Protein AF-0000000072477275 (afdb_homodimer)

Secondary structure (DSSP, 8-state):
-----THHHHHHHHHHHHHHHHHHHHHHHHHHHHHHS-HHHHHHHHHHHHHHH---SSTT-TTSHHHHHHHHHHHHHTT-S-TTS-EEEEEEETTTTEEEEEPP-PEEEEEEEE-GGGS-GGGHHHHHHHHHHHHHTTEEEEEEEP-TTS--TT-HHHHHHHHHHHHHHHHHHHHHTT--EEEEEPP-STTTHHHHHHHHTT-EEEEESEEEETTTTEEEEPPHHHHHHHHHHHHGGGTTTEEEEEEEEE-TT-SPB-TTTTT-B-SEEEHHHHHHHHHHHHTSSSS-HHHHHHHHHHHHHHHHHHHHH-SS-EEEEE-HHHHT--SSS--HHHHHHHHSS-SS-TTS-TTSTTS-----EEEE----EEEEEHHHH-TT--HHHHHHTTSS-HHHHHHHHHHHHTS-B-HHHHHHHHTTTEEEEEEETTTTEEEEEEEE--TT--S-EEEEEEEEE-GGGTT-TTHHHHHHHHHHHHS-S-EEEEEETT-TTHHHHHTT-SEEE-SSSSEEEEEE-TTSSS---SSTTS---HHHHHHHHHHHHHHPPP-B--/-----HHHHHHHHHHHHHHHHHHHHHHHHHHHHHHHS-HHHHHHHHHHHHHHH---SSTT-TTSHHHHHHHHHHHHHTT-S-TTS-EEEEEE-TTSS-EEEEPP-PEEEEEEEE-GGGS-GGGHHHHHHHHHHHHHTTEEEEEEEP-TTS--TT-HHHHHHHHHHHHHHHHHHHHHTT--EEEEEPP-STTTHHHHHHHHTT-EEEEESEEEETTTTEEEEPPHHHHHHHHHHHHGGGTTTEEEEEEEEE-TT-SPB-TTTTT-B-SEEEHHHHHHHHHHHHTSSSS-HHHHHHHHHHHHHHHHHHHHH-SS-EEEEE-HHHHT--SSS--HHHHHHHHSS-SS-TTS-TTSTTS-----EEEE----EEEEEHHHH-TT--HHHHHHTTSS-HHHHHHHHHHHHTS-B-HHHHHHHHTTTEEEEEEETTTTEEEEEEEE--TT--S-EEEEEEEEE-GGGTT-TTHHHHHHHHHHHHS-S-EEEEEETT-TTHHHHHTT-SEEE-SSSSEEEEEE-TTSSS---SSTTS---HHHHHHHHHHHHHHPPP-B--

Organism: Diutina rugosa (NCBI:txid5481)

Radius of gyration: 33.04 Å; Cα contacts (8 Å, |Δi|>4): 1960; chains: 2; bounding box: 70×97×100 Å

Foldseek 3Di:
DCPVPDVVVVLLVQLVVVQCVLVVVLVVQLVVCVVVDPNLLSVVLCVLCVQVSRPHSDVCWCSHLLNVLVQLLVCVVVPHPCSNDWDFTPDDDPPPPGGDTHQADAQEEEEEEDALVQFDPVLLLLLLVLQVLCVSSRYAYEYEYFDVVDDFPPPPPVVVVVQVVSLVVSCVSSVVSVAAEDEDELDDLVRVCVVSSCVSVSHYYYYYQWDQDPVVRDIGGDGSLVSLLRVLLNCLVVVSHYAYAEYEYADQQFAQFDVQQVRFHQQEDQCQPCVVVSLVVLVPPPDDPVSSVVNNVVSVSVLVNLVSNPDNHKYKTGHSNLSSDDPPDDRQVSVCSSRVHGPDFNLFRNPDPPDDRGRMYMYHPFWDKDKDFCVVVHDQDFVVVCCVVPVDPLVLLQVQQCQFVVFHFPRVVQRVVQGRFWGMWMAIHSNQWIWTWGFFAFPVGDGTAIEGPDTTGHPVCPSPPDPSSVVSNVVCVVVAAKYKYKDFPPDPCVVVLVSRFPDWDDPDNTMIIGMHHPLPPPPPPPPPPSNDDVVVVVVRRVRRVVPDDDGGDD/DCPVPPVVVVLLVVLVVVQCVLVVVLVVQLVVCVVVAPNLLSVVLCVLCVQVSRSDSDVCWCSHLLNVLVQLLVCVVVPHPCSNDWDFTPDDDPPPPGGDTHQADAQEEEEEEDALVQFDPVLLLLLLVLQVLCVSSRYAYEYEYFDVVDDFPPPPPPVVVVQVVSLVVSQVSSVVSVAAEDEDELDDLVRVCVVSSCVSVRHYYYYYQWDQDPVVRDIGGDGSLVSLLRVLLNCLVVVSHYAHAEYEYADQQFAQFDVQQVRFHQAEDQCQECVVVSLVVLVPPPDDPVSSVVNNVVSVSVLVNLVSNPDNHKYKTGHSNLSSDDPPDDRQVSVCSSRVHGPDFNLFRNPDPPDDGGRMYMYHPFWDKDKDFCVPPHDQQFVVVCCVVPVDPLVLLQVQQCQFVVFHFPRVVQSVVQGRFWGMWMAIHSNQWIWTWGFFAFPVGDGTAIEGPDTTGHPVCPSPPDPSSVHSNVVCVVVAAKYKYKDFPPDPCVVVLVSRFPDWDDPDNTMIIGMHHPLPPPPPPPPPPSNDDVVVVVVRNVRRVVPDDDGGDD

Sequence (1108 aa):
MNHIRPLTSQFVSNLKTHRLETDAKRNLILSILRSTTTKREARNYLNKYRYALEDTSDPHSLRNRDSQSQLFVNRFLEGAAKPFGTIRSGEYIDDTDQPIVVEKIPLRIALFRINYSQVPESCWKGIGETFRRLQQFGVSPVVVLDFDHLVREKLFKYNEQYILSQATKLVNRMAELNVNCRWIQCPDDESMSSLLVPLYQNAIPIVSPIFYNKSTSQMQIESCVDVLQSMISLLKPMNDLLSIEKLVFLDPQGGIPSIERNQTSHVFINLTQELTEIQSELYIGHLSPKVRDIHLRNLEAMNKLLKAANGDTTGIITTPEVMAVHDDTMNPIVYNVLTDRAVISSSLPPNSLRTPEISTSILKRGVSVEIWDASVLGREFTLNELFSKGLVDKQKLVDLLQDSFGKPLDIDNYFNRIDSSVATLVIVGDYDGLAIITWETPAQGGKKVAYLDKFAIAKRNQGLPGLADIIFKIIVQAHPEELLWRSRQNNPVNKWYFERCCGSVCPDDHWRLFFTGAIFGKKLRKNAADSIDIGEKVRQYSGICSAIKPSFLSMNHIRPLTSQFVSNLKTHRLETDAKRNLILSILRSTTTKREARNYLNKYRYALEDTSDPHSLRNRDSQSQLFVNRFLEGAAKPFGTIRSGEYIDDTDQPIVVEKIPLRIALFRINYSQVPESCWKGIGETFRRLQQFGVSPVVVLDFDHLVREKLFKYNEQYILSQATKLVNRMAELNVNCRWIQCPDDESMSSLLVPLYQNAIPIVSPIFYNKSTSQMQIESCVDVLQSMISLLKPMNDLLSIEKLVFLDPQGGIPSIERNQTSHVFINLTQELTEIQSELYIGHLSPKVRDIHLRNLEAMNKLLKAANGDTTGIITTPEVMAVHDDTMNPIVYNVLTDRAVISSSLPPNSLRTPEISTSILKRGVSVEIWDASVLGREFTLNELFSKGLVDKQKLVDLLQDSFGKPLDIDNYFNRIDSSVATLVIVGDYDGLAIITWETPAQGGKKVAYLDKFAIAKRNQGLPGLADIIFKIIVQAHPEELLWRSRQNNPVNKWYFERCCGSVCPDDHWRLFFTGAIFGKKLRKNAADSIDIGEKVRQYSGICSAIKPSFLS

Solvent-accessible surface area (backbone atoms only — not comparable to full-atom values): 58824 Å² total; per-residue (Å²): 138,87,80,78,60,68,67,58,60,56,53,52,56,57,20,55,55,48,25,52,44,21,49,29,45,38,45,40,32,40,50,24,14,41,60,19,32,56,59,50,41,28,48,52,36,44,65,71,44,36,65,76,38,48,46,51,48,44,74,73,29,61,78,17,59,66,31,39,27,50,49,31,48,48,30,44,75,70,61,44,93,58,35,81,54,88,46,62,38,91,52,59,46,69,98,49,96,47,56,30,69,42,72,69,74,53,45,33,30,27,42,32,40,38,36,73,90,72,46,59,78,84,29,50,65,24,38,46,49,44,51,53,47,37,44,48,72,53,32,42,55,33,38,35,43,43,61,71,84,57,74,70,80,92,34,60,69,60,48,51,51,50,51,50,51,50,51,49,50,49,40,51,52,33,45,75,65,74,36,57,52,42,81,38,66,50,64,48,92,88,39,44,59,70,56,50,48,41,48,53,66,72,27,29,42,35,30,41,42,45,38,76,37,77,91,74,71,40,78,42,78,52,49,41,67,56,45,51,45,50,48,40,64,65,46,57,82,39,59,67,54,28,44,68,46,37,39,36,40,48,33,83,81,28,17,48,65,22,75,77,44,77,58,23,25,37,42,59,41,41,42,68,66,41,45,67,60,51,56,53,58,54,65,73,60,91,51,55,68,70,59,35,50,52,48,49,50,52,51,50,50,49,53,53,44,43,60,67,56,60,68,87,36,35,35,35,29,23,24,48,66,54,52,18,44,75,58,97,57,83,30,55,66,63,45,21,71,58,63,66,38,59,89,56,70,64,43,44,55,52,87,32,82,59,42,81,85,44,52,40,17,35,34,31,53,64,55,52,69,45,77,46,35,43,86,75,75,35,94,76,46,30,53,64,55,36,41,72,72,60,76,39,59,60,66,60,50,52,49,31,50,24,55,42,72,70,40,54,62,40,59,68,66,42,50,63,65,41,24,79,28,46,48,37,40,38,37,29,54,90,59,46,27,38,37,37,25,26,52,41,59,29,82,89,56,74,74,67,38,43,28,52,74,44,78,36,43,25,61,91,49,53,56,50,67,57,59,67,36,53,51,51,40,49,52,43,66,75,35,47,54,45,37,34,36,71,42,54,59,55,42,83,60,51,65,65,50,55,65,54,35,48,27,33,37,31,75,31,78,52,42,28,38,39,32,34,37,60,70,51,30,56,64,65,55,85,64,79,84,79,56,71,55,63,19,58,49,48,44,39,50,52,45,39,61,69,66,57,72,85,51,56,54,133,136,86,80,77,61,67,65,59,57,57,54,52,55,56,23,53,56,48,24,51,44,24,48,29,44,37,46,41,32,42,50,23,15,40,60,17,32,56,59,50,41,30,47,52,36,45,65,72,43,38,64,76,38,49,47,50,52,44,75,74,28,60,77,16,58,67,30,39,29,51,49,32,49,48,30,45,75,70,62,43,93,57,36,82,54,87,45,63,38,92,51,60,46,70,99,49,97,46,55,32,70,42,73,70,72,54,44,34,30,29,43,32,39,38,35,71,89,70,46,60,78,84,28,50,66,25,38,45,49,43,51,52,45,37,44,53,72,53,33,43,54,34,38,35,44,42,61,70,84,58,77,68,90,84,35,59,69,62,48,50,52,49,51,51,51,52,50,50,51,50,39,51,52,33,44,75,65,74,36,58,53,42,80,38,67,50,66,49,92,87,39,45,60,72,57,49,48,41,46,54,67,72,26,30,43,36,30,40,40,44,36,75,37,77,92,73,71,39,79,42,77,53,48,43,66,55,46,50,45,51,48,40,64,66,47,56,82,38,58,67,54,28,44,69,47,35,39,37,41,48,34,83,80,29,17,48,66,21,76,78,42,77,57,24,25,38,42,58,42,42,40,68,65,41,46,67,60,51,56,53,58,55,64,74,62,90,52,56,67,70,59,34,48,52,48,48,49,51,53,52,49,48,53,52,43,42,58,66,57,55,72,87,38,35,34,35,28,23,23,49,65,52,51,19,46,75,59,98,55,83,30,54,68,61,47,22,72,59,64,67,38,60,89,56,71,65,44,44,56,50,88,33,84,59,44,79,87,43,53,40,16,35,33,31,53,62,56,52,69,47,78,46,35,45,86,75,74,35,93,75,44,31,52,63,54,35,40,73,71,62,77,39,60,61,65,57,50,51,49,30,50,25,54,41,72,70,40,55,63,39,59,68,66,42,50,62,66,42,22,78,30,48,48,38,39,38,39,28,54,92,60,45,27,39,38,37,27,26,51,43,61,29,82,89,55,74,75,66,38,43,28,51,74,44,79,35,44,24,60,91,50,53,58,50,67,56,60,67,36,54,52,52,40,49,53,43,66,76,35,46,54,45,37,33,37,68,43,54,59,55,42,84,58,51,65,63,50,54,65,55,36,46,28,34,38,31,75,31,78,54,42,29,37,38,31,34,37,60,70,50,31,56,64,65,54,86,62,82,82,77,53,71,56,62,19,60,49,48,44,40,50,51,45,39,61,69,66,58,74,85,51,58,53,133

Nearest PDB structures (foldseek):
  3s6g-assembly1_A  TM=7.429E-01  e=1.065E-26  Maricaulis maris MCS10
  3s6h-assembly2_Y  TM=7.217E-01  e=8.544E-23  Maricaulis maris MCS10
  3s6h-assembly2_B  TM=6.615E-01  e=6.006E-23  Maricaulis maris MCS10
  4nf1-assembly3_F  TM=9.047E-01  e=2.183E-11  Xylella fastidiosa Temecula1
  2azx-assembly2_B  TM=3.983E-01  e=3.962E-01  Homo sapiens

InterPro domains:
  IPR006855 Vertebrate-like NAGS Gcn5-related N-acetyltransferase (GNAT) domain [PF04768] (390-519)
  IPR006855 Vertebrate-like NAGS Gcn5-related N-acetyltransferase (GNAT) domain [PS51731] (381-539)
  IPR011190 N-acetylglutamate synthase, fungal [PIRSF007892] (10-553)

Structure (mmCIF, N/CA/C/O backbone):
data_AF-0000000072477275-model_v1
#
loop_
_entity.id
_entity.type
_entity.pdbx_description
1 polymer 'Amino-acid acetyltransferase, mitochondrial'
#
loop_
_atom_site.group_PDB
_atom_site.id
_atom_site.type_symbol
_atom_site.label_atom_id
_atom_site.label_alt_id
_atom_site.label_comp_id
_atom_site.label_asym_id
_atom_site.label_entity_id
_atom_site.label_seq_id
_atom_site.pdbx_PDB_ins_code
_atom_site.Cartn_x
_atom_site.Cartn_y
_atom_site.Cartn_z
_atom_site.occupancy
_atom_site.B_iso_or_equiv
_atom_site.auth_seq_id
_atom_site.auth_comp_id
_atom_site.auth_asym_id
_atom_site.auth_atom_id
_atom_site.pdbx_PDB_model_num
ATOM 1 N N . MET A 1 1 ? 24.453 30.281 -48.281 1 24.09 1 MET A N 1
ATOM 2 C CA . MET A 1 1 ? 24.75 30.031 -46.875 1 24.09 1 MET A CA 1
ATOM 3 C C . MET A 1 1 ? 23.531 29.453 -46.156 1 24.09 1 MET A C 1
ATOM 5 O O . MET A 1 1 ? 22.391 29.781 -46.5 1 24.09 1 MET A O 1
ATOM 9 N N . ASN A 1 2 ? 23.781 28.312 -45.219 1 22.31 2 ASN A N 1
ATOM 10 C CA . ASN A 1 2 ? 23.188 27.062 -44.75 1 22.31 2 ASN A CA 1
ATOM 11 C C . ASN A 1 2 ? 22.109 27.328 -43.688 1 22.31 2 ASN A C 1
ATOM 13 O O . ASN A 1 2 ? 22.406 27.828 -42.594 1 22.31 2 ASN A O 1
ATOM 17 N N . HIS A 1 3 ? 20.906 27.812 -44.031 1 23.72 3 HIS A N 1
ATOM 18 C CA . HIS A 1 3 ? 19.688 28.203 -43.344 1 23.72 3 HIS A CA 1
ATOM 19 C C . HIS A 1 3 ? 19.125 27.062 -42.5 1 23.72 3 HIS A C 1
ATOM 21 O O . HIS A 1 3 ? 17.969 27.078 -42.094 1 23.72 3 HIS A O 1
ATOM 27 N N . ILE A 1 4 ? 19.906 25.875 -42.531 1 27.61 4 ILE A N 1
ATOM 28 C CA . ILE A 1 4 ? 19.438 24.625 -41.938 1 27.61 4 ILE A CA 1
ATOM 29 C C . ILE A 1 4 ? 19.422 24.734 -40.406 1 27.61 4 ILE A C 1
ATOM 31 O O . ILE A 1 4 ? 19.547 23.734 -39.719 1 27.61 4 ILE A O 1
ATOM 35 N N . ARG A 1 5 ? 19.703 25.984 -39.906 1 25.66 5 ARG A N 1
ATOM 36 C CA . ARG A 1 5 ? 20.125 26.078 -38.5 1 25.66 5 ARG A CA 1
ATOM 37 C C . ARG A 1 5 ? 19.016 25.641 -37.562 1 25.66 5 ARG A C 1
ATOM 39 O O . ARG A 1 5 ? 19.266 25.047 -36.5 1 25.66 5 ARG A O 1
ATOM 46 N N . PRO A 1 6 ? 17.859 26.328 -37.688 1 28.52 6 PRO A N 1
ATOM 47 C CA . PRO A 1 6 ? 17.047 26.625 -36.5 1 28.52 6 PRO A CA 1
ATOM 48 C C . PRO A 1 6 ? 16.234 25.422 -36 1 28.52 6 PRO A C 1
ATOM 50 O O . PRO A 1 6 ? 15.539 25.516 -35 1 28.52 6 PRO A O 1
ATOM 53 N N . LEU A 1 7 ? 16.031 24.484 -36.938 1 27.67 7 LEU A N 1
ATOM 54 C CA . LEU A 1 7 ? 15.094 23.406 -36.656 1 27.67 7 LEU A CA 1
ATOM 55 C C . LEU A 1 7 ? 15.633 22.516 -35.531 1 27.67 7 LEU A C 1
ATOM 57 O O . LEU A 1 7 ? 14.867 21.828 -34.844 1 27.67 7 LEU A O 1
ATOM 61 N N . THR A 1 8 ? 17 22.516 -35.375 1 29.03 8 THR A N 1
ATOM 62 C CA . THR A 1 8 ? 17.656 21.641 -34.438 1 29.03 8 THR A CA 1
ATOM 63 C C . THR A 1 8 ? 17.312 22.047 -33 1 29.03 8 THR A C 1
ATOM 65 O O . THR A 1 8 ? 17.188 21.188 -32.125 1 29.03 8 THR A O 1
ATOM 68 N N . SER A 1 9 ? 17.219 23.406 -32.812 1 32.31 9 SER A N 1
ATOM 69 C CA . SER A 1 9 ? 17.062 23.906 -31.469 1 32.31 9 SER A CA 1
ATOM 70 C C . SER A 1 9 ? 15.695 23.547 -30.891 1 32.31 9 SER A C 1
ATOM 72 O O . SER A 1 9 ? 15.57 23.25 -29.703 1 32.31 9 SER A O 1
ATOM 74 N N . GLN A 1 10 ? 14.656 23.609 -31.766 1 29.17 10 GLN A N 1
ATOM 75 C CA . GLN A 1 10 ? 13.305 23.328 -31.312 1 29.17 10 GLN A CA 1
ATOM 76 C C . GLN A 1 10 ? 13.148 21.859 -30.938 1 29.17 10 GLN A C 1
ATOM 78 O O . GLN A 1 10 ? 12.391 21.516 -30.031 1 29.17 10 GLN A O 1
ATOM 83 N N . PHE A 1 11 ? 13.844 20.984 -31.656 1 27.78 11 PHE A N 1
ATOM 84 C CA . PHE A 1 11 ? 13.781 19.547 -31.438 1 27.78 11 PHE A CA 1
ATOM 85 C C . PHE A 1 11 ? 14.406 19.172 -30.094 1 27.78 11 PHE A C 1
ATOM 87 O O . PHE A 1 11 ? 13.914 18.281 -29.406 1 27.78 11 PHE A O 1
ATOM 94 N N . VAL A 1 12 ? 15.453 19.953 -29.734 1 31.47 12 VAL A N 1
ATOM 95 C CA . VAL A 1 12 ? 16.125 19.719 -28.453 1 31.47 12 VAL A CA 1
ATOM 96 C C . VAL A 1 12 ? 15.18 20.078 -27.297 1 31.47 12 VAL A C 1
ATOM 98 O O . VAL A 1 12 ? 15.117 19.375 -26.297 1 31.47 12 VAL A O 1
ATOM 101 N N . SER A 1 13 ? 14.438 21.203 -27.484 1 31.75 13 SER A N 1
ATOM 102 C CA . SER A 1 13 ? 13.562 21.703 -26.422 1 31.75 13 SER A CA 1
ATOM 103 C C . SER A 1 13 ? 12.414 20.734 -26.172 1 31.75 13 SER A C 1
ATOM 105 O O . SER A 1 13 ? 12.055 20.484 -25.016 1 31.75 13 SER A O 1
ATOM 107 N N . ASN A 1 14 ? 11.812 20.203 -27.203 1 30.38 14 ASN A N 1
ATOM 108 C CA . ASN A 1 14 ? 10.688 19.281 -27.109 1 30.38 14 ASN A CA 1
ATOM 109 C C . ASN A 1 14 ? 11.117 17.938 -26.547 1 30.38 14 ASN A C 1
ATOM 111 O O . ASN A 1 14 ? 10.328 17.234 -25.906 1 30.38 14 ASN A O 1
ATOM 115 N N . LEU A 1 15 ? 12.336 17.531 -26.797 1 30.28 15 LEU A N 1
ATOM 116 C CA . LEU A 1 15 ? 12.906 16.266 -26.328 1 30.28 15 LEU A CA 1
ATOM 117 C C . LEU A 1 15 ? 13.125 16.297 -24.828 1 30.28 15 LEU A C 1
ATOM 119 O O . LEU A 1 15 ? 12.859 15.312 -24.125 1 30.28 15 LEU A O 1
ATOM 123 N N . LYS A 1 16 ? 13.641 17.438 -24.281 1 35.31 16 LYS A N 1
ATOM 124 C CA . LYS A 1 16 ? 13.867 17.609 -22.844 1 35.31 16 LYS A CA 1
ATOM 125 C C . LYS A 1 16 ? 12.547 17.609 -22.078 1 35.31 16 LYS A C 1
ATOM 127 O O . LYS A 1 16 ? 12.461 17.031 -20.984 1 35.31 16 LYS A O 1
ATOM 132 N N . THR A 1 17 ? 11.531 18.203 -22.703 1 35.78 17 THR A N 1
ATOM 133 C CA . THR A 1 17 ? 10.219 18.234 -22.062 1 35.78 17 THR A CA 1
ATOM 134 C C . THR A 1 17 ? 9.609 16.828 -22.031 1 35.78 17 THR A C 1
ATOM 136 O O . THR A 1 17 ? 8.992 16.453 -21.031 1 35.78 17 THR A O 1
ATOM 139 N N . HIS A 1 18 ? 9.859 16.062 -23.016 1 34.16 18 HIS A N 1
ATOM 140 C CA . HIS A 1 18 ? 9.289 14.727 -23.062 1 34.16 18 HIS A CA 1
ATOM 141 C C . HIS A 1 18 ? 10 13.789 -22.094 1 34.16 18 HIS A C 1
ATOM 143 O O . HIS A 1 18 ? 9.359 12.961 -21.453 1 34.16 18 HIS A O 1
ATOM 149 N N . ARG A 1 19 ? 11.375 13.961 -21.938 1 38.38 19 ARG A N 1
ATOM 150 C CA . ARG A 1 19 ? 12.148 13.188 -20.969 1 38.38 19 ARG A CA 1
ATOM 151 C C . ARG A 1 19 ? 11.609 13.391 -19.547 1 38.38 19 ARG A C 1
ATOM 153 O O . ARG A 1 19 ? 11.477 12.422 -18.797 1 38.38 19 ARG A O 1
ATOM 160 N N . LEU A 1 20 ? 11.516 14.547 -19.297 1 36.94 20 LEU A N 1
ATOM 161 C CA . LEU A 1 20 ? 11.031 14.938 -17.984 1 36.94 20 LEU A CA 1
ATOM 162 C C . LEU A 1 20 ? 9.625 14.383 -17.734 1 36.94 20 LEU A C 1
ATOM 164 O O . LEU A 1 20 ? 9.305 13.977 -16.625 1 36.94 20 LEU A O 1
ATOM 168 N N . GLU A 1 21 ? 8.961 14.188 -18.859 1 40.31 21 GLU A N 1
ATOM 169 C CA . GLU A 1 21 ? 7.605 13.68 -18.688 1 40.31 21 GLU A CA 1
ATOM 170 C C . GLU A 1 21 ? 7.605 12.18 -18.406 1 40.31 21 GLU A C 1
ATOM 172 O O . GLU A 1 21 ? 6.836 11.695 -17.578 1 40.31 21 GLU A O 1
ATOM 177 N N . THR A 1 22 ? 8.422 11.438 -19.125 1 41.22 22 THR A N 1
ATOM 178 C CA . THR A 1 22 ? 8.461 9.992 -18.953 1 41.22 22 THR A CA 1
ATOM 179 C C . THR A 1 22 ? 9.062 9.633 -17.594 1 41.22 22 THR A C 1
ATOM 181 O O . THR A 1 22 ? 8.555 8.75 -16.891 1 41.22 22 THR A O 1
ATOM 184 N N . ASP A 1 23 ? 10.203 10.188 -17.312 1 41.59 23 ASP A N 1
ATOM 185 C CA . ASP A 1 23 ? 10.766 10.008 -15.977 1 41.59 23 ASP A CA 1
ATOM 186 C C . ASP A 1 23 ? 9.758 10.383 -14.898 1 41.59 23 ASP A C 1
ATOM 188 O O . ASP A 1 23 ? 9.641 9.688 -13.883 1 41.59 23 ASP A O 1
ATOM 192 N N . ALA A 1 24 ? 9.156 11.367 -15.289 1 39.91 24 ALA A N 1
ATOM 193 C CA . ALA A 1 24 ? 8.141 11.828 -14.344 1 39.91 24 ALA A CA 1
ATOM 194 C C . ALA A 1 24 ? 7.023 10.797 -14.203 1 39.91 24 ALA A C 1
ATOM 196 O O . ALA A 1 24 ? 6.543 10.547 -13.094 1 39.91 24 ALA A O 1
ATOM 197 N N . LYS A 1 25 ? 6.723 10.172 -15.391 1 45.56 25 LYS A N 1
ATOM 198 C CA . LYS A 1 25 ? 5.73 9.102 -15.359 1 45.56 25 LYS A CA 1
ATOM 199 C C . LYS A 1 25 ? 6.234 7.906 -14.555 1 45.56 25 LYS A C 1
ATOM 201 O O . LYS A 1 25 ? 5.504 7.359 -13.727 1 45.56 25 LYS A O 1
ATOM 206 N N . ARG A 1 26 ? 7.359 7.512 -14.93 1 45.44 26 ARG A N 1
ATOM 207 C CA . ARG A 1 26 ? 7.996 6.43 -14.188 1 45.44 26 ARG A CA 1
ATOM 208 C C . ARG A 1 26 ? 8.062 6.75 -12.703 1 45.44 26 ARG A C 1
ATOM 210 O O . ARG A 1 26 ? 7.719 5.914 -11.867 1 45.44 26 ARG A O 1
ATOM 217 N N . ASN A 1 27 ? 8.539 7.875 -12.602 1 43.47 27 ASN A N 1
ATOM 218 C CA . ASN A 1 27 ? 8.68 8.266 -11.203 1 43.47 27 ASN A CA 1
ATOM 219 C C . ASN A 1 27 ? 7.324 8.328 -10.5 1 43.47 27 ASN A C 1
ATOM 221 O O . ASN A 1 27 ? 7.211 7.977 -9.328 1 43.47 27 ASN A O 1
ATOM 225 N N . LEU A 1 28 ? 6.41 8.695 -11.383 1 44.25 28 LEU A N 1
ATOM 226 C CA . LEU A 1 28 ? 5.07 8.695 -10.805 1 44.25 28 LEU A CA 1
ATOM 227 C C . LEU A 1 28 ? 4.617 7.273 -10.484 1 44.25 28 LEU A C 1
ATOM 229 O O . LEU A 1 28 ? 4.094 7.012 -9.398 1 44.25 28 LEU A O 1
ATOM 233 N N . ILE A 1 29 ? 4.805 6.48 -11.508 1 51 29 ILE A N 1
ATOM 234 C CA . ILE A 1 29 ? 4.43 5.086 -11.305 1 51 29 ILE A CA 1
ATOM 235 C C . ILE A 1 29 ? 5.184 4.516 -10.102 1 51 29 ILE A C 1
ATOM 237 O O . ILE A 1 29 ? 4.594 3.852 -9.25 1 51 29 ILE A O 1
ATOM 241 N N . LEU A 1 30 ? 6.344 4.879 -10.133 1 47.72 30 LEU A N 1
ATOM 242 C CA . LEU A 1 30 ? 7.168 4.406 -9.023 1 47.72 30 LEU A CA 1
ATOM 243 C C . LEU A 1 30 ? 6.691 4.992 -7.703 1 47.72 30 LEU A C 1
ATOM 245 O O . LEU A 1 30 ? 6.641 4.289 -6.688 1 47.72 30 LEU A O 1
ATOM 249 N N . SER A 1 31 ? 6.605 6.25 -7.852 1 45.16 31 SER A N 1
ATOM 250 C CA . SER A 1 31 ? 6.168 6.902 -6.621 1 45.16 31 SER A CA 1
ATOM 251 C C . SER A 1 31 ? 4.859 6.305 -6.113 1 45.16 31 SER A C 1
ATOM 253 O O . SER A 1 31 ? 4.684 6.105 -4.91 1 45.16 31 SER A O 1
ATOM 255 N N . ILE A 1 32 ? 4.105 5.996 -7.129 1 48.62 32 ILE A N 1
ATOM 256 C CA . ILE A 1 32 ? 2.82 5.414 -6.758 1 48.62 32 ILE A CA 1
ATOM 257 C C . ILE A 1 32 ? 3.029 4.004 -6.219 1 48.62 32 ILE A C 1
ATOM 259 O O . ILE A 1 32 ? 2.438 3.629 -5.203 1 48.62 32 ILE A O 1
ATOM 263 N N . LEU A 1 33 ? 3.861 3.34 -6.988 1 49.25 33 LEU A N 1
ATOM 264 C CA . LEU A 1 33 ? 4.16 1.979 -6.551 1 49.25 33 LEU A CA 1
ATOM 265 C C . LEU A 1 33 ? 4.77 1.979 -5.152 1 49.25 33 LEU A C 1
ATOM 267 O O . LEU A 1 33 ? 4.43 1.132 -4.324 1 49.25 33 LEU A O 1
ATOM 271 N N . ARG A 1 34 ? 5.699 2.822 -4.984 1 45.09 34 ARG A N 1
ATOM 272 C CA . ARG A 1 34 ? 6.355 2.928 -3.686 1 45.09 34 ARG A CA 1
ATOM 273 C C . ARG A 1 34 ? 5.352 3.266 -2.59 1 45.09 34 ARG A C 1
ATOM 275 O O . ARG A 1 34 ? 5.52 2.859 -1.438 1 45.09 34 ARG A O 1
ATOM 282 N N . SER A 1 35 ? 4.441 4.117 -3.023 1 42.94 35 SER A N 1
ATOM 283 C CA . SER A 1 35 ? 3.463 4.492 -2.01 1 42.94 35 SER A CA 1
ATOM 284 C C . SER A 1 35 ? 2.549 3.324 -1.661 1 42.94 35 SER A C 1
ATOM 286 O O . SER A 1 35 ? 1.937 3.307 -0.591 1 42.94 35 SER A O 1
ATOM 288 N N . THR A 1 36 ? 2.25 2.379 -2.672 1 44.75 36 THR A N 1
ATOM 289 C CA . THR A 1 36 ? 1.211 1.364 -2.533 1 44.75 36 THR A CA 1
ATOM 290 C C . THR A 1 36 ? 1.815 0.022 -2.133 1 44.75 36 THR A C 1
ATOM 292 O O . THR A 1 36 ? 1.174 -0.773 -1.442 1 44.75 36 THR A O 1
ATOM 295 N N . THR A 1 37 ? 2.945 -0.324 -2.826 1 46.56 37 THR A N 1
ATOM 296 C CA . THR A 1 37 ? 3.629 -1.591 -2.59 1 46.56 37 THR A CA 1
ATOM 297 C C . THR A 1 37 ? 4.828 -1.395 -1.665 1 46.56 37 THR A C 1
ATOM 299 O O . THR A 1 37 ? 5.109 -0.274 -1.234 1 46.56 37 THR A O 1
ATOM 302 N N . THR A 1 38 ? 5.145 -2.574 -1.196 1 49.59 38 THR A N 1
ATOM 303 C CA . THR A 1 38 ? 6.414 -2.447 -0.487 1 49.59 38 THR A CA 1
ATOM 304 C C . THR A 1 38 ? 7.484 -1.854 -1.397 1 49.59 38 THR A C 1
ATOM 306 O O . THR A 1 38 ? 7.383 -1.94 -2.623 1 49.59 38 THR A O 1
ATOM 309 N N . LYS A 1 39 ? 8.039 -0.975 -0.921 1 47.22 39 LYS A N 1
ATOM 310 C CA . LYS A 1 39 ? 9.188 -0.407 -1.62 1 47.22 39 LYS A CA 1
ATOM 311 C C . LYS A 1 39 ? 9.898 -1.465 -2.463 1 47.22 39 LYS A C 1
ATOM 313 O O . LYS A 1 39 ? 10.32 -1.19 -3.588 1 47.22 39 LYS A O 1
ATOM 318 N N . ARG A 1 40 ? 9.859 -2.582 -1.933 1 48.09 40 ARG A N 1
ATOM 319 C CA . ARG A 1 40 ? 10.594 -3.66 -2.586 1 48.09 40 ARG A CA 1
ATOM 320 C C . ARG A 1 40 ? 9.883 -4.121 -3.852 1 48.09 40 ARG A C 1
ATOM 322 O O . ARG A 1 40 ? 10.516 -4.348 -4.883 1 48.09 40 ARG A O 1
ATOM 329 N N . GLU A 1 41 ? 8.656 -4.25 -3.855 1 52.16 41 GLU A N 1
ATOM 330 C CA . GLU A 1 41 ? 7.863 -4.684 -5 1 52.16 41 GLU A CA 1
ATOM 331 C C . GLU A 1 41 ? 7.902 -3.652 -6.125 1 52.16 41 GLU A C 1
ATOM 333 O O . GLU A 1 41 ? 8.031 -4.008 -7.297 1 52.16 41 GLU A O 1
ATOM 338 N N . ALA A 1 42 ? 7.707 -2.512 -5.699 1 53.19 42 ALA A N 1
ATOM 339 C CA . ALA A 1 42 ? 7.77 -1.424 -6.672 1 53.19 42 ALA A CA 1
ATOM 340 C C . ALA A 1 42 ? 9.102 -1.436 -7.422 1 53.19 42 ALA A C 1
ATOM 342 O O . ALA A 1 42 ? 9.133 -1.239 -8.641 1 53.19 42 ALA A O 1
ATOM 343 N N . ARG A 1 43 ? 10.07 -1.741 -6.707 1 51.19 43 ARG A N 1
ATOM 344 C CA . ARG A 1 43 ? 11.398 -1.792 -7.305 1 51.19 43 ARG A CA 1
ATOM 345 C C . ARG A 1 43 ? 11.492 -2.908 -8.344 1 51.19 43 ARG A C 1
ATOM 347 O O . ARG A 1 43 ? 12.086 -2.725 -9.406 1 51.19 43 ARG A O 1
ATOM 354 N N . ASN A 1 44 ? 10.961 -4 -8 1 52.62 44 ASN A N 1
ATOM 355 C CA . ASN A 1 44 ? 11.023 -5.141 -8.906 1 52.62 44 ASN A CA 1
ATOM 356 C C . ASN A 1 44 ? 10.297 -4.852 -10.219 1 52.62 44 ASN A C 1
ATOM 358 O O . ASN A 1 44 ? 10.789 -5.195 -11.297 1 52.62 44 ASN A O 1
ATOM 362 N N . TYR A 1 45 ? 9.156 -4.297 -10.117 1 52.25 45 TYR A N 1
ATOM 363 C CA . TYR A 1 45 ? 8.406 -3.932 -11.312 1 52.25 45 TYR A CA 1
ATOM 364 C C . TYR A 1 45 ? 9.18 -2.939 -12.164 1 52.25 45 TYR A C 1
ATOM 366 O O . TYR A 1 45 ? 9.258 -3.086 -13.391 1 52.25 45 TYR A O 1
ATOM 374 N N . LEU A 1 46 ? 9.703 -2.023 -11.477 1 55.16 46 LEU A N 1
ATOM 375 C CA . LEU A 1 46 ? 10.438 -0.99 -12.203 1 55.16 46 LEU A CA 1
ATOM 376 C C . LEU A 1 46 ? 11.648 -1.581 -12.914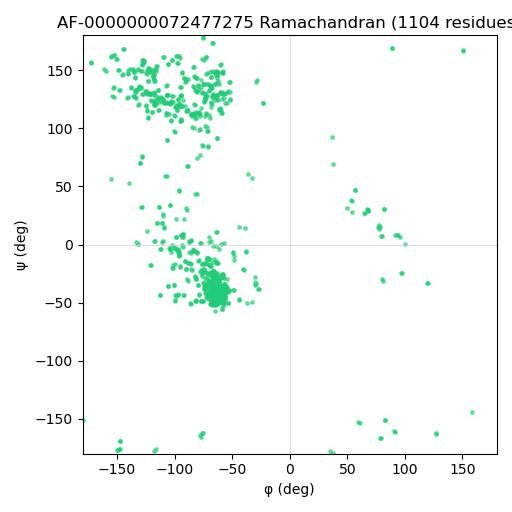 1 55.16 46 LEU A C 1
ATOM 378 O O . LEU A 1 46 ? 11.961 -1.188 -14.039 1 55.16 46 LEU A O 1
ATOM 382 N N . ASN A 1 47 ? 12.125 -2.438 -12.25 1 49.72 47 ASN A N 1
ATOM 383 C CA . ASN A 1 47 ? 13.281 -3.082 -12.867 1 49.72 47 ASN A CA 1
ATOM 384 C C . ASN A 1 47 ? 12.883 -3.91 -14.086 1 49.72 47 ASN A C 1
ATOM 386 O O . ASN A 1 47 ? 13.586 -3.922 -15.094 1 49.72 47 ASN A O 1
ATOM 390 N N . LYS A 1 48 ? 11.844 -4.512 -13.914 1 50.34 48 LYS A N 1
ATOM 391 C CA . LYS A 1 48 ? 11.391 -5.398 -14.984 1 50.34 48 LYS A CA 1
ATOM 392 C C . LYS A 1 48 ? 10.844 -4.605 -16.172 1 50.34 48 LYS A C 1
ATOM 394 O O . LYS A 1 48 ? 11.031 -4.992 -17.312 1 50.34 48 LYS A O 1
ATOM 399 N N . TYR A 1 49 ? 10.172 -3.531 -15.898 1 47.03 49 TYR A N 1
ATOM 400 C CA . TYR A 1 49 ? 9.469 -2.854 -16.984 1 47.03 49 TYR A CA 1
ATOM 401 C C . TYR A 1 49 ? 10.055 -1.468 -17.219 1 47.03 49 TYR A C 1
ATOM 403 O O . TYR A 1 49 ? 9.383 -0.591 -17.766 1 47.03 49 TYR A O 1
ATOM 411 N N . ARG A 1 50 ? 11.211 -1.317 -16.734 1 45.59 50 ARG A N 1
ATOM 412 C CA . ARG A 1 50 ? 11.938 -0.059 -16.844 1 45.59 50 ARG A CA 1
ATOM 413 C C . ARG A 1 50 ? 11.828 0.523 -18.25 1 45.59 50 ARG A C 1
ATOM 415 O O . ARG A 1 50 ? 11.633 1.729 -18.406 1 45.59 50 ARG A O 1
ATOM 422 N N . TYR A 1 51 ? 12.055 -0.374 -19.156 1 40.66 51 TYR A N 1
ATOM 423 C CA . TYR A 1 51 ? 12.172 0.082 -20.547 1 40.66 51 TYR A CA 1
ATOM 424 C C . TYR A 1 51 ? 10.836 0.596 -21.062 1 40.66 51 TYR A C 1
ATOM 426 O O . TYR A 1 51 ? 10.797 1.474 -21.922 1 40.66 51 TYR A O 1
ATOM 434 N N . ALA A 1 52 ? 9.875 -0.083 -20.531 1 41.94 52 ALA A N 1
ATOM 435 C CA . ALA A 1 52 ? 8.555 0.353 -20.969 1 41.94 52 ALA A CA 1
ATOM 436 C C . ALA A 1 52 ? 8.234 1.756 -20.469 1 41.94 52 ALA A C 1
ATOM 438 O O . ALA A 1 52 ? 7.43 2.473 -21.062 1 41.94 52 ALA A O 1
ATOM 439 N N . LEU A 1 53 ? 8.938 1.99 -19.469 1 42.84 53 LEU A N 1
ATOM 440 C CA . LEU A 1 53 ? 8.625 3.242 -18.781 1 42.84 53 LEU A CA 1
ATOM 441 C C . LEU A 1 53 ? 9.633 4.324 -19.141 1 42.84 53 LEU A C 1
ATOM 443 O O . LEU A 1 53 ? 9.398 5.508 -18.891 1 42.84 53 LEU A O 1
ATOM 447 N N . GLU A 1 54 ? 10.875 3.871 -19.656 1 40.88 54 GLU A N 1
ATOM 448 C CA . GLU A 1 54 ? 11.938 4.812 -20.016 1 40.88 54 GLU A CA 1
ATOM 449 C C . GLU A 1 54 ? 11.578 5.59 -21.281 1 40.88 54 GLU A C 1
ATOM 451 O O . GLU A 1 54 ? 11.242 4.996 -22.297 1 40.88 54 GLU A O 1
ATOM 456 N N . ASP A 1 55 ? 10.922 6.559 -21.328 1 38.81 55 ASP A N 1
ATOM 457 C CA . ASP A 1 55 ? 10.789 7.402 -22.516 1 38.81 55 ASP A CA 1
ATOM 458 C C . ASP A 1 55 ? 12.133 8.016 -22.891 1 38.81 55 ASP A C 1
ATOM 460 O O . ASP A 1 55 ? 12.734 8.758 -22.109 1 38.81 55 ASP A O 1
ATOM 464 N N . THR A 1 56 ? 12.93 7.398 -23.734 1 39.75 56 THR A N 1
ATOM 465 C CA . THR A 1 56 ? 14.125 8.031 -24.281 1 39.75 56 THR A CA 1
ATOM 466 C C . THR A 1 56 ? 13.789 9.391 -24.875 1 39.75 56 THR A C 1
ATOM 468 O O . THR A 1 56 ? 12.664 9.617 -25.328 1 39.75 56 THR A O 1
ATOM 471 N N . SER A 1 57 ? 14.43 10.492 -24.469 1 39.47 57 SER A N 1
ATOM 472 C CA . SER A 1 57 ? 14.453 11.859 -24.984 1 39.47 57 SER A CA 1
ATOM 473 C C . SER A 1 57 ? 14.156 11.906 -26.469 1 39.47 57 SER A C 1
ATOM 475 O O . SER A 1 57 ? 13.531 12.852 -26.953 1 39.47 57 SER A O 1
ATOM 477 N N . ASP A 1 58 ? 14.625 10.961 -27.281 1 43.41 58 ASP A N 1
ATOM 478 C CA . ASP A 1 58 ? 14.492 10.852 -28.719 1 43.41 58 ASP A CA 1
ATOM 479 C C . ASP A 1 58 ? 13.5 9.758 -29.109 1 43.41 58 ASP A C 1
ATOM 481 O O . ASP A 1 58 ? 13.766 8.57 -28.906 1 43.41 58 ASP A O 1
ATOM 485 N N . PRO A 1 59 ? 12.211 10.242 -29.219 1 46.09 59 PRO A N 1
ATOM 486 C CA . PRO A 1 59 ? 11.227 9.242 -29.625 1 46.09 59 PRO A CA 1
ATOM 487 C C . PRO A 1 59 ? 11.75 8.305 -30.719 1 46.09 59 PRO A C 1
ATOM 489 O O . PRO A 1 59 ? 11.219 7.203 -30.906 1 46.09 59 PRO A O 1
ATOM 492 N N . HIS A 1 60 ? 12.789 8.758 -31.438 1 51.47 60 HIS A N 1
ATOM 493 C CA . HIS A 1 60 ? 13.32 7.938 -32.531 1 51.47 60 HIS A CA 1
ATOM 494 C C . HIS A 1 60 ? 14.57 7.18 -32.062 1 51.47 60 HIS A C 1
ATOM 496 O O . HIS A 1 60 ? 15.172 6.453 -32.875 1 51.47 60 HIS A O 1
ATOM 502 N N . SER A 1 61 ? 14.75 7.348 -30.844 1 58.69 61 SER A N 1
ATOM 503 C CA . SER A 1 61 ? 15.922 6.621 -30.375 1 58.69 61 SER A CA 1
ATOM 504 C C . SER A 1 61 ? 15.664 5.117 -30.344 1 58.69 61 SER A C 1
ATOM 506 O O . SER A 1 61 ? 14.594 4.668 -29.953 1 58.69 61 SER A O 1
ATOM 508 N N . LEU A 1 62 ? 16.625 4.492 -31 1 62.22 62 LEU A N 1
ATOM 509 C CA . LEU A 1 62 ? 16.516 3.037 -31.062 1 62.22 62 LEU A CA 1
ATOM 510 C C . LEU A 1 62 ? 16.625 2.434 -29.656 1 62.22 62 LEU A C 1
ATOM 512 O O . LEU A 1 62 ? 16.625 1.21 -29.5 1 62.22 62 LEU A O 1
ATOM 516 N N . ARG A 1 63 ? 16.562 3.367 -28.797 1 62.22 63 ARG A N 1
ATOM 517 C CA . ARG A 1 63 ? 16.562 2.889 -27.406 1 62.22 63 ARG A CA 1
ATOM 518 C C . ARG A 1 63 ? 15.141 2.809 -26.875 1 62.22 63 ARG A C 1
ATOM 520 O O . ARG A 1 63 ? 14.906 2.232 -25.797 1 62.22 63 ARG A O 1
ATOM 527 N N . ASN A 1 64 ? 14.336 3.303 -27.719 1 63.56 64 ASN A N 1
ATOM 528 C CA . ASN A 1 64 ? 12.922 3.223 -27.391 1 63.56 64 ASN A CA 1
ATOM 529 C C . ASN A 1 64 ? 12.281 1.962 -27.969 1 63.56 64 ASN A C 1
ATOM 531 O O . ASN A 1 64 ? 12.594 1.555 -29.078 1 63.56 64 ASN A O 1
ATOM 535 N N . ARG A 1 65 ? 11.391 1.432 -27.219 1 68.5 65 ARG A N 1
ATOM 536 C CA . ARG A 1 65 ? 10.719 0.203 -27.641 1 68.5 65 ARG A CA 1
ATOM 537 C C . ARG A 1 65 ? 9.969 0.408 -28.953 1 68.5 65 ARG A C 1
ATOM 539 O O . ARG A 1 65 ? 10.055 -0.426 -29.859 1 68.5 65 ARG A O 1
ATOM 546 N N . ASP A 1 66 ? 9.312 1.49 -28.984 1 66.75 66 ASP A N 1
ATOM 547 C CA . ASP A 1 66 ? 8.5 1.737 -30.172 1 66.75 66 ASP A CA 1
ATOM 548 C C . ASP A 1 66 ? 9.375 1.916 -31.406 1 66.75 66 ASP A C 1
ATOM 550 O O . ASP A 1 66 ? 9.039 1.434 -32.5 1 66.75 66 ASP A O 1
ATOM 554 N N . SER A 1 67 ? 10.422 2.576 -31.203 1 69.56 67 SER A N 1
ATOM 555 C CA . SER A 1 67 ? 11.344 2.764 -32.312 1 69.56 67 SER A CA 1
ATOM 556 C C . SER A 1 67 ? 11.961 1.438 -32.75 1 69.56 67 SER A C 1
ATOM 558 O O . SER A 1 67 ? 12.125 1.188 -33.938 1 69.56 67 SER A O 1
ATOM 560 N N . GLN A 1 68 ? 12.25 0.692 -31.844 1 75.06 68 GLN A N 1
ATOM 561 C CA . GLN A 1 68 ? 12.797 -0.617 -32.188 1 75.06 68 GLN A CA 1
ATOM 562 C C . GLN A 1 68 ? 11.766 -1.478 -32.906 1 75.06 68 GLN A C 1
ATOM 564 O O . GLN A 1 68 ? 12.094 -2.174 -33.844 1 75.06 68 GLN A O 1
ATOM 569 N N . SER A 1 69 ? 10.609 -1.362 -32.406 1 75.19 69 SER A N 1
ATOM 570 C CA . SER A 1 69 ? 9.539 -2.131 -33.031 1 75.19 69 SER A CA 1
ATOM 571 C C . SER A 1 69 ? 9.359 -1.727 -34.5 1 75.19 69 SER A C 1
ATOM 573 O O . SER A 1 69 ? 9.219 -2.584 -35.375 1 75.19 69 SER A O 1
ATOM 575 N N . GLN A 1 70 ? 9.391 -0.5 -34.75 1 72.75 70 GLN A N 1
ATOM 576 C CA . GLN A 1 70 ? 9.242 -0.003 -36.094 1 72.75 70 GLN A CA 1
ATOM 577 C C . GLN A 1 70 ? 10.406 -0.452 -36.969 1 72.75 70 GLN A C 1
ATOM 579 O O . GLN A 1 70 ? 10.219 -0.8 -38.156 1 72.75 70 GLN A O 1
ATOM 584 N N . LEU A 1 71 ? 11.523 -0.446 -36.438 1 74.19 71 LEU A N 1
ATOM 585 C CA . LEU A 1 71 ? 12.703 -0.896 -37.156 1 74.19 71 LEU A CA 1
ATOM 586 C C . LEU A 1 71 ? 12.555 -2.352 -37.594 1 74.19 71 LEU A C 1
ATOM 588 O O . LEU A 1 71 ? 12.805 -2.689 -38.75 1 74.19 71 LEU A O 1
ATOM 592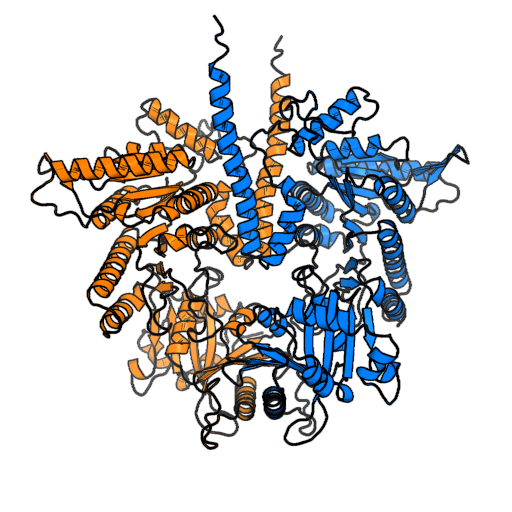 N N . PHE A 1 72 ? 12.172 -3.133 -36.719 1 73.5 72 PHE A N 1
ATOM 593 C CA . PHE A 1 72 ? 12.031 -4.555 -37 1 73.5 72 PHE A CA 1
ATOM 594 C C . PHE A 1 72 ? 10.977 -4.781 -38.094 1 73.5 72 PHE A C 1
ATOM 596 O O . PHE A 1 72 ? 11.188 -5.574 -39 1 73.5 72 PHE A O 1
ATOM 603 N N . VAL A 1 73 ? 9.945 -4.094 -37.938 1 74.44 73 VAL A N 1
ATOM 604 C CA . VAL A 1 73 ? 8.859 -4.227 -38.906 1 74.44 73 VAL A CA 1
ATOM 605 C C . VAL A 1 73 ? 9.328 -3.775 -40.281 1 74.44 73 VAL A C 1
ATOM 607 O O . VAL A 1 73 ? 9.078 -4.445 -41.281 1 74.44 73 VAL A O 1
ATOM 610 N N . ASN A 1 74 ? 10.008 -2.756 -40.312 1 73.25 74 ASN A N 1
ATOM 611 C CA . ASN A 1 74 ? 10.523 -2.246 -41.562 1 73.25 74 ASN A CA 1
ATOM 612 C C . ASN A 1 74 ? 11.516 -3.219 -42.188 1 73.25 74 ASN A C 1
ATOM 614 O O . ASN A 1 74 ? 11.453 -3.488 -43.406 1 73.25 74 ASN A O 1
ATOM 618 N N . ARG A 1 75 ? 12.367 -3.705 -41.438 1 73 75 ARG A N 1
ATOM 619 C CA . ARG A 1 75 ? 13.344 -4.672 -41.906 1 73 75 ARG A CA 1
ATOM 620 C C . ARG A 1 75 ? 12.648 -5.887 -42.531 1 73 75 ARG A C 1
ATOM 622 O O . ARG A 1 75 ? 13.062 -6.395 -43.562 1 73 75 ARG A O 1
ATOM 629 N N . PHE A 1 76 ? 11.672 -6.277 -41.875 1 73.5 76 PHE A N 1
ATOM 630 C CA . PHE A 1 76 ? 10.906 -7.422 -42.375 1 73.5 76 PHE A CA 1
ATOM 631 C C . PHE A 1 76 ? 10.234 -7.113 -43.688 1 73.5 76 PHE A C 1
ATOM 633 O O . PHE A 1 76 ? 10.305 -7.91 -44.625 1 73.5 76 PHE A O 1
ATOM 640 N N . LEU A 1 77 ? 9.625 -5.969 -43.688 1 71.06 77 LEU A N 1
ATOM 641 C CA . LEU A 1 77 ? 8.906 -5.578 -44.906 1 71.06 77 LEU A CA 1
ATOM 642 C C . LEU A 1 77 ? 9.859 -5.422 -46.062 1 71.06 77 LEU A C 1
ATOM 644 O O . LEU A 1 77 ? 9.484 -5.668 -47.219 1 71.06 77 LEU A O 1
ATOM 648 N N . GLU A 1 78 ? 11.086 -5.125 -45.75 1 70.31 78 GLU A N 1
ATOM 649 C CA . GLU A 1 78 ? 12.102 -4.938 -46.781 1 70.31 78 GLU A CA 1
ATOM 650 C C . GLU A 1 78 ? 12.734 -6.266 -47.188 1 70.31 78 GLU A C 1
ATOM 652 O O . GLU A 1 78 ? 13.523 -6.328 -48.125 1 70.31 78 GLU A O 1
ATOM 657 N N . GLY A 1 79 ? 12.352 -7.254 -46.438 1 69.19 79 GLY A N 1
ATOM 658 C CA . GLY A 1 79 ? 12.859 -8.578 -46.781 1 69.19 79 GLY A CA 1
ATOM 659 C C . GLY A 1 79 ? 14.25 -8.836 -46.25 1 69.19 79 GLY A C 1
ATOM 660 O O . GLY A 1 79 ? 15.023 -9.578 -46.844 1 69.19 79 GLY A O 1
ATOM 661 N N . ALA A 1 80 ? 14.523 -8.234 -45.156 1 73.12 80 ALA A N 1
ATOM 662 C CA . ALA A 1 80 ? 15.844 -8.43 -44.562 1 73.12 80 ALA A CA 1
ATOM 663 C C . ALA A 1 80 ? 16.047 -9.883 -44.156 1 73.12 80 ALA A C 1
ATOM 665 O O . ALA A 1 80 ? 15.094 -10.555 -43.75 1 73.12 80 ALA A O 1
ATOM 666 N N . ALA A 1 81 ? 17.25 -10.32 -44.25 1 71.69 81 ALA A N 1
ATOM 667 C CA . ALA A 1 81 ? 17.578 -11.703 -43.906 1 71.69 81 ALA A CA 1
ATOM 668 C C . ALA A 1 81 ? 17.391 -11.945 -42.406 1 71.69 81 ALA A C 1
ATOM 670 O O . ALA A 1 81 ? 16.891 -13 -42 1 71.69 81 ALA A O 1
ATOM 671 N N . LYS A 1 82 ? 17.797 -10.906 -41.625 1 80.12 82 LYS A N 1
ATOM 672 C CA . LYS A 1 82 ? 17.625 -10.992 -40.188 1 80.12 82 LYS A CA 1
ATOM 673 C C . LYS A 1 82 ? 16.906 -9.758 -39.656 1 80.12 82 LYS A C 1
ATOM 675 O O . LYS A 1 82 ? 17.516 -8.898 -39.031 1 80.12 82 LYS A O 1
ATOM 680 N N . PRO A 1 83 ? 15.641 -9.766 -39.906 1 75.69 83 PRO A N 1
ATOM 681 C CA . PRO A 1 83 ? 14.891 -8.57 -39.531 1 75.69 83 PRO A CA 1
ATOM 682 C C . PRO A 1 83 ? 15 -8.25 -38.031 1 75.69 83 PRO A C 1
ATOM 684 O O . PRO A 1 83 ? 14.875 -7.086 -37.625 1 75.69 83 PRO A O 1
ATOM 687 N N . PHE A 1 84 ? 15.258 -9.281 -37.281 1 76.25 84 PHE A N 1
ATOM 688 C CA . PHE A 1 84 ? 15.273 -9.062 -35.844 1 76.25 84 PHE A CA 1
ATOM 689 C C . PHE A 1 84 ? 16.688 -9.172 -35.281 1 76.25 84 PHE A C 1
ATOM 691 O O . PHE A 1 84 ? 16.875 -9.484 -34.094 1 76.25 84 PHE A O 1
ATOM 698 N N . GLY A 1 85 ? 17.609 -8.906 -36.094 1 75.19 85 GLY A N 1
ATOM 699 C CA . GLY A 1 85 ? 19.016 -8.977 -35.719 1 75.19 85 GLY A CA 1
ATOM 700 C C . GLY A 1 85 ? 19.469 -7.789 -34.875 1 75.19 85 GLY A C 1
ATOM 701 O O . GLY A 1 85 ? 18.656 -7.129 -34.25 1 75.19 85 GLY A O 1
ATOM 702 N N . THR A 1 86 ? 20.672 -7.559 -34.781 1 76.81 86 THR A N 1
ATOM 703 C CA . THR A 1 86 ? 21.344 -6.547 -33.938 1 76.81 86 THR A CA 1
ATOM 704 C C . THR A 1 86 ? 20.906 -5.145 -34.375 1 76.81 86 THR A C 1
ATOM 706 O O . THR A 1 86 ? 20.656 -4.891 -35.562 1 76.81 86 THR A O 1
ATOM 709 N N . ILE A 1 87 ? 20.672 -4.301 -33.344 1 77.12 87 ILE A N 1
ATOM 710 C CA . ILE A 1 87 ? 20.297 -2.912 -33.594 1 77.12 87 ILE A CA 1
ATOM 711 C C . ILE A 1 87 ? 21.531 -2.018 -33.469 1 77.12 87 ILE A C 1
ATOM 713 O O . ILE A 1 87 ? 22.172 -1.972 -32.406 1 77.12 87 ILE A O 1
ATOM 717 N N . ARG A 1 88 ? 22 -1.362 -34.469 1 67 88 ARG A N 1
ATOM 718 C CA . ARG A 1 88 ? 23.141 -0.445 -34.469 1 67 88 ARG A CA 1
ATOM 719 C C . ARG A 1 88 ? 22.672 1.006 -34.5 1 67 88 ARG A C 1
ATOM 721 O O . ARG A 1 88 ? 21.797 1.374 -35.281 1 67 88 ARG A O 1
ATOM 728 N N . SER A 1 89 ? 22.859 1.653 -33.219 1 61.22 89 SER A N 1
ATOM 729 C CA . SER A 1 89 ? 22.516 3.07 -33.188 1 61.22 89 SER A CA 1
ATOM 730 C C . SER A 1 89 ? 23.344 3.873 -34.188 1 61.22 89 SER A C 1
ATOM 732 O O . SER A 1 89 ? 24.438 3.465 -34.562 1 61.22 89 SER A O 1
ATOM 734 N N . GLY A 1 90 ? 22.734 4.695 -34.969 1 54.47 90 GLY A N 1
ATOM 735 C CA . GLY A 1 90 ? 23.5 5.582 -35.812 1 54.47 90 GLY A CA 1
ATOM 736 C C . GLY A 1 90 ? 24.594 6.324 -35.062 1 54.47 90 GLY A C 1
ATOM 737 O O . GLY A 1 90 ? 25.359 7.078 -35.688 1 54.47 90 GLY A O 1
ATOM 738 N N . GLU A 1 91 ? 24.516 6.109 -33.781 1 53.53 91 GLU A N 1
ATOM 739 C CA . GLU A 1 91 ? 25.531 6.809 -33 1 53.53 91 GLU A CA 1
ATOM 740 C C . GLU A 1 91 ? 26.812 5.973 -32.875 1 53.53 91 GLU A C 1
ATOM 742 O O . GLU A 1 91 ? 26.75 4.742 -32.875 1 53.53 91 GLU A O 1
ATOM 747 N N . TYR A 1 92 ? 27.922 6.449 -33.438 1 46.69 92 TYR A N 1
ATOM 748 C CA . TYR A 1 92 ? 29.219 5.793 -33.406 1 46.69 92 TYR A CA 1
ATOM 749 C C . TYR A 1 92 ? 29.922 6.016 -32.094 1 46.69 92 TYR A C 1
ATOM 751 O O . TYR A 1 92 ? 29.797 7.082 -31.484 1 46.69 92 TYR A O 1
ATOM 759 N N . ILE A 1 93 ? 30 4.816 -31.438 1 42.91 93 ILE A N 1
ATOM 760 C CA . ILE A 1 93 ? 30.859 4.844 -30.266 1 42.91 93 ILE A CA 1
ATOM 761 C C . ILE A 1 93 ? 32.25 5.281 -30.656 1 42.91 93 ILE A C 1
ATOM 763 O O . ILE A 1 93 ? 32.906 4.621 -31.469 1 42.91 93 ILE A O 1
ATOM 767 N N . ASP A 1 94 ? 32.75 6.367 -29.938 1 49.47 94 ASP A N 1
ATOM 768 C CA . ASP A 1 94 ? 34.094 6.902 -30.078 1 49.47 94 ASP A CA 1
ATOM 769 C C . ASP A 1 94 ? 34.594 6.82 -31.516 1 49.47 94 ASP A C 1
ATOM 771 O O . ASP A 1 94 ? 33.875 6.285 -32.375 1 49.47 94 ASP A O 1
ATOM 775 N N . ASP A 1 95 ? 35.906 7.242 -31.828 1 46.94 95 ASP A N 1
ATOM 776 C CA . ASP A 1 95 ? 36.688 7.223 -33.062 1 46.94 95 ASP A CA 1
ATOM 777 C C . ASP A 1 95 ? 36.625 5.852 -33.75 1 46.94 95 ASP A C 1
ATOM 779 O O . ASP A 1 95 ? 37.281 5.605 -34.75 1 46.94 95 ASP A O 1
ATOM 783 N N . THR A 1 96 ? 36.156 4.852 -33.094 1 50.94 96 THR A N 1
ATOM 784 C CA . THR A 1 96 ? 36.188 3.584 -33.812 1 50.94 96 THR A CA 1
ATOM 785 C C . THR A 1 96 ? 34.906 3.338 -34.594 1 50.94 96 THR A C 1
ATOM 787 O O . THR A 1 96 ? 33.844 3.883 -34.219 1 50.94 96 THR A O 1
ATOM 790 N N . ASP A 1 97 ? 34.844 3.188 -35.938 1 55.84 97 ASP A N 1
ATOM 791 C CA . ASP A 1 97 ? 33.844 2.885 -36.969 1 55.84 97 ASP A CA 1
ATOM 792 C C . ASP A 1 97 ? 32.844 1.83 -36.5 1 55.84 97 ASP A C 1
ATOM 794 O O . ASP A 1 97 ? 32.219 1.136 -37.281 1 55.84 97 ASP A O 1
ATOM 798 N N . GLN A 1 98 ? 32.844 1.584 -35.156 1 57.28 98 GLN A N 1
ATOM 799 C CA . GLN A 1 98 ? 31.906 0.521 -34.781 1 57.28 98 GLN A CA 1
ATOM 800 C C . GLN A 1 98 ? 30.594 1.095 -34.25 1 57.28 98 GLN A C 1
ATOM 802 O O . GLN A 1 98 ? 30.594 1.936 -33.375 1 57.28 98 GLN A O 1
ATOM 807 N N . PRO A 1 99 ? 29.547 0.852 -34.844 1 60.41 99 PRO A N 1
ATOM 808 C CA . PRO A 1 99 ? 28.234 1.354 -34.438 1 60.41 99 PRO A CA 1
ATOM 809 C C . PRO A 1 99 ? 27.844 0.873 -33.031 1 60.41 99 PRO A C 1
ATOM 811 O O . PRO A 1 99 ? 28.219 -0.231 -32.625 1 60.41 99 PRO A O 1
ATOM 814 N N . ILE A 1 100 ? 27.438 1.714 -32.25 1 66.25 100 ILE A N 1
ATOM 815 C CA . ILE A 1 100 ? 26.969 1.381 -30.922 1 66.25 100 ILE A CA 1
ATOM 816 C C . ILE A 1 100 ? 25.781 0.423 -31.031 1 66.25 100 ILE A C 1
ATOM 818 O O . ILE A 1 100 ? 24.812 0.694 -31.75 1 66.25 100 ILE A O 1
ATOM 822 N N . VAL A 1 101 ? 26.016 -0.79 -30.578 1 73.44 101 VAL A N 1
ATOM 823 C CA . VAL A 1 101 ? 24.953 -1.791 -30.5 1 73.44 101 VAL A CA 1
ATOM 824 C C . VAL A 1 101 ? 24 -1.451 -29.359 1 73.44 101 VAL A C 1
ATOM 826 O O . VAL A 1 101 ? 24.438 -1.221 -28.234 1 73.44 101 VAL A O 1
ATOM 829 N N . VAL A 1 102 ? 22.812 -1.126 -29.844 1 73.12 102 VAL A N 1
ATOM 830 C CA . VAL A 1 102 ? 21.781 -0.82 -28.859 1 73.12 102 VAL A CA 1
ATOM 831 C C . VAL A 1 102 ? 21.172 -2.117 -28.328 1 73.12 102 VAL A C 1
ATOM 833 O O . VAL A 1 102 ? 20.984 -3.076 -29.078 1 73.12 102 VAL A O 1
ATOM 836 N N . GLU A 1 103 ? 21.047 -2.262 -27.047 1 74.69 103 GLU A N 1
ATOM 837 C CA . GLU A 1 103 ? 20.422 -3.426 -26.422 1 74.69 103 GLU A CA 1
ATOM 838 C C . GLU A 1 103 ? 18.938 -3.537 -26.812 1 74.69 103 GLU A C 1
ATOM 840 O O . GLU A 1 103 ? 18.219 -2.535 -26.844 1 74.69 103 GLU A O 1
ATOM 845 N N . LYS A 1 104 ? 18.625 -4.719 -27.266 1 77.06 104 LYS A N 1
ATOM 846 C CA . LYS A 1 104 ? 17.234 -4.977 -27.641 1 77.06 104 LYS A CA 1
ATOM 847 C C . LYS A 1 104 ? 16.328 -4.977 -26.422 1 77.06 104 LYS A C 1
ATOM 849 O O . LYS A 1 104 ? 16.703 -5.484 -25.359 1 77.06 104 LYS A O 1
ATOM 854 N N . ILE A 1 105 ? 15.242 -4.336 -26.531 1 74.38 105 ILE A N 1
ATOM 855 C CA . ILE A 1 105 ? 14.211 -4.391 -25.5 1 74.38 105 ILE A CA 1
ATOM 856 C C . ILE A 1 105 ? 13.312 -5.602 -25.734 1 74.38 105 ILE A C 1
ATOM 858 O O . ILE A 1 105 ? 12.586 -5.668 -26.719 1 74.38 105 ILE A O 1
ATOM 862 N N . PRO A 1 106 ? 13.406 -6.555 -24.859 1 79 106 PRO A N 1
ATOM 863 C CA . PRO A 1 106 ? 12.641 -7.781 -25.062 1 79 106 PRO A CA 1
ATOM 864 C C . PRO A 1 106 ? 11.133 -7.551 -25 1 79 106 PRO A C 1
ATOM 866 O O . PRO A 1 106 ? 10.664 -6.746 -24.188 1 79 106 PRO A O 1
ATOM 869 N N . LEU A 1 107 ? 10.469 -8.211 -25.938 1 84 107 LEU A N 1
ATOM 870 C CA . LEU A 1 107 ? 9.016 -8.266 -25.875 1 84 107 LEU A CA 1
ATOM 871 C C . LEU A 1 107 ? 8.539 -9.195 -24.766 1 84 107 LEU A C 1
ATOM 873 O O . LEU A 1 107 ? 9.031 -10.312 -24.641 1 84 107 LEU A O 1
ATOM 877 N N . ARG A 1 108 ? 7.672 -8.727 -23.969 1 87.62 108 ARG A N 1
ATOM 878 C CA . ARG A 1 108 ? 7.082 -9.57 -22.922 1 87.62 108 ARG A CA 1
ATOM 879 C C . ARG A 1 108 ? 5.738 -10.133 -23.375 1 87.62 108 ARG A C 1
ATOM 881 O O . ARG A 1 108 ? 4.82 -9.375 -23.703 1 87.62 108 ARG A O 1
ATOM 888 N N . ILE A 1 109 ? 5.672 -11.391 -23.312 1 93.25 109 ILE A N 1
ATOM 889 C CA . ILE A 1 109 ? 4.496 -12.016 -23.906 1 93.25 109 ILE A CA 1
ATOM 890 C C . ILE A 1 109 ? 3.713 -12.766 -22.828 1 93.25 109 ILE A C 1
ATOM 892 O O . ILE A 1 109 ? 4.297 -13.258 -21.859 1 93.25 109 ILE A O 1
ATOM 896 N N . ALA A 1 110 ? 2.426 -12.758 -22.969 1 95.88 110 ALA A N 1
ATOM 897 C CA . ALA A 1 110 ? 1.509 -13.594 -22.188 1 95.88 110 ALA A CA 1
ATOM 898 C C . ALA A 1 110 ? 0.691 -14.5 -23.109 1 95.88 110 ALA A C 1
ATOM 900 O O . ALA A 1 110 ? 0.042 -14.023 -24.047 1 95.88 110 ALA A O 1
ATOM 901 N N . LEU A 1 111 ? 0.763 -15.758 -22.859 1 97.44 111 LEU A N 1
ATOM 902 C CA . LEU A 1 111 ? 0.024 -16.734 -23.672 1 97.44 111 LEU A CA 1
ATOM 903 C C . LEU A 1 111 ? -1.311 -17.078 -23.016 1 97.44 111 LEU A C 1
ATOM 905 O O . LEU A 1 111 ? -1.354 -17.438 -21.828 1 97.44 111 LEU A O 1
ATOM 909 N N . PHE A 1 112 ? -2.371 -16.953 -23.781 1 97.75 112 PHE A N 1
ATOM 910 C CA . PHE A 1 112 ? -3.715 -17.188 -23.281 1 97.75 112 PHE A CA 1
ATOM 911 C C . PHE A 1 112 ? -4.34 -18.406 -23.953 1 97.75 112 PHE A C 1
ATOM 913 O O . PHE A 1 112 ? -4.328 -18.5 -25.188 1 97.75 112 PHE A O 1
ATOM 920 N N . ARG A 1 113 ? -4.797 -19.312 -23.203 1 97.62 113 ARG A N 1
ATOM 921 C CA . ARG A 1 113 ? -5.68 -20.359 -23.688 1 97.62 113 ARG A CA 1
ATOM 922 C C . ARG A 1 113 ? -7.145 -19.984 -23.5 1 97.62 113 ARG A C 1
ATOM 924 O O . ARG A 1 113 ? -7.609 -19.828 -22.375 1 97.62 113 ARG A O 1
ATOM 931 N N . ILE A 1 114 ? -7.879 -19.906 -24.578 1 95.38 114 ILE A N 1
ATOM 932 C CA . ILE A 1 114 ? -9.273 -19.484 -24.484 1 95.38 114 ILE A CA 1
ATOM 933 C C . ILE A 1 114 ? -10.141 -20.391 -25.359 1 95.38 114 ILE A C 1
ATOM 935 O O . ILE A 1 114 ? -9.805 -20.656 -26.516 1 95.38 114 ILE A O 1
ATOM 939 N N . ASN A 1 115 ? -11.109 -20.891 -24.797 1 90.69 115 ASN A N 1
ATOM 940 C CA . ASN A 1 115 ? -12.172 -21.531 -25.547 1 90.69 115 ASN A CA 1
ATOM 941 C C . ASN A 1 115 ? -13.328 -20.578 -25.828 1 90.69 115 ASN A C 1
ATOM 943 O O . ASN A 1 115 ? -14.117 -20.281 -24.938 1 90.69 115 ASN A O 1
ATOM 947 N N . TYR A 1 116 ? -13.414 -20.203 -27.062 1 86.38 116 TYR A N 1
ATOM 948 C CA . TYR A 1 116 ? -14.375 -19.172 -27.438 1 86.38 116 TYR A CA 1
ATOM 949 C C . TYR A 1 116 ? -15.789 -19.578 -27.062 1 86.38 116 TYR A C 1
ATOM 951 O O . TYR A 1 116 ? -16.562 -18.75 -26.578 1 86.38 116 TYR A O 1
ATOM 959 N N . SER A 1 117 ? -16.094 -20.844 -27.203 1 85.94 117 SER A N 1
ATOM 960 C CA . SER A 1 117 ? -17.469 -21.297 -27 1 85.94 117 SER A CA 1
ATOM 961 C C . SER A 1 117 ? -17.828 -21.328 -25.516 1 85.94 117 SER A C 1
ATOM 963 O O . SER A 1 117 ? -19 -21.344 -25.156 1 85.94 117 SER A O 1
ATOM 965 N N . GLN A 1 118 ? -16.875 -21.281 -24.766 1 90.06 118 GLN A N 1
ATOM 966 C CA . GLN A 1 118 ? -17.125 -21.406 -23.328 1 90.06 118 GLN A CA 1
ATOM 967 C C . GLN A 1 118 ? -17.125 -20.031 -22.656 1 90.06 118 GLN A C 1
ATOM 969 O O . GLN A 1 118 ? -17.359 -19.938 -21.453 1 90.06 118 GLN A O 1
ATOM 974 N N . VAL A 1 119 ? -16.875 -19.016 -23.328 1 93.62 119 VAL A N 1
ATOM 975 C CA . VAL A 1 119 ? -16.859 -17.672 -22.766 1 93.62 119 VAL A CA 1
ATOM 976 C C . VAL A 1 119 ? -18.203 -17 -22.984 1 93.62 119 VAL A C 1
ATOM 978 O O . VAL A 1 119 ? -18.656 -16.859 -24.125 1 93.62 119 VAL A O 1
ATOM 981 N N . PRO A 1 120 ? -18.812 -16.672 -21.938 1 93.75 120 PRO A N 1
ATOM 982 C CA . PRO A 1 120 ? -20.094 -15.961 -22.094 1 93.75 120 PRO A CA 1
ATOM 983 C C . PRO A 1 120 ? -19.953 -14.656 -22.875 1 93.75 120 PRO A C 1
ATOM 985 O O . PRO A 1 120 ? -18.938 -13.961 -22.75 1 93.75 120 PRO A O 1
ATOM 988 N N . GLU A 1 121 ? -20.984 -14.336 -23.562 1 91.5 121 GLU A N 1
ATOM 989 C CA . GLU A 1 121 ? -20.984 -13.148 -24.422 1 91.5 121 GLU A CA 1
ATOM 990 C C . GLU A 1 121 ? -20.766 -11.875 -23.609 1 91.5 121 GLU A C 1
ATOM 992 O O . GLU A 1 121 ? -20.109 -10.945 -24.062 1 91.5 121 GLU A O 1
ATOM 997 N N . SER A 1 122 ? -21.234 -11.883 -22.453 1 92.75 122 SER A N 1
ATOM 998 C CA . SER A 1 122 ? -21.188 -10.695 -21.609 1 92.75 122 SER A CA 1
ATOM 999 C C . SER A 1 122 ? -19.766 -10.414 -21.125 1 92.75 122 SER A C 1
ATOM 1001 O O . SER A 1 122 ? -19.469 -9.305 -20.672 1 92.75 122 SER A O 1
ATOM 1003 N N . CYS A 1 123 ? -18.891 -11.383 -21.328 1 94.5 123 CYS A N 1
ATOM 1004 C CA . CYS A 1 123 ? -17.547 -11.25 -20.766 1 94.5 123 CYS A CA 1
ATOM 1005 C C . CYS A 1 123 ? -16.594 -10.578 -21.75 1 94.5 123 CYS A C 1
ATOM 1007 O O . CYS A 1 123 ? -15.547 -10.062 -21.359 1 94.5 123 CYS A O 1
ATOM 1009 N N . TRP A 1 124 ? -16.938 -10.469 -22.984 1 93.62 124 TRP A N 1
ATOM 1010 C CA . TRP A 1 124 ? -15.969 -10.102 -24.016 1 93.62 124 TRP A CA 1
ATOM 1011 C C . TRP A 1 124 ? -15.594 -8.633 -23.906 1 93.62 124 TRP A C 1
ATOM 1013 O O . TRP A 1 124 ? -14.445 -8.258 -24.188 1 93.62 124 TRP A O 1
ATOM 1023 N N . LYS A 1 125 ? -16.516 -7.867 -23.547 1 91.31 125 LYS A N 1
ATOM 1024 C CA . LYS A 1 125 ? -16.188 -6.457 -23.359 1 91.31 125 LYS A CA 1
ATOM 1025 C C . LYS A 1 125 ? -15.094 -6.285 -22.312 1 91.31 125 LYS A C 1
ATOM 1027 O O . LYS A 1 125 ? -14.117 -5.566 -22.531 1 91.31 125 LYS A O 1
ATOM 1032 N N . GLY A 1 126 ? -15.266 -6.953 -21.219 1 90.56 126 GLY A N 1
ATOM 1033 C CA . GLY A 1 126 ? -14.273 -6.898 -20.172 1 90.56 126 GLY A CA 1
ATOM 1034 C C . GLY A 1 126 ? -12.945 -7.52 -20.562 1 90.56 126 GLY A C 1
ATOM 1035 O O . GLY A 1 126 ? -11.883 -6.988 -20.234 1 90.56 126 GLY A O 1
ATOM 1036 N N . ILE A 1 127 ? -13.008 -8.562 -21.25 1 94.06 127 ILE A N 1
ATOM 1037 C CA . ILE A 1 127 ? -11.805 -9.25 -21.703 1 94.06 127 ILE A CA 1
ATOM 1038 C C . ILE A 1 127 ? -11.016 -8.336 -22.641 1 94.06 127 ILE A C 1
ATOM 1040 O O . ILE A 1 127 ? -9.789 -8.242 -22.547 1 94.06 127 ILE A O 1
ATOM 1044 N N . GLY A 1 128 ? -11.703 -7.695 -23.5 1 91.62 128 GLY A N 1
ATOM 1045 C CA . GLY A 1 128 ? -11.055 -6.73 -24.375 1 91.62 128 GLY A CA 1
ATOM 1046 C C . GLY A 1 128 ? -10.336 -5.625 -23.625 1 91.62 128 GLY A C 1
ATOM 1047 O O . GLY A 1 128 ? -9.211 -5.258 -23.969 1 91.62 128 GLY A O 1
ATOM 1048 N N . GLU A 1 129 ? -11.008 -5.195 -22.656 1 83.62 129 GLU A N 1
ATOM 1049 C CA . GLU A 1 129 ? -10.406 -4.16 -21.828 1 83.62 129 GLU A CA 1
ATOM 1050 C C . GLU A 1 129 ? -9.148 -4.676 -21.125 1 83.62 129 GLU A C 1
ATOM 1052 O O . GLU A 1 129 ? -8.148 -3.963 -21.031 1 83.62 129 GLU A O 1
ATOM 1057 N N . THR A 1 130 ? -9.203 -5.805 -20.578 1 88 130 THR A N 1
ATOM 1058 C CA . THR A 1 130 ? -8.047 -6.406 -19.938 1 88 130 THR A CA 1
ATOM 1059 C C . THR A 1 130 ? -6.875 -6.523 -20.906 1 88 130 THR A C 1
ATOM 1061 O O . THR A 1 130 ? -5.734 -6.211 -20.562 1 88 130 THR A O 1
ATOM 1064 N N . PHE A 1 131 ? -7.145 -6.871 -22.109 1 90.81 131 PHE A N 1
ATOM 1065 C CA . PHE A 1 131 ? -6.098 -6.98 -23.125 1 90.81 131 PHE A CA 1
ATOM 1066 C C . PHE A 1 131 ? -5.469 -5.621 -23.406 1 90.81 131 PHE A C 1
ATOM 1068 O O . PHE A 1 131 ? -4.246 -5.508 -23.516 1 90.81 131 PHE A O 1
ATOM 1075 N N . ARG A 1 132 ? -6.23 -4.703 -23.484 1 81.94 132 ARG A N 1
ATOM 1076 C CA . ARG A 1 132 ? -5.715 -3.357 -23.703 1 81.94 132 ARG A CA 1
ATOM 1077 C C . ARG A 1 132 ? -4.812 -2.918 -22.547 1 81.94 132 ARG A C 1
ATOM 1079 O O . ARG A 1 132 ? -3.748 -2.34 -22.781 1 81.94 132 ARG A O 1
ATOM 1086 N N . ARG A 1 133 ? -5.277 -3.238 -21.422 1 76.38 133 ARG A N 1
ATOM 1087 C CA . ARG A 1 133 ? -4.492 -2.879 -20.234 1 76.38 133 ARG A CA 1
ATOM 1088 C C . ARG A 1 133 ? -3.152 -3.605 -20.234 1 76.38 133 ARG A C 1
ATOM 1090 O O . ARG A 1 133 ? -2.125 -3.018 -19.891 1 76.38 133 ARG A O 1
ATOM 1097 N N . LEU A 1 134 ? -3.176 -4.836 -20.531 1 84.12 134 LEU A N 1
ATOM 1098 C CA . LEU A 1 134 ? -1.933 -5.598 -20.578 1 84.12 134 LEU A CA 1
ATOM 1099 C C . LEU A 1 134 ? -0.954 -4.969 -21.562 1 84.12 134 LEU A C 1
ATOM 1101 O O . LEU A 1 134 ? 0.228 -4.805 -21.25 1 84.12 134 LEU A O 1
ATOM 1105 N N . GLN A 1 135 ? -1.402 -4.605 -22.672 1 80.25 135 GLN A N 1
ATOM 1106 C CA . GLN A 1 135 ? -0.556 -3.971 -23.688 1 80.25 135 GLN A CA 1
ATOM 1107 C C . GLN A 1 135 ? -0.019 -2.631 -23.188 1 80.25 135 GLN A C 1
ATOM 1109 O O . GLN A 1 135 ? 1.145 -2.297 -23.422 1 80.25 135 GLN A O 1
ATOM 1114 N N . GLN A 1 136 ? -0.831 -2.08 -22.531 1 69.06 136 GLN A N 1
ATOM 1115 C CA . GLN A 1 136 ? -0.413 -0.804 -21.969 1 69.06 136 GLN A CA 1
ATOM 1116 C C . GLN A 1 136 ? 0.69 -1.002 -20.922 1 69.06 136 GLN A C 1
ATOM 1118 O O . GLN A 1 136 ? 1.574 -0.154 -20.781 1 69.06 136 GLN A O 1
ATOM 1123 N N . PHE A 1 137 ? 0.547 -2.094 -20.297 1 70 137 PHE A N 1
ATOM 1124 C CA . PHE A 1 137 ? 1.526 -2.377 -19.25 1 70 137 PHE A CA 1
ATOM 1125 C C . PHE A 1 137 ? 2.764 -3.047 -19.844 1 70 137 PHE A C 1
ATOM 1127 O O . PHE A 1 137 ? 3.684 -3.412 -19.109 1 70 137 PHE A O 1
ATOM 1134 N N . GLY A 1 138 ? 2.766 -3.172 -21.125 1 73.31 138 GLY A N 1
ATOM 1135 C CA . GLY A 1 138 ? 3.961 -3.645 -21.797 1 73.31 138 GLY A CA 1
ATOM 1136 C C . GLY A 1 138 ? 3.969 -5.145 -22.016 1 73.31 138 GLY A C 1
ATOM 1137 O O . GLY A 1 138 ? 5 -5.723 -22.359 1 73.31 138 GLY A O 1
ATOM 1138 N N . VAL A 1 139 ? 2.871 -5.727 -21.734 1 85.06 139 VAL A N 1
ATOM 1139 C CA . VAL A 1 139 ? 2.771 -7.16 -21.969 1 85.06 139 VAL A CA 1
ATOM 1140 C C . VAL A 1 139 ? 1.898 -7.422 -23.188 1 85.06 139 VAL A C 1
ATOM 1142 O O . VAL A 1 139 ? 0.8 -6.871 -23.312 1 85.06 139 VAL A O 1
ATOM 1145 N N . SER A 1 140 ? 2.416 -8.188 -24.062 1 90.56 140 SER A N 1
ATOM 1146 C CA . SER A 1 140 ? 1.699 -8.492 -25.297 1 90.56 140 SER A CA 1
ATOM 1147 C C . SER A 1 140 ? 0.999 -9.844 -25.203 1 90.56 140 SER A C 1
ATOM 1149 O O . SER A 1 140 ? 1.654 -10.883 -25.094 1 90.56 140 SER A O 1
ATOM 1151 N N . PRO A 1 141 ? -0.268 -9.82 -25.328 1 96.19 141 PRO A N 1
ATOM 1152 C CA . PRO A 1 141 ? -1 -11.086 -25.25 1 96.19 141 PRO A CA 1
ATOM 1153 C C . PRO A 1 141 ? -0.98 -11.852 -26.578 1 96.19 141 PRO A C 1
ATOM 1155 O O . PRO A 1 141 ? -0.962 -11.25 -27.656 1 96.19 141 PRO A O 1
ATOM 1158 N N . VAL A 1 142 ? -0.893 -13.125 -26.5 1 96.94 142 VAL A N 1
ATOM 1159 C CA . VAL A 1 142 ? -1.116 -14.07 -27.594 1 96.94 142 VAL A CA 1
ATOM 1160 C C . VAL A 1 142 ? -2.211 -15.062 -27.188 1 96.94 142 VAL A C 1
ATOM 1162 O O . VAL A 1 142 ? -2.139 -15.68 -26.125 1 96.94 142 VAL A O 1
ATOM 1165 N N . VAL A 1 143 ? -3.17 -15.227 -28.078 1 97.19 143 VAL A N 1
ATOM 1166 C CA . VAL A 1 143 ? -4.309 -16.078 -27.734 1 97.19 143 VAL A CA 1
ATOM 1167 C C . VAL A 1 143 ? -4.266 -17.359 -28.547 1 97.19 143 VAL A C 1
ATOM 1169 O O . VAL A 1 143 ? -4.195 -17.328 -29.781 1 97.19 143 VAL A O 1
ATOM 1172 N N . VAL A 1 144 ? -4.25 -18.438 -27.875 1 96.25 144 VAL A N 1
ATOM 1173 C CA . VAL A 1 144 ? -4.398 -19.75 -28.516 1 96.25 144 VAL A CA 1
ATOM 1174 C C . VAL A 1 144 ? -5.809 -20.281 -28.281 1 96.25 144 VAL A C 1
ATOM 1176 O O . VAL A 1 144 ? -6.219 -20.469 -27.125 1 96.25 144 VAL A O 1
ATOM 1179 N N . LEU A 1 145 ? -6.488 -20.531 -29.328 1 94.44 145 LEU A N 1
ATOM 1180 C CA . LEU A 1 145 ? -7.867 -21 -29.219 1 94.44 145 LEU A CA 1
ATOM 1181 C C . LEU A 1 145 ? -7.91 -22.5 -28.922 1 94.44 145 LEU A C 1
ATOM 1183 O O . LEU A 1 145 ? -7.227 -23.297 -29.578 1 94.44 145 LEU A O 1
ATOM 1187 N N . ASP A 1 146 ? -8.703 -22.797 -27.953 1 93.56 146 ASP A N 1
ATOM 1188 C CA . ASP A 1 146 ? -8.844 -24.172 -27.484 1 93.56 146 ASP A CA 1
ATOM 1189 C C . ASP A 1 146 ? -10.07 -24.844 -28.109 1 93.56 146 ASP A C 1
ATOM 1191 O O . ASP A 1 146 ? -11.195 -24.375 -27.922 1 93.56 146 ASP A O 1
ATOM 1195 N N . PHE A 1 147 ? -9.844 -25.953 -28.844 1 90 147 PHE A N 1
ATOM 1196 C CA . PHE A 1 147 ? -10.914 -26.719 -29.469 1 90 147 PHE A CA 1
ATOM 1197 C C . PHE A 1 147 ? -10.812 -28.203 -29.109 1 90 147 PHE A C 1
ATOM 1199 O O . PHE A 1 147 ? -11.102 -29.062 -29.938 1 90 147 PHE A O 1
ATOM 1206 N N . ASP A 1 148 ? -10.336 -28.438 -27.953 1 86.62 148 ASP A N 1
ATOM 1207 C CA . ASP A 1 148 ? -10.086 -29.812 -27.531 1 86.62 148 ASP A CA 1
ATOM 1208 C C . ASP A 1 148 ? -11.383 -30.609 -27.406 1 86.62 148 ASP A C 1
ATOM 1210 O O . ASP A 1 148 ? -11.375 -31.844 -27.391 1 86.62 148 ASP A O 1
ATOM 1214 N N . HIS A 1 149 ? -12.461 -29.938 -27.438 1 83.06 149 HIS A N 1
ATOM 1215 C CA . HIS A 1 149 ? -13.75 -30.625 -27.328 1 83.06 149 HIS A CA 1
ATOM 1216 C C . HIS A 1 149 ? -14.164 -31.234 -28.656 1 83.06 149 HIS A C 1
ATOM 1218 O O . HIS A 1 149 ? -15.07 -32.062 -28.719 1 83.06 149 HIS A O 1
ATOM 1224 N N . LEU A 1 150 ? -13.523 -30.844 -29.719 1 84 150 LEU A N 1
ATOM 1225 C CA . LEU A 1 150 ? -13.875 -31.344 -31.047 1 84 150 LEU A CA 1
ATOM 1226 C C . LEU A 1 150 ? -13.359 -32.781 -31.234 1 84 150 LEU A C 1
ATOM 1228 O O . LEU A 1 150 ? -12.266 -33.094 -30.781 1 84 150 LEU A O 1
ATOM 1232 N N . VAL A 1 151 ? -14.203 -33.594 -31.844 1 75.38 151 VAL A N 1
ATOM 1233 C CA . VAL A 1 151 ? -13.812 -34.938 -32.219 1 75.38 151 VAL A CA 1
ATOM 1234 C C . VAL A 1 151 ? -12.875 -34.906 -33.406 1 75.38 151 VAL A C 1
ATOM 1236 O O . VAL A 1 151 ? -13.234 -34.406 -34.469 1 75.38 151 VAL A O 1
ATOM 1239 N N . ARG A 1 152 ? -11.68 -35.219 -33.281 1 69.06 152 ARG A N 1
ATOM 1240 C CA . ARG A 1 152 ? -10.625 -35.031 -34.25 1 69.06 152 ARG A CA 1
ATOM 1241 C C . ARG A 1 152 ? -10.727 -36.094 -35.375 1 69.06 152 ARG A C 1
ATOM 1243 O O . ARG A 1 152 ? -10.445 -35.781 -36.531 1 69.06 152 ARG A O 1
ATOM 1250 N N . GLU A 1 153 ? -11.328 -37.25 -34.938 1 63.31 153 GLU A N 1
ATOM 1251 C CA . GLU A 1 153 ? -11.367 -38.344 -35.938 1 63.31 153 GLU A CA 1
ATOM 1252 C C . GLU A 1 153 ? -12.469 -38.094 -36.969 1 63.31 153 GLU A C 1
ATOM 1254 O O . GLU A 1 153 ? -13.547 -37.594 -36.625 1 63.31 153 GLU A O 1
ATOM 1259 N N . LYS A 1 154 ? -12.133 -37.906 -38.344 1 64.5 154 LYS A N 1
ATOM 1260 C CA . LYS A 1 154 ? -12.938 -38.125 -39.531 1 64.5 154 LYS A CA 1
ATOM 1261 C C . LYS A 1 154 ? -13.516 -36.844 -40.062 1 64.5 154 LYS A C 1
ATOM 1263 O O . LYS A 1 154 ? -14.133 -36.812 -41.156 1 64.5 154 LYS A O 1
ATOM 1268 N N . LEU A 1 155 ? -13.18 -35.75 -39.344 1 75.62 155 LEU A N 1
ATOM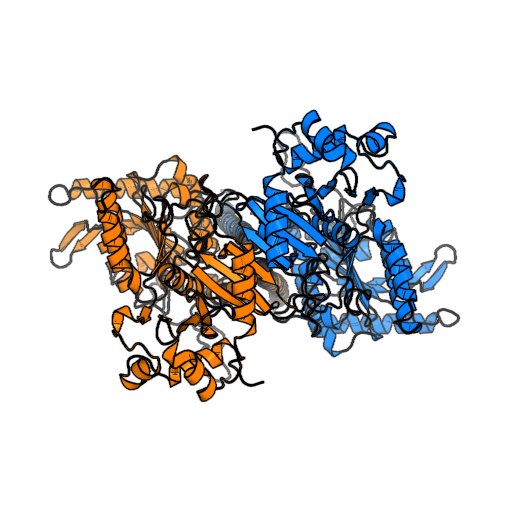 1269 C CA . LEU A 1 155 ? -13.906 -34.594 -39.844 1 75.62 155 LEU A CA 1
ATOM 1270 C C . LEU A 1 155 ? -13.008 -33.344 -39.875 1 75.62 155 LEU A C 1
ATOM 1272 O O . LEU A 1 155 ? -13.398 -32.281 -39.406 1 75.62 155 LEU A O 1
ATOM 1276 N N . PHE A 1 156 ? -11.867 -33.562 -40.531 1 82.25 156 PHE A N 1
ATOM 1277 C CA . PHE A 1 156 ? -10.883 -32.469 -40.5 1 82.25 156 PHE A CA 1
ATOM 1278 C C . PHE A 1 156 ? -11.445 -31.219 -41.188 1 82.25 156 PHE A C 1
ATOM 1280 O O . PHE A 1 156 ? -11.359 -30.125 -40.625 1 82.25 156 PHE A O 1
ATOM 1287 N N . LYS A 1 157 ? -12.055 -31.406 -42.344 1 83 157 LYS A N 1
ATOM 1288 C CA . LYS A 1 157 ? -12.523 -30.266 -43.094 1 83 157 LYS A CA 1
ATOM 1289 C C . LYS A 1 157 ? -13.594 -29.484 -42.344 1 83 157 LYS A C 1
ATOM 1291 O O . LYS A 1 157 ? -13.586 -28.266 -42.312 1 83 157 LYS A O 1
ATOM 1296 N N . TYR A 1 158 ? -14.422 -30.266 -41.781 1 85.81 158 TYR A N 1
ATOM 1297 C CA . TYR A 1 158 ? -15.477 -29.625 -41 1 85.81 158 TYR A CA 1
ATOM 1298 C C . TYR A 1 158 ? -14.906 -28.891 -39.781 1 85.81 158 TYR A C 1
ATOM 1300 O O . TYR A 1 158 ? -15.297 -27.766 -39.5 1 85.81 158 TYR A O 1
ATOM 1308 N N . ASN A 1 159 ? -14.039 -29.547 -39.188 1 88.62 159 ASN A N 1
ATOM 1309 C CA . ASN A 1 159 ? -13.422 -28.938 -38 1 88.62 159 ASN A CA 1
ATOM 1310 C C . ASN A 1 159 ? -12.602 -27.703 -38.375 1 88.62 159 ASN A C 1
ATOM 1312 O O . ASN A 1 159 ? -12.625 -26.703 -37.656 1 88.62 159 ASN A O 1
ATOM 1316 N N . GLU A 1 160 ? -11.914 -27.781 -39.438 1 86.31 160 GLU A N 1
ATOM 1317 C CA . GLU A 1 160 ? -11.125 -26.641 -39.875 1 86.31 160 GLU A CA 1
ATOM 1318 C C . GLU A 1 160 ? -12.008 -25.422 -40.156 1 86.31 160 GLU A C 1
ATOM 1320 O O . GLU A 1 160 ? -11.664 -24.312 -39.781 1 86.31 160 GLU A O 1
ATOM 1325 N N . GLN A 1 161 ? -13.094 -25.688 -40.812 1 87.62 161 GLN A N 1
ATOM 1326 C CA . GLN A 1 161 ? -14.023 -24.594 -41.125 1 87.62 161 GLN A CA 1
ATOM 1327 C C . GLN A 1 161 ? -14.609 -24.016 -39.844 1 87.62 161 GLN A C 1
ATOM 1329 O O . GLN A 1 161 ? -14.773 -22.797 -39.719 1 87.62 161 GLN A O 1
ATOM 1334 N N . TYR A 1 162 ? -14.906 -24.906 -39 1 90.12 162 TYR A N 1
ATOM 1335 C CA . TYR A 1 162 ? -15.445 -24.453 -37.719 1 90.12 162 TYR A CA 1
ATOM 1336 C C . TYR A 1 162 ? -14.438 -23.594 -36.969 1 90.12 162 TYR A C 1
ATOM 1338 O O . TYR A 1 162 ? -14.781 -22.531 -36.469 1 90.12 162 TYR A O 1
ATOM 1346 N N . ILE A 1 163 ? -13.258 -24.031 -36.938 1 90.75 163 ILE A N 1
ATOM 1347 C CA . ILE A 1 163 ? -12.18 -23.328 -36.25 1 90.75 163 ILE A CA 1
ATOM 1348 C C . ILE A 1 163 ? -11.984 -21.953 -36.875 1 90.75 163 ILE A C 1
ATOM 1350 O O . ILE A 1 163 ? -11.891 -20.938 -36.156 1 90.75 163 ILE A O 1
ATOM 1354 N N . LEU A 1 164 ? -11.953 -21.875 -38.125 1 88.25 164 LEU A N 1
ATOM 1355 C CA . LEU A 1 164 ? -11.773 -20.625 -38.844 1 88.25 164 LEU A CA 1
ATOM 1356 C C . LEU A 1 164 ? -12.938 -19.672 -38.562 1 88.25 164 LEU A C 1
ATOM 1358 O O . LEU A 1 164 ? -12.734 -18.469 -38.406 1 88.25 164 LEU A O 1
ATOM 1362 N N . SER A 1 165 ? -14.07 -20.25 -38.562 1 90.5 165 SER A N 1
ATOM 1363 C CA . SER A 1 165 ? -15.258 -19.438 -38.281 1 90.5 165 SER A CA 1
ATOM 1364 C C . SER A 1 165 ? -15.195 -18.812 -36.906 1 90.5 165 SER A C 1
ATOM 1366 O O . SER A 1 165 ? -15.469 -17.609 -36.75 1 90.5 165 SER A O 1
ATOM 1368 N N . GLN A 1 166 ? -14.844 -19.625 -36 1 90.12 166 GLN A N 1
ATOM 1369 C CA . GLN A 1 166 ? -14.758 -19.125 -34.625 1 90.12 166 GLN A CA 1
ATOM 1370 C C . GLN A 1 166 ? -13.656 -18.078 -34.469 1 90.12 166 GLN A C 1
ATOM 1372 O O . GLN A 1 166 ? -13.828 -17.078 -33.781 1 90.12 166 GLN A O 1
ATOM 1377 N N . ALA A 1 167 ? -12.547 -18.297 -35.031 1 92 167 ALA A N 1
ATOM 1378 C CA . ALA A 1 167 ? -11.438 -17.344 -35 1 92 167 ALA A CA 1
ATOM 1379 C C . ALA A 1 167 ? -11.844 -16 -35.594 1 92 167 ALA A C 1
ATOM 1381 O O . ALA A 1 167 ? -11.523 -14.945 -35.031 1 92 167 ALA A O 1
ATOM 1382 N N . THR A 1 168 ? -12.5 -16.078 -36.688 1 90.5 168 THR A N 1
ATOM 1383 C CA . THR A 1 168 ? -12.945 -14.867 -37.344 1 90.5 168 THR A CA 1
ATOM 1384 C C . THR A 1 168 ? -13.938 -14.102 -36.469 1 90.5 168 THR A C 1
ATOM 1386 O O . THR A 1 168 ? -13.898 -12.867 -36.406 1 90.5 168 THR A O 1
ATOM 1389 N N . LYS A 1 169 ? -14.766 -14.805 -35.875 1 90.81 169 LYS A N 1
ATOM 1390 C CA . LYS A 1 169 ? -15.719 -14.172 -34.969 1 90.81 169 LYS A CA 1
ATOM 1391 C C . LYS A 1 169 ? -15.008 -13.445 -33.844 1 90.81 169 LYS A C 1
ATOM 1393 O O . LYS A 1 169 ? -15.383 -12.328 -33.469 1 90.81 169 LYS A O 1
ATOM 1398 N N . LEU A 1 170 ? -14.039 -14.094 -33.344 1 92.56 170 LEU A N 1
ATOM 1399 C CA . LEU A 1 170 ? -13.289 -13.484 -32.25 1 92.56 170 LEU A CA 1
ATOM 1400 C C . LEU A 1 170 ? -12.57 -12.227 -32.719 1 92.56 170 LEU A C 1
ATOM 1402 O O . LEU A 1 170 ? -12.617 -11.188 -32.062 1 92.56 170 LEU A O 1
ATOM 1406 N N . VAL A 1 171 ? -11.922 -12.281 -33.844 1 92.25 171 VAL A N 1
ATOM 1407 C CA . VAL A 1 171 ? -11.195 -11.141 -34.375 1 92.25 171 VAL A CA 1
ATOM 1408 C C . VAL A 1 171 ? -12.156 -9.969 -34.594 1 92.25 171 VAL A C 1
ATOM 1410 O O . VAL A 1 171 ? -11.844 -8.828 -34.219 1 92.25 171 VAL A O 1
ATOM 1413 N N . ASN A 1 172 ? -13.297 -10.273 -35.094 1 90.44 172 ASN A N 1
ATOM 1414 C CA . ASN A 1 172 ? -14.289 -9.234 -35.375 1 90.44 172 ASN A CA 1
ATOM 1415 C C . ASN A 1 172 ? -14.797 -8.625 -34.062 1 90.44 172 ASN A C 1
ATOM 1417 O O . ASN A 1 172 ? -14.961 -7.402 -33.969 1 90.44 172 ASN A O 1
ATOM 1421 N N . ARG A 1 173 ? -15.031 -9.43 -33.25 1 90.94 173 ARG A N 1
ATOM 1422 C CA . ARG A 1 173 ? -15.508 -8.961 -31.938 1 90.94 173 ARG A CA 1
ATOM 1423 C C . ARG A 1 173 ? -14.484 -8.047 -31.281 1 90.94 173 ARG A C 1
ATOM 1425 O O . ARG A 1 173 ? -14.836 -6.988 -30.75 1 90.94 173 ARG A O 1
ATOM 1432 N N . MET A 1 174 ? -13.297 -8.422 -31.266 1 92.69 174 MET A N 1
ATOM 1433 C CA . MET A 1 174 ? -12.227 -7.629 -30.672 1 92.69 174 MET A CA 1
ATOM 1434 C C . MET A 1 174 ? -12.055 -6.305 -31.406 1 92.69 174 MET A C 1
ATOM 1436 O O . MET A 1 174 ? -11.781 -5.277 -30.781 1 92.69 174 MET A O 1
ATOM 1440 N N . ALA A 1 175 ? -12.203 -6.379 -32.656 1 86.88 175 ALA A N 1
ATOM 1441 C CA . ALA A 1 175 ? -12.117 -5.16 -33.438 1 86.88 175 ALA A CA 1
ATOM 1442 C C . ALA A 1 175 ? -13.172 -4.148 -33.031 1 86.88 175 ALA A C 1
ATOM 1444 O O . ALA A 1 175 ? -12.906 -2.943 -33 1 86.88 175 ALA A O 1
ATOM 1445 N N . GLU A 1 176 ? -14.297 -4.676 -32.781 1 85.62 176 GLU A N 1
ATOM 1446 C CA . GLU A 1 176 ? -15.383 -3.814 -32.312 1 85.62 176 GLU A CA 1
ATOM 1447 C C . GLU A 1 176 ? -15.016 -3.139 -31 1 85.62 176 GLU A C 1
ATOM 1449 O O . GLU A 1 176 ? -15.516 -2.055 -30.688 1 85.62 176 GLU A O 1
ATOM 1454 N N . LEU A 1 177 ? -14.219 -3.832 -30.328 1 81.5 177 LEU A N 1
ATOM 1455 C CA . LEU A 1 177 ? -13.812 -3.322 -29.031 1 81.5 177 LEU A CA 1
ATOM 1456 C C . LEU A 1 177 ? -12.508 -2.547 -29.125 1 81.5 177 LEU A C 1
ATOM 1458 O O . LEU A 1 177 ? -11.867 -2.254 -28.109 1 81.5 177 LEU A O 1
ATOM 1462 N N . ASN A 1 178 ? -12.031 -2.295 -30.281 1 80.38 178 ASN A N 1
ATOM 1463 C CA . ASN A 1 178 ? -10.82 -1.536 -30.594 1 80.38 178 ASN A CA 1
ATOM 1464 C C . ASN A 1 178 ? -9.57 -2.273 -30.125 1 80.38 178 ASN A C 1
ATOM 1466 O O . ASN A 1 178 ? -8.625 -1.655 -29.625 1 80.38 178 ASN A O 1
ATOM 1470 N N . VAL A 1 179 ? -9.688 -3.529 -30.141 1 88.38 179 VAL A N 1
ATOM 1471 C CA . VAL A 1 179 ? -8.531 -4.379 -29.906 1 88.38 179 VAL A CA 1
ATOM 1472 C C . VAL A 1 179 ? -8.047 -4.98 -31.219 1 88.38 179 VAL A C 1
ATOM 1474 O O . VAL A 1 179 ? -8.812 -5.648 -31.922 1 88.38 179 VAL A O 1
ATOM 1477 N N . ASN A 1 180 ? -6.832 -4.707 -31.562 1 89.94 180 ASN A N 1
ATOM 1478 C CA . ASN A 1 180 ? -6.273 -5.176 -32.844 1 89.94 180 ASN A CA 1
ATOM 1479 C C . ASN A 1 180 ? -5.805 -6.625 -32.75 1 89.94 180 ASN A C 1
ATOM 1481 O O . ASN A 1 180 ? -4.797 -6.914 -32.094 1 89.94 180 ASN A O 1
ATOM 1485 N N . CYS A 1 181 ? -6.527 -7.441 -33.375 1 93.69 181 CYS A N 1
ATOM 1486 C CA . CYS A 1 181 ? -6.176 -8.859 -33.375 1 93.69 181 CYS A CA 1
ATOM 1487 C C . CYS A 1 181 ? -5.898 -9.336 -34.812 1 93.69 181 CYS A C 1
ATOM 1489 O O . CYS A 1 181 ? -6.418 -8.766 -35.75 1 93.69 181 CYS A O 1
ATOM 1491 N N . ARG A 1 182 ? -5.023 -10.336 -34.906 1 91.69 182 ARG A N 1
ATOM 1492 C CA . ARG A 1 182 ? -4.699 -10.953 -36.188 1 91.69 182 ARG A CA 1
ATOM 1493 C C . ARG A 1 182 ? -4.711 -12.477 -36.062 1 91.69 182 ARG A C 1
ATOM 1495 O O . ARG A 1 182 ? -4.055 -13.047 -35.188 1 91.69 182 ARG A O 1
ATOM 1502 N N . TRP A 1 183 ? -5.457 -13.055 -36.938 1 92.62 183 TRP A N 1
ATOM 1503 C CA . TRP A 1 183 ? -5.496 -14.516 -36.938 1 92.62 183 TRP A CA 1
ATOM 1504 C C . TRP A 1 183 ? -4.258 -15.086 -37.625 1 92.62 183 TRP A C 1
ATOM 1506 O O . TRP A 1 183 ? -3.844 -14.609 -38.688 1 92.62 183 TRP A O 1
ATOM 1516 N N . ILE A 1 184 ? -3.686 -16.078 -36.969 1 90.5 184 ILE A N 1
ATOM 1517 C CA . ILE A 1 184 ? -2.535 -16.75 -37.562 1 90.5 184 ILE A CA 1
ATOM 1518 C C . ILE A 1 184 ? -2.643 -18.266 -37.344 1 90.5 184 ILE A C 1
ATOM 1520 O O . ILE A 1 184 ? -3.299 -18.703 -36.375 1 90.5 184 ILE A O 1
ATOM 1524 N N . GLN A 1 185 ? -2.072 -19 -38.25 1 85.81 185 GLN A N 1
ATOM 1525 C CA . GLN A 1 185 ? -1.892 -20.438 -38 1 85.81 185 GLN A CA 1
ATOM 1526 C C . GLN A 1 185 ? -0.743 -20.703 -37.031 1 85.81 185 GLN A C 1
ATOM 1528 O O . GLN A 1 185 ? 0.091 -19.812 -36.812 1 85.81 185 GLN A O 1
ATOM 1533 N N . CYS A 1 186 ? -0.784 -21.844 -36.469 1 87.38 186 CYS A N 1
ATOM 1534 C CA . CYS A 1 186 ? 0.294 -22.188 -35.531 1 87.38 186 CYS A CA 1
ATOM 1535 C C . CYS A 1 186 ? 1.654 -22.016 -36.219 1 87.38 186 CYS A C 1
ATOM 1537 O O . CYS A 1 186 ? 1.907 -22.609 -37.281 1 87.38 186 CYS A O 1
ATOM 1539 N N . PRO A 1 187 ? 2.436 -21.188 -35.625 1 85.19 187 PRO A N 1
ATOM 1540 C CA . PRO A 1 187 ? 3.729 -20.906 -36.25 1 85.19 187 PRO A CA 1
ATOM 1541 C C . PRO A 1 187 ? 4.707 -22.078 -36.125 1 85.19 187 PRO A C 1
ATOM 1543 O O . PRO A 1 187 ? 4.609 -22.859 -35.156 1 85.19 187 PRO A O 1
ATOM 1546 N N . ASP A 1 188 ? 5.508 -22.234 -37.094 1 81.94 188 ASP A N 1
ATOM 1547 C CA . ASP A 1 188 ? 6.652 -23.141 -37.031 1 81.94 188 ASP A CA 1
ATOM 1548 C C . ASP A 1 188 ? 7.965 -22.375 -37.156 1 81.94 188 ASP A C 1
ATOM 1550 O O . ASP A 1 188 ? 7.98 -21.141 -37.125 1 81.94 188 ASP A O 1
ATOM 1554 N N . ASP A 1 189 ? 9.055 -23.078 -37.188 1 80.88 189 ASP A N 1
ATOM 1555 C CA . ASP A 1 189 ? 10.383 -22.469 -37.219 1 80.88 189 ASP A CA 1
ATOM 1556 C C . ASP A 1 189 ? 10.523 -21.531 -38.406 1 80.88 189 ASP A C 1
ATOM 1558 O O . ASP A 1 189 ? 11.172 -20.484 -38.312 1 80.88 189 ASP A O 1
ATOM 1562 N N . GLU A 1 190 ? 9.781 -21.812 -39.5 1 77.62 190 GLU A N 1
ATOM 1563 C CA . GLU A 1 190 ? 9.922 -21.031 -40.75 1 77.62 190 GLU A CA 1
ATOM 1564 C C . GLU A 1 190 ? 8.961 -19.859 -40.75 1 77.62 190 GLU A C 1
ATOM 1566 O O . GLU A 1 190 ? 9.195 -18.875 -41.469 1 77.62 190 GLU A O 1
ATOM 1571 N N . SER A 1 191 ? 7.949 -19.938 -39.969 1 80.75 191 SER A N 1
ATOM 1572 C CA . SER A 1 191 ? 6.906 -18.938 -40.062 1 80.75 191 SER A CA 1
ATOM 1573 C C . SER A 1 191 ? 6.836 -18.078 -38.781 1 80.75 191 SER A C 1
ATOM 1575 O O . SER A 1 191 ? 5.762 -17.625 -38.406 1 80.75 191 SER A O 1
ATOM 1577 N N . MET A 1 192 ? 7.945 -17.891 -38.188 1 84.38 192 MET A N 1
ATOM 1578 C CA . MET A 1 192 ? 7.98 -17.141 -36.938 1 84.38 192 MET A CA 1
ATOM 1579 C C . MET A 1 192 ? 7.609 -15.68 -37.156 1 84.38 192 MET A C 1
ATOM 1581 O O . MET A 1 192 ? 7.062 -15.031 -36.25 1 84.38 192 MET A O 1
ATOM 1585 N N . SER A 1 193 ? 7.863 -15.273 -38.281 1 83.06 193 SER A N 1
ATOM 1586 C CA . SER A 1 193 ? 7.559 -13.883 -38.625 1 83.06 193 SER A CA 1
ATOM 1587 C C . SER A 1 193 ? 6.059 -13.617 -38.531 1 83.06 193 SER A C 1
ATOM 1589 O O . SER A 1 193 ? 5.641 -12.5 -38.219 1 83.06 193 SER A O 1
ATOM 1591 N N . SER A 1 194 ? 5.297 -14.648 -38.781 1 85.81 194 SER A N 1
ATOM 1592 C CA . SER A 1 194 ? 3.848 -14.492 -38.719 1 85.81 194 SER A CA 1
ATOM 1593 C C . SER A 1 194 ? 3.387 -14.172 -37.312 1 85.81 194 SER A C 1
ATOM 1595 O O . SER A 1 194 ? 2.336 -13.555 -37.125 1 85.81 194 SER A O 1
ATOM 1597 N N . LEU A 1 195 ? 4.164 -14.57 -36.406 1 90.19 195 LEU A N 1
ATOM 1598 C CA . LEU A 1 195 ? 3.854 -14.297 -35 1 90.19 195 LEU A CA 1
ATOM 1599 C C . LEU A 1 195 ? 4.504 -12.992 -34.531 1 90.19 195 LEU A C 1
ATOM 1601 O O . LEU A 1 195 ? 3.844 -12.148 -33.938 1 90.19 195 LEU A O 1
ATOM 1605 N N . LEU A 1 196 ? 5.762 -12.773 -34.906 1 88.5 196 LEU A N 1
ATOM 1606 C CA . LEU A 1 196 ? 6.574 -11.68 -34.375 1 88.5 196 LEU A CA 1
ATOM 1607 C C . LEU A 1 196 ? 6.137 -10.344 -34.969 1 88.5 196 LEU A C 1
ATOM 1609 O O . LEU A 1 196 ? 6.082 -9.336 -34.25 1 88.5 196 LEU A O 1
ATOM 1613 N N . VAL A 1 197 ? 5.805 -10.328 -36.188 1 84.88 197 VAL A N 1
ATOM 1614 C CA . VAL A 1 197 ? 5.473 -9.07 -36.844 1 84.88 197 VAL A CA 1
ATOM 1615 C C . VAL A 1 197 ? 4.223 -8.461 -36.188 1 84.88 197 VAL A C 1
ATOM 1617 O O . VAL A 1 197 ? 4.234 -7.305 -35.781 1 84.88 197 VAL A O 1
ATOM 1620 N N . PRO A 1 198 ? 3.189 -9.219 -36.062 1 87.31 198 PRO A N 1
ATOM 1621 C CA . PRO A 1 198 ? 2.02 -8.656 -35.375 1 87.31 198 PRO A CA 1
ATOM 1622 C C . PRO A 1 198 ? 2.336 -8.18 -33.969 1 87.31 198 PRO A C 1
ATOM 1624 O O . PRO A 1 198 ? 1.826 -7.148 -33.531 1 87.31 198 PRO A O 1
ATOM 1627 N N . LEU A 1 199 ? 3.107 -8.891 -33.281 1 88.75 199 LEU A N 1
ATOM 1628 C CA . LEU A 1 199 ? 3.457 -8.531 -31.922 1 88.75 199 LEU A CA 1
ATOM 1629 C C . LEU A 1 199 ? 4.168 -7.184 -31.891 1 88.75 199 LEU A C 1
ATOM 1631 O O . LEU A 1 199 ? 3.844 -6.332 -31.047 1 88.75 199 LEU A O 1
ATOM 1635 N N . TYR A 1 200 ? 5.098 -7.02 -32.781 1 82.62 200 TYR A N 1
ATOM 1636 C CA . TYR A 1 200 ? 5.844 -5.766 -32.844 1 82.62 200 TYR A CA 1
ATOM 1637 C C . TYR A 1 200 ? 4.965 -4.629 -33.344 1 82.62 200 TYR A C 1
ATOM 1639 O O . TYR A 1 200 ? 5.301 -3.455 -33.156 1 82.62 200 TYR A O 1
ATOM 1647 N N . GLN A 1 201 ? 3.889 -4.992 -33.938 1 78.38 201 GLN A N 1
ATOM 1648 C CA . GLN A 1 201 ? 2.922 -3.988 -34.344 1 78.38 201 GLN A CA 1
ATOM 1649 C C . GLN A 1 201 ? 1.854 -3.758 -33.281 1 78.38 201 GLN A C 1
ATOM 1651 O O . GLN A 1 201 ? 0.825 -3.135 -33.562 1 78.38 201 GLN A O 1
ATOM 1656 N N . ASN A 1 202 ? 1.951 -4.312 -32.188 1 82 202 ASN A N 1
ATOM 1657 C CA . ASN A 1 202 ? 1.058 -4.18 -31.047 1 82 202 ASN A CA 1
ATOM 1658 C C . ASN A 1 202 ? -0.308 -4.801 -31.328 1 82 202 ASN A C 1
ATOM 1660 O O . ASN A 1 202 ? -1.329 -4.305 -30.859 1 82 202 ASN A O 1
ATOM 1664 N N . ALA A 1 203 ? -0.278 -5.793 -32.188 1 89.75 203 ALA A N 1
ATOM 1665 C CA . ALA A 1 203 ? -1.479 -6.586 -32.438 1 89.75 203 ALA A CA 1
ATOM 1666 C C . ALA A 1 203 ? -1.473 -7.863 -31.609 1 89.75 203 ALA A C 1
ATOM 1668 O O . ALA A 1 203 ? -0.414 -8.328 -31.172 1 89.75 203 ALA A O 1
ATOM 1669 N N . ILE A 1 204 ? -2.643 -8.375 -31.391 1 96.12 204 ILE A N 1
ATOM 1670 C CA . ILE A 1 204 ? -2.77 -9.609 -30.625 1 96.12 204 ILE A CA 1
ATOM 1671 C C . ILE A 1 204 ? -2.963 -10.789 -31.594 1 96.12 204 ILE A C 1
ATOM 1673 O O . ILE A 1 204 ? -4.008 -10.906 -32.219 1 96.12 204 ILE A O 1
ATOM 1677 N N . PRO A 1 205 ? -1.98 -11.625 -31.672 1 95.94 205 PRO A N 1
ATOM 1678 C CA . PRO A 1 205 ? -2.154 -12.805 -32.531 1 95.94 205 PRO A CA 1
ATOM 1679 C C . PRO A 1 205 ? -3.15 -13.805 -31.953 1 95.94 205 PRO A C 1
ATOM 1681 O O . PRO A 1 205 ? -3.098 -14.125 -30.766 1 95.94 205 PRO A O 1
ATOM 1684 N N . ILE A 1 206 ? -4.027 -14.25 -32.781 1 96.06 206 ILE A N 1
ATOM 1685 C CA . ILE A 1 206 ? -4.953 -15.336 -32.469 1 96.06 206 ILE A CA 1
ATOM 1686 C C . ILE A 1 206 ? -4.527 -16.609 -33.219 1 96.06 206 ILE A C 1
ATOM 1688 O O . ILE A 1 206 ? -4.652 -16.688 -34.438 1 96.06 206 ILE A O 1
ATOM 1692 N N . VAL A 1 207 ? -4.113 -17.578 -32.406 1 95.06 207 VAL A N 1
ATOM 1693 C CA . VAL A 1 207 ? -3.518 -18.781 -33 1 95.06 207 VAL A CA 1
ATOM 1694 C C . VAL A 1 207 ? -4.535 -19.922 -33 1 95.06 207 VAL A C 1
ATOM 1696 O O . VAL A 1 207 ? -5.125 -20.234 -31.953 1 95.06 207 VAL A O 1
ATOM 1699 N N . SER A 1 208 ? -4.723 -20.5 -34.125 1 91.5 208 SER A N 1
ATOM 1700 C CA . SER A 1 208 ? -5.551 -21.703 -34.219 1 91.5 208 SER A CA 1
ATOM 1701 C C . SER A 1 208 ? -4.703 -22.953 -34.125 1 91.5 208 SER A C 1
ATOM 1703 O O . SER A 1 208 ? -3.553 -22.984 -34.562 1 91.5 208 SER A O 1
ATOM 1705 N N . PRO A 1 209 ? -5.258 -23.984 -33.562 1 90.31 209 PRO A N 1
ATOM 1706 C CA . PRO A 1 209 ? -4.48 -25.219 -33.375 1 90.31 209 PRO A CA 1
ATOM 1707 C C . PRO A 1 209 ? -4.395 -26.078 -34.625 1 90.31 209 PRO A C 1
ATOM 1709 O O . PRO A 1 209 ? -4.566 -27.297 -34.562 1 90.31 209 PRO A O 1
ATOM 1712 N N . ILE A 1 210 ? -4.18 -25.531 -35.719 1 85 210 ILE A N 1
ATOM 1713 C CA . ILE A 1 210 ? -4.004 -26.234 -37 1 85 210 ILE A CA 1
ATOM 1714 C C . ILE A 1 210 ? -2.537 -26.188 -37.406 1 85 210 ILE A C 1
ATOM 1716 O O . ILE A 1 210 ? -1.922 -25.109 -37.438 1 85 210 ILE A O 1
ATOM 1720 N N . PHE A 1 211 ? -2.012 -27.328 -37.562 1 81.12 211 PHE A N 1
ATOM 1721 C CA . PHE A 1 211 ? -0.6 -27.391 -37.938 1 81.12 211 PHE A CA 1
ATOM 1722 C C . PHE A 1 211 ? -0.389 -28.266 -39.156 1 81.12 211 PHE A C 1
ATOM 1724 O O . PHE A 1 211 ? -1.191 -29.156 -39.438 1 81.12 211 PHE A O 1
ATOM 1731 N N . TYR A 1 212 ? 0.594 -27.875 -39.844 1 75.75 212 TYR A N 1
ATOM 1732 C CA . TYR A 1 212 ? 1.009 -28.688 -40.969 1 75.75 212 TYR A CA 1
ATOM 1733 C C . TYR A 1 212 ? 2.045 -29.734 -40.531 1 75.75 212 TYR A C 1
ATOM 1735 O O . TYR A 1 212 ? 3.119 -29.375 -40.031 1 75.75 212 TYR A O 1
ATOM 1743 N N . ASN A 1 213 ? 1.678 -30.922 -40.625 1 75.94 213 ASN A N 1
ATOM 1744 C CA . ASN A 1 213 ? 2.625 -32 -40.375 1 75.94 213 ASN A CA 1
ATOM 1745 C C . ASN A 1 213 ? 3.498 -32.281 -41.594 1 75.94 213 ASN A C 1
ATOM 1747 O O . ASN A 1 213 ? 3.016 -32.844 -42.594 1 75.94 213 ASN A O 1
ATOM 1751 N N . LYS A 1 214 ? 4.75 -32.031 -41.469 1 76 214 LYS A N 1
ATOM 1752 C CA . LYS A 1 214 ? 5.672 -32.188 -42.594 1 76 214 LYS A CA 1
ATOM 1753 C C . LYS A 1 214 ? 5.855 -33.656 -42.969 1 76 214 LYS A C 1
ATOM 1755 O O . LYS A 1 214 ? 6.035 -34 -44.125 1 76 214 LYS A O 1
ATOM 1760 N N . SER A 1 215 ? 5.816 -34.531 -41.938 1 77.12 215 SER A N 1
ATOM 1761 C CA . SER A 1 215 ? 6.027 -35.969 -42.188 1 77.12 215 SER A CA 1
ATOM 1762 C C . SER A 1 215 ? 4.875 -36.562 -43 1 77.12 215 SER A C 1
ATOM 1764 O O . SER A 1 215 ? 5.09 -37.375 -43.875 1 77.12 215 SER A O 1
ATOM 1766 N N . THR A 1 216 ? 3.672 -36.062 -42.688 1 77.62 216 THR A N 1
ATOM 1767 C CA . THR A 1 216 ? 2.504 -36.625 -43.344 1 77.62 216 THR A CA 1
ATOM 1768 C C . THR A 1 216 ? 1.992 -35.719 -44.438 1 77.62 216 THR A C 1
ATOM 1770 O O . THR A 1 216 ? 1.117 -36.094 -45.219 1 77.62 216 THR A O 1
ATOM 1773 N N . SER A 1 217 ? 2.572 -34.562 -44.531 1 76.5 217 SER A N 1
ATOM 1774 C CA . SER A 1 217 ? 2.178 -33.562 -45.5 1 76.5 217 SER A CA 1
ATOM 1775 C C . SER A 1 217 ? 0.685 -33.25 -45.406 1 76.5 217 SER A C 1
ATOM 1777 O O . SER A 1 217 ? 0.009 -33.125 -46.438 1 76.5 217 SER A O 1
ATOM 1779 N N . GLN A 1 218 ? 0.144 -33.438 -44.188 1 79.56 218 GLN A N 1
ATOM 1780 C CA . GLN A 1 218 ? -1.269 -33.125 -43.969 1 79.56 218 GLN A CA 1
ATOM 1781 C C . GLN A 1 218 ? -1.451 -32.125 -42.844 1 79.56 218 GLN A C 1
ATOM 1783 O O . GLN A 1 218 ? -0.602 -32 -41.969 1 79.56 218 GLN A O 1
ATOM 1788 N N . MET A 1 219 ? -2.529 -31.391 -43.031 1 79.81 219 MET A N 1
ATOM 1789 C CA . MET A 1 219 ? -2.951 -30.5 -41.938 1 79.81 219 MET A CA 1
ATOM 1790 C C . MET A 1 219 ? -3.625 -31.281 -40.812 1 79.81 219 MET A C 1
ATOM 1792 O O . MET A 1 219 ? -4.387 -32.219 -41.094 1 79.81 219 MET A O 1
ATOM 1796 N N . GLN A 1 220 ? -3.215 -31.031 -39.656 1 84.06 220 GLN A N 1
ATOM 1797 C CA . GLN A 1 220 ? -3.783 -31.719 -38.469 1 84.06 220 GLN A CA 1
ATOM 1798 C C . GLN A 1 220 ? -4.133 -30.719 -37.375 1 84.06 220 GLN A C 1
ATOM 1800 O O . GLN A 1 220 ? -3.58 -29.625 -37.312 1 84.06 220 GLN A O 1
ATOM 1805 N N . ILE A 1 221 ? -5.145 -31.141 -36.656 1 86.5 221 ILE A N 1
ATOM 1806 C CA . ILE A 1 221 ? -5.543 -30.359 -35.469 1 86.5 221 ILE A CA 1
ATOM 1807 C C . ILE A 1 221 ? -4.898 -30.938 -34.219 1 86.5 221 ILE A C 1
ATOM 1809 O O . ILE A 1 221 ? -4.988 -32.125 -33.969 1 86.5 221 ILE A O 1
ATOM 1813 N N . GLU A 1 222 ? -4.137 -30.172 -33.531 1 86.94 222 GLU A N 1
ATOM 1814 C CA . GLU A 1 222 ? -3.451 -30.578 -32.312 1 86.94 222 GLU A CA 1
ATOM 1815 C C . GLU A 1 222 ? -4.164 -30.047 -31.078 1 86.94 222 GLU A C 1
ATOM 1817 O O . GLU A 1 222 ? -5.008 -29.156 -31.172 1 86.94 222 GLU A O 1
ATOM 1822 N N . SER A 1 223 ? -3.883 -30.719 -30 1 89.94 223 SER A N 1
ATOM 1823 C CA . SER A 1 223 ? -4.43 -30.219 -28.734 1 89.94 223 SER A CA 1
ATOM 1824 C C . SER A 1 223 ? -3.877 -28.828 -28.406 1 89.94 223 SER A C 1
ATOM 1826 O O . SER A 1 223 ? -2.773 -28.484 -28.828 1 89.94 223 SER A O 1
ATOM 1828 N N . CYS A 1 224 ? -4.676 -28.062 -27.75 1 92.25 224 CYS A N 1
ATOM 1829 C CA . CYS A 1 224 ? -4.266 -26.719 -27.391 1 92.25 224 CYS A CA 1
ATOM 1830 C C . CYS A 1 224 ? -2.979 -26.734 -26.578 1 92.25 224 CYS A C 1
ATOM 1832 O O . CYS A 1 224 ? -2.104 -25.891 -26.766 1 92.25 224 CYS A O 1
ATOM 1834 N N . VAL A 1 225 ? -2.785 -27.672 -25.656 1 94.25 225 VAL A N 1
ATOM 1835 C CA . VAL A 1 225 ? -1.608 -27.781 -24.797 1 94.25 225 VAL A CA 1
ATOM 1836 C C . VAL A 1 225 ? -0.378 -28.094 -25.641 1 94.25 225 VAL A C 1
ATOM 1838 O O . VAL A 1 225 ? 0.702 -27.547 -25.406 1 94.25 225 VAL A O 1
ATOM 1841 N N . ASP A 1 226 ? -0.596 -28.906 -26.625 1 92.25 226 ASP A N 1
ATOM 1842 C CA . ASP A 1 226 ? 0.512 -29.234 -27.516 1 92.25 226 ASP A CA 1
ATOM 1843 C C . ASP A 1 226 ? 0.928 -28.031 -28.344 1 92.25 226 ASP A C 1
ATOM 1845 O O . ASP A 1 226 ? 2.115 -27.828 -28.609 1 92.25 226 ASP A O 1
ATOM 1849 N N . VAL A 1 227 ? -0.062 -27.328 -28.766 1 93 227 VAL A N 1
ATOM 1850 C CA . VAL A 1 227 ? 0.228 -26.109 -29.516 1 93 227 VAL A CA 1
ATOM 1851 C C . VAL A 1 227 ? 1.021 -25.141 -28.625 1 93 227 VAL A C 1
ATOM 1853 O O . VAL A 1 227 ? 2.037 -24.594 -29.047 1 93 227 VAL A O 1
ATOM 1856 N N . LEU A 1 228 ? 0.57 -24.969 -27.438 1 96.06 228 LEU A N 1
ATOM 1857 C CA . LEU A 1 228 ? 1.254 -24.094 -26.5 1 96.06 228 LEU A CA 1
ATOM 1858 C C . LEU A 1 228 ? 2.678 -24.578 -26.234 1 96.06 228 LEU A C 1
ATOM 1860 O O . LEU A 1 228 ? 3.611 -23.781 -26.188 1 96.06 228 LEU A O 1
ATOM 1864 N N . GLN A 1 229 ? 2.828 -25.859 -26.062 1 94.75 229 GLN A N 1
ATOM 1865 C CA . GLN A 1 229 ? 4.156 -26.422 -25.844 1 94.75 229 GLN A CA 1
ATOM 1866 C C . GLN A 1 229 ? 5.07 -26.141 -27.047 1 94.75 229 GLN A C 1
ATOM 1868 O O . GLN A 1 229 ? 6.238 -25.781 -26.859 1 94.75 229 GLN A O 1
ATOM 1873 N N . SER A 1 230 ? 4.488 -26.344 -28.203 1 91.75 230 SER A N 1
ATOM 1874 C CA . SER A 1 230 ? 5.254 -26.078 -29.422 1 91.75 230 SER A CA 1
ATOM 1875 C C . SER A 1 230 ? 5.652 -24.609 -29.5 1 91.75 230 SER A C 1
ATOM 1877 O O . SER A 1 230 ? 6.785 -24.297 -29.859 1 91.75 230 SER A O 1
ATOM 1879 N N . MET A 1 231 ? 4.766 -23.781 -29.219 1 93.12 231 MET A N 1
ATOM 1880 C CA . MET A 1 231 ? 5.039 -22.344 -29.25 1 93.12 231 MET A CA 1
ATOM 1881 C C . MET A 1 231 ? 6.125 -21.969 -28.234 1 93.12 231 MET A C 1
ATOM 1883 O O . MET A 1 231 ? 7.035 -21.203 -28.562 1 93.12 231 MET A O 1
ATOM 1887 N N . ILE A 1 232 ? 6.051 -22.516 -27.047 1 94.88 232 ILE A N 1
ATOM 1888 C CA . ILE A 1 232 ? 7.043 -22.25 -26.016 1 94.88 232 ILE A CA 1
ATOM 1889 C C . ILE A 1 232 ? 8.422 -22.719 -26.484 1 94.88 232 ILE A C 1
ATOM 1891 O O . ILE A 1 232 ? 9.414 -22 -26.312 1 94.88 232 ILE A O 1
ATOM 1895 N N . SER A 1 233 ? 8.43 -23.859 -27.078 1 92.12 233 SER A N 1
ATOM 1896 C CA . SER A 1 233 ? 9.688 -24.406 -27.578 1 92.12 233 SER A CA 1
ATOM 1897 C C . SER A 1 233 ? 10.273 -23.531 -28.672 1 92.12 233 SER A C 1
ATOM 1899 O O . SER A 1 233 ? 11.5 -23.406 -28.797 1 92.12 233 SER A O 1
ATOM 1901 N N . LEU A 1 234 ? 9.414 -22.969 -29.438 1 89.69 234 LEU A N 1
ATOM 1902 C CA . LEU A 1 234 ? 9.844 -22.094 -30.531 1 89.69 234 LEU A CA 1
ATOM 1903 C C . LEU A 1 234 ? 10.344 -20.766 -30 1 89.69 234 LEU A C 1
ATOM 1905 O O . LEU A 1 234 ? 11.297 -20.188 -30.531 1 89.69 234 LEU A O 1
ATOM 1909 N N . LEU A 1 235 ? 9.75 -20.266 -28.984 1 90.88 235 LEU A N 1
ATOM 1910 C CA . LEU A 1 235 ? 10.008 -18.906 -28.5 1 90.88 235 LEU A CA 1
ATOM 1911 C C . LEU A 1 235 ? 11.148 -18.906 -27.5 1 90.88 235 LEU A C 1
ATOM 1913 O O . LEU A 1 235 ? 11.867 -17.906 -27.375 1 90.88 235 LEU A O 1
ATOM 1917 N N . LYS A 1 236 ? 11.328 -19.953 -26.797 1 88.25 236 LYS A N 1
ATOM 1918 C CA . LYS A 1 236 ? 12.273 -20.031 -25.688 1 88.25 236 LYS A CA 1
ATOM 1919 C C . LYS A 1 236 ? 13.688 -19.688 -26.141 1 88.25 236 LYS A C 1
ATOM 1921 O O . LYS A 1 236 ? 14.391 -18.922 -25.469 1 88.25 236 LYS A O 1
ATOM 1926 N N . PRO A 1 237 ? 14.094 -20.109 -27.312 1 86.69 237 PRO A N 1
ATOM 1927 C CA . PRO A 1 237 ? 15.453 -19.797 -27.75 1 86.69 237 PRO A CA 1
ATOM 1928 C C . PRO A 1 237 ? 15.633 -18.328 -28.109 1 86.69 237 PRO A C 1
ATOM 1930 O O . PRO A 1 237 ? 16.766 -17.859 -28.234 1 86.69 237 PRO A O 1
ATOM 1933 N N . MET A 1 238 ? 14.578 -17.609 -28.219 1 86.5 238 MET A N 1
ATOM 1934 C CA . MET A 1 238 ? 14.641 -16.188 -28.578 1 86.5 238 MET A CA 1
ATOM 1935 C C . MET A 1 238 ? 14.602 -15.305 -27.344 1 86.5 238 MET A C 1
ATOM 1937 O O . MET A 1 238 ? 13.906 -14.289 -27.312 1 86.5 238 MET A O 1
ATOM 1941 N N . ASN A 1 239 ? 15.367 -15.633 -26.375 1 81.81 239 ASN A N 1
ATOM 1942 C CA . ASN A 1 239 ? 15.305 -14.969 -25.078 1 81.81 239 ASN A CA 1
ATOM 1943 C C . ASN A 1 239 ? 15.875 -13.547 -25.141 1 81.81 239 ASN A C 1
ATOM 1945 O O . ASN A 1 239 ? 15.625 -12.734 -24.25 1 81.81 239 ASN A O 1
ATOM 1949 N N . ASP A 1 240 ? 16.531 -13.25 -26.188 1 80.62 240 ASP A N 1
ATOM 1950 C CA . ASP A 1 240 ? 17.047 -11.898 -26.359 1 80.62 240 ASP A CA 1
ATOM 1951 C C . ASP A 1 240 ? 15.977 -10.977 -26.953 1 80.62 240 ASP A C 1
ATOM 1953 O O . ASP A 1 240 ? 16.062 -9.75 -26.797 1 80.62 240 ASP A O 1
ATOM 1957 N N . LEU A 1 241 ? 15.031 -11.617 -27.594 1 82.5 241 LEU A N 1
ATOM 1958 C CA . LEU A 1 241 ? 14.008 -10.836 -28.281 1 82.5 241 LEU A CA 1
ATOM 1959 C C . LEU A 1 241 ? 12.727 -10.773 -27.453 1 82.5 241 LEU A C 1
ATOM 1961 O O . LEU A 1 241 ? 11.984 -9.789 -27.547 1 82.5 241 LEU A O 1
ATOM 1965 N N . LEU A 1 242 ? 12.531 -11.867 -26.812 1 87.62 242 LEU A N 1
ATOM 1966 C CA . LEU A 1 242 ? 11.25 -11.883 -26.094 1 87.62 242 LEU A CA 1
ATOM 1967 C C . LEU A 1 242 ? 11.328 -12.75 -24.844 1 87.62 242 LEU A C 1
ATOM 1969 O O . LEU A 1 242 ? 12.25 -13.562 -24.703 1 87.62 242 LEU A O 1
ATOM 1973 N N . SER A 1 243 ? 10.438 -12.539 -23.938 1 88.31 243 SER A N 1
ATOM 1974 C CA . SER A 1 243 ? 10.273 -13.352 -22.734 1 88.31 243 SER A CA 1
ATOM 1975 C C . SER A 1 243 ? 8.82 -13.766 -22.531 1 88.31 243 SER A C 1
ATOM 1977 O O . SER A 1 243 ? 7.906 -12.984 -22.812 1 88.31 243 SER A O 1
ATOM 1979 N N . ILE A 1 244 ? 8.672 -15.016 -22.203 1 93 244 ILE A N 1
ATOM 1980 C CA . ILE A 1 244 ? 7.336 -15.492 -21.844 1 93 244 ILE A CA 1
ATOM 1981 C C . ILE A 1 244 ? 7.066 -15.242 -20.359 1 93 244 ILE A C 1
ATOM 1983 O O . ILE A 1 244 ? 7.625 -15.93 -19.5 1 93 244 ILE A O 1
ATOM 1987 N N . GLU A 1 245 ? 6.152 -14.359 -20.125 1 90.81 245 GLU A N 1
ATOM 1988 C CA . GLU A 1 245 ? 5.957 -13.914 -18.75 1 90.81 245 GLU A CA 1
ATOM 1989 C C . GLU A 1 245 ? 4.812 -14.664 -18.078 1 90.81 245 GLU A C 1
ATOM 1991 O O . GLU A 1 245 ? 4.902 -15.023 -16.891 1 90.81 245 GLU A O 1
ATOM 1996 N N . LYS A 1 246 ? 3.746 -14.82 -18.812 1 95.06 246 LYS A N 1
ATOM 1997 C CA . LYS A 1 246 ? 2.539 -15.391 -18.219 1 95.06 246 LYS A CA 1
ATOM 1998 C C . LYS A 1 246 ? 1.929 -16.453 -19.125 1 95.06 246 LYS A C 1
ATOM 2000 O O . LYS A 1 246 ? 1.99 -16.344 -20.344 1 95.06 246 LYS A O 1
ATOM 2005 N N . LEU A 1 247 ? 1.423 -17.422 -18.531 1 97.25 247 LEU A N 1
ATOM 2006 C CA . LEU A 1 247 ? 0.557 -18.422 -19.141 1 97.25 247 LEU A CA 1
ATOM 2007 C C . LEU A 1 247 ? -0.816 -18.438 -18.469 1 97.25 247 LEU A C 1
ATOM 2009 O O . LEU A 1 247 ? -0.943 -18.812 -17.297 1 97.25 247 LEU A O 1
ATOM 2013 N N . VAL A 1 248 ? -1.842 -18.062 -19.188 1 98 248 VAL A N 1
ATOM 2014 C CA . VAL A 1 248 ? -3.152 -17.875 -18.578 1 98 248 VAL A CA 1
ATOM 2015 C C . VAL A 1 248 ? -4.152 -18.859 -19.172 1 98 248 VAL A C 1
ATOM 2017 O O . VAL A 1 248 ? -4.328 -18.922 -20.391 1 98 248 VAL A O 1
ATOM 2020 N N . PHE A 1 249 ? -4.766 -19.703 -18.391 1 98 249 PHE A N 1
ATOM 2021 C CA . PHE A 1 249 ? -5.871 -20.562 -18.766 1 98 249 PHE A CA 1
ATOM 2022 C C . PHE A 1 249 ? -7.207 -19.969 -18.359 1 98 249 PHE A C 1
ATOM 2024 O O . PHE A 1 249 ? -7.457 -19.75 -17.172 1 98 249 PHE A O 1
ATOM 2031 N N . LEU A 1 250 ? -7.992 -19.719 -19.297 1 96.94 250 LEU A N 1
ATOM 2032 C CA . LEU A 1 250 ? -9.352 -19.281 -19.016 1 96.94 250 LEU A CA 1
ATOM 2033 C C . LEU A 1 250 ? -10.312 -20.469 -19.031 1 96.94 250 LEU A C 1
ATOM 2035 O O . LEU A 1 250 ? -10.562 -21.062 -20.094 1 96.94 250 LEU A O 1
ATOM 2039 N N . ASP A 1 251 ? -10.727 -20.844 -17.922 1 95.38 251 ASP A N 1
ATOM 2040 C CA . ASP A 1 251 ? -11.648 -21.969 -17.75 1 95.38 251 ASP A CA 1
ATOM 2041 C C . ASP A 1 251 ? -12.836 -21.578 -16.875 1 95.38 251 ASP A C 1
ATOM 2043 O O . ASP A 1 251 ? -12.664 -20.938 -15.836 1 95.38 251 ASP A O 1
ATOM 2047 N N . PRO A 1 252 ? -14.039 -21.938 -17.281 1 94.12 252 PRO A N 1
ATOM 2048 C CA . PRO A 1 252 ? -15.219 -21.609 -16.484 1 94.12 252 PRO A CA 1
ATOM 2049 C C . PRO A 1 252 ? -15.141 -22.172 -15.062 1 94.12 252 PRO A C 1
ATOM 2051 O O . PRO A 1 252 ? -15.75 -21.609 -14.141 1 94.12 252 PRO A O 1
ATOM 2054 N N . GLN A 1 253 ? -14.438 -23.25 -14.852 1 93.62 253 GLN A N 1
ATOM 2055 C CA . GLN A 1 253 ? -14.32 -23.844 -13.516 1 93.62 253 GLN A CA 1
ATOM 2056 C C . GLN A 1 253 ? -13.352 -23.047 -12.648 1 93.62 253 GLN A C 1
ATOM 2058 O O . GLN A 1 253 ? -13.344 -23.188 -11.422 1 93.62 253 GLN A O 1
ATOM 2063 N N . GLY A 1 254 ? -12.461 -22.328 -13.305 1 95.06 254 GLY A N 1
ATOM 2064 C CA . GLY A 1 254 ? -11.578 -21.422 -12.578 1 95.06 254 GLY A CA 1
ATOM 2065 C C . GLY A 1 254 ? -10.367 -22.109 -11.984 1 95.06 254 GLY A C 1
ATOM 2066 O O . GLY A 1 254 ? -9.852 -23.078 -12.555 1 95.06 254 GLY A O 1
ATOM 2067 N N . GLY A 1 255 ? -9.891 -21.562 -10.898 1 95.88 255 GLY A N 1
ATOM 2068 C CA . GLY A 1 255 ? -8.688 -22.062 -10.25 1 95.88 255 GLY A CA 1
ATOM 2069 C C . GLY A 1 255 ? -8.859 -23.438 -9.641 1 95.88 255 GLY A C 1
ATOM 2070 O O . GLY A 1 255 ? -9.969 -23.969 -9.586 1 95.88 255 GLY A O 1
ATOM 2071 N N . ILE A 1 256 ? -7.773 -23.969 -9.172 1 96.31 256 ILE A N 1
ATOM 2072 C CA . ILE A 1 256 ? -7.754 -25.297 -8.578 1 96.31 256 ILE A CA 1
ATOM 2073 C C . ILE A 1 256 ? -8.391 -25.266 -7.191 1 96.31 256 ILE A C 1
ATOM 2075 O O . ILE A 1 256 ? -7.949 -24.516 -6.32 1 96.31 256 ILE A O 1
ATOM 2079 N N . PRO A 1 257 ? -9.359 -26 -6.961 1 93.62 257 PRO A N 1
ATOM 2080 C CA . PRO A 1 257 ? -10.055 -25.953 -5.676 1 93.62 257 PRO A CA 1
ATOM 2081 C C . PRO A 1 257 ? -9.203 -26.453 -4.516 1 93.62 257 PRO A C 1
ATOM 2083 O O . PRO A 1 257 ? -8.391 -27.359 -4.695 1 93.62 257 PRO A O 1
ATOM 2086 N N . SER A 1 258 ? -9.445 -25.891 -3.326 1 89.44 258 SER A N 1
ATOM 2087 C CA . SER A 1 258 ? -8.742 -26.266 -2.102 1 89.44 258 SER A CA 1
ATOM 2088 C C . SER A 1 258 ? -9.719 -26.672 -1.004 1 89.44 258 SER A C 1
ATOM 2090 O O . SER A 1 258 ? -10.672 -25.938 -0.718 1 89.44 258 SER A O 1
ATOM 2092 N N . ILE A 1 259 ? -9.492 -27.719 -0.427 1 83.25 259 ILE A N 1
ATOM 2093 C CA . ILE A 1 259 ? -10.336 -28.172 0.675 1 83.25 259 ILE A CA 1
ATOM 2094 C C . ILE A 1 259 ? -10.156 -27.25 1.877 1 83.25 259 ILE A C 1
ATOM 2096 O O . ILE A 1 259 ? -11.125 -26.906 2.553 1 83.25 259 ILE A O 1
ATOM 2100 N N . GLU A 1 260 ? -8.906 -26.859 2.098 1 76.62 260 GLU A N 1
ATOM 2101 C CA . GLU A 1 260 ? -8.594 -25.984 3.232 1 76.62 260 GLU A CA 1
ATOM 2102 C C . GLU A 1 260 ? -9.32 -24.656 3.129 1 76.62 260 GLU A C 1
ATOM 2104 O O . GLU A 1 260 ? -9.633 -24.031 4.145 1 76.62 260 GLU A O 1
ATOM 2109 N N . ARG A 1 261 ? -9.586 -24.25 1.949 1 78 261 ARG A N 1
ATOM 2110 C CA . ARG A 1 261 ? -10.227 -22.953 1.73 1 78 261 ARG A CA 1
ATOM 2111 C C . ARG A 1 261 ? -11.695 -23.125 1.379 1 78 261 ARG A C 1
ATOM 2113 O O . ARG A 1 261 ? -12.227 -22.406 0.532 1 78 261 ARG A O 1
ATOM 2120 N N . ASN A 1 262 ? -12.32 -24.078 1.904 1 77.38 262 ASN A N 1
ATOM 2121 C CA . ASN A 1 262 ? -13.742 -24.359 1.724 1 77.38 262 ASN A CA 1
ATOM 2122 C C . ASN A 1 262 ? -14.109 -24.438 0.246 1 77.38 262 ASN A C 1
ATOM 2124 O O . ASN A 1 262 ? -15.086 -23.828 -0.192 1 77.38 262 ASN A O 1
ATOM 2128 N N . GLN A 1 263 ? -13.219 -25.016 -0.487 1 69.5 263 GLN A N 1
ATOM 2129 C CA . GLN A 1 263 ? -13.438 -25.375 -1.886 1 69.5 263 GLN A CA 1
ATOM 2130 C C . GLN A 1 263 ? -13.266 -24.156 -2.793 1 69.5 263 GLN A C 1
ATOM 2132 O O . GLN A 1 263 ? -13.625 -24.203 -3.973 1 69.5 263 GLN A O 1
ATOM 2137 N N . THR A 1 264 ? -12.828 -23.125 -2.148 1 82.75 264 THR A N 1
ATOM 2138 C CA . THR A 1 264 ? -12.336 -22.062 -3.029 1 82.75 264 THR A CA 1
ATOM 2139 C C . THR A 1 264 ? -10.977 -22.438 -3.605 1 82.75 264 THR A C 1
ATOM 2141 O O . THR A 1 264 ? -10.461 -23.531 -3.354 1 82.75 264 THR A O 1
ATOM 2144 N N . SER A 1 265 ? -10.438 -21.609 -4.426 1 89.12 265 SER A N 1
ATOM 2145 C CA . SER A 1 265 ? -9.258 -22 -5.188 1 89.12 265 SER A CA 1
ATOM 2146 C C . SER A 1 265 ? -7.984 -21.812 -4.371 1 89.12 265 SER A C 1
ATOM 2148 O O . SER A 1 265 ? -7.926 -20.922 -3.508 1 89.12 265 SER A O 1
ATOM 2150 N N . HIS A 1 266 ? -7.035 -22.719 -4.594 1 89.81 266 HIS A N 1
ATOM 2151 C CA . HIS A 1 266 ? -5.68 -22.438 -4.121 1 89.81 266 HIS A CA 1
ATOM 2152 C C . HIS A 1 266 ? -5.191 -21.094 -4.625 1 89.81 266 HIS A C 1
ATOM 2154 O O . HIS A 1 266 ? -5.297 -20.781 -5.812 1 89.81 266 HIS A O 1
ATOM 2160 N N . VAL A 1 267 ? -4.656 -20.312 -3.719 1 88.5 267 VAL A N 1
ATOM 2161 C CA . VAL A 1 267 ? -4.219 -18.969 -4.098 1 88.5 267 VAL A CA 1
ATOM 2162 C C . VAL A 1 267 ? -2.91 -19.062 -4.879 1 88.5 267 VAL A C 1
ATOM 2164 O O . VAL A 1 267 ? -2.771 -18.438 -5.938 1 88.5 267 VAL A O 1
ATOM 2167 N N . PHE A 1 268 ? -1.984 -19.75 -4.426 1 90.31 268 PHE A N 1
ATOM 2168 C CA . PHE A 1 268 ? -0.672 -19.938 -5.027 1 90.31 268 PHE A CA 1
ATOM 2169 C C . PHE A 1 268 ? -0.238 -21.406 -4.918 1 90.31 268 PHE A C 1
ATOM 2171 O O . PHE A 1 268 ? -0.388 -22.016 -3.861 1 90.31 268 PHE A O 1
ATOM 2178 N N . ILE A 1 269 ? 0.26 -21.875 -5.98 1 91.69 269 ILE A N 1
ATOM 2179 C CA . ILE A 1 269 ? 0.697 -23.266 -6.008 1 91.69 269 ILE A CA 1
ATOM 2180 C C . ILE A 1 269 ? 2.166 -23.344 -6.422 1 91.69 269 ILE A C 1
ATOM 2182 O O . ILE A 1 269 ? 2.525 -22.922 -7.527 1 91.69 269 ILE A O 1
ATOM 2186 N N . ASN A 1 270 ? 2.977 -23.812 -5.531 1 90.19 270 ASN A N 1
ATOM 2187 C CA . ASN A 1 270 ? 4.344 -24.203 -5.859 1 90.19 270 ASN A CA 1
ATOM 2188 C C . ASN A 1 270 ? 4.402 -25.625 -6.398 1 90.19 270 ASN A C 1
ATOM 2190 O O . ASN A 1 270 ? 4.48 -26.594 -5.629 1 90.19 270 ASN A O 1
ATOM 2194 N N . LEU A 1 271 ? 4.5 -25.75 -7.668 1 93.25 271 LEU A N 1
ATOM 2195 C CA . LEU A 1 271 ? 4.277 -27.016 -8.336 1 93.25 271 LEU A CA 1
ATOM 2196 C C . LEU A 1 271 ? 5.332 -28.047 -7.926 1 93.25 271 LEU A C 1
ATOM 2198 O O . LEU A 1 271 ? 5.016 -29.219 -7.695 1 93.25 271 LEU A O 1
ATOM 2202 N N . THR A 1 272 ? 6.516 -27.656 -7.805 1 89.31 272 THR A N 1
ATOM 2203 C CA . THR A 1 272 ? 7.598 -28.562 -7.457 1 89.31 272 THR A CA 1
ATOM 2204 C C . THR A 1 272 ? 7.332 -29.234 -6.109 1 89.31 272 THR A C 1
ATOM 2206 O O . THR A 1 272 ? 7.648 -30.406 -5.918 1 89.31 272 THR A O 1
ATOM 2209 N N . GLN A 1 273 ? 6.625 -28.578 -5.301 1 88.25 273 GLN A N 1
ATOM 2210 C CA . GLN A 1 273 ? 6.426 -29.047 -3.934 1 88.25 273 GLN A CA 1
ATOM 2211 C C . GLN A 1 273 ? 5.02 -29.609 -3.742 1 88.25 273 GLN A C 1
ATOM 2213 O O . GLN A 1 273 ? 4.836 -30.609 -3.041 1 88.25 273 GLN A O 1
ATOM 2218 N N . GLU A 1 274 ? 4.031 -29.031 -4.395 1 92.25 274 GLU A N 1
ATOM 2219 C CA . GLU A 1 274 ? 2.656 -29.266 -3.965 1 92.25 274 GLU A CA 1
ATOM 2220 C C . GLU A 1 274 ? 1.881 -30.078 -5 1 92.25 274 GLU A C 1
ATOM 2222 O O . GLU A 1 274 ? 0.745 -30.484 -4.754 1 92.25 274 GLU A O 1
ATOM 2227 N N . LEU A 1 275 ? 2.453 -30.391 -6.133 1 94.69 275 LEU A N 1
ATOM 2228 C CA . LEU A 1 275 ? 1.715 -30.984 -7.238 1 94.69 275 LEU A CA 1
ATOM 2229 C C . LEU A 1 275 ? 1.034 -32.281 -6.797 1 94.69 275 LEU A C 1
ATOM 2231 O O . LEU A 1 275 ? -0.178 -32.438 -6.961 1 94.69 275 LEU A O 1
ATOM 2235 N N . THR A 1 276 ? 1.774 -33.156 -6.188 1 93.5 276 THR A N 1
ATOM 2236 C CA . THR A 1 276 ? 1.255 -34.469 -5.832 1 93.5 276 THR A CA 1
ATOM 2237 C C . THR A 1 276 ? 0.172 -34.375 -4.762 1 93.5 276 THR A C 1
ATOM 2239 O O . THR A 1 276 ? -0.856 -35.031 -4.836 1 93.5 276 THR A O 1
ATOM 2242 N N . GLU A 1 277 ? 0.407 -33.594 -3.826 1 91.06 277 GLU A N 1
ATOM 2243 C CA . GLU A 1 277 ? -0.562 -33.375 -2.752 1 91.06 277 GLU A CA 1
ATOM 2244 C C . GLU A 1 277 ? -1.869 -32.812 -3.289 1 91.06 277 GLU A C 1
ATOM 2246 O O . GLU A 1 277 ? -2.953 -33.219 -2.869 1 91.06 277 GLU A O 1
ATOM 2251 N N . ILE A 1 278 ? -1.745 -31.875 -4.152 1 94.31 278 ILE A N 1
ATOM 2252 C CA . ILE A 1 278 ? -2.928 -31.234 -4.711 1 94.31 278 ILE A CA 1
ATOM 2253 C C . ILE A 1 278 ? -3.693 -32.219 -5.586 1 94.31 278 ILE A C 1
ATOM 2255 O O . ILE A 1 278 ? -4.926 -32.25 -5.562 1 94.31 278 ILE A O 1
ATOM 2259 N N . GLN A 1 279 ? -2.998 -33.062 -6.344 1 95.12 279 GLN A N 1
ATOM 2260 C CA . GLN A 1 279 ? -3.637 -34.094 -7.141 1 95.12 279 GLN A CA 1
ATOM 2261 C C . GLN A 1 279 ? -4.43 -35.062 -6.262 1 95.12 279 GLN A C 1
ATOM 2263 O O . GLN A 1 279 ? -5.574 -35.375 -6.574 1 95.12 279 GLN A O 1
ATOM 2268 N N . SER A 1 280 ? -3.795 -35.406 -5.156 1 93.38 280 SER A N 1
ATOM 2269 C CA . SER A 1 280 ? -4.465 -36.312 -4.219 1 93.38 280 SER A CA 1
ATOM 2270 C C . SER A 1 280 ? -5.695 -35.656 -3.611 1 93.38 280 SER A C 1
ATOM 2272 O O . SER A 1 280 ? -6.727 -36.312 -3.428 1 93.38 280 SER A O 1
ATOM 2274 N N . GLU A 1 281 ? -5.559 -34.406 -3.324 1 92.5 281 GLU A N 1
ATOM 2275 C CA . GLU A 1 281 ? -6.668 -33.656 -2.748 1 92.5 281 GLU A CA 1
ATOM 2276 C C . GLU A 1 281 ? -7.863 -33.625 -3.691 1 92.5 281 GLU A C 1
ATOM 2278 O O . GLU A 1 281 ? -9.016 -33.688 -3.25 1 92.5 281 GLU A O 1
ATOM 2283 N N . LEU A 1 282 ? -7.605 -33.562 -4.957 1 92.94 282 LEU A N 1
ATOM 2284 C CA . LEU A 1 282 ? -8.672 -33.5 -5.953 1 92.94 282 LEU A CA 1
ATOM 2285 C C . LEU A 1 282 ? -9.438 -34.812 -6.016 1 92.94 282 LEU A C 1
ATOM 2287 O O . LEU A 1 282 ? -10.602 -34.844 -6.43 1 92.94 282 LEU A O 1
ATOM 2291 N N . TYR A 1 283 ? -8.867 -35.875 -5.512 1 92.5 283 TYR A N 1
ATOM 2292 C CA . TYR A 1 283 ? -9.492 -37.188 -5.586 1 92.5 283 TYR A CA 1
ATOM 2293 C C . TYR A 1 283 ? -10.25 -37.5 -4.305 1 92.5 283 TYR A C 1
ATOM 2295 O O . TYR A 1 283 ? -10.883 -38.562 -4.199 1 92.5 283 TYR A O 1
ATOM 2303 N N . ILE A 1 284 ? -10.211 -36.719 -3.225 1 87 284 ILE A N 1
ATOM 2304 C CA . ILE A 1 284 ? -10.812 -37 -1.924 1 87 284 ILE A CA 1
ATOM 2305 C C . ILE A 1 284 ? -12.328 -37 -2.049 1 87 284 ILE A C 1
ATOM 2307 O O . ILE A 1 284 ? -13.023 -37.594 -1.219 1 87 284 ILE A O 1
ATOM 2311 N N . GLY A 1 285 ? -12.953 -36.75 -3.203 1 78 285 GLY A N 1
ATOM 2312 C CA . GLY A 1 285 ? -14.359 -37 -3.449 1 78 285 GLY A CA 1
ATOM 2313 C C . GLY A 1 285 ? -15.234 -35.781 -3.24 1 78 285 GLY A C 1
ATOM 2314 O O . GLY A 1 285 ? -16.453 -35.906 -3.135 1 78 285 GLY A O 1
ATOM 2315 N N . HIS A 1 286 ? -14.789 -34.625 -3.008 1 84.75 286 HIS A N 1
ATOM 2316 C CA . HIS A 1 286 ? -15.602 -33.438 -2.781 1 84.75 286 HIS A CA 1
ATOM 2317 C C . HIS A 1 286 ? -16.016 -32.812 -4.102 1 84.75 286 HIS A C 1
ATOM 2319 O O . HIS A 1 286 ? -16.797 -31.844 -4.113 1 84.75 286 HIS A O 1
ATOM 2325 N N . LEU A 1 287 ? -15.531 -33.312 -5.238 1 90.75 287 LEU A N 1
ATOM 2326 C CA . LEU A 1 287 ? -15.844 -32.812 -6.57 1 90.75 287 LEU A CA 1
ATOM 2327 C C . LEU A 1 287 ? -16.484 -33.906 -7.434 1 90.75 287 LEU A C 1
ATOM 2329 O O . LEU A 1 287 ? -16.203 -35.094 -7.242 1 90.75 287 LEU A O 1
ATOM 2333 N N . SER A 1 288 ? -17.359 -33.5 -8.344 1 93.06 288 SER A N 1
ATOM 2334 C CA . SER A 1 288 ? -17.828 -34.438 -9.352 1 93.06 288 SER A CA 1
ATOM 2335 C C . SER A 1 288 ? -16.688 -34.906 -10.25 1 93.06 288 SER A C 1
ATOM 2337 O O . SER A 1 288 ? -15.742 -34.156 -10.5 1 93.06 288 SER A O 1
ATOM 2339 N N . PRO A 1 289 ? -16.719 -36.094 -10.688 1 93.12 289 PRO A N 1
ATOM 2340 C CA . PRO A 1 289 ? -15.633 -36.625 -11.516 1 93.12 289 PRO A CA 1
ATOM 2341 C C . PRO A 1 289 ? -15.336 -35.75 -12.727 1 93.12 289 PRO A C 1
ATOM 2343 O O . PRO A 1 289 ? -14.172 -35.531 -13.094 1 93.12 289 PRO A O 1
ATOM 2346 N N . LYS A 1 290 ? -16.359 -35.25 -13.359 1 93.31 290 LYS A N 1
ATOM 2347 C CA . LYS A 1 290 ? -16.172 -34.406 -14.531 1 93.31 290 LYS A CA 1
ATOM 2348 C C . LYS A 1 290 ? -15.375 -33.156 -14.172 1 93.31 290 LYS A C 1
ATOM 2350 O O . LYS A 1 290 ? -14.422 -32.812 -14.875 1 93.31 290 LYS A O 1
ATOM 2355 N N . VAL A 1 291 ? -15.766 -32.562 -13.117 1 94 291 VAL A N 1
ATOM 2356 C CA . VAL A 1 291 ? -15.117 -31.328 -12.672 1 94 291 VAL A CA 1
ATOM 2357 C C . VAL A 1 291 ? -13.695 -31.625 -12.211 1 94 291 VAL A C 1
ATOM 2359 O O . VAL A 1 291 ? -12.758 -30.891 -12.523 1 94 291 VAL A O 1
ATOM 2362 N N . ARG A 1 292 ? -13.523 -32.688 -11.516 1 94.69 292 ARG A N 1
ATOM 2363 C CA . ARG A 1 292 ? -12.211 -33.125 -11.07 1 94.69 292 ARG A CA 1
ATOM 2364 C C . ARG A 1 292 ? -11.258 -33.312 -12.242 1 94.69 292 ARG A C 1
ATOM 2366 O O . ARG A 1 292 ? -10.125 -32.812 -12.219 1 94.69 292 ARG A O 1
ATOM 2373 N N . ASP A 1 293 ? -11.766 -33.969 -13.242 1 94.69 293 ASP A N 1
ATOM 2374 C CA . ASP A 1 293 ? -10.93 -34.281 -14.398 1 94.69 293 ASP A CA 1
ATOM 2375 C C . ASP A 1 293 ? -10.484 -32.969 -15.102 1 94.69 293 ASP A C 1
ATOM 2377 O O . ASP A 1 293 ? -9.375 -32.906 -15.617 1 94.69 293 ASP A O 1
ATOM 2381 N N . ILE A 1 294 ? -11.344 -32.062 -15.148 1 94.5 294 ILE A N 1
ATOM 2382 C CA . ILE A 1 294 ? -11.016 -30.781 -15.766 1 94.5 294 ILE A CA 1
ATOM 2383 C C . ILE A 1 294 ? -9.883 -30.125 -14.992 1 94.5 294 ILE A C 1
ATOM 2385 O O . ILE A 1 294 ? -8.891 -29.672 -15.578 1 94.5 294 ILE A O 1
ATOM 2389 N N . HIS A 1 295 ? -10 -30.031 -13.68 1 96.38 295 HIS A N 1
ATOM 2390 C CA . HIS A 1 295 ? -8.977 -29.406 -12.852 1 96.38 295 HIS A CA 1
ATOM 2391 C C . HIS A 1 295 ? -7.656 -30.172 -12.945 1 96.38 295 HIS A C 1
ATOM 2393 O O . HIS A 1 295 ? -6.586 -29.562 -12.984 1 96.38 295 HIS A O 1
ATOM 2399 N N . LEU A 1 296 ? -7.762 -31.453 -12.977 1 96.44 296 LEU A N 1
ATOM 2400 C CA . LEU A 1 296 ? -6.566 -32.281 -13.094 1 96.44 296 LEU A CA 1
ATOM 2401 C C . LEU A 1 296 ? -5.848 -32.031 -14.414 1 96.44 296 LEU A C 1
ATOM 2403 O O . LEU A 1 296 ? -4.625 -31.875 -14.438 1 96.44 296 LEU A O 1
ATOM 2407 N N . ARG A 1 297 ? -6.598 -32 -15.43 1 95.5 297 ARG A N 1
ATOM 2408 C CA . ARG A 1 297 ? -6.027 -31.734 -16.75 1 95.5 297 ARG A CA 1
ATOM 2409 C C . ARG A 1 297 ? -5.359 -30.359 -16.797 1 95.5 297 ARG A C 1
ATOM 2411 O O . ARG A 1 297 ? -4.254 -30.219 -17.312 1 95.5 297 ARG A O 1
ATOM 2418 N N . ASN A 1 298 ? -6.031 -29.391 -16.266 1 96.75 298 ASN A N 1
ATOM 2419 C CA . ASN A 1 298 ? -5.469 -28.047 -16.234 1 96.75 298 ASN A CA 1
ATOM 2420 C C . ASN A 1 298 ? -4.184 -28 -15.414 1 96.75 298 ASN A C 1
ATOM 2422 O O . ASN A 1 298 ? -3.207 -27.359 -15.828 1 96.75 298 ASN A O 1
ATOM 2426 N N . LEU A 1 299 ? -4.211 -28.641 -14.281 1 97.56 299 LEU A N 1
ATOM 2427 C CA . LEU A 1 299 ? -3.053 -28.656 -13.391 1 97.56 299 LEU A CA 1
ATOM 2428 C C . LEU A 1 299 ? -1.868 -29.344 -14.07 1 97.56 299 LEU A C 1
ATOM 2430 O O . LEU A 1 299 ? -0.756 -28.812 -14.07 1 97.56 299 LEU A O 1
ATOM 2434 N N . GLU A 1 300 ? -2.115 -30.422 -14.656 1 96.94 300 GLU A N 1
ATOM 2435 C CA . GLU A 1 300 ? -1.067 -31.172 -15.328 1 96.94 300 GLU A CA 1
ATOM 2436 C C . GLU A 1 300 ? -0.534 -30.438 -16.547 1 96.94 300 GLU A C 1
ATOM 2438 O O . GLU A 1 300 ? 0.674 -30.422 -16.797 1 96.94 300 GLU A O 1
ATOM 2443 N N . ALA A 1 301 ? -1.454 -29.906 -17.297 1 96.94 301 ALA A N 1
ATOM 2444 C CA . ALA A 1 301 ? -1.052 -29.125 -18.453 1 96.94 301 ALA A CA 1
ATOM 2445 C C . ALA A 1 301 ? -0.157 -27.953 -18.047 1 96.94 301 ALA A C 1
ATOM 2447 O O . ALA A 1 301 ? 0.886 -27.719 -18.656 1 96.94 301 ALA A O 1
ATOM 2448 N N . MET A 1 302 ? -0.596 -27.266 -17.047 1 97.25 302 MET A N 1
ATOM 2449 C CA . MET A 1 302 ? 0.181 -26.125 -16.547 1 97.25 302 MET A CA 1
ATOM 2450 C C . MET A 1 302 ? 1.564 -26.578 -16.094 1 97.25 302 MET A C 1
ATOM 2452 O O . MET A 1 302 ? 2.561 -25.906 -16.375 1 97.25 302 MET A O 1
ATOM 2456 N N . ASN A 1 303 ? 1.597 -27.656 -15.352 1 96.25 303 ASN A N 1
ATOM 2457 C CA . ASN A 1 303 ? 2.879 -28.188 -14.906 1 96.25 303 ASN A CA 1
ATOM 2458 C C . ASN A 1 303 ? 3.801 -28.5 -16.078 1 96.25 303 ASN A C 1
ATOM 2460 O O . ASN A 1 303 ? 4.98 -28.141 -16.062 1 96.25 303 ASN A O 1
ATOM 2464 N N . LYS A 1 304 ? 3.256 -29.109 -17.062 1 96 304 LYS A N 1
ATOM 2465 C CA . LYS A 1 304 ? 4.008 -29.469 -18.266 1 96 304 LYS A CA 1
ATOM 2466 C C . LYS A 1 304 ? 4.539 -28.219 -18.969 1 96 304 LYS A C 1
ATOM 2468 O O . LYS A 1 304 ? 5.715 -28.156 -19.328 1 96 304 LYS A O 1
ATOM 2473 N N . LEU A 1 305 ? 3.75 -27.266 -19.141 1 97.31 305 LEU A N 1
ATOM 2474 C CA . LEU A 1 305 ? 4.098 -26.062 -19.891 1 97.31 305 LEU A CA 1
ATOM 2475 C C . LEU A 1 305 ? 5.102 -25.203 -19.125 1 97.31 305 LEU A C 1
ATOM 2477 O O . LEU A 1 305 ? 6.035 -24.656 -19.703 1 97.31 305 LEU A O 1
ATOM 2481 N N . LEU A 1 306 ? 4.871 -25.062 -17.844 1 95.81 306 LEU A N 1
ATOM 2482 C CA . LEU A 1 306 ? 5.789 -24.281 -17.031 1 95.81 306 LEU A CA 1
ATOM 2483 C C . LEU A 1 306 ? 7.16 -24.938 -16.969 1 95.81 306 LEU A C 1
ATOM 2485 O O . LEU A 1 306 ? 8.18 -24.25 -16.891 1 95.81 306 LEU A O 1
ATOM 2489 N N . LYS A 1 307 ? 7.18 -26.234 -16.984 1 93.19 307 LYS A N 1
ATOM 2490 C CA . LYS A 1 307 ? 8.445 -26.9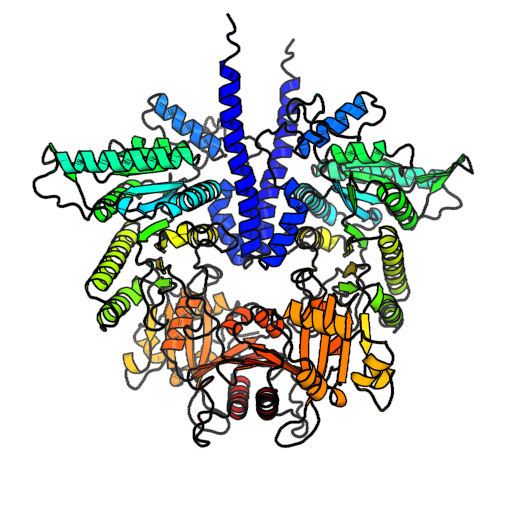53 -17.062 1 93.19 307 LYS A CA 1
ATOM 2491 C C . LYS A 1 307 ? 9.164 -26.672 -18.375 1 93.19 307 LYS A C 1
ATOM 2493 O O . LYS A 1 307 ? 10.391 -26.516 -18.391 1 93.19 307 LYS A O 1
ATOM 2498 N N . ALA A 1 308 ? 8.391 -26.594 -19.391 1 93.31 308 ALA A N 1
ATOM 2499 C CA . ALA A 1 308 ? 8.953 -26.344 -20.703 1 93.31 308 ALA A CA 1
ATOM 2500 C C . ALA A 1 308 ? 9.477 -24.906 -20.812 1 93.31 308 ALA A C 1
ATOM 2502 O O . ALA A 1 308 ? 10.508 -24.656 -21.438 1 93.31 308 ALA A O 1
ATOM 2503 N N . ALA A 1 309 ? 8.82 -24.016 -20.344 1 91 309 ALA A N 1
ATOM 2504 C CA . ALA A 1 309 ? 9.203 -22.609 -20.422 1 91 309 ALA A CA 1
ATOM 2505 C C . ALA A 1 309 ? 10.469 -22.328 -19.609 1 91 309 ALA A C 1
ATOM 2507 O O . ALA A 1 309 ? 11.297 -21.516 -20 1 91 309 ALA A O 1
ATOM 2508 N N . ASN A 1 310 ? 10.875 -23.25 -18.719 1 68.69 310 ASN A N 1
ATOM 2509 C CA . ASN A 1 310 ? 12.078 -23.234 -17.891 1 68.69 310 ASN A CA 1
ATOM 2510 C C . ASN A 1 310 ? 12.383 -21.812 -17.391 1 68.69 310 ASN A C 1
ATOM 2512 O O . ASN A 1 310 ? 12.867 -20.984 -18.156 1 68.69 310 ASN A O 1
ATOM 2516 N N . GLY A 1 311 ? 11.68 -21.156 -16.531 1 73.5 311 GLY A N 1
ATOM 2517 C CA . GLY A 1 311 ? 12.031 -19.812 -16.094 1 73.5 311 GLY A CA 1
ATOM 2518 C C . GLY A 1 311 ? 11.062 -19.25 -15.07 1 73.5 311 GLY A C 1
ATOM 2519 O O . GLY A 1 311 ? 10.539 -19.984 -14.234 1 73.5 311 GLY A O 1
ATOM 2520 N N . ASP A 1 312 ? 10.984 -17.953 -15.125 1 78.31 312 ASP A N 1
ATOM 2521 C CA . ASP A 1 312 ? 10.203 -17.172 -14.18 1 78.31 312 ASP A CA 1
ATOM 2522 C C . ASP A 1 312 ? 8.781 -16.938 -14.695 1 78.31 312 ASP A C 1
ATOM 2524 O O . ASP A 1 312 ? 8.102 -16 -14.258 1 78.31 312 ASP A O 1
ATOM 2528 N N . THR A 1 313 ? 8.383 -17.891 -15.656 1 91.88 313 THR A N 1
ATOM 2529 C CA . THR A 1 313 ? 7.027 -17.766 -16.172 1 91.88 313 THR A CA 1
ATOM 2530 C C . THR A 1 313 ? 6 -18.094 -15.102 1 91.88 313 THR A C 1
ATOM 2532 O O . THR A 1 313 ? 6.172 -19.062 -14.336 1 91.88 313 THR A O 1
ATOM 2535 N N . THR A 1 314 ? 4.953 -17.312 -15 1 93.19 314 THR A N 1
ATOM 2536 C CA . THR A 1 314 ? 3.885 -17.516 -14.031 1 93.19 314 THR A CA 1
ATOM 2537 C C . THR A 1 314 ? 2.627 -18.047 -14.711 1 93.19 314 THR A C 1
ATOM 2539 O O . THR A 1 314 ? 2.225 -17.531 -15.758 1 93.19 314 THR A O 1
ATOM 2542 N N . GLY A 1 315 ? 2.121 -19.125 -14.164 1 96.62 315 GLY A N 1
ATOM 2543 C CA . GLY A 1 315 ? 0.843 -19.625 -14.633 1 96.62 315 GLY A CA 1
ATOM 2544 C C . GLY A 1 315 ? -0.341 -19.047 -13.875 1 96.62 315 GLY A C 1
ATOM 2545 O O . GLY A 1 315 ? -0.274 -18.859 -12.656 1 96.62 315 GLY A O 1
ATOM 2546 N N . ILE A 1 316 ? -1.417 -18.75 -14.57 1 97.44 316 ILE A N 1
ATOM 2547 C CA . ILE A 1 316 ? -2.652 -18.25 -13.977 1 97.44 316 ILE A CA 1
ATOM 2548 C C . ILE A 1 316 ? -3.842 -19.031 -14.516 1 97.44 316 ILE A C 1
ATOM 2550 O O . ILE A 1 316 ? -4.02 -19.156 -15.727 1 97.44 316 ILE A O 1
ATOM 2554 N N . ILE A 1 317 ? -4.555 -19.656 -13.68 1 97.88 317 ILE A N 1
ATOM 2555 C CA . ILE A 1 317 ? -5.82 -20.281 -14.047 1 97.88 317 ILE A CA 1
ATOM 2556 C C . ILE A 1 317 ? -6.984 -19.5 -13.453 1 97.88 317 ILE A C 1
ATOM 2558 O O . ILE A 1 317 ? -7.062 -19.328 -12.234 1 97.88 317 ILE A O 1
ATOM 2562 N N . THR A 1 318 ? -7.852 -19.031 -14.25 1 96.94 318 THR A N 1
ATOM 2563 C CA . THR A 1 318 ? -8.953 -18.188 -13.781 1 96.94 318 THR A CA 1
ATOM 2564 C C . THR A 1 318 ? -10.18 -18.375 -14.672 1 96.94 318 THR A C 1
ATOM 2566 O O . THR A 1 318 ? -10.219 -19.281 -15.508 1 96.94 318 THR A O 1
ATOM 2569 N N . THR A 1 319 ? -11.234 -17.625 -14.414 1 96.19 319 THR A N 1
ATOM 2570 C CA . THR A 1 319 ? -12.477 -17.703 -15.164 1 96.19 319 THR A CA 1
ATOM 2571 C C . THR A 1 319 ? -12.625 -16.5 -16.094 1 96.19 319 THR A C 1
ATOM 2573 O O . THR A 1 319 ? -12 -15.453 -15.867 1 96.19 319 THR A O 1
ATOM 2576 N N . PRO A 1 320 ? -13.398 -16.703 -17.141 1 95.62 320 PRO A N 1
ATOM 2577 C CA . PRO A 1 320 ? -13.688 -15.555 -18 1 95.62 320 PRO A CA 1
ATOM 2578 C C . PRO A 1 320 ? -14.328 -14.398 -17.234 1 95.62 320 PRO A C 1
ATOM 2580 O O . PRO A 1 320 ? -14.039 -13.234 -17.531 1 95.62 320 PRO A O 1
ATOM 2583 N N . GLU A 1 321 ? -15.094 -14.664 -16.281 1 93.5 321 GLU A N 1
ATOM 2584 C CA . GLU A 1 321 ? -15.766 -13.633 -15.5 1 93.5 321 GLU A CA 1
ATOM 2585 C C . GLU A 1 321 ? -14.766 -12.781 -14.727 1 93.5 321 GLU A C 1
ATOM 2587 O O . GLU A 1 321 ? -14.898 -11.562 -14.648 1 93.5 321 GLU A O 1
ATOM 2592 N N . VAL A 1 322 ? -13.836 -13.461 -14.172 1 91.69 322 VAL A N 1
ATOM 2593 C CA . VAL A 1 322 ? -12.828 -12.758 -13.391 1 91.69 322 VAL A CA 1
ATOM 2594 C C . VAL A 1 322 ? -11.961 -11.906 -14.312 1 91.69 322 VAL A C 1
ATOM 2596 O O . VAL A 1 322 ? -11.617 -10.766 -13.977 1 91.69 322 VAL A O 1
ATOM 2599 N N . MET A 1 323 ? -11.594 -12.414 -15.438 1 92.75 323 MET A N 1
ATOM 2600 C CA . MET A 1 323 ? -10.789 -11.656 -16.391 1 92.75 323 MET A CA 1
ATOM 2601 C C . MET A 1 323 ? -11.539 -10.422 -16.875 1 92.75 323 MET A C 1
ATOM 2603 O O . MET A 1 323 ? -10.93 -9.414 -17.234 1 92.75 323 MET A O 1
ATOM 2607 N N . ALA A 1 324 ? -12.828 -10.57 -16.906 1 91.31 324 ALA A N 1
ATOM 2608 C CA . ALA A 1 324 ? -13.656 -9.508 -17.469 1 91.31 324 ALA A CA 1
ATOM 2609 C C . ALA A 1 324 ? -13.875 -8.391 -16.453 1 91.31 324 ALA A C 1
ATOM 2611 O O . ALA A 1 324 ? -14.469 -7.355 -16.766 1 91.31 324 ALA A O 1
ATOM 2612 N N . VAL A 1 325 ? -13.469 -8.586 -15.289 1 80.19 325 VAL A N 1
ATOM 2613 C CA . VAL A 1 325 ? -13.68 -7.602 -14.234 1 80.19 325 VAL A CA 1
ATOM 2614 C C . VAL A 1 325 ? -12.914 -6.324 -14.555 1 80.19 325 VAL A C 1
ATOM 2616 O O . VAL A 1 325 ? -11.727 -6.375 -14.883 1 80.19 325 VAL A O 1
ATOM 2619 N N . HIS A 1 326 ? -13.492 -5.18 -14.617 1 64.25 326 HIS A N 1
ATOM 2620 C CA . HIS A 1 326 ? -12.836 -3.91 -14.906 1 64.25 326 HIS A CA 1
ATOM 2621 C C . HIS A 1 326 ? -13.242 -2.838 -13.898 1 64.25 326 HIS A C 1
ATOM 2623 O O . HIS A 1 326 ? -12.82 -1.685 -14.016 1 64.25 326 HIS A O 1
ATOM 2629 N N . ASP A 1 327 ? -14.047 -3.242 -13 1 53.47 327 ASP A N 1
ATOM 2630 C CA . ASP A 1 327 ? -14.453 -2.271 -11.992 1 53.47 327 ASP A CA 1
ATOM 2631 C C . ASP A 1 327 ? -13.344 -2.051 -10.961 1 53.47 327 ASP A C 1
ATOM 2633 O O . ASP A 1 327 ? -12.18 -2.346 -11.234 1 53.47 327 ASP A O 1
ATOM 2637 N N . ASP A 1 328 ? -13.719 -1.455 -9.93 1 46.44 328 ASP A N 1
ATOM 2638 C CA . ASP A 1 328 ? -12.82 -1.06 -8.844 1 46.44 328 ASP A CA 1
ATOM 2639 C C . ASP A 1 328 ? -12.148 -2.279 -8.211 1 46.44 328 ASP A C 1
ATOM 2641 O O . ASP A 1 328 ? -11.242 -2.139 -7.395 1 46.44 328 ASP A O 1
ATOM 2645 N N . THR A 1 329 ? -12.594 -3.482 -8.75 1 56.25 329 THR A N 1
ATOM 2646 C CA . THR A 1 329 ? -11.977 -4.676 -8.18 1 56.25 329 THR A CA 1
ATOM 2647 C C . THR A 1 329 ? -10.695 -5.035 -8.938 1 56.25 329 THR A C 1
ATOM 2649 O O . THR A 1 329 ? -10.539 -4.68 -10.109 1 56.25 329 THR A O 1
ATOM 2652 N N . MET A 1 330 ? -9.781 -5.473 -8.164 1 63.78 330 MET A N 1
ATOM 2653 C CA . MET A 1 330 ? -8.469 -5.762 -8.727 1 63.78 330 MET A CA 1
ATOM 2654 C C . MET A 1 330 ? -8.531 -6.98 -9.648 1 63.78 330 MET A C 1
ATOM 2656 O O . MET A 1 330 ? -8.914 -8.07 -9.211 1 63.78 330 MET A O 1
ATOM 2660 N N . ASN A 1 331 ? -8.422 -6.832 -10.945 1 80.81 331 ASN A N 1
ATOM 2661 C CA . ASN A 1 331 ? -8.242 -7.91 -11.906 1 80.81 331 ASN A CA 1
ATOM 2662 C C . ASN A 1 331 ? -6.973 -8.711 -11.633 1 80.81 331 ASN A C 1
ATOM 2664 O O . ASN A 1 331 ? -5.871 -8.164 -11.664 1 80.81 331 ASN A O 1
ATOM 2668 N N . PRO A 1 332 ? -7.141 -9.953 -11.305 1 84.69 332 PRO A N 1
ATOM 2669 C CA . PRO A 1 332 ? -5.984 -10.734 -10.844 1 84.69 332 PRO A CA 1
ATOM 2670 C C . PRO A 1 332 ? -4.898 -10.852 -11.914 1 84.69 332 PRO A C 1
ATOM 2672 O O . PRO A 1 332 ? -3.715 -10.945 -11.586 1 84.69 332 PRO A O 1
ATOM 2675 N N . ILE A 1 333 ? -5.25 -10.891 -13.133 1 89.19 333 ILE A N 1
ATOM 2676 C CA . ILE A 1 333 ? -4.273 -11.016 -14.203 1 89.19 333 ILE A CA 1
ATOM 2677 C C . ILE A 1 333 ? -3.445 -9.734 -14.297 1 89.19 333 ILE A C 1
ATOM 2679 O O . ILE A 1 333 ? -2.215 -9.781 -14.312 1 89.19 333 ILE A O 1
ATOM 2683 N N . VAL A 1 334 ? -4.133 -8.68 -14.359 1 80 334 VAL A N 1
ATOM 2684 C CA . VAL A 1 334 ? -3.469 -7.383 -14.438 1 80 334 VAL A CA 1
ATOM 2685 C C . VAL A 1 334 ? -2.605 -7.168 -13.195 1 80 334 VAL A C 1
ATOM 2687 O O . VAL A 1 334 ? -1.457 -6.73 -13.297 1 80 334 VAL A O 1
ATOM 2690 N N . TYR A 1 335 ? -3.189 -7.543 -12.086 1 75.94 335 TYR A N 1
ATOM 2691 C CA . TYR A 1 335 ? -2.457 -7.395 -10.836 1 75.94 335 TYR A CA 1
ATOM 2692 C C . TYR A 1 335 ? -1.177 -8.219 -10.852 1 75.94 335 TYR A C 1
ATOM 2694 O O . TYR A 1 335 ? -0.123 -7.754 -10.414 1 75.94 335 TYR A O 1
ATOM 2702 N N . ASN A 1 336 ? -1.232 -9.375 -11.336 1 83.75 336 ASN A N 1
ATOM 2703 C CA . ASN A 1 336 ? -0.07 -10.258 -11.375 1 83.75 336 ASN A CA 1
ATOM 2704 C C . ASN A 1 336 ? 0.987 -9.75 -12.352 1 83.75 336 ASN A C 1
ATOM 2706 O O . ASN A 1 336 ? 2.186 -9.914 -12.117 1 83.75 336 ASN A O 1
ATOM 2710 N N . VAL A 1 337 ? 0.542 -9.195 -13.359 1 80.31 337 VAL A N 1
ATOM 2711 C CA . VAL A 1 337 ? 1.474 -8.633 -14.328 1 80.31 337 VAL A CA 1
ATOM 2712 C C . VAL A 1 337 ? 2.27 -7.5 -13.68 1 80.31 337 VAL A C 1
ATOM 2714 O O . VAL A 1 337 ? 3.475 -7.371 -13.906 1 80.31 337 VAL A O 1
ATOM 2717 N N . LEU A 1 338 ? 1.621 -6.809 -12.891 1 70.19 338 LEU A N 1
ATOM 2718 C CA . LEU A 1 338 ? 2.232 -5.629 -12.289 1 70.19 338 LEU A CA 1
ATOM 2719 C C . LEU A 1 338 ? 3.133 -6.023 -11.125 1 70.19 338 LEU A C 1
ATOM 2721 O O . LEU A 1 338 ? 4.184 -5.41 -10.914 1 70.19 338 LEU A O 1
ATOM 2725 N N . THR A 1 339 ? 2.67 -7.094 -10.406 1 69.94 339 THR A N 1
ATOM 2726 C CA . THR A 1 339 ? 3.344 -7.336 -9.133 1 69.94 339 THR A CA 1
ATOM 2727 C C . THR A 1 339 ? 3.967 -8.727 -9.102 1 69.94 339 THR A C 1
ATOM 2729 O O . THR A 1 339 ? 4.801 -9.023 -8.242 1 69.94 339 THR A O 1
ATOM 2732 N N . ASP A 1 340 ? 3.52 -9.586 -10 1 76.44 340 ASP A N 1
ATOM 2733 C CA . ASP A 1 340 ? 3.904 -10.992 -10.031 1 76.44 340 ASP A CA 1
ATOM 2734 C C . ASP A 1 340 ? 3.4 -11.734 -8.797 1 76.44 340 ASP A C 1
ATOM 2736 O O . ASP A 1 340 ? 4.004 -12.719 -8.367 1 76.44 340 ASP A O 1
ATOM 2740 N N . ARG A 1 341 ? 2.23 -11.203 -8.188 1 77.62 341 ARG A N 1
ATOM 2741 C CA . ARG A 1 341 ? 1.642 -11.789 -6.992 1 77.62 341 ARG A CA 1
ATOM 2742 C C . ARG A 1 341 ? 0.156 -12.07 -7.195 1 77.62 341 ARG A C 1
ATOM 2744 O O . ARG A 1 341 ? -0.465 -11.523 -8.109 1 77.62 341 ARG A O 1
ATOM 2751 N N . ALA A 1 342 ? -0.266 -12.977 -6.328 1 82.38 342 ALA A N 1
ATOM 2752 C CA . ALA A 1 342 ? -1.715 -13.133 -6.242 1 82.38 342 ALA A CA 1
ATOM 2753 C C . ALA A 1 342 ? -2.355 -11.945 -5.531 1 82.38 342 ALA A C 1
ATOM 2755 O O . ALA A 1 342 ? -1.679 -11.211 -4.809 1 82.38 342 ALA A O 1
ATOM 2756 N N . VAL A 1 343 ? -3.6 -11.773 -5.707 1 74.81 343 VAL A N 1
ATOM 2757 C CA . VAL A 1 343 ? -4.332 -10.648 -5.137 1 74.81 343 VAL A CA 1
ATOM 2758 C C . VAL A 1 343 ? -4.336 -10.75 -3.613 1 74.81 343 VAL A C 1
ATOM 2760 O O . VAL A 1 343 ? -4.348 -9.734 -2.916 1 74.81 343 VAL A O 1
ATOM 2763 N N . ILE A 1 344 ? -4.277 -12 -3.17 1 77.88 344 ILE A N 1
ATOM 2764 C CA . ILE A 1 344 ? -4.191 -12.219 -1.729 1 77.88 344 ILE A CA 1
ATOM 2765 C C . ILE A 1 344 ? -3.01 -13.133 -1.413 1 77.88 344 ILE A C 1
ATOM 2767 O O . ILE A 1 344 ? -2.535 -13.867 -2.283 1 77.88 344 ILE A O 1
ATOM 2771 N N . SER A 1 345 ? -2.562 -13 -0.196 1 76.62 345 SER A N 1
ATOM 2772 C CA . SER A 1 345 ? -1.438 -13.828 0.224 1 76.62 345 SER A CA 1
ATOM 2773 C C . SER A 1 345 ? -1.875 -15.266 0.469 1 76.62 345 SER A C 1
ATOM 2775 O O . SER A 1 345 ? -2.945 -15.508 1.03 1 76.62 345 SER A O 1
ATOM 2777 N N . SER A 1 346 ? -1.081 -16.188 0.045 1 80.81 346 SER A N 1
ATOM 2778 C CA . SER A 1 346 ? -1.41 -17.609 0.166 1 80.81 346 SER A CA 1
ATOM 2779 C C . SER A 1 346 ? -1.207 -18.094 1.594 1 80.81 346 SER A C 1
ATOM 2781 O O . SER A 1 346 ? -1.686 -19.172 1.957 1 80.81 346 SER A O 1
ATOM 2783 N N . SER A 1 347 ? -0.51 -17.406 2.4 1 79.38 347 SER A N 1
ATOM 2784 C CA . SER A 1 347 ? -0.217 -17.844 3.756 1 79.38 347 SER A CA 1
ATOM 2785 C C . SER A 1 347 ? -1.236 -17.312 4.754 1 79.38 347 SER A C 1
ATOM 2787 O O . SER A 1 347 ? -1.146 -17.578 5.953 1 79.38 347 SER A O 1
ATOM 2789 N N . LEU A 1 348 ? -2.168 -16.531 4.258 1 77.81 348 LEU A N 1
ATOM 2790 C CA . LEU A 1 348 ? -3.229 -16.062 5.141 1 77.81 348 LEU A CA 1
ATOM 2791 C C . LEU A 1 348 ? -4.09 -17.219 5.629 1 77.81 348 LEU A C 1
ATOM 2793 O O . LEU A 1 348 ? -4.281 -18.203 4.906 1 77.81 348 LEU A O 1
ATOM 2797 N N . PRO A 1 349 ? -4.57 -17.047 6.816 1 74.88 349 PRO A N 1
ATOM 2798 C CA . PRO A 1 349 ? -5.414 -18.141 7.316 1 74.88 349 PRO A CA 1
ATOM 2799 C C . PRO A 1 349 ? -6.676 -18.344 6.48 1 74.88 349 PRO A C 1
ATOM 2801 O O . PRO A 1 349 ? -7.387 -17.391 6.188 1 74.88 349 PRO A O 1
ATOM 2804 N N . PRO A 1 350 ? -6.914 -19.547 5.973 1 64.75 350 PRO A N 1
ATOM 2805 C CA . PRO A 1 350 ? -8.008 -19.844 5.039 1 64.75 350 PRO A CA 1
ATOM 2806 C C . PRO A 1 350 ? -9.383 -19.562 5.641 1 64.75 350 PRO A C 1
ATOM 2808 O O . PRO A 1 350 ? -10.289 -19.109 4.938 1 64.75 350 PRO A O 1
ATOM 2811 N N . ASN A 1 351 ? -9.719 -20.016 6.785 1 61.22 351 ASN A N 1
ATOM 2812 C CA . ASN A 1 351 ? -11.078 -19.969 7.32 1 61.22 351 ASN A CA 1
ATOM 2813 C C . ASN A 1 351 ? -11.328 -18.688 8.102 1 61.22 351 ASN A C 1
ATOM 2815 O O . ASN A 1 351 ? -12.195 -18.656 8.984 1 61.22 351 ASN A O 1
ATOM 2819 N N . SER A 1 352 ? -10.602 -17.766 7.539 1 61.22 352 SER A N 1
ATOM 2820 C CA . SER A 1 352 ? -10.805 -16.5 8.25 1 61.22 352 SER A CA 1
ATOM 2821 C C . SER A 1 352 ? -11.719 -15.57 7.469 1 61.22 352 SER A C 1
ATOM 2823 O O . SER A 1 352 ? -11.719 -15.578 6.238 1 61.22 352 SER A O 1
ATOM 2825 N N . LEU A 1 353 ? -12.773 -15.18 8.078 1 60.91 353 LEU A N 1
ATOM 2826 C CA . LEU A 1 353 ? -13.633 -14.164 7.484 1 60.91 353 LEU A CA 1
ATOM 2827 C C . LEU A 1 353 ? -12.805 -13.094 6.773 1 60.91 353 LEU A C 1
ATOM 2829 O O . LEU A 1 353 ? -13.32 -12.391 5.898 1 60.91 353 LEU A O 1
ATOM 2833 N N . ARG A 1 354 ? -11.531 -13.359 7.031 1 60.69 354 ARG A N 1
ATOM 2834 C CA . ARG A 1 354 ? -10.609 -12.344 6.543 1 60.69 354 ARG A CA 1
ATOM 2835 C C . ARG A 1 354 ? -10.18 -12.633 5.109 1 60.69 354 ARG A C 1
ATOM 2837 O O . ARG A 1 354 ? -9.688 -11.742 4.41 1 60.69 354 ARG A O 1
ATOM 2844 N N . THR A 1 355 ? -10.414 -13.781 4.73 1 64.25 355 THR A N 1
ATOM 2845 C CA . THR A 1 355 ? -9.836 -14.188 3.453 1 64.25 355 THR A CA 1
ATOM 2846 C C . THR A 1 355 ? -10.914 -14.297 2.381 1 64.25 355 THR A C 1
ATOM 2848 O O . THR A 1 355 ? -11.82 -15.133 2.482 1 64.25 355 THR A O 1
ATOM 2851 N N . PRO A 1 356 ? -10.875 -13.414 1.369 1 66.56 356 PRO A N 1
ATOM 2852 C CA . PRO A 1 356 ? -11.883 -13.461 0.304 1 66.56 356 PRO A CA 1
ATOM 2853 C C . PRO A 1 356 ? -11.828 -14.758 -0.5 1 66.56 356 PRO A C 1
ATOM 2855 O O . PRO A 1 356 ? -10.773 -15.383 -0.598 1 66.56 356 PRO A O 1
ATOM 2858 N N . GLU A 1 357 ? -13 -15.133 -0.958 1 73.56 357 GLU A N 1
ATOM 2859 C CA . GLU A 1 357 ? -13.07 -16.281 -1.861 1 73.56 357 GLU A CA 1
ATOM 2860 C C . GLU A 1 357 ? -12.539 -15.93 -3.246 1 73.56 357 GLU A C 1
ATOM 2862 O O . GLU A 1 357 ? -12.859 -14.867 -3.791 1 73.56 357 GLU A O 1
ATOM 2867 N N . ILE A 1 358 ? -11.547 -16.734 -3.697 1 80.44 358 ILE A N 1
ATOM 2868 C CA . ILE A 1 358 ? -10.93 -16.422 -4.98 1 80.44 358 ILE A CA 1
ATOM 2869 C C . ILE A 1 358 ? -11.164 -17.578 -5.957 1 80.44 358 ILE A C 1
ATOM 2871 O O . ILE A 1 358 ? -11.25 -18.734 -5.551 1 80.44 358 ILE A O 1
ATOM 2875 N N . SER A 1 359 ? -11.312 -17.266 -7.188 1 90.56 359 SER A N 1
ATOM 2876 C CA . SER A 1 359 ? -11.492 -18.234 -8.258 1 90.56 359 SER A CA 1
ATOM 2877 C C . SER A 1 359 ? -10.273 -18.281 -9.172 1 90.56 359 SER A C 1
ATOM 2879 O O . SER A 1 359 ? -10.375 -18.719 -10.328 1 90.56 359 SER A O 1
ATOM 2881 N N . THR A 1 360 ? -9.18 -17.812 -8.734 1 94.25 360 THR A N 1
ATOM 2882 C CA . THR A 1 360 ? -7.941 -17.75 -9.5 1 94.25 360 THR A CA 1
ATOM 2883 C C . THR A 1 360 ? -6.809 -18.453 -8.766 1 94.25 360 THR A C 1
ATOM 2885 O O . THR A 1 360 ? -6.648 -18.281 -7.555 1 94.25 360 THR A O 1
ATOM 2888 N N . SER A 1 361 ? -6.109 -19.297 -9.422 1 96.19 361 SER A N 1
ATOM 2889 C CA . SER A 1 361 ? -4.898 -19.922 -8.891 1 96.19 361 SER A CA 1
ATOM 2890 C C . SER A 1 361 ? -3.658 -19.438 -9.633 1 96.19 361 SER A C 1
ATOM 2892 O O . SER A 1 361 ? -3.627 -19.438 -10.867 1 96.19 361 SER A O 1
ATOM 2894 N N . ILE A 1 362 ? -2.736 -18.969 -8.93 1 94.44 362 ILE A N 1
ATOM 2895 C CA . ILE A 1 362 ? -1.428 -18.625 -9.484 1 94.44 362 ILE A CA 1
ATOM 2896 C C . ILE A 1 362 ? -0.469 -19.797 -9.312 1 94.44 362 ILE A C 1
ATOM 2898 O O . ILE A 1 362 ? -0.377 -20.391 -8.227 1 94.44 362 ILE A O 1
ATOM 2902 N N . LEU A 1 363 ? 0.178 -20.188 -10.383 1 94.88 363 LEU A N 1
ATOM 2903 C CA . LEU A 1 363 ? 1.077 -21.328 -10.352 1 94.88 363 LEU A CA 1
ATOM 2904 C C . LEU A 1 363 ? 2.479 -20.938 -10.812 1 94.88 363 LEU A C 1
ATOM 2906 O O . LEU A 1 363 ? 2.631 -20.172 -11.758 1 94.88 363 LEU A O 1
ATOM 2910 N N . LYS A 1 364 ? 3.434 -21.469 -10.18 1 91.06 364 LYS A N 1
ATOM 2911 C CA . LYS A 1 364 ? 4.828 -21.391 -10.594 1 91.06 364 LYS A CA 1
ATOM 2912 C C . LYS A 1 364 ? 5.523 -22.734 -10.477 1 91.06 364 LYS A C 1
ATOM 2914 O O . LYS A 1 364 ? 5.102 -23.594 -9.703 1 91.06 364 LYS A O 1
ATOM 2919 N N . ARG A 1 365 ? 6.473 -22.906 -11.383 1 90 365 ARG A N 1
ATOM 2920 C CA . ARG A 1 365 ? 7.289 -24.109 -11.18 1 90 365 ARG A CA 1
ATOM 2921 C C . ARG A 1 365 ? 7.77 -24.203 -9.742 1 90 365 ARG A C 1
ATOM 2923 O O . ARG A 1 365 ? 7.703 -25.266 -9.133 1 90 365 ARG A O 1
ATOM 2930 N N . GLY A 1 366 ? 8.125 -22.953 -9.242 1 84.25 366 GLY A N 1
ATOM 2931 C CA . GLY A 1 366 ? 8.398 -22.812 -7.82 1 84.25 366 GLY A CA 1
ATOM 2932 C C . GLY A 1 366 ? 9.781 -23.297 -7.422 1 84.25 366 GLY A C 1
ATOM 2933 O O . GLY A 1 366 ? 10.664 -23.422 -8.266 1 84.25 366 GLY A O 1
ATOM 2934 N N . VAL A 1 367 ? 10 -23.453 -6.145 1 85.69 367 VAL A N 1
ATOM 2935 C CA . VAL A 1 367 ? 11.297 -23.797 -5.566 1 85.69 367 VAL A CA 1
ATOM 2936 C C . VAL A 1 367 ? 11.195 -25.094 -4.785 1 85.69 367 VAL A C 1
ATOM 2938 O O . VAL A 1 367 ? 10.109 -25.469 -4.312 1 85.69 367 VAL A O 1
ATOM 2941 N N . SER A 1 368 ? 12.32 -25.75 -4.793 1 91.19 368 SER A N 1
ATOM 2942 C CA . SER A 1 368 ? 12.367 -26.953 -3.984 1 91.19 368 SER A CA 1
ATOM 2943 C C . SER A 1 368 ? 12.305 -26.625 -2.496 1 91.19 368 SER A C 1
ATOM 2945 O O . SER A 1 368 ? 12.805 -25.594 -2.061 1 91.19 368 SER A O 1
ATOM 2947 N N . VAL A 1 369 ? 11.633 -27.5 -1.757 1 93.25 369 VAL A N 1
ATOM 2948 C CA . VAL A 1 369 ? 11.5 -27.297 -0.317 1 93.25 369 VAL A CA 1
ATOM 2949 C C . VAL A 1 369 ? 11.938 -28.562 0.419 1 93.25 369 VAL A C 1
ATOM 2951 O O . VAL A 1 369 ? 11.539 -29.672 0.06 1 93.25 369 VAL A O 1
ATOM 2954 N N . GLU A 1 370 ? 12.805 -28.406 1.382 1 94.44 370 GLU A N 1
ATOM 2955 C CA . GLU A 1 370 ? 13.211 -29.484 2.281 1 94.44 370 GLU A CA 1
ATOM 2956 C C . GLU A 1 370 ? 12.68 -29.266 3.693 1 94.44 370 GLU A C 1
ATOM 2958 O O . GLU A 1 370 ? 12.875 -28.188 4.27 1 94.44 370 GLU A O 1
ATOM 2963 N N . ILE A 1 371 ? 12 -30.219 4.164 1 94.25 371 ILE A N 1
ATOM 2964 C CA . ILE A 1 371 ? 11.453 -30.156 5.516 1 94.25 371 ILE A CA 1
ATOM 2965 C C . ILE A 1 371 ? 12.047 -31.266 6.371 1 94.25 371 ILE A C 1
ATOM 2967 O O . ILE A 1 371 ? 11.953 -32.438 6.023 1 94.25 371 ILE A O 1
ATOM 2971 N N . TRP A 1 372 ? 12.711 -30.906 7.441 1 94.69 372 TRP A N 1
ATOM 2972 C CA . TRP A 1 372 ? 13.328 -31.875 8.344 1 94.69 372 TRP A CA 1
ATOM 2973 C C . TRP A 1 372 ? 12.703 -31.812 9.727 1 94.69 372 TRP A C 1
ATOM 2975 O O . TRP A 1 372 ? 12.625 -30.734 10.328 1 94.69 372 TRP A O 1
ATOM 2985 N N . ASP A 1 373 ? 12.227 -32.875 10.203 1 93.56 373 ASP A N 1
ATOM 2986 C CA . ASP A 1 373 ? 11.703 -32.969 11.555 1 93.56 373 ASP A CA 1
ATOM 2987 C C . ASP A 1 373 ? 11.938 -34.375 12.117 1 93.56 373 ASP A C 1
ATOM 2989 O O . ASP A 1 373 ? 12.641 -35.188 11.5 1 93.56 373 ASP A O 1
ATOM 2993 N N . ALA A 1 374 ? 11.445 -34.625 13.312 1 88.88 374 ALA A N 1
ATOM 2994 C CA . ALA A 1 374 ? 11.711 -35.875 14 1 88.88 374 ALA A CA 1
ATOM 2995 C C . ALA A 1 374 ? 11.117 -37.062 13.242 1 88.88 374 ALA A C 1
ATOM 2997 O O . ALA A 1 374 ? 11.617 -38.188 13.336 1 88.88 374 ALA A O 1
ATOM 2998 N N . SER A 1 375 ? 10.062 -36.812 12.492 1 85.81 375 SER A N 1
ATOM 2999 C CA . SER A 1 375 ? 9.398 -37.875 11.766 1 85.81 375 SER A CA 1
ATOM 3000 C C . SER A 1 375 ? 10.25 -38.344 10.594 1 85.81 375 SER A C 1
ATOM 3002 O O . SER A 1 375 ? 10.117 -39.5 10.156 1 85.81 375 SER A O 1
ATOM 3004 N N . VAL A 1 376 ? 11.078 -37.562 10.102 1 82.25 376 VAL A N 1
ATOM 3005 C CA . VAL A 1 376 ? 11.883 -37.875 8.922 1 82.25 376 VAL A CA 1
ATOM 3006 C C . VAL A 1 376 ? 13.148 -38.625 9.352 1 82.25 376 VAL A C 1
ATOM 3008 O O . VAL A 1 376 ? 13.516 -39.625 8.766 1 82.25 376 VAL A O 1
ATOM 3011 N N . LEU A 1 377 ? 13.922 -38.156 10.305 1 78 377 LEU A N 1
ATOM 3012 C CA . LEU A 1 377 ? 15.234 -38.656 10.68 1 78 377 LEU A CA 1
ATOM 3013 C C . LEU A 1 377 ? 15.117 -39.625 11.852 1 78 377 LEU A C 1
ATOM 3015 O O . LEU A 1 377 ? 16.031 -40.406 12.117 1 78 377 LEU A O 1
ATOM 3019 N N . GLY A 1 378 ? 13.961 -39.75 12.484 1 76.25 378 GLY A N 1
ATOM 3020 C CA . GLY A 1 378 ? 13.789 -40.656 13.594 1 76.25 378 GLY A CA 1
ATOM 3021 C C . GLY A 1 378 ? 14.07 -40.031 14.945 1 76.25 378 GLY A C 1
ATOM 3022 O O . GLY A 1 378 ? 14.078 -38.812 15.07 1 76.25 378 GLY A O 1
ATOM 3023 N N . ARG A 1 379 ? 14.336 -40.812 16 1 67.75 379 ARG A N 1
ATOM 3024 C CA . ARG A 1 379 ? 14.289 -40.469 17.422 1 67.75 379 ARG A CA 1
ATOM 3025 C C . ARG A 1 379 ? 15.383 -39.469 17.781 1 67.75 379 ARG A C 1
ATOM 3027 O O . ARG A 1 379 ? 15.211 -38.656 18.703 1 67.75 379 ARG A O 1
ATOM 3034 N N . GLU A 1 380 ? 16.391 -39.406 17.172 1 78.69 380 GLU A N 1
ATOM 3035 C CA . GLU A 1 380 ? 17.438 -38.469 17.578 1 78.69 380 GLU A CA 1
ATOM 3036 C C . GLU A 1 380 ? 17.531 -37.281 16.625 1 78.69 380 GLU A C 1
ATOM 3038 O O . GLU A 1 380 ? 18.609 -36.938 16.156 1 78.69 380 GLU A O 1
ATOM 3043 N N . PHE A 1 381 ? 16.547 -36.531 16.438 1 89.12 381 PHE A N 1
ATOM 3044 C CA . PHE A 1 381 ? 16.547 -35.406 15.516 1 89.12 381 PHE A CA 1
ATOM 3045 C C . PHE A 1 381 ? 17.25 -34.219 16.141 1 89.12 381 PHE A C 1
ATOM 3047 O O . PHE A 1 381 ? 16.719 -33.562 17.047 1 89.12 381 PHE A O 1
ATOM 3054 N N . THR A 1 382 ? 18.531 -34 15.797 1 92.94 382 THR A N 1
ATOM 3055 C CA . THR A 1 382 ? 19.328 -32.844 16.203 1 92.94 382 THR A CA 1
ATOM 3056 C C . THR A 1 382 ? 19.938 -32.156 14.984 1 92.94 382 THR A C 1
ATOM 3058 O O . THR A 1 382 ? 20.047 -32.75 13.914 1 92.94 382 THR A O 1
ATOM 3061 N N . LEU A 1 383 ? 20.281 -30.922 15.102 1 93.31 383 LEU A N 1
ATOM 3062 C CA . LEU A 1 383 ? 20.906 -30.188 14.008 1 93.31 383 LEU A CA 1
ATOM 3063 C C . LEU A 1 383 ? 22.266 -30.797 13.656 1 93.31 383 LEU A C 1
ATOM 3065 O O . LEU A 1 383 ? 22.625 -30.875 12.484 1 93.31 383 LEU A O 1
ATOM 3069 N N . ASN A 1 384 ? 22.938 -31.172 14.727 1 92.19 384 ASN A N 1
ATOM 3070 C CA . ASN A 1 384 ? 24.266 -31.75 14.516 1 92.19 384 ASN A CA 1
ATOM 3071 C C . ASN A 1 384 ? 24.172 -33.031 13.664 1 92.19 384 ASN A C 1
ATOM 3073 O O . ASN A 1 384 ? 25.062 -33.281 12.852 1 92.19 384 ASN A O 1
ATOM 3077 N N . GLU A 1 385 ? 23.203 -33.75 13.844 1 92 385 GLU A N 1
ATOM 3078 C CA . GLU A 1 385 ? 23 -34.938 13.016 1 92 385 GLU A CA 1
ATOM 3079 C C . GLU A 1 385 ? 22.75 -34.562 11.555 1 92 385 GLU A C 1
ATOM 3081 O O . GLU A 1 385 ? 23.25 -35.219 10.648 1 92 385 GLU A O 1
ATOM 3086 N N . LEU A 1 386 ? 21.984 -33.531 11.305 1 93.62 386 LEU A N 1
ATOM 3087 C CA . LEU A 1 386 ? 21.703 -33.062 9.945 1 93.62 386 LEU A CA 1
ATOM 3088 C C . LEU A 1 386 ? 22.984 -32.594 9.273 1 93.62 386 LEU A C 1
ATOM 3090 O O . LEU A 1 386 ? 23.203 -32.875 8.086 1 93.62 386 LEU A O 1
ATOM 3094 N N . PHE A 1 387 ? 23.844 -31.969 10.078 1 94.56 387 PHE A N 1
ATOM 3095 C CA . PHE A 1 387 ? 25.109 -31.469 9.555 1 94.56 387 PHE A CA 1
ATOM 3096 C C . PHE A 1 387 ? 26.062 -32.625 9.266 1 94.56 387 PHE A C 1
ATOM 3098 O O . PHE A 1 387 ? 26.672 -32.688 8.195 1 94.56 387 PHE A O 1
ATOM 3105 N N . SER A 1 388 ? 26.141 -33.5 10.156 1 93 388 SER A N 1
ATOM 3106 C CA . SER A 1 388 ? 27.094 -34.594 10.047 1 93 388 SER A CA 1
ATOM 3107 C C . SER A 1 388 ? 26.734 -35.531 8.898 1 93 388 SER A C 1
ATOM 3109 O O . SER A 1 388 ? 27.609 -36.062 8.227 1 93 388 SER A O 1
ATOM 3111 N N . LYS A 1 389 ? 25.484 -35.719 8.656 1 92.19 389 LYS A N 1
ATOM 3112 C CA . LYS A 1 389 ? 25.031 -36.594 7.582 1 92.19 389 LYS A CA 1
ATOM 3113 C C . LYS A 1 389 ? 25.047 -35.875 6.238 1 92.19 389 LYS A C 1
ATOM 3115 O O . LYS A 1 389 ? 24.734 -36.469 5.203 1 92.19 389 LYS A O 1
ATOM 3120 N N . GLY A 1 390 ? 25.328 -34.625 6.266 1 93.12 390 GLY A N 1
ATOM 3121 C CA . GLY A 1 390 ? 25.422 -33.844 5.039 1 93.12 390 GLY A CA 1
ATOM 3122 C C . GLY A 1 390 ? 24.078 -33.469 4.445 1 93.12 390 GLY A C 1
ATOM 3123 O O . GLY A 1 390 ? 23.984 -33.156 3.262 1 93.12 390 GLY A O 1
ATOM 3124 N N . LEU A 1 391 ? 23.094 -33.625 5.18 1 93.38 391 LEU A N 1
ATOM 3125 C CA . LEU A 1 391 ? 21.75 -33.312 4.707 1 93.38 391 LEU A CA 1
ATOM 3126 C C . LEU A 1 391 ? 21.516 -31.812 4.656 1 93.38 391 LEU A C 1
ATOM 3128 O O . LEU A 1 391 ? 20.75 -31.312 3.824 1 93.38 391 LEU A O 1
ATOM 3132 N N . VAL A 1 392 ? 22.141 -31.109 5.574 1 95.81 392 VAL A N 1
ATOM 3133 C CA . VAL A 1 392 ? 22.078 -29.656 5.637 1 95.81 392 VAL A CA 1
ATOM 3134 C C . VAL A 1 392 ? 23.5 -29.078 5.637 1 95.81 392 VAL A C 1
ATOM 3136 O O . VAL A 1 392 ? 24.375 -29.578 6.352 1 95.81 392 VAL A O 1
ATOM 3139 N N . ASP A 1 393 ? 23.734 -28.125 4.84 1 97.06 393 ASP A N 1
ATOM 3140 C CA . ASP A 1 393 ? 25.031 -27.453 4.789 1 97.06 393 ASP A CA 1
ATOM 3141 C C . ASP A 1 393 ? 25.125 -26.359 5.859 1 97.06 393 ASP A C 1
ATOM 3143 O O . ASP A 1 393 ? 24.5 -25.312 5.738 1 97.06 393 ASP A O 1
ATOM 3147 N N . LYS A 1 394 ? 25.984 -26.625 6.82 1 96.44 394 LYS A N 1
ATOM 3148 C CA . LYS A 1 394 ? 26.094 -25.703 7.957 1 96.44 394 LYS A CA 1
ATOM 3149 C C . LYS A 1 394 ? 26.578 -24.328 7.516 1 96.44 394 LYS A C 1
ATOM 3151 O O . LYS A 1 394 ? 26.062 -23.312 7.957 1 96.44 394 LYS A O 1
ATOM 3156 N N . GLN A 1 395 ? 27.531 -24.281 6.656 1 96.75 395 GLN A N 1
ATOM 3157 C CA . GLN A 1 395 ? 28.094 -23 6.219 1 96.75 395 GLN A CA 1
ATOM 3158 C C . GLN A 1 395 ? 27.062 -22.188 5.445 1 96.75 395 GLN A C 1
ATOM 3160 O O . GLN A 1 395 ? 26.938 -20.969 5.664 1 96.75 395 GLN A O 1
ATOM 3165 N N . LYS A 1 396 ? 26.375 -22.844 4.574 1 97.19 396 LYS A N 1
ATOM 3166 C CA . LYS A 1 396 ? 25.344 -22.141 3.814 1 97.19 396 LYS A CA 1
ATOM 3167 C C . LYS A 1 396 ? 24.234 -21.625 4.73 1 97.19 396 LYS A C 1
ATOM 3169 O O . LYS A 1 396 ? 23.703 -20.531 4.508 1 97.19 396 LYS A O 1
ATOM 3174 N N . LEU A 1 397 ? 23.953 -22.438 5.672 1 97.38 397 LEU A N 1
ATOM 3175 C CA . LEU A 1 397 ? 22.938 -22.031 6.641 1 97.38 397 LEU A CA 1
ATOM 3176 C C . LEU A 1 397 ? 23.375 -20.797 7.402 1 97.38 397 LEU A C 1
ATOM 3178 O O . LEU A 1 397 ? 22.609 -19.828 7.531 1 97.38 397 LEU A O 1
ATOM 3182 N N . VAL A 1 398 ? 24.578 -20.781 7.848 1 97.31 398 VAL A N 1
ATOM 3183 C CA . VAL A 1 398 ? 25.141 -19.656 8.594 1 97.31 398 VAL A CA 1
ATOM 3184 C C . VAL A 1 398 ? 25.172 -18.406 7.707 1 97.31 398 VAL A C 1
ATOM 3186 O O . VAL A 1 398 ? 24.797 -17.328 8.141 1 97.31 398 VAL A O 1
ATOM 3189 N N . ASP A 1 399 ? 25.562 -18.609 6.5 1 97.19 399 ASP A N 1
ATOM 3190 C CA . ASP A 1 399 ? 25.656 -17.5 5.559 1 97.19 399 ASP A CA 1
ATOM 3191 C C . ASP A 1 399 ? 24.281 -16.875 5.32 1 97.19 399 ASP A C 1
ATOM 3193 O O . ASP A 1 399 ? 24.156 -15.641 5.258 1 97.19 399 ASP A O 1
ATOM 3197 N N . LEU A 1 400 ? 23.312 -17.688 5.16 1 96.94 400 LEU A N 1
ATOM 3198 C CA . LEU A 1 400 ? 21.953 -17.203 4.934 1 96.94 400 LEU A CA 1
ATOM 3199 C C . LEU A 1 400 ? 21.453 -16.391 6.133 1 96.94 400 LEU A C 1
ATOM 3201 O O . LEU A 1 400 ? 20.891 -15.312 5.969 1 96.94 400 LEU A O 1
ATOM 3205 N N . LEU A 1 401 ? 21.672 -16.906 7.336 1 97.06 401 LEU A N 1
ATOM 3206 C CA . LEU A 1 401 ? 21.234 -16.219 8.539 1 97.06 401 LEU A CA 1
ATOM 3207 C C . LEU A 1 401 ? 21.922 -14.867 8.68 1 97.06 401 LEU A C 1
ATOM 3209 O O . LEU A 1 401 ? 21.266 -13.859 8.938 1 97.06 401 LEU A O 1
ATOM 3213 N N . GLN A 1 402 ? 23.203 -14.859 8.43 1 96.81 402 GLN A N 1
ATOM 3214 C CA . GLN A 1 402 ? 23.953 -13.609 8.531 1 96.81 402 GLN A CA 1
ATOM 3215 C C . GLN A 1 402 ? 23.531 -12.617 7.453 1 96.81 402 GLN A C 1
ATOM 3217 O O . GLN A 1 402 ? 23.406 -11.422 7.719 1 96.81 402 GLN A O 1
ATOM 3222 N N . ASP A 1 403 ? 23.297 -13.125 6.309 1 95.25 403 ASP A N 1
ATOM 3223 C CA . ASP A 1 403 ? 22.844 -12.289 5.195 1 95.25 403 ASP A CA 1
ATOM 3224 C C . ASP A 1 403 ? 21.484 -11.68 5.48 1 95.25 403 ASP A C 1
ATOM 3226 O O . ASP A 1 403 ? 21.281 -10.477 5.316 1 95.25 403 ASP A O 1
ATOM 3230 N N . SER A 1 404 ? 20.562 -12.43 5.891 1 93.56 404 SER A N 1
ATOM 3231 C CA . SER A 1 404 ? 19.188 -12.016 6.109 1 93.56 404 SER A CA 1
ATOM 3232 C C . SER A 1 404 ? 19.078 -11.031 7.266 1 93.56 404 SER A C 1
ATOM 3234 O O . SER A 1 404 ? 18.359 -10.039 7.18 1 93.56 404 SER A O 1
ATOM 3236 N N . PHE A 1 405 ? 19.844 -11.227 8.359 1 93.38 405 PHE A N 1
ATOM 3237 C CA . PHE A 1 405 ? 19.703 -10.414 9.562 1 93.38 405 PHE A CA 1
ATOM 3238 C C . PHE A 1 405 ? 20.703 -9.266 9.555 1 93.38 405 PHE A C 1
ATOM 3240 O O . PHE A 1 405 ? 20.562 -8.312 10.328 1 93.38 405 PHE A O 1
ATOM 3247 N N . GLY A 1 406 ? 21.766 -9.406 8.727 1 91.06 406 GLY A N 1
ATOM 3248 C CA . GLY A 1 406 ? 22.734 -8.336 8.562 1 91.06 406 GLY A CA 1
ATOM 3249 C C . GLY A 1 406 ? 23.719 -8.234 9.719 1 91.06 406 GLY A C 1
ATOM 3250 O O . GLY A 1 406 ? 24.266 -7.168 9.977 1 91.06 406 GLY A O 1
ATOM 3251 N N . LYS A 1 407 ? 23.859 -9.258 10.57 1 93.44 407 LYS A N 1
ATOM 3252 C CA . LYS A 1 407 ? 24.75 -9.328 11.719 1 93.44 407 LYS A CA 1
ATOM 3253 C C . LYS A 1 407 ? 25.453 -10.688 11.797 1 93.44 407 LYS A C 1
ATOM 3255 O O . LYS A 1 407 ? 24.906 -11.695 11.344 1 93.44 407 LYS A O 1
ATOM 3260 N N . PRO A 1 408 ? 26.609 -10.68 12.344 1 95.38 408 PRO A N 1
ATOM 3261 C CA . PRO A 1 408 ? 27.297 -11.961 12.508 1 95.38 408 PRO A CA 1
ATOM 3262 C C . PRO A 1 408 ? 26.625 -12.852 13.555 1 95.38 408 PRO A C 1
ATOM 3264 O O . PRO A 1 408 ? 26.234 -12.367 14.625 1 95.38 408 PRO A O 1
ATOM 3267 N N . LEU A 1 409 ? 26.531 -14.055 13.227 1 96.19 409 LEU A N 1
ATOM 3268 C CA . LEU A 1 409 ? 25.922 -15.039 14.117 1 96.19 409 LEU A CA 1
ATOM 3269 C C . LEU A 1 409 ? 26.938 -15.562 15.125 1 96.19 409 LEU A C 1
ATOM 3271 O O . LEU A 1 409 ? 28.094 -15.812 14.781 1 96.19 409 LEU A O 1
ATOM 3275 N N . ASP A 1 410 ? 26.531 -15.672 16.375 1 96.31 410 ASP A N 1
ATOM 3276 C CA . ASP A 1 410 ? 27.312 -16.438 17.344 1 96.31 410 ASP A CA 1
ATOM 3277 C C . ASP A 1 410 ? 27.125 -17.938 17.125 1 96.31 410 ASP A C 1
ATOM 3279 O O . ASP A 1 410 ? 26.375 -18.594 17.859 1 96.31 410 ASP A O 1
ATOM 3283 N N . ILE A 1 411 ? 27.859 -18.422 16.297 1 96 411 ILE A N 1
ATOM 3284 C CA . ILE A 1 411 ? 27.641 -19.719 15.68 1 96 411 ILE A CA 1
ATOM 3285 C C . ILE A 1 411 ? 27.609 -20.797 16.75 1 96 411 ILE A C 1
ATOM 3287 O O . ILE A 1 411 ? 26.641 -21.547 16.859 1 96 411 ILE A O 1
ATOM 3291 N N . ASP A 1 412 ? 28.578 -20.938 17.547 1 94 412 ASP A N 1
ATOM 3292 C CA . ASP A 1 412 ? 28.688 -22.031 18.516 1 94 412 ASP A CA 1
ATOM 3293 C C . ASP A 1 412 ? 27.609 -21.938 19.578 1 94 412 ASP A C 1
ATOM 3295 O O . ASP A 1 412 ? 26.922 -22.922 19.859 1 94 412 ASP A O 1
ATOM 3299 N N . ASN A 1 413 ? 27.438 -20.781 20.094 1 94.38 413 ASN A N 1
ATOM 3300 C CA . ASN A 1 413 ? 26.453 -20.609 21.156 1 94.38 413 ASN A CA 1
ATOM 3301 C C . ASN A 1 413 ? 25.031 -20.828 20.625 1 94.38 413 ASN A C 1
ATOM 3303 O O . ASN A 1 413 ? 24.203 -21.438 21.297 1 94.38 413 ASN A O 1
ATOM 3307 N N . TYR A 1 414 ? 24.766 -20.344 19.438 1 96.19 414 TYR A N 1
ATOM 3308 C CA . TYR A 1 414 ? 23.438 -20.453 18.859 1 96.19 414 TYR A CA 1
ATOM 3309 C C . TYR A 1 414 ? 23.078 -21.922 18.578 1 96.19 414 TYR A C 1
ATOM 3311 O O . TYR A 1 414 ? 22.031 -22.406 19 1 96.19 414 TYR A O 1
ATOM 3319 N N . PHE A 1 415 ? 24 -22.656 17.922 1 96.06 415 PHE A N 1
ATOM 3320 C CA . PHE A 1 415 ? 23.688 -24.031 17.516 1 96.06 415 PHE A CA 1
ATOM 3321 C C . PHE A 1 415 ? 23.703 -24.953 18.734 1 96.06 415 PHE A C 1
ATOM 3323 O O . PHE A 1 415 ? 22.938 -25.938 18.766 1 96.06 415 PHE A O 1
ATOM 3330 N N . ASN A 1 416 ? 24.484 -24.594 19.688 1 94.62 416 ASN A N 1
ATOM 3331 C CA . ASN A 1 416 ? 24.453 -25.391 20.922 1 94.62 416 ASN A CA 1
ATOM 3332 C C . ASN A 1 416 ? 23.109 -25.234 21.625 1 94.62 416 ASN A C 1
ATOM 3334 O O . ASN A 1 416 ? 22.594 -26.203 22.188 1 94.62 416 ASN A O 1
ATOM 3338 N N . ARG A 1 417 ? 22.594 -24.094 21.562 1 94.44 417 ARG A N 1
ATOM 3339 C CA . ARG A 1 417 ? 21.328 -23.828 22.25 1 94.44 417 ARG A CA 1
ATOM 3340 C C . ARG A 1 417 ? 20.188 -24.609 21.609 1 94.44 417 ARG A C 1
ATOM 3342 O O . ARG A 1 417 ? 19.328 -25.141 22.312 1 94.44 417 ARG A O 1
ATOM 3349 N N . ILE A 1 418 ? 20.188 -24.641 20.266 1 95.62 418 ILE A N 1
ATOM 3350 C CA . ILE A 1 418 ? 18.984 -25.141 19.609 1 95.62 418 ILE A CA 1
ATOM 3351 C C . ILE A 1 418 ? 19.188 -26.578 19.172 1 95.62 418 ILE A C 1
ATOM 3353 O O . ILE A 1 418 ? 18.266 -27.219 18.656 1 95.62 418 ILE A O 1
ATOM 3357 N N . ASP A 1 419 ? 20.312 -27.172 19.359 1 95.31 419 ASP A N 1
ATOM 3358 C CA . ASP A 1 419 ? 20.672 -28.469 18.812 1 95.31 419 ASP A CA 1
ATOM 3359 C C . ASP A 1 419 ? 19.656 -29.531 19.219 1 95.31 419 ASP A C 1
ATOM 3361 O O . ASP A 1 419 ? 19.125 -30.266 18.375 1 95.31 419 ASP A O 1
ATOM 3365 N N . SER A 1 420 ? 19.312 -29.562 20.453 1 91.69 420 SER A N 1
ATOM 3366 C CA . SER A 1 420 ? 18.438 -30.625 20.938 1 91.69 420 SER A CA 1
ATOM 3367 C C . SER A 1 420 ? 16.984 -30.172 20.984 1 91.69 420 SER A C 1
ATOM 3369 O O . SER A 1 420 ? 16.094 -30.953 21.312 1 91.69 420 SER A O 1
ATOM 3371 N N . SER A 1 421 ? 16.719 -28.953 20.688 1 93.88 421 SER A N 1
ATOM 3372 C CA . SER A 1 421 ? 15.359 -28.438 20.812 1 93.88 421 SER A CA 1
ATOM 3373 C C . SER A 1 421 ? 14.758 -28.156 19.438 1 93.88 421 SER A C 1
ATOM 3375 O O . SER A 1 421 ? 13.609 -27.719 19.344 1 93.88 421 SER A O 1
ATOM 3377 N N . VAL A 1 422 ? 15.477 -28.438 18.391 1 95.69 422 VAL A N 1
ATOM 3378 C CA . VAL A 1 422 ? 14.969 -28.172 17.062 1 95.69 422 VAL A CA 1
ATOM 3379 C C . VAL A 1 422 ? 13.742 -29.047 16.797 1 95.69 422 VAL A C 1
ATOM 3381 O O . VAL A 1 422 ? 13.75 -30.25 17.062 1 95.69 422 VAL A O 1
ATOM 3384 N N . ALA A 1 423 ? 12.695 -28.469 16.375 1 95.88 423 ALA A N 1
ATOM 3385 C CA . ALA A 1 423 ? 11.445 -29.156 16.078 1 95.88 423 ALA A CA 1
ATOM 3386 C C . ALA A 1 423 ? 11.281 -29.406 14.586 1 95.88 423 ALA A C 1
ATOM 3388 O O . ALA A 1 423 ? 10.898 -30.5 14.164 1 95.88 423 ALA A O 1
ATOM 3389 N N . THR A 1 424 ? 11.492 -28.391 13.773 1 96.56 424 THR A N 1
ATOM 3390 C CA . THR A 1 424 ? 11.344 -28.438 12.32 1 96.56 424 THR A CA 1
ATOM 3391 C C . THR A 1 424 ? 12.328 -27.5 11.641 1 96.56 424 THR A C 1
ATOM 3393 O O . THR A 1 424 ? 12.539 -26.375 12.102 1 96.56 424 THR A O 1
ATOM 3396 N N . LEU A 1 425 ? 12.977 -27.938 10.672 1 97.19 425 LEU A N 1
ATOM 3397 C CA . LEU A 1 425 ? 13.836 -27.125 9.812 1 97.19 425 LEU A CA 1
ATOM 3398 C C . LEU A 1 425 ? 13.32 -27.125 8.383 1 97.19 425 LEU A C 1
ATOM 3400 O O . LEU A 1 425 ? 13.117 -28.172 7.777 1 97.19 425 LEU A O 1
ATOM 3404 N N . VAL A 1 426 ? 13.023 -25.969 7.863 1 96.69 426 VAL A N 1
ATOM 3405 C CA . VAL A 1 426 ? 12.547 -25.797 6.496 1 96.69 426 VAL A CA 1
ATOM 3406 C C . VAL A 1 426 ? 13.578 -25.047 5.668 1 96.69 426 VAL A C 1
ATOM 3408 O O . VAL A 1 426 ? 14.016 -23.953 6.055 1 96.69 426 VAL A O 1
ATOM 3411 N N . ILE A 1 427 ? 14.016 -25.609 4.617 1 96.5 427 ILE A N 1
ATOM 3412 C CA . ILE A 1 427 ? 14.945 -24.969 3.693 1 96.5 427 ILE A CA 1
ATOM 3413 C C . ILE A 1 427 ? 14.312 -24.875 2.305 1 96.5 427 ILE A C 1
ATOM 3415 O O . ILE A 1 427 ? 13.812 -25.875 1.784 1 96.5 427 ILE A O 1
ATOM 3419 N N . VAL A 1 428 ? 14.359 -23.75 1.773 1 93.25 428 VAL A N 1
ATOM 3420 C CA . VAL A 1 428 ? 13.766 -23.531 0.458 1 93.25 428 VAL A CA 1
ATOM 3421 C C . VAL A 1 428 ? 14.859 -23.203 -0.555 1 93.25 428 VAL A C 1
ATOM 3423 O O . VAL A 1 428 ? 15.727 -22.375 -0.286 1 93.25 428 VAL A O 1
ATOM 3426 N N . GLY A 1 429 ? 14.781 -23.906 -1.749 1 91.75 429 GLY A N 1
ATOM 3427 C CA . GLY A 1 429 ? 15.789 -23.688 -2.775 1 91.75 429 GLY A CA 1
ATOM 3428 C C . GLY A 1 429 ? 17.188 -24 -2.312 1 91.75 429 GLY A C 1
ATOM 3429 O O . GLY A 1 429 ? 17.406 -24.953 -1.543 1 91.75 429 GLY A O 1
ATOM 3430 N N . ASP A 1 430 ? 18.219 -23.344 -2.893 1 92.88 430 ASP A N 1
ATOM 3431 C CA . ASP A 1 430 ? 19.609 -23.438 -2.443 1 92.88 430 ASP A CA 1
ATOM 3432 C C . ASP A 1 430 ? 19.906 -22.375 -1.39 1 92.88 430 ASP A C 1
ATOM 3434 O O . ASP A 1 430 ? 20.703 -21.453 -1.628 1 92.88 430 ASP A O 1
ATOM 3438 N N . TYR A 1 431 ? 19.266 -22.578 -0.246 1 95.56 431 TYR A N 1
ATOM 3439 C CA . TYR A 1 431 ? 19.344 -21.688 0.903 1 95.56 431 TYR A CA 1
ATOM 3440 C C . TYR A 1 431 ? 18.922 -20.281 0.53 1 95.56 431 TYR A C 1
ATOM 3442 O O . TYR A 1 431 ? 19.609 -19.312 0.85 1 95.56 431 TYR A O 1
ATOM 3450 N N . ASP A 1 432 ? 17.766 -20.219 -0.194 1 92.81 432 ASP A N 1
ATOM 3451 C CA . ASP A 1 432 ? 17.109 -18.953 -0.513 1 92.81 432 ASP A CA 1
ATOM 3452 C C . ASP A 1 432 ? 16.25 -18.469 0.647 1 92.81 432 ASP A C 1
ATOM 3454 O O . ASP A 1 432 ? 15.977 -17.281 0.774 1 92.81 432 ASP A O 1
ATOM 3458 N N . GLY A 1 433 ? 15.805 -19.359 1.371 1 94.62 433 GLY A N 1
ATOM 3459 C CA . GLY A 1 433 ? 15.016 -19.094 2.562 1 94.62 433 GLY A CA 1
ATOM 3460 C C . GLY A 1 433 ? 15.078 -20.219 3.578 1 94.62 433 GLY A C 1
ATOM 3461 O O . GLY A 1 433 ? 15.453 -21.344 3.242 1 94.62 433 GLY A O 1
ATOM 3462 N N . LEU A 1 434 ? 14.703 -19.875 4.812 1 96 434 LEU A N 1
ATOM 3463 C CA . LEU A 1 434 ? 14.797 -20.891 5.859 1 96 434 LEU A CA 1
ATOM 3464 C C . LEU A 1 434 ? 13.906 -20.531 7.043 1 96 434 LEU A C 1
ATOM 3466 O O . LEU A 1 434 ? 13.617 -19.359 7.273 1 96 434 LEU A O 1
ATOM 3470 N N . ALA A 1 435 ? 13.406 -21.516 7.707 1 97.69 435 ALA A N 1
ATOM 3471 C CA . ALA A 1 435 ? 12.758 -21.359 9.008 1 97.69 435 ALA A CA 1
ATOM 3472 C C . ALA A 1 435 ? 13.25 -22.422 9.992 1 97.69 435 ALA A C 1
ATOM 3474 O O . ALA A 1 435 ? 13.391 -23.594 9.641 1 97.69 435 ALA A O 1
ATOM 3475 N N . ILE A 1 436 ? 13.594 -22 11.109 1 98.06 436 ILE A N 1
ATOM 3476 C CA . ILE A 1 436 ? 13.992 -22.891 12.195 1 98.06 436 ILE A CA 1
ATOM 3477 C C . ILE A 1 436 ? 12.977 -22.812 13.328 1 98.06 436 ILE A C 1
ATOM 3479 O O . ILE A 1 436 ? 12.812 -21.75 13.953 1 98.06 436 ILE A O 1
ATOM 3483 N N . ILE A 1 437 ? 12.336 -23.859 13.586 1 98.19 437 ILE A N 1
ATOM 3484 C CA . ILE A 1 437 ? 11.383 -23.938 14.688 1 98.19 437 ILE A CA 1
ATOM 3485 C C . ILE A 1 437 ? 11.969 -24.781 15.82 1 98.19 437 ILE A C 1
ATOM 3487 O O . ILE A 1 437 ? 12.57 -25.828 15.578 1 98.19 437 ILE A O 1
ATOM 3491 N N . THR A 1 438 ? 11.844 -24.359 17.062 1 97.5 438 THR A N 1
ATOM 3492 C CA . THR A 1 438 ? 12.344 -25.078 18.234 1 97.5 438 THR A CA 1
ATOM 3493 C C . THR A 1 438 ? 11.203 -25.375 19.203 1 97.5 438 THR A C 1
ATOM 3495 O O . THR A 1 438 ? 10.203 -24.641 19.234 1 97.5 438 THR A O 1
ATOM 3498 N N . TRP A 1 439 ? 11.336 -26.406 19.938 1 96.19 439 TRP A N 1
ATOM 3499 C CA . TRP A 1 439 ? 10.469 -26.672 21.078 1 96.19 439 TRP A CA 1
ATOM 3500 C C . TRP A 1 439 ? 10.938 -25.922 22.312 1 96.19 439 TRP A C 1
ATOM 3502 O O . TRP A 1 439 ? 12.086 -26.078 22.75 1 96.19 439 TRP A O 1
ATOM 3512 N N . GLU A 1 440 ? 10.07 -25.078 22.859 1 96.38 440 GLU A N 1
ATOM 3513 C CA . GLU A 1 440 ? 10.398 -24.297 24.047 1 96.38 440 GLU A CA 1
ATOM 3514 C C . GLU A 1 440 ? 9.453 -24.641 25.203 1 96.38 440 GLU A C 1
ATOM 3516 O O . GLU A 1 440 ? 8.258 -24.844 25 1 96.38 440 GLU A O 1
ATOM 3521 N N . THR A 1 441 ? 9.969 -24.656 26.375 1 93 441 THR A N 1
ATOM 3522 C CA . THR A 1 441 ? 9.188 -24.969 27.578 1 93 441 THR A CA 1
ATOM 3523 C C . THR A 1 441 ? 8.93 -23.719 28.391 1 93 441 THR A C 1
ATOM 3525 O O . THR A 1 441 ? 9.867 -22.969 28.719 1 93 441 THR A O 1
ATOM 3528 N N . PRO A 1 442 ? 7.672 -23.516 28.719 1 90.25 442 PRO A N 1
ATOM 3529 C CA . PRO A 1 442 ? 7.387 -22.375 29.594 1 90.25 442 PRO A CA 1
ATOM 3530 C C . PRO A 1 442 ? 8.086 -22.484 30.953 1 90.25 442 PRO A C 1
ATOM 3532 O O . PRO A 1 442 ? 8.414 -23.594 31.391 1 90.25 442 PRO A O 1
ATOM 3535 N N . ALA A 1 443 ? 8.305 -21.328 31.547 1 82.56 443 ALA A N 1
ATOM 3536 C CA . ALA A 1 443 ? 9.016 -21.281 32.812 1 82.56 443 ALA A CA 1
ATOM 3537 C C . ALA A 1 443 ? 8.273 -22.078 33.906 1 82.56 443 ALA A C 1
ATOM 3539 O O . ALA A 1 443 ? 8.898 -22.703 34.75 1 82.56 443 ALA A O 1
ATOM 3540 N N . GLN A 1 444 ? 6.965 -21.969 33.906 1 81.06 444 GLN A N 1
ATOM 3541 C CA . GLN A 1 444 ? 6.164 -22.641 34.906 1 81.06 444 GLN A CA 1
ATOM 3542 C C . GLN A 1 444 ? 6.004 -24.125 34.625 1 81.06 444 GLN A C 1
ATOM 3544 O O . GLN A 1 444 ? 5.348 -24.844 35.375 1 81.06 444 GLN A O 1
ATOM 3549 N N . GLY A 1 445 ? 6.582 -24.609 33.594 1 77.88 445 GLY A N 1
ATOM 3550 C CA . GLY A 1 445 ? 6.453 -26 33.219 1 77.88 445 GLY A CA 1
ATOM 3551 C C . GLY A 1 445 ? 5.266 -26.266 32.312 1 77.88 445 GLY A C 1
ATOM 3552 O O . GLY A 1 445 ? 4.492 -25.359 32 1 77.88 445 GLY A O 1
ATOM 3553 N N . GLY A 1 446 ? 5.172 -27.484 31.719 1 81.38 446 GLY A N 1
ATOM 3554 C CA . GLY A 1 446 ? 4.043 -27.828 30.875 1 81.38 446 GLY A CA 1
ATOM 3555 C C . GLY A 1 446 ? 4.461 -28.344 29.5 1 81.38 446 GLY A C 1
ATOM 3556 O O . GLY A 1 446 ? 5.594 -28.781 29.312 1 81.38 446 GLY A O 1
ATOM 3557 N N . LYS A 1 447 ? 3.498 -28.312 28.625 1 89.44 447 LYS A N 1
ATOM 3558 C CA . LYS A 1 447 ? 3.705 -28.797 27.266 1 89.44 447 LYS A CA 1
ATOM 3559 C C . LYS A 1 447 ? 4.598 -27.844 26.469 1 89.44 447 LYS A C 1
ATOM 3561 O O . LYS A 1 447 ? 4.473 -26.625 26.578 1 89.44 447 LYS A O 1
ATOM 3566 N N . LYS A 1 448 ? 5.473 -28.484 25.734 1 93.88 448 LYS A N 1
ATOM 3567 C CA . LYS A 1 448 ? 6.363 -27.703 24.891 1 93.88 448 LYS A CA 1
ATOM 3568 C C . LYS A 1 448 ? 5.574 -26.953 23.812 1 93.88 448 LYS A C 1
ATOM 3570 O O . LYS A 1 448 ? 4.566 -27.453 23.312 1 93.88 448 LYS A O 1
ATOM 3575 N N . VAL A 1 449 ? 6.066 -25.812 23.5 1 95.44 449 VAL A N 1
ATOM 3576 C CA . VAL A 1 449 ? 5.43 -24.953 22.516 1 95.44 449 VAL A CA 1
ATOM 3577 C C . VAL A 1 449 ? 6.379 -24.734 21.328 1 95.44 449 VAL A C 1
ATOM 3579 O O . VAL A 1 449 ? 7.574 -24.5 21.531 1 95.44 449 VAL A O 1
ATOM 3582 N N . ALA A 1 450 ? 5.855 -24.938 20.109 1 97.38 450 ALA A N 1
ATOM 3583 C CA . ALA A 1 450 ? 6.652 -24.656 18.922 1 97.38 450 ALA A CA 1
ATOM 3584 C C . ALA A 1 450 ? 6.957 -23.156 18.812 1 97.38 450 ALA A C 1
ATOM 3586 O O . ALA A 1 450 ? 6.047 -22.328 18.875 1 97.38 450 ALA A O 1
ATOM 3587 N N . TYR A 1 451 ? 8.211 -22.828 18.656 1 97.94 451 TYR A N 1
ATOM 3588 C CA . TYR A 1 451 ? 8.68 -21.453 18.578 1 97.94 451 TYR A CA 1
ATOM 3589 C C . TYR A 1 451 ? 9.477 -21.203 17.312 1 97.94 451 TYR A C 1
ATOM 3591 O O . TYR A 1 451 ? 10.484 -21.875 17.062 1 97.94 451 TYR A O 1
ATOM 3599 N N . LEU A 1 452 ? 9.008 -20.281 16.469 1 98.06 452 LEU A N 1
ATOM 3600 C CA . LEU A 1 452 ? 9.766 -19.875 15.297 1 98.06 452 LEU A CA 1
ATOM 3601 C C . LEU A 1 452 ? 10.984 -19.047 15.695 1 98.06 452 LEU A C 1
ATOM 3603 O O . LEU A 1 452 ? 10.883 -17.844 15.906 1 98.06 452 LEU A O 1
ATOM 3607 N N . ASP A 1 453 ? 12.078 -19.672 15.758 1 97.31 453 ASP A N 1
ATOM 3608 C CA . ASP A 1 453 ? 13.305 -19.062 16.25 1 97.31 453 ASP A CA 1
ATOM 3609 C C . ASP A 1 453 ? 13.93 -18.141 15.195 1 97.31 453 ASP A C 1
ATOM 3611 O O . ASP A 1 453 ? 14.32 -17.016 15.5 1 97.31 453 ASP A O 1
ATOM 3615 N N . LYS A 1 454 ? 14.047 -18.672 13.945 1 97.25 454 LYS A N 1
ATOM 3616 C CA . LYS A 1 454 ? 14.594 -17.859 12.859 1 97.25 454 LYS A CA 1
ATOM 3617 C C . LYS A 1 454 ? 13.742 -17.984 11.602 1 97.25 454 LYS A C 1
ATOM 3619 O O . LYS A 1 454 ? 13.305 -19.078 11.242 1 97.25 454 LYS A O 1
ATOM 3624 N N . PHE A 1 455 ? 13.43 -16.969 11.023 1 96.12 455 PHE A N 1
ATOM 3625 C CA . PHE A 1 455 ? 12.789 -16.812 9.719 1 96.12 455 PHE A CA 1
ATOM 3626 C C . PHE A 1 455 ? 13.641 -15.953 8.797 1 96.12 455 PHE A C 1
ATOM 3628 O O . PHE A 1 455 ? 13.766 -14.742 9.016 1 96.12 455 PHE A O 1
ATOM 3635 N N . ALA A 1 456 ? 14.211 -16.562 7.84 1 95.62 456 ALA A N 1
ATOM 3636 C CA . ALA A 1 456 ? 15.203 -15.836 7.059 1 95.62 456 ALA A CA 1
ATOM 3637 C C . ALA A 1 456 ? 14.953 -16 5.562 1 95.62 456 ALA A C 1
ATOM 3639 O O . ALA A 1 456 ? 14.641 -17.094 5.098 1 95.62 456 ALA A O 1
ATOM 3640 N N . ILE A 1 457 ? 15 -15.008 4.855 1 92.06 457 ILE A N 1
ATOM 3641 C CA . ILE A 1 457 ? 14.977 -14.945 3.398 1 92.06 457 ILE A CA 1
ATOM 3642 C C . ILE A 1 457 ? 16.234 -14.242 2.895 1 92.06 457 ILE A C 1
ATOM 3644 O O . ILE A 1 457 ? 16.625 -13.195 3.422 1 92.06 457 ILE A O 1
ATOM 3648 N N . ALA A 1 458 ? 16.875 -14.883 1.978 1 91.31 458 ALA A N 1
ATOM 3649 C CA . ALA A 1 458 ? 18.047 -14.234 1.409 1 91.31 458 ALA A CA 1
ATOM 3650 C C . ALA A 1 458 ? 17.734 -12.828 0.929 1 91.31 458 ALA A C 1
ATOM 3652 O O . ALA A 1 458 ? 16.672 -12.586 0.345 1 91.31 458 ALA A O 1
ATOM 3653 N N . LYS A 1 459 ? 18.594 -11.867 1.126 1 84.69 459 LYS A N 1
ATOM 3654 C CA . LYS A 1 459 ? 18.375 -10.461 0.8 1 84.69 459 LYS A CA 1
ATOM 3655 C C . LYS A 1 459 ? 18.031 -10.289 -0.674 1 84.69 459 LYS A C 1
ATOM 3657 O O . LYS A 1 459 ? 17.156 -9.492 -1.02 1 84.69 459 LYS A O 1
ATOM 3662 N N . ARG A 1 460 ? 18.641 -11.094 -1.483 1 76.88 460 ARG A N 1
ATOM 3663 C CA . ARG A 1 460 ? 18.406 -11.008 -2.922 1 76.88 460 ARG A CA 1
ATOM 3664 C C . ARG A 1 460 ? 16.984 -11.391 -3.27 1 76.88 460 ARG A C 1
ATOM 3666 O O . ARG A 1 460 ? 16.453 -10.984 -4.309 1 76.88 460 ARG A O 1
ATOM 3673 N N . ASN A 1 461 ? 16.406 -12.141 -2.402 1 76.12 461 ASN A N 1
ATOM 3674 C CA . ASN A 1 461 ? 15.055 -12.641 -2.65 1 76.12 461 ASN A CA 1
ATOM 3675 C C . ASN A 1 461 ? 14.016 -11.891 -1.825 1 76.12 461 ASN A C 1
ATOM 3677 O O . ASN A 1 461 ? 12.82 -12.18 -1.908 1 76.12 461 ASN A O 1
ATOM 3681 N N . GLN A 1 462 ? 14.562 -11.023 -1.025 1 66.5 462 GLN A N 1
ATOM 3682 C CA . GLN A 1 462 ? 13.633 -10.289 -0.174 1 66.5 462 GLN A CA 1
ATOM 3683 C C . GLN A 1 462 ? 12.734 -9.375 -1.001 1 66.5 462 GLN A C 1
ATOM 3685 O O . GLN A 1 462 ? 13.211 -8.68 -1.898 1 66.5 462 GLN A O 1
ATOM 3690 N N . GLY A 1 463 ? 11.469 -9.414 -0.84 1 57.75 463 GLY A N 1
ATOM 3691 C CA . GLY A 1 463 ? 10.516 -8.625 -1.607 1 57.75 463 GLY A CA 1
ATOM 3692 C C . GLY A 1 463 ? 9.906 -9.391 -2.768 1 57.75 463 GLY A C 1
ATOM 3693 O O . GLY A 1 463 ? 8.883 -8.984 -3.318 1 57.75 463 GLY A O 1
ATOM 3694 N N . LEU A 1 464 ? 10.742 -10.414 -3.176 1 58.06 464 LEU A N 1
ATOM 3695 C CA . LEU A 1 464 ? 10.156 -11.242 -4.223 1 58.06 464 LEU A CA 1
ATOM 3696 C C . LEU A 1 464 ? 8.969 -12.031 -3.684 1 58.06 464 LEU A C 1
ATOM 3698 O O . LEU A 1 464 ? 9.016 -12.547 -2.564 1 58.06 464 LEU A O 1
ATOM 3702 N N . PRO A 1 465 ? 7.957 -11.844 -4.414 1 57.12 465 PRO A N 1
ATOM 3703 C CA . PRO A 1 465 ? 6.699 -12.422 -3.941 1 57.12 465 PRO A CA 1
ATOM 3704 C C . PRO A 1 465 ? 6.789 -13.938 -3.738 1 57.12 465 PRO A C 1
ATOM 3706 O O . PRO A 1 465 ? 7.52 -14.617 -4.465 1 57.12 465 PRO A O 1
ATOM 3709 N N . GLY A 1 466 ? 6.379 -14.5 -2.582 1 71.69 466 GLY A N 1
ATOM 3710 C CA . GLY A 1 466 ? 5.941 -15.883 -2.537 1 71.69 466 GLY A CA 1
ATOM 3711 C C . GLY A 1 466 ? 6.781 -16.75 -1.614 1 71.69 466 GLY A C 1
ATOM 3712 O O . GLY A 1 466 ? 6.258 -17.625 -0.929 1 71.69 466 GLY A O 1
ATOM 3713 N N . LEU A 1 467 ? 8.148 -16.406 -1.522 1 81.75 467 LEU A N 1
ATOM 3714 C CA . LEU A 1 467 ? 8.977 -17.328 -0.767 1 81.75 467 LEU A CA 1
ATOM 3715 C C . LEU A 1 467 ? 8.586 -17.328 0.708 1 81.75 467 LEU A C 1
ATOM 3717 O O . LEU A 1 467 ? 8.453 -18.391 1.319 1 81.75 467 LEU A O 1
ATOM 3721 N N . ALA A 1 468 ? 8.406 -16.141 1.228 1 88.62 468 ALA A N 1
ATOM 3722 C CA . ALA A 1 468 ? 8.008 -16.016 2.627 1 88.62 468 ALA A CA 1
ATOM 3723 C C . ALA A 1 468 ? 6.668 -16.719 2.871 1 88.62 468 ALA A C 1
ATOM 3725 O O . ALA A 1 468 ? 6.492 -17.406 3.877 1 88.62 468 ALA A O 1
ATOM 3726 N N . ASP A 1 469 ? 5.809 -16.609 1.988 1 87.25 469 ASP A N 1
ATOM 3727 C CA . ASP A 1 469 ? 4.488 -17.203 2.109 1 87.25 469 ASP A CA 1
ATOM 3728 C C . ASP A 1 469 ? 4.578 -18.734 2.076 1 87.25 469 ASP A C 1
ATOM 3730 O O . ASP A 1 469 ? 3.883 -19.422 2.828 1 87.25 469 ASP A O 1
ATOM 3734 N N . ILE A 1 470 ? 5.387 -19.188 1.202 1 87.31 470 ILE A N 1
ATOM 3735 C CA . ILE A 1 470 ? 5.57 -20.625 1.082 1 87.31 470 ILE A CA 1
ATOM 3736 C C . ILE A 1 470 ? 6.086 -21.203 2.404 1 87.31 470 ILE A C 1
ATOM 3738 O O . ILE A 1 470 ? 5.531 -22.172 2.926 1 87.31 470 ILE A O 1
ATOM 3742 N N . ILE A 1 471 ? 7.039 -20.562 2.92 1 92.75 471 ILE A N 1
ATOM 3743 C CA . ILE A 1 471 ? 7.668 -21.047 4.148 1 92.75 471 ILE A CA 1
ATOM 3744 C C . ILE A 1 471 ? 6.668 -20.969 5.301 1 92.75 471 ILE A C 1
ATOM 3746 O O . ILE A 1 471 ? 6.508 -21.922 6.055 1 92.75 471 ILE A O 1
ATOM 3750 N N . PHE A 1 472 ? 6.008 -19.875 5.434 1 93.25 472 PHE A N 1
ATOM 3751 C CA . PHE A 1 472 ? 5.086 -19.688 6.551 1 93.25 472 PHE A CA 1
ATOM 3752 C C . PHE A 1 472 ? 3.936 -20.688 6.469 1 93.25 472 PHE A C 1
ATOM 3754 O O . PHE A 1 472 ? 3.498 -21.219 7.488 1 93.25 472 PHE A O 1
ATOM 3761 N N . LYS A 1 473 ? 3.457 -20.922 5.297 1 88.19 473 LYS A N 1
ATOM 3762 C CA . LYS A 1 473 ? 2.422 -21.938 5.105 1 88.19 473 LYS A CA 1
ATOM 3763 C C . LYS A 1 473 ? 2.889 -23.312 5.598 1 88.19 473 LYS A C 1
ATOM 3765 O O . LYS A 1 473 ? 2.146 -24.016 6.281 1 88.19 473 LYS A O 1
ATOM 3770 N N . ILE A 1 474 ? 4.062 -23.609 5.285 1 90.94 474 ILE A N 1
ATOM 3771 C CA . ILE A 1 474 ? 4.625 -24.906 5.637 1 90.94 474 ILE A CA 1
ATOM 3772 C C . ILE A 1 474 ? 4.75 -25.016 7.152 1 90.94 474 ILE A C 1
ATOM 3774 O O . ILE A 1 474 ? 4.402 -26.047 7.734 1 90.94 474 ILE A O 1
ATOM 3778 N N . ILE A 1 475 ? 5.223 -24 7.777 1 94.56 475 ILE A N 1
ATOM 3779 C CA . ILE A 1 475 ? 5.465 -24.109 9.211 1 94.56 475 ILE A CA 1
ATOM 3780 C C . ILE A 1 475 ? 4.133 -24.172 9.953 1 94.56 475 ILE A C 1
ATOM 3782 O O . ILE A 1 475 ? 4.016 -24.859 10.969 1 94.56 475 ILE A O 1
ATOM 3786 N N . VAL A 1 476 ? 3.137 -23.5 9.516 1 92.06 476 VAL A N 1
ATOM 3787 C CA . VAL A 1 476 ? 1.819 -23.547 10.141 1 92.06 476 VAL A CA 1
ATOM 3788 C C . VAL A 1 476 ? 1.211 -24.938 9.945 1 92.06 476 VAL A C 1
ATOM 3790 O O . VAL A 1 476 ? 0.534 -25.453 10.836 1 92.06 476 VAL A O 1
ATOM 3793 N N . GLN A 1 477 ? 1.48 -25.531 8.805 1 87.94 477 GLN A N 1
ATOM 3794 C CA . GLN A 1 477 ? 1.007 -26.875 8.547 1 87.94 477 GLN A CA 1
ATOM 3795 C C . GLN A 1 477 ? 1.734 -27.891 9.422 1 87.94 477 GLN A C 1
ATOM 3797 O O . GLN A 1 477 ? 1.135 -28.875 9.891 1 87.94 477 GLN A O 1
ATOM 3802 N N . ALA A 1 478 ? 2.984 -27.641 9.609 1 92.19 478 ALA A N 1
ATOM 3803 C CA . ALA A 1 478 ? 3.793 -28.531 10.438 1 92.19 478 ALA A CA 1
ATOM 3804 C C . ALA A 1 478 ? 3.418 -28.406 11.914 1 92.19 478 ALA A C 1
ATOM 3806 O O . ALA A 1 478 ? 3.527 -29.375 12.672 1 92.19 478 ALA A O 1
ATOM 3807 N N . HIS A 1 479 ? 3.012 -27.234 12.289 1 94.44 479 HIS A N 1
ATOM 3808 C CA . HIS A 1 479 ? 2.631 -26.969 13.672 1 94.44 479 HIS A CA 1
ATOM 3809 C C . HIS A 1 479 ? 1.273 -26.281 13.75 1 94.44 479 HIS A C 1
ATOM 3811 O O . HIS A 1 479 ? 1.177 -25.141 14.219 1 94.44 479 HIS A O 1
ATOM 3817 N N . PRO A 1 480 ? 0.221 -26.969 13.445 1 90.88 480 PRO A N 1
ATOM 3818 C CA . PRO A 1 480 ? -1.105 -26.375 13.281 1 90.88 480 PRO A CA 1
ATOM 3819 C C . PRO A 1 480 ? -1.745 -25.984 14.609 1 90.88 480 PRO A C 1
ATOM 3821 O O . PRO A 1 480 ? -2.596 -25.078 14.648 1 90.88 480 PRO A O 1
ATOM 3824 N N . GLU A 1 481 ? -1.354 -26.562 15.695 1 91.31 481 GLU A N 1
ATOM 3825 C CA . GLU A 1 481 ? -2.039 -26.359 16.969 1 91.31 481 GLU A CA 1
ATOM 3826 C C . GLU A 1 481 ? -1.59 -25.062 17.641 1 91.31 481 GLU A C 1
ATOM 3828 O O . GLU A 1 481 ? -2.416 -24.297 18.141 1 91.31 481 GLU A O 1
ATOM 3833 N N . GLU A 1 482 ? -0.283 -24.906 17.672 1 93.19 482 GLU A N 1
ATOM 3834 C CA . GLU A 1 482 ? 0.265 -23.75 18.375 1 93.19 482 GLU A CA 1
ATOM 3835 C C . GLU A 1 482 ? 1.633 -23.375 17.812 1 93.19 482 GLU A C 1
ATOM 3837 O O . GLU A 1 482 ? 2.523 -24.219 17.703 1 93.19 482 GLU A O 1
ATOM 3842 N N . LEU A 1 483 ? 1.744 -22.141 17.469 1 96.38 483 LEU A N 1
ATOM 3843 C CA . LEU A 1 483 ? 3.002 -21.594 16.969 1 96.38 483 LEU A CA 1
ATOM 3844 C C . LEU A 1 483 ? 3.24 -20.188 17.5 1 96.38 483 LEU A C 1
ATOM 3846 O O . LEU A 1 483 ? 2.361 -19.328 17.422 1 96.38 483 LEU A O 1
ATOM 3850 N N . LEU A 1 484 ? 4.418 -20.031 18.109 1 97.06 484 LEU A N 1
ATOM 3851 C CA . LEU A 1 484 ? 4.809 -18.781 18.75 1 97.06 484 LEU A CA 1
ATOM 3852 C C . LEU A 1 484 ? 6.027 -18.172 18.062 1 97.06 484 LEU A C 1
ATOM 3854 O O . LEU A 1 484 ? 6.918 -18.906 17.625 1 97.06 484 LEU A O 1
ATOM 3858 N N . TRP A 1 485 ? 6.043 -16.859 17.922 1 97.12 485 TRP A N 1
ATOM 3859 C CA . TRP A 1 485 ? 7.266 -16.203 17.469 1 97.12 485 TRP A CA 1
ATOM 3860 C C . TRP A 1 485 ? 7.344 -14.766 17.984 1 97.12 485 TRP A C 1
ATOM 3862 O O . TRP A 1 485 ? 6.363 -14.242 18.516 1 97.12 485 TRP A O 1
ATOM 3872 N N . ARG A 1 486 ? 8.492 -14.156 17.969 1 95.38 486 ARG A N 1
ATOM 3873 C CA . ARG A 1 486 ? 8.664 -12.773 18.391 1 95.38 486 ARG A CA 1
ATOM 3874 C C . ARG A 1 486 ? 9.406 -11.961 17.328 1 95.38 486 ARG A C 1
ATOM 3876 O O . ARG A 1 486 ? 10.078 -12.531 16.469 1 95.38 486 ARG A O 1
ATOM 3883 N N . SER A 1 487 ? 9.219 -10.703 17.281 1 93.88 487 SER A N 1
ATOM 3884 C CA . SER A 1 487 ? 9.812 -9.75 16.359 1 93.88 487 SER A CA 1
ATOM 3885 C C . SER A 1 487 ? 10.086 -8.414 17.047 1 93.88 487 SER A C 1
ATOM 3887 O O . SER A 1 487 ? 9.375 -8.031 17.969 1 93.88 487 SER A O 1
ATOM 3889 N N . ARG A 1 488 ? 11.156 -7.801 16.594 1 90.19 488 ARG A N 1
ATOM 3890 C CA . ARG A 1 488 ? 11.383 -6.453 17.109 1 90.19 488 ARG A CA 1
ATOM 3891 C C . ARG A 1 488 ? 10.211 -5.535 16.797 1 90.19 488 ARG A C 1
ATOM 3893 O O . ARG A 1 488 ? 9.609 -5.645 15.719 1 90.19 488 ARG A O 1
ATOM 3900 N N . GLN A 1 489 ? 9.953 -4.645 17.609 1 85.44 489 GLN A N 1
ATOM 3901 C CA . GLN A 1 489 ? 8.781 -3.789 17.453 1 85.44 489 GLN A CA 1
ATOM 3902 C C . GLN A 1 489 ? 8.906 -2.906 16.219 1 85.44 489 GLN A C 1
ATOM 3904 O O . GLN A 1 489 ? 7.898 -2.521 15.617 1 85.44 489 GLN A O 1
ATOM 3909 N N . ASN A 1 490 ? 10.109 -2.588 15.883 1 82.38 490 ASN A N 1
ATOM 3910 C CA . ASN A 1 490 ? 10.305 -1.698 14.742 1 82.38 490 ASN A CA 1
ATOM 3911 C C . ASN A 1 490 ? 10.508 -2.482 13.453 1 82.38 490 ASN A C 1
ATOM 3913 O O . ASN A 1 490 ? 10.898 -1.911 12.43 1 82.38 490 ASN A O 1
ATOM 3917 N N . ASN A 1 491 ? 10.297 -3.727 13.516 1 87.19 491 ASN A N 1
ATOM 3918 C CA . ASN A 1 491 ? 10.43 -4.555 12.32 1 87.19 491 ASN A CA 1
ATOM 3919 C C . ASN A 1 491 ? 9.328 -4.254 11.305 1 87.19 491 ASN A C 1
ATOM 3921 O O . ASN A 1 491 ? 8.141 -4.379 11.609 1 87.19 491 ASN A O 1
ATOM 3925 N N . PRO A 1 492 ? 9.711 -3.879 10.117 1 78.75 492 PRO A N 1
ATOM 3926 C CA . PRO A 1 492 ? 8.719 -3.545 9.094 1 78.75 492 PRO A CA 1
ATOM 3927 C C . PRO A 1 492 ? 7.852 -4.738 8.703 1 78.75 492 PRO A C 1
ATOM 3929 O O . PRO A 1 492 ? 6.758 -4.559 8.156 1 78.75 492 PRO A O 1
ATOM 3932 N N . VAL A 1 493 ? 8.211 -5.926 9.016 1 85.88 493 VAL A N 1
ATOM 3933 C CA . VAL A 1 493 ? 7.492 -7.141 8.633 1 85.88 493 VAL A CA 1
ATOM 3934 C C . VAL A 1 493 ? 6.363 -7.406 9.625 1 85.88 493 VAL A C 1
ATOM 3936 O O . VAL A 1 493 ? 5.543 -8.305 9.422 1 85.88 493 VAL A O 1
ATOM 3939 N N . ASN A 1 494 ? 6.215 -6.695 10.648 1 90.94 494 ASN A N 1
ATOM 3940 C CA . ASN A 1 494 ? 5.238 -6.949 11.711 1 90.94 494 ASN A CA 1
ATOM 3941 C C . ASN A 1 494 ? 3.809 -6.887 11.18 1 90.94 494 ASN A C 1
ATOM 3943 O O . ASN A 1 494 ? 2.938 -7.625 11.648 1 90.94 494 ASN A O 1
ATOM 3947 N N . LYS A 1 495 ? 3.549 -6.027 10.242 1 86.12 495 LYS A N 1
ATOM 3948 C CA . LYS A 1 495 ? 2.215 -5.977 9.648 1 86.12 495 LYS A CA 1
ATOM 3949 C C . LYS A 1 495 ? 1.874 -7.293 8.953 1 86.12 495 LYS A C 1
ATOM 3951 O O . LYS A 1 495 ? 0.736 -7.762 9.023 1 86.12 495 LYS A O 1
ATOM 3956 N N . TRP A 1 496 ? 2.85 -7.824 8.297 1 86.62 496 TRP A N 1
ATOM 3957 C CA . TRP A 1 496 ? 2.691 -9.125 7.648 1 86.62 496 TRP A CA 1
ATOM 3958 C C . TRP A 1 496 ? 2.4 -10.211 8.672 1 86.62 496 TRP A C 1
ATOM 3960 O O . TRP A 1 496 ? 1.496 -11.031 8.477 1 86.62 496 TRP A O 1
ATOM 3970 N N . TYR A 1 497 ? 3.104 -10.227 9.797 1 92.69 497 TYR A N 1
ATOM 3971 C CA . TYR A 1 497 ? 2.881 -11.18 10.883 1 92.69 497 TYR A CA 1
ATOM 3972 C C . TYR A 1 497 ? 1.487 -11.016 11.477 1 92.69 497 TYR A C 1
ATOM 3974 O O . TYR A 1 497 ? 0.818 -12 11.789 1 92.69 497 TYR A O 1
ATOM 3982 N N . PHE A 1 498 ? 1.06 -9.82 11.586 1 93.5 498 PHE A N 1
ATOM 3983 C CA . PHE A 1 498 ? -0.236 -9.508 12.18 1 93.5 498 PHE A CA 1
ATOM 3984 C C . PHE A 1 498 ? -1.363 -10.164 11.398 1 93.5 498 PHE A C 1
ATOM 3986 O O . PHE A 1 498 ? -2.322 -10.672 11.984 1 93.5 498 PHE A O 1
ATOM 3993 N N . GLU A 1 499 ? -1.241 -10.18 10.172 1 87.88 499 GLU A N 1
ATOM 3994 C CA . GLU A 1 499 ? -2.281 -10.758 9.32 1 87.88 499 GLU A CA 1
ATOM 3995 C C . GLU A 1 499 ? -2.342 -12.273 9.461 1 87.88 499 GLU A C 1
ATOM 3997 O O . GLU A 1 499 ? -3.312 -12.906 9.047 1 87.88 499 GLU A O 1
ATOM 4002 N N . ARG A 1 500 ? -1.346 -12.82 10.086 1 89.75 500 ARG A N 1
ATOM 4003 C CA . ARG A 1 500 ? -1.226 -14.273 10.125 1 89.75 500 ARG A CA 1
ATOM 4004 C C . ARG A 1 500 ? -1.317 -14.797 11.555 1 89.75 500 ARG A C 1
ATOM 4006 O O . ARG A 1 500 ? -1.236 -16 11.781 1 89.75 500 ARG A O 1
ATOM 4013 N N . CYS A 1 501 ? -1.546 -13.867 12.445 1 92.25 501 CYS A N 1
ATOM 4014 C CA . CYS A 1 501 ? -1.578 -14.289 13.844 1 92.25 501 CYS A CA 1
ATOM 4015 C C . CYS A 1 501 ? -2.994 -14.219 14.398 1 92.25 501 CYS A C 1
ATOM 4017 O O . CYS A 1 501 ? -3.867 -13.586 13.812 1 92.25 501 CYS A O 1
ATOM 4019 N N . CYS A 1 502 ? -3.164 -14.93 15.492 1 90.06 502 CYS A N 1
ATOM 4020 C CA . CYS A 1 502 ? -4.406 -14.852 16.25 1 90.06 502 CYS A CA 1
ATOM 4021 C C . CYS A 1 502 ? -4.273 -13.867 17.406 1 90.06 502 CYS A C 1
ATOM 4023 O O . CYS A 1 502 ? -5.273 -13.484 18.016 1 90.06 502 CYS A O 1
ATOM 4025 N N . GLY A 1 503 ? -3.064 -13.453 17.609 1 92.44 503 GLY A N 1
ATOM 4026 C CA . GLY A 1 503 ? -2.822 -12.492 18.688 1 92.44 503 GLY A CA 1
ATOM 4027 C C . GLY A 1 503 ? -1.401 -11.961 18.703 1 92.44 503 GLY A C 1
ATOM 4028 O O . GLY A 1 503 ? -0.488 -12.602 18.172 1 92.44 503 GLY A O 1
ATOM 4029 N N . SER A 1 504 ? -1.22 -10.812 19.266 1 94.5 504 SER A N 1
ATOM 4030 C CA . SER A 1 504 ? 0.074 -10.148 19.391 1 94.5 504 SER A CA 1
ATOM 4031 C C . SER A 1 504 ? 0.111 -9.227 20.594 1 94.5 504 SER A C 1
ATOM 4033 O O . SER A 1 504 ? -0.87 -8.539 20.891 1 94.5 504 SER A O 1
ATOM 4035 N N . VAL A 1 505 ? 1.189 -9.305 21.312 1 91.12 505 VAL A N 1
ATOM 4036 C CA . VAL A 1 505 ? 1.317 -8.461 22.484 1 91.12 505 VAL A CA 1
ATOM 4037 C C . VAL A 1 505 ? 2.748 -7.941 22.609 1 91.12 505 VAL A C 1
ATOM 4039 O O . VAL A 1 505 ? 3.695 -8.617 22.203 1 91.12 505 VAL A O 1
ATOM 4042 N N . CYS A 1 506 ? 2.826 -6.773 23.109 1 87.75 506 CYS A N 1
ATOM 4043 C CA . CYS A 1 506 ? 4.133 -6.211 23.438 1 87.75 506 CYS A CA 1
ATOM 4044 C C . CYS A 1 506 ? 4.438 -6.348 24.922 1 87.75 506 CYS A C 1
ATOM 4046 O O . CYS A 1 506 ? 4.012 -5.516 25.719 1 87.75 506 CYS A O 1
ATOM 4048 N N . PRO A 1 507 ? 5.176 -7.367 25.266 1 77.25 507 PRO A N 1
ATOM 4049 C CA . PRO A 1 507 ? 5.492 -7.52 26.688 1 77.25 507 PRO A CA 1
ATOM 4050 C C . PRO A 1 507 ? 6.438 -6.438 27.203 1 77.25 507 PRO A C 1
ATOM 4052 O O . PRO A 1 507 ? 6.461 -6.152 28.391 1 77.25 507 PRO A O 1
ATOM 4055 N N . ASP A 1 508 ? 7.215 -5.895 26.312 1 77.5 508 ASP A N 1
ATOM 4056 C CA . ASP A 1 508 ? 8.141 -4.82 26.641 1 77.5 508 ASP A CA 1
ATOM 4057 C C . ASP A 1 508 ? 8.312 -3.863 25.469 1 77.5 508 ASP A C 1
ATOM 4059 O O . ASP A 1 508 ? 7.523 -3.885 24.516 1 77.5 508 ASP A O 1
ATOM 4063 N N . ASP A 1 509 ? 9.297 -3.012 25.609 1 74.75 509 ASP A N 1
ATOM 4064 C CA . ASP A 1 509 ? 9.461 -1.959 24.609 1 74.75 509 ASP A CA 1
ATOM 4065 C C . ASP A 1 509 ? 10.312 -2.439 23.438 1 74.75 509 ASP A C 1
ATOM 4067 O O . ASP A 1 509 ? 10.562 -1.689 22.484 1 74.75 509 ASP A O 1
ATOM 4071 N N . HIS A 1 510 ? 10.703 -3.66 23.484 1 80.62 510 HIS A N 1
ATOM 4072 C CA . HIS A 1 510 ? 11.648 -4.074 22.453 1 80.62 510 HIS A CA 1
ATOM 4073 C C . HIS A 1 510 ? 11.008 -5.082 21.5 1 80.62 510 HIS A C 1
ATOM 4075 O O . HIS A 1 510 ? 11.18 -4.98 20.281 1 80.62 510 HIS A O 1
ATOM 4081 N N . TRP A 1 511 ? 10.297 -6.012 22.141 1 87.44 511 TRP A N 1
ATOM 4082 C CA . TRP A 1 511 ? 9.828 -7.117 21.312 1 87.44 511 TRP A CA 1
ATOM 4083 C C . TRP A 1 511 ? 8.305 -7.129 21.234 1 87.44 511 TRP A C 1
ATOM 4085 O O . TRP A 1 511 ? 7.629 -6.641 22.141 1 87.44 511 TRP A O 1
ATOM 4095 N N . ARG A 1 512 ? 7.848 -7.656 20.188 1 92.06 512 ARG A N 1
ATOM 4096 C CA . ARG A 1 512 ? 6.445 -8.008 20 1 92.06 512 ARG A CA 1
ATOM 4097 C C . ARG A 1 512 ? 6.27 -9.508 19.812 1 92.06 512 ARG A C 1
ATOM 4099 O O . ARG A 1 512 ? 6.996 -10.125 19.031 1 92.06 512 ARG A O 1
ATOM 4106 N N . LEU A 1 513 ? 5.402 -10 20.594 1 95.19 513 LEU A N 1
ATOM 4107 C CA . LEU A 1 513 ? 5.102 -11.422 20.547 1 95.19 513 LEU A CA 1
ATOM 4108 C C . LEU A 1 513 ? 3.896 -11.703 19.656 1 95.19 513 LEU A C 1
ATOM 4110 O O . LEU A 1 513 ? 2.904 -10.969 19.703 1 95.19 513 LEU A O 1
ATOM 4114 N N . PHE A 1 514 ? 4.008 -12.773 18.781 1 96.62 514 PHE A N 1
ATOM 4115 C CA . PHE A 1 514 ? 2.906 -13.227 17.938 1 96.62 514 PHE A CA 1
ATOM 4116 C C . PHE A 1 514 ? 2.617 -14.703 18.172 1 96.62 514 PHE A C 1
ATOM 4118 O O . PHE A 1 514 ? 3.525 -15.477 18.484 1 96.62 514 PHE A O 1
ATOM 4125 N N . PHE A 1 515 ? 1.353 -15.094 18.062 1 95.19 515 PHE A N 1
ATOM 4126 C CA . PHE A 1 515 ? 1.031 -16.516 18.141 1 95.19 515 PHE A CA 1
ATOM 4127 C C . PHE A 1 515 ? -0.174 -16.844 17.281 1 95.19 515 PHE A C 1
ATOM 4129 O O . PHE A 1 515 ? -0.994 -15.977 16.984 1 95.19 515 PHE A O 1
ATOM 4136 N N . THR A 1 516 ? -0.208 -18.078 16.781 1 93.06 516 THR A N 1
ATOM 4137 C CA . THR A 1 516 ? -1.314 -18.609 16 1 93.06 516 THR A CA 1
ATOM 4138 C C . THR A 1 516 ? -1.517 -20.094 16.312 1 93.06 516 THR A C 1
ATOM 4140 O O . THR A 1 516 ? -0.7 -20.703 17 1 93.06 516 THR A O 1
ATOM 4143 N N . GLY A 1 517 ? -2.666 -20.594 15.836 1 91 517 GLY A N 1
ATOM 4144 C CA . GLY A 1 517 ? -2.924 -22.016 16.031 1 91 517 GLY A CA 1
ATOM 4145 C C . GLY A 1 517 ? -4.402 -22.344 16.141 1 91 517 GLY A C 1
ATOM 4146 O O . GLY A 1 517 ? -5.219 -21.453 16.422 1 91 517 GLY A O 1
ATOM 4147 N N . ALA A 1 518 ? -4.676 -23.562 16.062 1 86.75 518 ALA A N 1
ATOM 4148 C CA . ALA A 1 518 ? -6.055 -24.031 16.062 1 86.75 518 ALA A CA 1
ATOM 4149 C C . ALA A 1 518 ? -6.652 -23.969 17.469 1 86.75 518 ALA A C 1
ATOM 4151 O O . ALA A 1 518 ? -7.875 -23.969 17.625 1 86.75 518 ALA A O 1
ATOM 4152 N N . ILE A 1 519 ? -5.797 -23.938 18.438 1 86.12 519 ILE A N 1
ATOM 4153 C CA . ILE A 1 519 ? -6.301 -23.922 19.812 1 86.12 519 ILE A CA 1
ATOM 4154 C C . ILE A 1 519 ? -6.973 -22.594 20.109 1 86.12 519 ILE A C 1
ATOM 4156 O O . ILE A 1 519 ? -7.711 -22.453 21.078 1 86.12 519 ILE A O 1
ATOM 4160 N N . PHE A 1 520 ? -6.633 -21.641 19.25 1 80.38 520 PHE A N 1
ATOM 4161 C CA . PHE A 1 520 ? -7.227 -20.312 19.438 1 80.38 520 PHE A CA 1
ATOM 4162 C C . PHE A 1 520 ? -8.461 -20.141 18.562 1 80.38 520 PHE A C 1
ATOM 4164 O O . PHE A 1 520 ? -8.57 -20.781 17.516 1 80.38 520 PHE A O 1
ATOM 4171 N N . GLY A 1 521 ? -9.453 -19.156 18.812 1 63 521 GLY A N 1
ATOM 4172 C CA . GLY A 1 521 ? -10.562 -18.781 17.953 1 63 521 GLY A CA 1
ATOM 4173 C C . GLY A 1 521 ? -11.75 -19.719 18.047 1 63 521 GLY A C 1
ATOM 4174 O O . GLY A 1 521 ? -12.797 -19.469 17.453 1 63 521 GLY A O 1
ATOM 4175 N N . LYS A 1 522 ? -11.578 -20.922 18.297 1 54.38 522 LYS A N 1
ATOM 4176 C CA . LYS A 1 522 ? -12.758 -21.781 18.406 1 54.38 522 LYS A CA 1
ATOM 4177 C C . LYS A 1 522 ? -13.586 -21.406 19.625 1 54.38 522 LYS A C 1
ATOM 4179 O O . LYS A 1 522 ? -13.047 -21.047 20.672 1 54.38 522 LYS A O 1
ATOM 4184 N N . LYS A 1 523 ? -14.898 -21.047 19.219 1 46.31 523 LYS A N 1
ATOM 4185 C CA . LYS A 1 523 ? -15.906 -20.75 20.234 1 46.31 523 LYS A CA 1
ATOM 4186 C C . LYS A 1 523 ? -15.555 -21.422 21.562 1 46.31 523 LYS A C 1
ATOM 4188 O O . LYS A 1 523 ? -15.172 -22.594 21.594 1 46.31 523 LYS A O 1
ATOM 4193 N N . LEU A 1 524 ? -15.445 -20.484 22.562 1 41.28 524 LEU A N 1
ATOM 4194 C CA . LEU A 1 524 ? -15.695 -21.031 23.891 1 41.28 524 LEU A CA 1
ATOM 4195 C C . LEU A 1 524 ? -16.734 -22.141 23.844 1 41.28 524 LEU A C 1
ATOM 4197 O O . LEU A 1 524 ? -17.922 -21.875 23.609 1 41.28 524 LEU A O 1
ATOM 4201 N N . ARG A 1 525 ? -16.719 -23.125 23.234 1 35.62 525 ARG A N 1
ATOM 4202 C CA . ARG A 1 525 ? -17.812 -24.078 23.469 1 35.62 525 ARG A CA 1
ATOM 4203 C C . ARG A 1 525 ? -18.344 -23.953 24.891 1 35.62 525 ARG A C 1
ATOM 4205 O O . ARG A 1 525 ? -17.594 -23.625 25.812 1 35.62 525 ARG A O 1
ATOM 4212 N N . LYS A 1 526 ? -19.672 -24.094 24.938 1 39.38 526 LYS A N 1
ATOM 4213 C CA . LYS A 1 526 ? -20.484 -24.125 26.141 1 39.38 526 LYS A CA 1
ATOM 4214 C C . LYS A 1 526 ? -19.75 -24.859 27.266 1 39.38 526 LYS A C 1
ATOM 4216 O O . LYS A 1 526 ? -20.141 -24.75 28.438 1 39.38 526 LYS A O 1
ATOM 4221 N N . ASN A 1 527 ? -19.266 -25.984 27 1 35.81 527 ASN A N 1
ATOM 4222 C CA . ASN A 1 527 ? -18.797 -26.672 28.203 1 35.81 527 ASN A CA 1
ATOM 4223 C C . ASN A 1 527 ? -17.453 -26.141 28.672 1 35.81 527 ASN A C 1
ATOM 4225 O O . ASN A 1 527 ? -16.516 -26.047 27.891 1 35.81 527 ASN A O 1
ATOM 4229 N N . ALA A 1 528 ? -17.406 -25.453 29.781 1 40.75 528 ALA A N 1
ATOM 4230 C CA . ALA A 1 528 ? -16.516 -24.766 30.703 1 40.75 528 ALA A CA 1
ATOM 4231 C C . ALA A 1 528 ? -15.133 -25.422 30.719 1 40.75 528 ALA A C 1
ATOM 4233 O O . ALA A 1 528 ? -14.141 -24.781 31.062 1 40.75 528 ALA A O 1
ATOM 4234 N N . ALA A 1 529 ? -15.125 -26.609 30.453 1 41.78 529 ALA A N 1
ATOM 4235 C CA . ALA A 1 529 ? -13.938 -27.359 30.844 1 41.78 529 ALA A CA 1
ATOM 4236 C C . ALA A 1 529 ? -12.812 -27.188 29.828 1 41.78 529 ALA A C 1
ATOM 4238 O O . ALA A 1 529 ? -11.633 -27.312 30.156 1 41.78 529 ALA A O 1
ATOM 4239 N N . ASP A 1 530 ? -12.992 -26.953 28.406 1 48.16 530 ASP A N 1
ATOM 4240 C CA . ASP A 1 530 ? -11.945 -27.062 27.406 1 48.16 530 ASP A CA 1
ATOM 4241 C C . ASP A 1 530 ? -11.555 -25.688 26.859 1 48.16 530 ASP A C 1
ATOM 4243 O O . ASP A 1 530 ? -10.938 -25.578 25.797 1 48.16 530 ASP A O 1
ATOM 4247 N N . SER A 1 531 ? -11.891 -24.625 27.422 1 59.41 531 SER A N 1
ATOM 4248 C CA . SER A 1 531 ? -11.688 -23.281 26.906 1 59.41 531 SER A CA 1
ATOM 4249 C C . SER A 1 531 ? -10.281 -22.766 27.219 1 59.41 531 SER A C 1
ATOM 4251 O O . SER A 1 531 ? -9.82 -22.875 28.344 1 59.41 531 SER A O 1
ATOM 4253 N N . ILE A 1 532 ? -9.516 -22.625 26.141 1 72.56 532 ILE A N 1
ATOM 4254 C CA . ILE A 1 532 ? -8.156 -22.125 26.281 1 72.56 532 ILE A CA 1
ATOM 4255 C C . ILE A 1 532 ? -8.18 -20.734 26.891 1 72.56 532 ILE A C 1
ATOM 4257 O O . ILE A 1 532 ? -8.977 -19.891 26.5 1 72.56 532 ILE A O 1
ATOM 4261 N N . ASP A 1 533 ? -7.57 -20.719 28.031 1 82.19 533 ASP A N 1
ATOM 4262 C CA . ASP A 1 533 ? -7.375 -19.406 28.656 1 82.19 533 ASP A CA 1
ATOM 4263 C C . ASP A 1 533 ? -6.293 -18.609 27.938 1 82.19 533 ASP A C 1
ATOM 4265 O O . ASP A 1 533 ? -5.098 -18.812 28.172 1 82.19 533 ASP A O 1
ATOM 4269 N N . ILE A 1 534 ? -6.727 -17.719 27.156 1 83.5 534 ILE A N 1
ATOM 4270 C CA . ILE A 1 534 ? -5.809 -16.953 26.312 1 83.5 534 ILE A CA 1
ATOM 4271 C C . ILE A 1 534 ? -4.871 -16.125 27.203 1 83.5 534 ILE A C 1
ATOM 4273 O O . ILE A 1 534 ? -3.699 -15.938 26.859 1 83.5 534 ILE A O 1
ATOM 4277 N N . GLY A 1 535 ? -5.359 -15.648 28.328 1 84.19 535 GLY A N 1
ATOM 4278 C CA . GLY A 1 535 ? -4.508 -14.922 29.266 1 84.19 535 GLY A CA 1
ATOM 4279 C C . GLY A 1 535 ? -3.354 -15.75 29.781 1 84.19 535 GLY A C 1
ATOM 4280 O O . GLY A 1 535 ? -2.221 -15.266 29.859 1 84.19 535 GLY A O 1
ATOM 4281 N N . GLU A 1 536 ? -3.66 -16.906 30.125 1 86.38 536 GLU A N 1
ATOM 4282 C CA . GLU A 1 536 ? -2.621 -17.812 30.609 1 86.38 536 GLU A CA 1
ATOM 4283 C C . GLU A 1 536 ? -1.604 -18.125 29.516 1 86.38 536 GLU A C 1
ATOM 4285 O O . GLU A 1 536 ? -0.402 -18.188 29.781 1 86.38 536 GLU A O 1
ATOM 4290 N N . LYS A 1 537 ? -2.104 -18.312 28.375 1 89.31 537 LYS A N 1
ATOM 4291 C CA . LYS A 1 537 ? -1.205 -18.609 27.266 1 89.31 537 LYS A CA 1
ATOM 4292 C C . LYS A 1 537 ? -0.271 -17.438 27 1 89.31 537 LYS A C 1
ATOM 4294 O O . LYS A 1 537 ? 0.927 -17.625 26.781 1 89.31 537 LYS A O 1
ATOM 4299 N N . VAL A 1 538 ? -0.783 -16.266 27.078 1 88.56 538 VAL A N 1
ATOM 4300 C CA . VAL A 1 538 ? 0.019 -15.078 26.828 1 88.56 538 VAL A CA 1
ATOM 4301 C C . VAL A 1 538 ? 1.104 -14.953 27.906 1 88.56 538 VAL A C 1
ATOM 4303 O O . VAL A 1 538 ? 2.238 -14.57 27.594 1 88.56 538 VAL A O 1
ATOM 4306 N N . ARG A 1 539 ? 0.777 -15.297 29.062 1 87.31 539 ARG A N 1
ATOM 4307 C CA . ARG A 1 539 ? 1.764 -15.281 30.141 1 87.31 539 ARG A CA 1
ATOM 4308 C C . ARG A 1 539 ? 2.881 -16.281 29.859 1 87.31 539 ARG A C 1
ATOM 4310 O O . ARG A 1 539 ? 4.059 -15.969 30.031 1 87.31 539 ARG A O 1
ATOM 4317 N N . GLN A 1 540 ? 2.453 -17.453 29.484 1 90.75 540 GLN A N 1
ATOM 4318 C CA . GLN A 1 540 ? 3.418 -18.5 29.156 1 90.75 540 GLN A CA 1
ATOM 4319 C C . GLN A 1 540 ? 4.332 -18.062 28.016 1 90.75 540 GLN A C 1
ATOM 4321 O O . GLN A 1 540 ? 5.551 -18.219 28.078 1 90.75 540 GLN A O 1
ATOM 4326 N N . TYR A 1 541 ? 3.738 -17.516 27.031 1 93.06 541 TYR A N 1
ATOM 4327 C CA . TYR A 1 541 ? 4.48 -17.094 25.844 1 93.06 541 TYR A CA 1
ATOM 4328 C C . TYR A 1 541 ? 5.461 -15.977 26.188 1 93.06 541 TYR A C 1
ATOM 4330 O O . TYR A 1 541 ? 6.594 -15.969 25.703 1 93.06 541 TYR A O 1
ATOM 4338 N N . SER A 1 542 ? 4.992 -15.023 27 1 88.44 542 SER A N 1
ATOM 4339 C CA . SER A 1 542 ? 5.867 -13.938 27.422 1 88.44 542 SER A CA 1
ATOM 4340 C C . SER A 1 542 ? 7.09 -14.477 28.172 1 88.44 542 SER A C 1
ATOM 4342 O O . SER A 1 542 ? 8.203 -13.977 27.984 1 88.44 542 SER A O 1
ATOM 4344 N N . GLY A 1 543 ? 6.832 -15.477 28.984 1 88.75 543 GLY A N 1
ATOM 4345 C CA . GLY A 1 543 ? 7.938 -16.109 29.672 1 88.75 543 GLY A CA 1
ATOM 4346 C C . GLY A 1 543 ? 8.93 -16.781 28.734 1 88.75 543 GLY A C 1
ATOM 4347 O O . GLY A 1 543 ? 10.141 -16.656 28.922 1 88.75 543 GLY A O 1
ATOM 4348 N N . ILE A 1 544 ? 8.453 -17.453 27.766 1 92.94 544 ILE A N 1
ATOM 4349 C CA . ILE A 1 544 ? 9.297 -18.125 26.781 1 92.94 544 ILE A CA 1
ATOM 4350 C C . ILE A 1 544 ? 10.141 -17.109 26.031 1 92.94 544 ILE A C 1
ATOM 4352 O O . ILE A 1 544 ? 11.359 -17.266 25.906 1 92.94 544 ILE A O 1
ATOM 4356 N N . CYS A 1 545 ? 9.539 -16.062 25.531 1 90.88 545 CYS A N 1
ATOM 4357 C CA . CYS A 1 545 ? 10.219 -15.055 24.734 1 90.88 545 CYS A CA 1
ATOM 4358 C C . CYS A 1 545 ? 11.305 -14.352 25.531 1 90.88 545 CYS A C 1
ATOM 4360 O O . CYS A 1 545 ? 12.367 -14.023 25 1 90.88 545 CYS A O 1
ATOM 4362 N N . SER A 1 546 ? 10.984 -14.125 26.812 1 87.06 546 SER A N 1
ATOM 4363 C CA . SER A 1 546 ? 11.953 -13.438 27.656 1 87.06 546 SER A CA 1
ATOM 4364 C C . SER A 1 546 ? 13.172 -14.312 27.938 1 87.06 546 SER A C 1
ATOM 4366 O O . SER A 1 546 ? 14.266 -13.797 28.188 1 87.06 546 SER A O 1
ATOM 4368 N N . ALA A 1 547 ? 13 -15.562 27.859 1 88.44 547 ALA A N 1
ATOM 4369 C CA . ALA A 1 547 ? 14.062 -16.5 28.203 1 88.44 547 ALA A CA 1
ATOM 4370 C C . ALA A 1 547 ? 14.977 -16.75 27 1 88.44 547 ALA A C 1
ATOM 4372 O O . ALA A 1 547 ? 16.078 -17.297 27.141 1 88.44 547 ALA A O 1
ATOM 4373 N N . ILE A 1 548 ? 14.578 -16.422 25.812 1 90.44 548 ILE A N 1
ATOM 4374 C CA . ILE A 1 548 ? 15.359 -16.672 24.609 1 90.44 548 ILE A CA 1
ATOM 4375 C C . ILE A 1 548 ? 16.531 -15.703 24.547 1 90.44 548 ILE A C 1
ATOM 4377 O O . ILE A 1 548 ? 16.344 -14.484 24.609 1 90.44 548 ILE A O 1
ATOM 4381 N N . LYS A 1 549 ? 17.703 -16.219 24.391 1 87.69 549 LYS A N 1
ATOM 4382 C CA . LYS A 1 549 ? 18.922 -15.422 24.344 1 87.69 549 LYS A CA 1
ATOM 4383 C C . LYS A 1 549 ? 19.172 -14.875 22.953 1 87.69 549 LYS A C 1
ATOM 4385 O O . LYS A 1 549 ? 18.75 -15.477 21.953 1 87.69 549 LYS A O 1
ATOM 4390 N N . PRO A 1 550 ? 19.875 -13.727 22.828 1 88.31 550 PRO A N 1
ATOM 4391 C CA . PRO A 1 550 ? 20.219 -13.188 21.516 1 88.31 550 PRO A CA 1
ATOM 4392 C C . PRO A 1 550 ? 21.141 -14.117 20.719 1 88.31 550 PRO A C 1
ATOM 4394 O O . PRO A 1 550 ? 22.016 -14.773 21.312 1 88.31 550 PRO A O 1
ATOM 4397 N N . SER A 1 551 ? 20.969 -14.195 19.516 1 91.12 551 SER A N 1
ATOM 4398 C CA . SER A 1 551 ? 21.688 -15.133 18.641 1 91.12 551 SER A CA 1
ATOM 4399 C C . SER A 1 551 ? 22.812 -14.438 17.891 1 91.12 551 SER A C 1
ATOM 4401 O O . SER A 1 551 ? 23.719 -15.094 17.375 1 91.12 551 SER A O 1
ATOM 4403 N N . PHE A 1 552 ? 22.797 -13.133 17.812 1 89.5 552 PHE A N 1
ATOM 4404 C CA . PHE A 1 552 ? 23.719 -12.422 16.938 1 89.5 552 PHE A CA 1
ATOM 4405 C C . PHE A 1 552 ? 24.672 -11.547 17.75 1 89.5 552 PHE A C 1
ATOM 4407 O O . PHE A 1 552 ? 24.312 -11.102 18.844 1 89.5 552 PHE A O 1
ATOM 4414 N N . LEU A 1 553 ? 25.828 -11.383 17.219 1 86.75 553 LEU A N 1
ATOM 4415 C CA . LEU A 1 553 ? 26.844 -10.57 17.859 1 86.75 553 LEU A CA 1
ATOM 4416 C C . LEU A 1 553 ? 26.594 -9.086 17.609 1 86.75 553 LEU A C 1
ATOM 4418 O O . LEU A 1 553 ? 26.016 -8.711 16.594 1 86.75 553 LEU A O 1
ATOM 4422 N N . SER A 1 554 ? 26.703 -8.117 18.609 1 76.94 554 SER A N 1
ATOM 4423 C CA . SER A 1 554 ? 26.516 -6.676 18.531 1 76.94 554 SER A CA 1
ATOM 4424 C C . SER A 1 554 ? 27.531 -6.031 17.609 1 76.94 554 SER A C 1
ATOM 4426 O O . SER A 1 554 ? 28.656 -6.52 17.484 1 76.94 554 SER A O 1
ATOM 4428 N N . MET B 1 1 ? -8.664 17.578 -58.469 1 23.38 1 MET B N 1
ATOM 4429 C CA . MET B 1 1 ? -9.336 16.828 -57.406 1 23.38 1 MET B CA 1
ATOM 4430 C C . MET B 1 1 ? -8.367 16.531 -56.281 1 23.38 1 MET B C 1
ATOM 4432 O O . MET B 1 1 ? -7.164 16.375 -56.5 1 23.38 1 MET B O 1
ATOM 4436 N N . ASN B 1 2 ? -8.914 16.641 -54.906 1 21.81 2 ASN B N 1
ATOM 4437 C CA . ASN B 1 2 ? -8.555 17.047 -53.531 1 21.81 2 ASN B CA 1
ATOM 4438 C C . ASN B 1 2 ? -7.738 15.969 -52.844 1 21.81 2 ASN B C 1
ATOM 4440 O O . ASN B 1 2 ? -8.234 14.875 -52.594 1 21.81 2 ASN B O 1
ATOM 4444 N N . HIS B 1 3 ? -6.465 15.766 -53.094 1 23.58 3 HIS B N 1
ATOM 4445 C CA . HIS B 1 3 ? -5.398 14.867 -52.688 1 23.58 3 HIS B CA 1
ATOM 4446 C C . HIS B 1 3 ? -5.168 14.961 -51.188 1 23.58 3 HIS B C 1
ATOM 4448 O O . HIS B 1 3 ? -4.121 14.539 -50.688 1 23.58 3 HIS B O 1
ATOM 4454 N N . ILE B 1 4 ? -6.004 15.867 -50.469 1 26.89 4 ILE B N 1
ATOM 4455 C CA . ILE B 1 4 ? -5.812 16.234 -49.094 1 26.89 4 ILE B CA 1
ATOM 4456 C C . ILE B 1 4 ? -6.137 15.031 -48.188 1 26.89 4 ILE B C 1
ATOM 4458 O O . ILE B 1 4 ? -6.434 15.188 -47 1 26.89 4 ILE B O 1
ATOM 4462 N N . ARG B 1 5 ? -6.484 13.859 -48.844 1 25.91 5 ARG B N 1
ATOM 4463 C CA . ARG B 1 5 ? -7.199 12.836 -48.094 1 25.91 5 ARG B CA 1
ATOM 4464 C C . ARG B 1 5 ? -6.316 12.242 -47 1 25.91 5 ARG B C 1
ATOM 4466 O O . ARG B 1 5 ? -6.816 11.758 -45.969 1 25.91 5 ARG B O 1
ATOM 4473 N N . PRO B 1 6 ? -5.086 11.891 -47.375 1 28.77 6 PRO B N 1
ATOM 4474 C CA . PRO B 1 6 ? -4.445 10.758 -46.688 1 28.77 6 PRO B CA 1
ATOM 4475 C C . PRO B 1 6 ? -3.93 11.117 -45.312 1 28.77 6 PRO B C 1
ATOM 4477 O O . PRO B 1 6 ? -3.504 10.242 -44.562 1 28.77 6 PRO B O 1
ATOM 4480 N N . LEU B 1 7 ? -3.645 12.438 -45.156 1 27.67 7 LEU B N 1
ATOM 4481 C CA . LEU B 1 7 ? -2.945 12.844 -43.938 1 27.67 7 LEU B CA 1
ATOM 4482 C C . LEU B 1 7 ? -3.834 12.656 -42.719 1 27.67 7 LEU B C 1
ATOM 4484 O O . LEU B 1 7 ? -3.334 12.516 -41.594 1 27.67 7 LEU B O 1
ATOM 4488 N N . THR B 1 8 ? -5.18 12.711 -42.938 1 28.77 8 THR B N 1
ATOM 4489 C CA . THR B 1 8 ? -6.145 12.648 -41.844 1 28.77 8 THR B CA 1
ATOM 4490 C C . THR B 1 8 ? -6.105 11.281 -41.156 1 28.77 8 THR B C 1
ATOM 4492 O O . THR B 1 8 ? -6.277 11.18 -39.969 1 28.77 8 THR B O 1
ATOM 4495 N N . SER B 1 9 ? -5.895 10.25 -42.031 1 31.86 9 SER B N 1
ATOM 4496 C CA . SER B 1 9 ? -6.02 8.898 -41.531 1 31.86 9 SER B CA 1
ATOM 4497 C C . SER B 1 9 ? -4.867 8.562 -40.594 1 31.86 9 SER B C 1
ATOM 4499 O O . SER B 1 9 ? -5.055 7.875 -39.562 1 31.86 9 SER B O 1
ATOM 4501 N N . GLN B 1 10 ? -3.645 9.031 -40.938 1 28.88 10 GLN B N 1
ATOM 4502 C CA . GLN B 1 10 ? -2.465 8.742 -40.156 1 28.88 10 GLN B CA 1
ATOM 4503 C C . GLN B 1 10 ? -2.547 9.438 -38.781 1 28.88 10 GLN B C 1
ATOM 4505 O O . GLN B 1 10 ? -2.061 8.914 -37.781 1 28.88 10 GLN B O 1
ATOM 4510 N N . PHE B 1 11 ? -3.119 10.648 -38.75 1 27.53 11 PHE B N 1
ATOM 4511 C CA . PHE B 1 11 ? -3.256 11.445 -37.562 1 27.53 11 PHE B CA 1
ATOM 4512 C C . PHE B 1 11 ? -4.223 10.781 -36.562 1 27.53 11 PHE B C 1
ATOM 4514 O O . PHE B 1 11 ? -4.008 10.82 -35.375 1 27.53 11 PHE B O 1
ATOM 4521 N N . VAL B 1 12 ? -5.227 10.094 -37.156 1 31.31 12 VAL B N 1
ATOM 4522 C CA . VAL B 1 12 ? -6.203 9.391 -36.344 1 31.31 12 VAL B CA 1
ATOM 4523 C C . VAL B 1 12 ? -5.547 8.18 -35.656 1 31.31 12 VAL B C 1
ATOM 4525 O O . VAL B 1 12 ? -5.801 7.902 -34.5 1 31.31 12 VAL B O 1
ATOM 4528 N N . SER B 1 13 ? -4.699 7.473 -36.469 1 31.12 13 SER B N 1
ATOM 4529 C CA . SER B 1 13 ? -4.07 6.258 -35.969 1 31.12 13 SER B CA 1
ATOM 4530 C C . SER B 1 13 ? -3.102 6.566 -34.812 1 31.12 13 SER B C 1
ATOM 4532 O O . SER B 1 13 ? -3.062 5.852 -33.812 1 31.12 13 SER B O 1
ATOM 4534 N N . ASN B 1 14 ? -2.289 7.617 -34.969 1 30.03 14 ASN B N 1
ATOM 4535 C CA . ASN B 1 14 ? -1.315 8.031 -33.969 1 30.03 14 ASN B CA 1
ATOM 4536 C C . ASN B 1 14 ? -1.996 8.57 -32.719 1 30.03 14 ASN B C 1
ATOM 4538 O O . ASN B 1 14 ? -1.447 8.484 -31.609 1 30.03 14 ASN B O 1
ATOM 4542 N N . LEU B 1 15 ? -3.148 9.18 -32.844 1 29.95 15 LEU B N 1
ATOM 4543 C CA . LEU B 1 15 ? -3.932 9.742 -31.766 1 29.95 15 LEU B CA 1
ATOM 454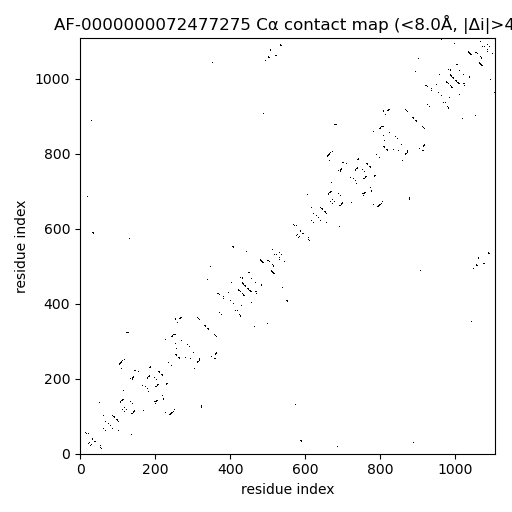4 C C . LEU B 1 15 ? -4.527 8.633 -30.891 1 29.95 15 LEU B C 1
ATOM 4546 O O . LEU B 1 15 ? -4.547 8.742 -29.672 1 29.95 15 LEU B O 1
ATOM 4550 N N . LYS B 1 16 ? -5.023 7.539 -31.547 1 34.62 16 LYS B N 1
ATOM 4551 C CA . LYS B 1 16 ? -5.578 6.383 -30.844 1 34.62 16 LYS B CA 1
ATOM 4552 C C . LYS B 1 16 ? -4.5 5.66 -30.031 1 34.62 16 LYS B C 1
ATOM 4554 O O . LYS B 1 16 ? -4.75 5.227 -28.906 1 34.62 16 LYS B O 1
ATOM 4559 N N . THR B 1 17 ? -3.311 5.594 -30.625 1 35 17 THR B N 1
ATOM 4560 C CA . THR B 1 17 ? -2.199 4.949 -29.938 1 35 17 THR B CA 1
ATOM 4561 C C . THR B 1 17 ? -1.76 5.773 -28.734 1 35 17 THR B C 1
ATOM 4563 O O . THR B 1 17 ? -1.438 5.223 -27.672 1 35 17 THR B O 1
ATOM 4566 N N . HIS B 1 18 ? -1.825 7.035 -28.859 1 33.88 18 HIS B N 1
ATOM 4567 C CA . HIS B 1 18 ? -1.4 7.898 -27.75 1 33.88 18 HIS B CA 1
ATOM 4568 C C . HIS B 1 18 ? -2.42 7.887 -26.625 1 33.88 18 HIS B C 1
ATOM 4570 O O . HIS B 1 18 ? -2.047 7.895 -25.453 1 33.88 18 HIS B O 1
ATOM 4576 N N . ARG B 1 19 ? -3.764 7.797 -26.984 1 37.62 19 ARG B N 1
ATOM 4577 C CA . ARG B 1 19 ? -4.836 7.691 -26 1 37.62 19 ARG B CA 1
ATOM 4578 C C . ARG B 1 19 ? -4.645 6.469 -25.109 1 37.62 19 ARG B C 1
ATOM 4580 O O . ARG B 1 19 ? -4.809 6.547 -23.891 1 37.62 19 ARG B O 1
ATOM 4587 N N . LEU B 1 20 ? -4.5 5.484 -25.766 1 36.88 20 LEU B N 1
ATOM 4588 C CA . LEU B 1 20 ? -4.305 4.203 -25.094 1 36.88 20 LEU B CA 1
ATOM 4589 C C . LEU B 1 20 ? -3.074 4.234 -24.203 1 36.88 20 LEU B C 1
ATOM 4591 O O . LEU B 1 20 ? -3.078 3.65 -23.109 1 36.88 20 LEU B O 1
ATOM 4595 N N . GLU B 1 21 ? -2.195 5.109 -24.609 1 40.28 21 GLU B N 1
ATOM 4596 C CA . GLU B 1 21 ? -0.977 5.176 -23.797 1 40.28 21 GLU B CA 1
ATOM 4597 C C . GLU B 1 21 ? -1.201 5.973 -22.516 1 40.28 21 GLU B C 1
ATOM 4599 O O . GLU B 1 21 ? -0.714 5.594 -21.453 1 40.28 21 GLU B O 1
ATOM 4604 N N . THR B 1 22 ? -1.891 7.098 -22.625 1 41.09 22 THR B N 1
ATOM 4605 C CA . THR B 1 22 ? -2.121 7.934 -21.453 1 41.09 22 THR B CA 1
ATOM 4606 C C . THR B 1 22 ? -3.062 7.242 -20.469 1 41.09 22 THR B C 1
ATOM 4608 O O . THR B 1 22 ? -2.832 7.266 -19.266 1 41.09 22 THR B O 1
ATOM 4611 N N . ASP B 1 23 ? -4.188 6.781 -20.984 1 41.31 23 ASP B N 1
ATOM 4612 C CA . ASP B 1 23 ? -5.07 5.984 -20.141 1 41.31 23 ASP B CA 1
ATOM 4613 C C . ASP B 1 23 ? -4.316 4.824 -19.5 1 41.31 23 ASP B C 1
ATOM 4615 O O . ASP B 1 23 ? -4.52 4.523 -18.312 1 41.31 23 ASP B O 1
ATOM 4619 N N . ALA B 1 24 ? -3.553 4.359 -20.328 1 39.72 24 ALA B N 1
ATOM 4620 C CA . ALA B 1 24 ? -2.748 3.248 -19.828 1 39.72 24 ALA B CA 1
ATOM 4621 C C . ALA B 1 24 ? -1.812 3.707 -18.703 1 39.72 24 ALA B C 1
ATOM 4623 O O . ALA B 1 24 ? -1.64 3.01 -17.703 1 39.72 24 ALA B O 1
ATOM 4624 N N . LYS B 1 25 ? -1.332 4.977 -18.922 1 45.5 25 LYS B N 1
ATOM 4625 C CA . LYS B 1 25 ? -0.49 5.555 -17.891 1 45.5 25 LYS B CA 1
ATOM 4626 C C . LYS B 1 25 ? -1.292 5.816 -16.609 1 45.5 25 LYS B C 1
ATOM 4628 O O . LYS B 1 25 ? -0.84 5.492 -15.516 1 45.5 25 LYS B O 1
ATOM 4633 N N . ARG B 1 26 ? -2.346 6.477 -16.812 1 45.41 26 ARG B N 1
ATOM 4634 C CA . ARG B 1 26 ? -3.246 6.723 -15.695 1 45.41 26 ARG B CA 1
ATOM 4635 C C . ARG B 1 26 ? -3.629 5.418 -15.008 1 45.41 26 ARG B C 1
ATOM 4637 O O . ARG B 1 26 ? -3.58 5.324 -13.781 1 45.41 26 ARG B O 1
ATOM 4644 N N . ASN B 1 27 ? -4.008 4.648 -15.891 1 43.38 27 ASN B N 1
ATOM 4645 C CA . ASN B 1 27 ? -4.43 3.373 -15.32 1 43.38 27 ASN B CA 1
ATOM 4646 C C . ASN B 1 27 ? -3.281 2.67 -14.602 1 43.38 27 ASN B C 1
ATOM 4648 O O . ASN B 1 27 ? -3.484 2.027 -13.57 1 43.38 27 ASN B O 1
ATOM 4652 N N . LEU B 1 28 ? -2.166 2.979 -15.219 1 44.31 28 LEU B N 1
ATOM 4653 C CA . LEU B 1 28 ? -1.008 2.41 -14.539 1 44.31 28 LEU B CA 1
ATOM 4654 C C . LEU B 1 28 ? -0.791 3.076 -13.188 1 44.31 28 LEU B C 1
ATOM 4656 O O . LEU B 1 28 ? -0.564 2.395 -12.18 1 44.31 28 LEU B O 1
ATOM 4660 N N . ILE B 1 29 ? -0.821 4.383 -13.281 1 51.06 29 ILE B N 1
ATOM 4661 C CA . ILE B 1 29 ? -0.644 5.125 -12.039 1 51.06 29 ILE B CA 1
ATOM 4662 C C . ILE B 1 29 ? -1.71 4.703 -11.023 1 51.06 29 ILE B C 1
ATOM 4664 O O . ILE B 1 29 ? -1.405 4.453 -9.859 1 51.06 29 ILE B O 1
ATOM 4668 N N . LEU B 1 30 ? -2.795 4.598 -11.578 1 47.59 30 LEU B N 1
ATOM 4669 C CA . LEU B 1 30 ? -3.9 4.188 -10.719 1 47.59 30 LEU B CA 1
ATOM 4670 C C . LEU B 1 30 ? -3.688 2.771 -10.195 1 47.59 30 LEU B C 1
ATOM 4672 O O . LEU B 1 30 ? -3.945 2.492 -9.023 1 47.59 30 LEU B O 1
ATOM 4676 N N . SER B 1 31 ? -3.443 2.027 -11.188 1 45 31 SER B N 1
ATOM 4677 C CA . SER B 1 31 ? -3.246 0.639 -10.781 1 45 31 SER B CA 1
ATOM 4678 C C . SER B 1 31 ? -2.158 0.521 -9.719 1 45 31 SER B C 1
ATOM 4680 O O . SER B 1 31 ? -2.291 -0.254 -8.773 1 45 31 SER B O 1
ATOM 4682 N N . ILE B 1 32 ? -1.227 1.404 -9.969 1 48.5 32 ILE B N 1
ATOM 4683 C CA . ILE B 1 32 ? -0.124 1.374 -9.016 1 48.5 32 ILE B CA 1
ATOM 4684 C C . ILE B 1 32 ? -0.583 1.946 -7.676 1 48.5 32 ILE B C 1
ATOM 4686 O O . ILE B 1 32 ? -0.28 1.39 -6.617 1 48.5 32 ILE B O 1
ATOM 4690 N N . LEU B 1 33 ? -1.284 3.053 -7.855 1 49.19 33 LEU B N 1
ATOM 4691 C CA . LEU B 1 33 ? -1.8 3.674 -6.641 1 49.19 33 LEU B CA 1
ATOM 4692 C C . LEU B 1 33 ? -2.707 2.713 -5.879 1 49.19 33 LEU B C 1
ATOM 4694 O O . LEU B 1 33 ? -2.646 2.635 -4.652 1 49.19 33 LEU B O 1
ATOM 4698 N N . ARG B 1 34 ? -3.57 2.121 -6.594 1 44.88 34 ARG B N 1
ATOM 4699 C CA . ARG B 1 34 ? -4.496 1.168 -5.988 1 44.88 34 ARG B CA 1
ATOM 4700 C C . ARG B 1 34 ? -3.74 0.026 -5.312 1 44.88 34 ARG B C 1
ATOM 4702 O O . ARG B 1 34 ? -4.203 -0.523 -4.312 1 44.88 34 ARG B O 1
ATOM 4709 N N . SER B 1 35 ? -2.674 -0.314 -6.016 1 42.72 35 SER B N 1
ATOM 4710 C CA . SER B 1 35 ? -1.924 -1.421 -5.434 1 42.72 35 SER B CA 1
ATOM 4711 C C . SER B 1 35 ? -1.219 -0.997 -4.152 1 42.72 35 SER B C 1
ATOM 4713 O O . SER B 1 35 ? -0.854 -1.84 -3.328 1 42.72 35 SER B O 1
ATOM 4715 N N . THR B 1 36 ? -0.797 0.341 -4.02 1 44.75 36 THR B N 1
ATOM 4716 C CA . THR B 1 36 ? 0.088 0.803 -2.957 1 44.75 36 THR B CA 1
ATOM 4717 C C . THR B 1 36 ? -0.711 1.468 -1.84 1 44.75 36 THR B C 1
ATOM 4719 O O . THR B 1 36 ? -0.309 1.43 -0.675 1 44.75 36 THR B O 1
ATOM 4722 N N . THR B 1 37 ? -1.695 2.324 -2.277 1 46.62 37 THR B N 1
ATOM 4723 C CA . THR B 1 37 ? -2.525 3.061 -1.329 1 46.62 37 THR B CA 1
ATOM 4724 C C . THR B 1 37 ? -3.863 2.357 -1.123 1 46.62 37 THR B C 1
ATOM 4726 O O . THR B 1 37 ? -4.129 1.322 -1.737 1 46.62 37 THR B O 1
ATOM 4729 N N . THR B 1 38 ? -4.375 2.828 -0.004 1 49.22 38 THR B N 1
ATOM 4730 C CA . THR B 1 38 ? -5.742 2.334 0.095 1 49.22 38 THR B CA 1
ATOM 4731 C C . THR B 1 38 ? -6.543 2.705 -1.15 1 49.22 38 THR B C 1
ATOM 4733 O O . THR B 1 38 ? -6.199 3.656 -1.855 1 49.22 38 THR B O 1
ATOM 4736 N N . LYS B 1 39 ? -7.102 1.824 -1.603 1 47.22 39 LYS B N 1
ATOM 4737 C CA . LYS B 1 39 ? -8.023 2.062 -2.711 1 47.22 39 LYS B CA 1
ATOM 4738 C C . LYS B 1 39 ? -8.641 3.453 -2.621 1 47.22 39 LYS B C 1
ATOM 4740 O O . LYS B 1 39 ? -8.789 4.137 -3.635 1 47.22 39 LYS B O 1
ATOM 4745 N N . ARG B 1 40 ? -8.836 3.809 -1.443 1 47.62 40 ARG B N 1
ATOM 4746 C CA . ARG B 1 40 ? -9.516 5.078 -1.224 1 47.62 40 ARG B CA 1
ATOM 4747 C C . ARG B 1 40 ? -8.602 6.254 -1.551 1 47.62 40 ARG B C 1
ATOM 4749 O O . ARG B 1 40 ? -9.031 7.227 -2.18 1 47.62 40 ARG B O 1
ATOM 4756 N N . GLU B 1 41 ? -7.414 6.23 -1.208 1 51.91 41 GLU B N 1
ATOM 4757 C CA . GLU B 1 41 ? -6.449 7.293 -1.46 1 51.91 41 GLU B CA 1
ATOM 4758 C C . GLU B 1 41 ? -6.156 7.434 -2.951 1 51.91 41 GLU B C 1
ATOM 4760 O O . GLU B 1 41 ? -6.074 8.547 -3.473 1 51.91 41 GLU B O 1
ATOM 4765 N N . ALA B 1 42 ? -5.941 6.34 -3.473 1 53 42 ALA B N 1
ATOM 4766 C CA . ALA B 1 42 ? -5.699 6.336 -4.914 1 53 42 ALA B CA 1
ATOM 4767 C C . ALA B 1 42 ? -6.844 7.012 -5.664 1 53 42 ALA B C 1
ATOM 4769 O O . ALA B 1 42 ? -6.609 7.781 -6.602 1 53 42 ALA B O 1
ATOM 4770 N N . ARG B 1 43 ? -7.953 6.777 -5.184 1 51.03 43 ARG B N 1
ATOM 4771 C CA . ARG B 1 43 ? -9.133 7.367 -5.805 1 51.03 43 ARG B CA 1
ATOM 4772 C C . ARG B 1 43 ? -9.117 8.891 -5.672 1 51.03 43 ARG B C 1
ATOM 4774 O O . ARG B 1 43 ? -9.461 9.602 -6.617 1 51.03 43 ARG B O 1
ATOM 4781 N N . ASN B 1 44 ? -8.797 9.328 -4.535 1 52.34 44 ASN B N 1
ATOM 4782 C CA . ASN B 1 44 ? -8.781 10.766 -4.297 1 52.34 44 ASN B CA 1
ATOM 4783 C C . ASN B 1 44 ? -7.777 11.477 -5.199 1 52.34 44 ASN B C 1
ATOM 4785 O O . ASN B 1 44 ? -8.07 12.539 -5.742 1 52.34 44 ASN B O 1
ATOM 4789 N N . TYR B 1 45 ? -6.621 10.914 -5.309 1 51.66 45 TYR B N 1
ATOM 4790 C CA . TYR B 1 45 ? -5.609 11.484 -6.191 1 51.66 45 TYR B CA 1
ATOM 4791 C C . TYR B 1 45 ? -6.094 11.516 -7.633 1 51.66 45 TYR B C 1
ATOM 4793 O O . TYR B 1 45 ? -5.934 12.516 -8.328 1 51.66 45 TYR B O 1
ATOM 4801 N N . LEU B 1 46 ? -6.652 10.438 -7.969 1 55 46 LEU B N 1
ATOM 4802 C CA . LEU B 1 46 ? -7.117 10.344 -9.352 1 55 46 LEU B CA 1
ATOM 4803 C C . LEU B 1 46 ? -8.211 11.375 -9.625 1 55 46 LEU B C 1
ATOM 4805 O O . LEU B 1 46 ? -8.25 11.969 -10.703 1 55 46 LEU B O 1
ATOM 4809 N N . ASN B 1 47 ? -8.906 11.5 -8.672 1 49.28 47 ASN B N 1
ATOM 4810 C CA . ASN B 1 47 ? -9.969 12.484 -8.828 1 49.28 47 ASN B CA 1
ATOM 4811 C C . ASN B 1 47 ? -9.406 13.906 -8.922 1 49.28 47 ASN B C 1
ATOM 4813 O O . ASN B 1 47 ? -9.891 14.719 -9.711 1 49.28 47 ASN B O 1
ATOM 4817 N N . LYS B 1 48 ? -8.5 14.094 -8.156 1 49.91 48 LYS B N 1
ATOM 4818 C CA . LYS B 1 48 ? -7.93 15.438 -8.094 1 49.91 48 LYS B CA 1
ATOM 4819 C C . LYS B 1 48 ? -7.074 15.727 -9.32 1 49.91 48 LYS B C 1
ATOM 4821 O O . LYS B 1 48 ? -7.051 16.859 -9.82 1 49.91 48 LYS B O 1
ATOM 4826 N N . TYR B 1 49 ? -6.352 14.75 -9.797 1 46.78 49 TYR B N 1
ATOM 4827 C CA . TYR B 1 49 ? -5.375 15.039 -10.844 1 46.78 49 TYR B CA 1
ATOM 4828 C C . TYR B 1 49 ? -5.754 14.344 -12.141 1 46.78 49 TYR B C 1
ATOM 4830 O O . TYR B 1 49 ? -4.898 14.094 -12.992 1 46.78 49 TYR B O 1
ATOM 4838 N N . ARG B 1 50 ? -6.957 13.977 -12.188 1 45.06 50 ARG B N 1
ATOM 4839 C CA . ARG B 1 50 ? -7.523 13.273 -13.336 1 45.06 50 ARG B CA 1
ATOM 4840 C C . ARG B 1 50 ? -7.074 13.914 -14.648 1 45.06 50 ARG B C 1
ATOM 4842 O O . ARG B 1 50 ? -6.727 13.211 -15.602 1 45.06 50 ARG B O 1
ATOM 4849 N N . TYR B 1 51 ? -7.207 15.211 -14.625 1 40.47 51 TYR B N 1
ATOM 4850 C CA . TYR B 1 51 ? -6.992 15.938 -15.875 1 40.47 51 TYR B CA 1
ATOM 4851 C C . TYR B 1 51 ? -5.531 15.859 -16.297 1 40.47 51 TYR B C 1
ATOM 4853 O O . TYR B 1 51 ? -5.227 15.906 -17.5 1 40.47 51 TYR B O 1
ATOM 4861 N N . ALA B 1 52 ? -4.77 15.852 -15.258 1 41.53 52 ALA B N 1
ATOM 4862 C CA . ALA B 1 52 ? -3.348 15.781 -15.586 1 41.53 52 ALA B CA 1
ATOM 4863 C C . ALA B 1 52 ? -2.998 14.445 -16.234 1 41.53 52 ALA B C 1
ATOM 4865 O O . ALA B 1 52 ? -2.02 14.336 -16.969 1 41.53 52 ALA B O 1
ATOM 4866 N N . LEU B 1 53 ? -3.861 13.594 -15.922 1 42.81 53 LEU B N 1
ATOM 4867 C CA . LEU B 1 53 ? -3.57 12.227 -16.344 1 42.81 53 LEU B CA 1
ATOM 4868 C C . LEU B 1 53 ? -4.379 11.852 -17.578 1 42.81 53 LEU B C 1
ATOM 4870 O O . LEU B 1 53 ? -4.094 10.844 -18.234 1 42.81 53 LEU B O 1
ATOM 4874 N N . GLU B 1 54 ? -5.543 12.633 -17.828 1 40.78 54 GLU B N 1
ATOM 4875 C CA . GLU B 1 54 ? -6.414 12.352 -18.969 1 40.78 54 GLU B CA 1
ATOM 4876 C C . GLU B 1 54 ? -5.746 12.734 -20.281 1 40.78 54 GLU B C 1
ATOM 4878 O O . GLU B 1 54 ? -5.27 13.859 -20.438 1 40.78 54 GLU B O 1
ATOM 4883 N N . ASP B 1 55 ? -5.008 12.055 -20.891 1 38.69 55 ASP B N 1
ATOM 4884 C CA . ASP B 1 55 ? -4.574 12.352 -22.25 1 38.69 55 ASP B CA 1
ATOM 4885 C C . ASP B 1 55 ? -5.75 12.328 -23.219 1 38.69 55 ASP B C 1
ATOM 4887 O O . ASP B 1 55 ? -6.414 11.305 -23.375 1 38.69 55 ASP B O 1
ATOM 4891 N N . THR B 1 56 ? -6.422 13.445 -23.469 1 39.81 56 THR B N 1
ATOM 4892 C CA . THR B 1 56 ? -7.422 13.531 -24.531 1 39.81 56 THR B CA 1
ATOM 4893 C C . THR B 1 56 ? -6.852 13.039 -25.844 1 39.81 56 THR B C 1
ATOM 4895 O O . THR B 1 56 ? -5.641 13.117 -26.078 1 39.81 56 THR B O 1
ATOM 4898 N N . SER B 1 57 ? -7.453 12.07 -26.531 1 39.38 57 SER B N 1
ATOM 4899 C CA . SER B 1 57 ? -7.25 11.523 -27.875 1 39.38 57 SER B CA 1
ATOM 4900 C C . SER B 1 57 ? -6.652 12.57 -28.812 1 39.38 57 SER B C 1
ATOM 4902 O O . SER B 1 57 ? -5.859 12.234 -29.688 1 39.38 57 SER B O 1
ATOM 4904 N N . ASP B 1 58 ? -7.035 13.844 -28.734 1 43.44 58 ASP B N 1
ATOM 4905 C CA . ASP B 1 58 ? -6.621 14.969 -29.562 1 43.44 58 ASP B CA 1
ATOM 4906 C C . ASP B 1 58 ? -5.68 15.898 -28.797 1 43.44 58 ASP B C 1
ATOM 4908 O O . ASP B 1 58 ? -6.098 16.578 -27.844 1 43.44 58 ASP B O 1
ATOM 4912 N N . PRO B 1 59 ? -4.348 15.539 -28.953 1 46.12 59 PRO B N 1
ATOM 4913 C CA . PRO B 1 59 ? -3.4 16.422 -28.281 1 46.12 59 PRO B CA 1
ATOM 4914 C C . PRO B 1 59 ? -3.785 17.906 -28.391 1 46.12 59 PRO B C 1
ATOM 4916 O O . PRO B 1 59 ? -3.346 18.719 -27.578 1 46.12 59 PRO B O 1
ATOM 4919 N N . HIS B 1 60 ? -4.602 18.219 -29.406 1 51.69 60 HIS B N 1
ATOM 4920 C CA . HIS B 1 60 ? -4.977 19.609 -29.609 1 51.69 60 HIS B CA 1
ATOM 4921 C C . HIS B 1 60 ? -6.352 19.906 -29.016 1 51.69 60 HIS B C 1
ATOM 4923 O O . HIS B 1 60 ? -6.852 21.031 -29.109 1 51.69 60 HIS B O 1
ATOM 4929 N N . SER B 1 61 ? -6.758 18.891 -28.375 1 58.66 61 SER B N 1
ATOM 4930 C CA . SER B 1 61 ? -8.062 19.141 -27.781 1 58.66 61 SER B CA 1
ATOM 4931 C C . SER B 1 61 ? -7.957 20.094 -26.609 1 58.66 61 SER B C 1
ATOM 4933 O O . SER B 1 61 ? -7.035 19.984 -25.797 1 58.66 61 SER B O 1
ATOM 4935 N N . LEU B 1 62 ? -8.805 21.094 -26.75 1 61.88 62 LEU B N 1
ATOM 4936 C CA . LEU B 1 62 ? -8.82 22.094 -25.688 1 61.88 62 LEU B CA 1
ATOM 4937 C C . LEU B 1 62 ? -9.266 21.469 -24.375 1 61.88 62 LEU B C 1
ATOM 4939 O O . LEU B 1 62 ? -9.414 22.172 -23.375 1 61.88 62 LEU B O 1
ATOM 4943 N N . ARG B 1 63 ? -9.297 20.188 -24.5 1 62.38 63 ARG B N 1
ATOM 4944 C CA . ARG B 1 63 ? -9.609 19.484 -23.25 1 62.38 63 ARG B CA 1
ATOM 4945 C C . ARG B 1 63 ? -8.344 19.016 -22.562 1 62.38 63 ARG B C 1
ATOM 4947 O O . ARG B 1 63 ? -8.383 18.578 -21.406 1 62.38 63 ARG B O 1
ATOM 4954 N N . ASN B 1 64 ? -7.344 19.234 -23.312 1 63.5 64 ASN B N 1
ATOM 4955 C CA . ASN B 1 64 ? -6.035 18.922 -22.75 1 63.5 64 ASN B CA 1
ATOM 4956 C C . ASN B 1 64 ? -5.41 20.125 -22.062 1 63.5 64 ASN B C 1
ATOM 4958 O O . ASN B 1 64 ? -5.523 21.25 -22.547 1 63.5 64 ASN B O 1
ATOM 4962 N N . ARG B 1 65 ? -4.73 19.859 -21 1 68.44 65 ARG B N 1
ATOM 4963 C CA . ARG B 1 65 ? -4.109 20.922 -20.234 1 68.44 65 ARG B CA 1
ATOM 4964 C C . ARG B 1 65 ? -3.094 21.688 -21.078 1 68.44 65 ARG B C 1
ATOM 4966 O O . ARG B 1 65 ? -3.07 22.922 -21.062 1 68.44 65 ARG B O 1
ATOM 4973 N N . ASP B 1 66 ? -2.346 20.922 -21.766 1 66.5 66 ASP B N 1
ATOM 4974 C CA . ASP B 1 66 ? -1.292 21.562 -22.547 1 66.5 66 ASP B CA 1
ATOM 4975 C C . ASP B 1 66 ? -1.881 22.438 -23.656 1 66.5 66 ASP B C 1
ATOM 4977 O O . ASP B 1 66 ? -1.376 23.531 -23.938 1 66.5 66 ASP B O 1
ATOM 4981 N N . SER B 1 67 ? -2.873 21.938 -24.219 1 69.44 67 SER B N 1
ATOM 4982 C CA . SER B 1 67 ? -3.535 22.703 -25.266 1 69.44 67 SER B CA 1
ATOM 4983 C C . SER B 1 67 ? -4.168 23.969 -24.688 1 69.44 67 SER B C 1
ATOM 4985 O O . SER B 1 67 ? -4.109 25.031 -25.312 1 69.44 67 SER B O 1
ATOM 4987 N N . GLN B 1 68 ? -4.707 23.828 -23.609 1 75 68 GLN B N 1
ATOM 4988 C CA . GLN B 1 68 ? -5.293 25 -22.984 1 75 68 GLN B CA 1
ATOM 4989 C C . GLN B 1 68 ? -4.223 26.016 -22.594 1 75 68 GLN B C 1
ATOM 4991 O O . GLN B 1 68 ? -4.41 27.234 -22.781 1 75 68 GLN B O 1
ATOM 4996 N N . SER B 1 69 ? -3.182 25.469 -22.125 1 74.69 69 SER B N 1
ATOM 4997 C CA . SER B 1 69 ? -2.084 26.359 -21.75 1 74.69 69 SER B CA 1
ATOM 4998 C C . SER B 1 69 ? -1.57 27.141 -22.953 1 74.69 69 SER B C 1
ATOM 5000 O O . SER B 1 69 ? -1.341 28.344 -22.859 1 74.69 69 SER B O 1
ATOM 5002 N N . GLN B 1 70 ? -1.443 26.5 -24.031 1 72.75 70 GLN B N 1
ATOM 5003 C CA . GLN B 1 70 ? -0.977 27.156 -25.25 1 72.75 70 GLN B CA 1
ATOM 5004 C C . GLN B 1 70 ? -1.978 28.203 -25.719 1 72.75 70 GLN B C 1
ATOM 5006 O O . GLN B 1 70 ? -1.586 29.281 -26.188 1 72.75 70 GLN B O 1
ATOM 5011 N N . LEU B 1 71 ? -3.166 27.906 -25.578 1 74 71 LEU B N 1
ATOM 5012 C CA . LEU B 1 71 ? -4.211 28.844 -25.969 1 74 71 LEU B CA 1
ATOM 5013 C C . LEU B 1 71 ? -4.109 30.125 -25.141 1 74 71 LEU B C 1
ATOM 5015 O O . LEU B 1 71 ? -4.156 31.234 -25.688 1 74 71 LEU B O 1
ATOM 5019 N N . PHE B 1 72 ? -3.988 29.984 -23.922 1 73.19 72 PHE B N 1
ATOM 5020 C CA . PHE B 1 72 ? -3.914 31.141 -23.031 1 73.19 72 PHE B CA 1
ATOM 5021 C C . PHE B 1 72 ? -2.689 32 -23.344 1 73.19 72 PHE B C 1
ATOM 5023 O O . PHE B 1 72 ? -2.775 33.219 -23.406 1 73.19 72 PHE B O 1
ATOM 5030 N N . VAL B 1 73 ? -1.645 31.312 -23.562 1 74.31 73 VAL B N 1
ATOM 5031 C CA . VAL B 1 73 ? -0.402 32.031 -23.859 1 74.31 73 VAL B CA 1
ATOM 5032 C C . VAL B 1 73 ? -0.544 32.781 -25.188 1 74.31 73 VAL B C 1
ATOM 5034 O O . VAL B 1 73 ? -0.149 33.938 -25.281 1 74.31 73 VAL B O 1
ATOM 5037 N N . ASN B 1 74 ? -1.108 32.156 -26.094 1 72.94 74 ASN B N 1
ATOM 5038 C CA . ASN B 1 74 ? -1.31 32.812 -27.375 1 72.94 74 ASN B CA 1
ATOM 5039 C C . ASN B 1 74 ? -2.234 34.031 -27.266 1 72.94 74 ASN B C 1
ATOM 5041 O O . ASN B 1 74 ? -1.948 35.094 -27.828 1 72.94 74 ASN B O 1
ATOM 5045 N N . ARG B 1 75 ? -3.273 33.844 -26.594 1 72.56 75 ARG B N 1
ATOM 5046 C CA . ARG B 1 75 ? -4.207 34.969 -26.406 1 72.56 75 ARG B CA 1
ATOM 5047 C C . ARG B 1 75 ? -3.516 36.156 -25.75 1 72.56 75 ARG B C 1
ATOM 5049 O O . ARG B 1 75 ? -3.754 37.312 -26.141 1 72.56 75 ARG B O 1
ATOM 5056 N N . PHE B 1 76 ? -2.736 35.875 -24.859 1 73.12 76 PHE B N 1
ATOM 5057 C CA . PHE B 1 76 ? -1.998 36.938 -24.172 1 73.12 76 PHE B CA 1
ATOM 5058 C C . PHE B 1 76 ? -1.044 37.625 -25.125 1 73.12 76 PHE B C 1
ATOM 5060 O O . PHE B 1 76 ? -0.994 38.875 -25.156 1 73.12 76 PHE B O 1
ATOM 5067 N N . LEU B 1 77 ? -0.339 36.781 -25.828 1 71 77 LEU B N 1
ATOM 5068 C CA . LEU B 1 77 ? 0.645 37.344 -26.75 1 71 77 LEU B CA 1
ATOM 5069 C C . LEU B 1 77 ? -0.033 38.188 -27.828 1 71 77 LEU B C 1
ATOM 5071 O O . LEU B 1 77 ? 0.545 39.188 -28.297 1 71 77 LEU B O 1
ATOM 5075 N N . GLU B 1 78 ? -1.254 37.875 -28.062 1 69.81 78 GLU B N 1
ATOM 5076 C CA . GLU B 1 78 ? -2.018 38.594 -29.078 1 69.81 78 GLU B CA 1
ATOM 5077 C C . GLU B 1 78 ? -2.68 39.812 -28.484 1 69.81 78 GLU B C 1
ATOM 5079 O O . GLU B 1 78 ? -3.264 40.625 -29.203 1 69.81 78 GLU B O 1
ATOM 5084 N N . GLY B 1 79 ? -2.553 39.906 -27.203 1 68.94 79 GLY B N 1
ATOM 5085 C CA . GLY B 1 79 ? -3.1 41.094 -26.562 1 68.94 79 GLY B CA 1
ATOM 5086 C C . GLY B 1 79 ? -4.594 41 -26.312 1 68.94 79 GLY B C 1
ATOM 5087 O O . GLY B 1 79 ? -5.293 42.031 -26.312 1 68.94 79 GLY B O 1
ATOM 5088 N N . ALA B 1 80 ? -5.023 39.844 -26.109 1 72.94 80 ALA B N 1
ATOM 5089 C CA . ALA B 1 80 ? -6.449 39.656 -25.859 1 72.94 80 ALA B CA 1
ATOM 5090 C C . ALA B 1 80 ? -6.867 40.344 -24.562 1 72.94 80 ALA B C 1
ATOM 5092 O O . ALA B 1 80 ? -6.086 40.375 -23.609 1 72.94 80 ALA B O 1
ATOM 5093 N N . ALA B 1 81 ? -8.07 40.812 -24.562 1 71.62 81 ALA B N 1
ATOM 5094 C CA . ALA B 1 81 ? -8.586 41.5 -23.375 1 71.62 81 ALA B CA 1
ATOM 5095 C C . ALA B 1 81 ? -8.719 40.562 -22.188 1 71.62 81 ALA B C 1
ATOM 5097 O O . ALA B 1 81 ? -8.414 40.938 -21.062 1 71.62 81 ALA B O 1
ATOM 5098 N N . LYS B 1 82 ? -9.18 39.312 -22.547 1 79.94 82 LYS B N 1
ATOM 5099 C CA . LYS B 1 82 ? -9.32 38.312 -21.516 1 79.94 82 LYS B CA 1
ATOM 5100 C C . LYS B 1 82 ? -8.609 37 -21.922 1 79.94 82 LYS B C 1
ATOM 5102 O O . LYS B 1 82 ? -9.258 36.031 -22.281 1 79.94 82 LYS B O 1
ATOM 5107 N N . PRO B 1 83 ? -7.309 37.094 -21.797 1 75.69 83 PRO B N 1
ATOM 5108 C CA . PRO B 1 83 ? -6.543 35.938 -22.281 1 75.69 83 PRO B CA 1
ATOM 5109 C C . PRO B 1 83 ? -6.922 34.625 -21.578 1 75.69 83 PRO B C 1
ATOM 5111 O O . PRO B 1 83 ? -6.781 33.531 -22.156 1 75.69 83 PRO B O 1
ATOM 5114 N N . PHE B 1 84 ? -7.426 34.781 -20.391 1 76.25 84 PHE B N 1
ATOM 5115 C CA . PHE B 1 84 ? -7.715 33.594 -19.625 1 76.25 84 PHE B CA 1
ATOM 5116 C C . PHE B 1 84 ? -9.219 33.375 -19.484 1 76.25 84 PHE B C 1
ATOM 5118 O O . PHE B 1 84 ? -9.672 32.75 -18.531 1 76.25 84 PHE B O 1
ATOM 5125 N N . GLY B 1 85 ? -9.938 33.906 -20.391 1 74.94 85 GLY B N 1
ATOM 5126 C CA . GLY B 1 85 ? -11.383 33.781 -20.375 1 74.94 85 GLY B CA 1
ATOM 5127 C C . GLY B 1 85 ? -11.891 32.406 -20.812 1 74.94 85 GLY B C 1
ATOM 5128 O O . GLY B 1 85 ? -11.164 31.422 -20.703 1 74.94 85 GLY B O 1
ATOM 5129 N N . THR B 1 86 ? -13.07 32.281 -21.156 1 76.62 86 THR B N 1
ATOM 5130 C CA . THR B 1 86 ? -13.789 31.062 -21.5 1 76.62 86 THR B CA 1
ATOM 5131 C C . THR B 1 86 ? -13.156 30.391 -22.719 1 76.62 86 THR B C 1
ATOM 5133 O O . THR B 1 86 ? -12.664 31.078 -23.625 1 76.62 86 THR B O 1
ATOM 5136 N N . ILE B 1 87 ? -13.055 29.062 -22.625 1 76.75 87 ILE B N 1
ATOM 5137 C CA . ILE B 1 87 ? -12.516 28.266 -23.734 1 76.75 87 ILE B CA 1
ATOM 5138 C C . ILE B 1 87 ? -13.664 27.688 -24.562 1 76.75 87 ILE B C 1
ATOM 5140 O O . ILE B 1 87 ? -14.5 26.953 -24.047 1 76.75 87 ILE B O 1
ATOM 5144 N N . ARG B 1 88 ? -13.852 28.031 -25.797 1 66.5 88 ARG B N 1
ATOM 5145 C CA . ARG B 1 88 ? -14.875 27.531 -26.703 1 66.5 88 ARG B CA 1
ATOM 5146 C C . ARG B 1 88 ? -14.281 26.531 -27.688 1 66.5 88 ARG B C 1
ATOM 5148 O O . ARG B 1 88 ? -13.234 26.781 -28.281 1 66.5 88 ARG B O 1
ATOM 5155 N N . SER B 1 89 ? -14.672 25.172 -27.391 1 61.31 89 SER B N 1
ATOM 5156 C CA . SER B 1 89 ? -14.211 24.156 -28.328 1 61.31 89 SER B CA 1
ATOM 5157 C C . SER B 1 89 ? -14.727 24.438 -29.734 1 61.31 89 SER B C 1
ATOM 5159 O O . SER B 1 89 ? -15.758 25.094 -29.906 1 61.31 89 SER B O 1
ATOM 5161 N N . GLY B 1 90 ? -13.891 24.422 -30.719 1 54.47 90 GLY B N 1
ATOM 5162 C CA . GLY B 1 90 ? -14.375 24.531 -32.094 1 54.47 90 GLY B CA 1
ATOM 5163 C C . GLY B 1 90 ? -15.516 23.578 -32.406 1 54.47 90 GLY B C 1
ATOM 5164 O O . GLY B 1 90 ? -16.047 23.578 -33.5 1 54.47 90 GLY B O 1
ATOM 5165 N N . GLU B 1 91 ? -15.734 22.75 -31.375 1 53.62 91 GLU B N 1
ATOM 5166 C CA . GLU B 1 91 ? -16.812 21.812 -31.609 1 53.62 91 GLU B CA 1
ATOM 5167 C C . GLU B 1 91 ? -18.156 22.391 -31.172 1 53.62 91 GLU B C 1
ATOM 5169 O O . GLU B 1 91 ? -18.219 23.203 -30.25 1 53.62 91 GLU B O 1
ATOM 5174 N N . TYR B 1 92 ? -19.094 22.594 -32.125 1 46.44 92 TYR B N 1
ATOM 5175 C CA . TYR B 1 92 ? -20.422 23.125 -31.891 1 46.44 92 TYR B CA 1
ATOM 5176 C C . TYR B 1 92 ? -21.359 22.062 -31.344 1 46.44 92 TYR B C 1
ATOM 5178 O O . TYR B 1 92 ? -21.266 20.891 -31.703 1 46.44 92 TYR B O 1
ATOM 5186 N N . ILE B 1 93 ? -21.688 22.406 -30.062 1 42.81 93 ILE B N 1
ATOM 5187 C CA . ILE B 1 93 ? -22.766 21.594 -29.5 1 42.81 93 ILE B CA 1
ATOM 5188 C C . ILE B 1 93 ? -24.016 21.734 -30.375 1 42.81 93 ILE B C 1
ATOM 5190 O O . ILE B 1 93 ? -24.547 22.828 -30.516 1 42.81 93 ILE B O 1
ATOM 5194 N N . ASP B 1 94 ? -24.531 20.516 -30.828 1 49.75 94 ASP B N 1
ATOM 5195 C CA . ASP B 1 94 ? -25.781 20.406 -31.594 1 49.75 94 ASP B CA 1
ATOM 5196 C C . ASP B 1 94 ? -25.938 21.562 -32.562 1 49.75 94 ASP B C 1
ATOM 5198 O O . ASP B 1 94 ? -25.109 22.484 -32.594 1 49.75 94 ASP B O 1
ATOM 5202 N N . ASP B 1 95 ? -27.125 21.609 -33.375 1 47.16 95 ASP B N 1
ATOM 5203 C CA . ASP B 1 95 ? -27.594 22.609 -34.344 1 47.16 95 ASP B CA 1
ATOM 5204 C C . ASP B 1 95 ? -27.516 24.016 -33.75 1 47.16 95 ASP B C 1
ATOM 5206 O O . ASP B 1 95 ? -28 24.969 -34.344 1 47.16 95 ASP B O 1
ATOM 5210 N N . THR B 1 96 ? -27.266 24.172 -32.5 1 51.34 96 THR B N 1
ATOM 5211 C CA . THR B 1 96 ? -27.281 25.547 -32.031 1 51.34 96 THR B CA 1
ATOM 5212 C C . THR B 1 96 ? -25.875 26.156 -32.094 1 51.34 96 THR B C 1
ATOM 5214 O O . THR B 1 96 ? -24.875 25.422 -32.062 1 51.34 96 THR B O 1
ATOM 5217 N N . ASP B 1 97 ? -25.578 27.328 -32.781 1 55.81 97 ASP B N 1
ATOM 5218 C CA . ASP B 1 97 ? -24.422 28.188 -33 1 55.81 97 ASP B CA 1
ATOM 5219 C C . ASP B 1 97 ? -23.656 28.438 -31.688 1 55.81 97 ASP B C 1
ATOM 5221 O O . ASP B 1 97 ? -22.938 29.422 -31.562 1 55.81 97 ASP B O 1
ATOM 5225 N N . GLN B 1 98 ? -23.953 27.609 -30.656 1 57.28 98 GLN B N 1
ATOM 5226 C CA . GLN B 1 98 ? -23.234 27.953 -29.438 1 57.28 98 GLN B CA 1
ATOM 5227 C C . GLN B 1 98 ? -22.016 27.047 -29.266 1 57.28 98 GLN B C 1
ATOM 5229 O O . GLN B 1 98 ? -22.125 25.828 -29.297 1 57.28 98 GLN B O 1
ATOM 5234 N N . PRO B 1 99 ? -20.891 27.547 -29.25 1 60.22 99 PRO B N 1
ATOM 5235 C CA . PRO B 1 99 ? -19.656 26.781 -29.078 1 60.22 99 PRO B CA 1
ATOM 5236 C C . PRO B 1 99 ? -19.594 26.031 -27.75 1 60.22 99 PRO B C 1
ATOM 5238 O O . PRO B 1 99 ? -20.141 26.5 -26.75 1 60.22 99 PRO B O 1
ATOM 5241 N N . ILE B 1 100 ? -19.297 24.844 -27.781 1 66.25 100 ILE B N 1
ATOM 5242 C CA . ILE B 1 100 ? -19.141 24.047 -26.578 1 66.25 100 ILE B CA 1
ATOM 5243 C C . ILE B 1 100 ? -18.047 24.656 -25.688 1 66.25 100 ILE B C 1
ATOM 5245 O O . ILE B 1 100 ? -16.938 24.906 -26.156 1 66.25 100 ILE B O 1
ATOM 5249 N N . VAL B 1 101 ? -18.5 25.141 -24.547 1 73.44 101 VAL B N 1
ATOM 5250 C CA . VAL B 1 101 ? -17.578 25.656 -23.531 1 73.44 101 VAL B CA 1
ATOM 5251 C C . VAL B 1 101 ? -16.844 24.5 -22.859 1 73.44 101 VAL B C 1
ATOM 5253 O O . VAL B 1 101 ? -17.469 23.562 -22.391 1 73.44 101 VAL B O 1
ATOM 5256 N N . VAL B 1 102 ? -15.57 24.531 -23.172 1 73.12 102 VAL B N 1
ATOM 5257 C CA . VAL B 1 102 ? -14.727 23.516 -22.547 1 73.12 102 VAL B CA 1
ATOM 5258 C C . VAL B 1 102 ? -14.367 23.938 -21.125 1 73.12 102 VAL B C 1
ATOM 5260 O O . VAL B 1 102 ? -14.109 25.109 -20.859 1 73.12 102 VAL B O 1
ATOM 5263 N N . GLU B 1 103 ? -14.523 23.078 -20.156 1 74.31 103 GLU B N 1
ATOM 5264 C CA . GLU B 1 103 ? -14.148 23.344 -18.766 1 74.31 103 GLU B CA 1
ATOM 5265 C C . GLU B 1 103 ? -12.648 23.562 -18.641 1 74.31 103 GLU B C 1
ATOM 5267 O O . GLU B 1 103 ? -11.852 22.844 -19.25 1 74.31 103 GLU B O 1
ATOM 5272 N N . LYS B 1 104 ? -12.344 24.672 -18 1 76.94 104 LYS B N 1
ATOM 5273 C CA . LYS B 1 104 ? -10.938 25 -17.781 1 76.94 104 LYS B CA 1
ATOM 5274 C C . LYS B 1 104 ? -10.305 24.016 -16.797 1 76.94 104 LYS B C 1
ATOM 5276 O O . LYS B 1 104 ? -10.93 23.609 -15.82 1 76.94 104 LYS B O 1
ATOM 5281 N N . ILE B 1 105 ? -9.164 23.562 -17.109 1 74.44 105 ILE B N 1
ATOM 5282 C CA . ILE B 1 105 ? -8.375 22.75 -16.203 1 74.44 105 ILE B CA 1
ATOM 5283 C C . ILE B 1 105 ? -7.566 23.641 -15.273 1 74.44 105 ILE B C 1
ATOM 5285 O O . ILE B 1 105 ? -6.664 24.359 -15.711 1 74.44 105 ILE B O 1
ATOM 5289 N N . PRO B 1 106 ? -7.938 23.641 -14.023 1 78.69 106 PRO B N 1
ATOM 5290 C CA . PRO B 1 106 ? -7.258 24.547 -13.094 1 78.69 106 PRO B CA 1
ATOM 5291 C C . PRO B 1 106 ? -5.781 24.203 -12.906 1 78.69 106 PRO B C 1
ATOM 5293 O O . PRO B 1 106 ? -5.414 23.031 -12.883 1 78.69 106 PRO B O 1
ATOM 5296 N N . LEU B 1 107 ? -5.012 25.281 -12.883 1 83.75 107 LEU B N 1
ATOM 5297 C CA . LEU B 1 107 ? -3.605 25.141 -12.508 1 83.75 107 LEU B CA 1
ATOM 5298 C C . LEU B 1 107 ? -3.457 24.906 -11.016 1 83.75 107 LEU B C 1
ATOM 5300 O O . LEU B 1 107 ? -4.066 25.609 -10.203 1 83.75 107 LEU B O 1
ATOM 5304 N N . ARG B 1 108 ? -2.723 23.922 -10.656 1 87.62 108 ARG B N 1
ATOM 5305 C CA . ARG B 1 108 ? -2.441 23.672 -9.242 1 87.62 108 ARG B CA 1
ATOM 5306 C C . ARG B 1 108 ? -1.092 24.266 -8.844 1 87.62 108 ARG B C 1
ATOM 5308 O O . ARG B 1 108 ? -0.061 23.906 -9.422 1 87.62 108 ARG B O 1
ATOM 5315 N N . ILE B 1 109 ? -1.165 25.047 -7.859 1 93.25 109 ILE B N 1
ATOM 5316 C CA . ILE B 1 109 ? 0.044 25.797 -7.535 1 93.25 109 ILE B CA 1
ATOM 5317 C C . ILE B 1 109 ? 0.516 25.438 -6.129 1 93.25 109 ILE B C 1
ATOM 5319 O O . ILE B 1 109 ? -0.295 25.109 -5.262 1 93.25 109 ILE B O 1
ATOM 5323 N N . ALA B 1 110 ? 1.81 25.422 -5.953 1 95.88 110 ALA B N 1
ATOM 5324 C CA . ALA B 1 110 ? 2.469 25.328 -4.652 1 95.88 110 ALA B CA 1
ATOM 5325 C C . ALA B 1 110 ? 3.369 26.531 -4.41 1 95.88 110 ALA B C 1
ATOM 5327 O O . ALA B 1 110 ? 4.234 26.844 -5.23 1 95.88 110 ALA B O 1
ATOM 5328 N N . LEU B 1 111 ? 3.131 27.219 -3.346 1 97.44 111 LEU B N 1
ATOM 5329 C CA . LEU B 1 111 ? 3.928 28.391 -3.002 1 97.44 111 LEU B CA 1
ATOM 5330 C C . LEU B 1 111 ? 5.062 28.016 -2.053 1 97.44 111 LEU B C 1
ATOM 5332 O O . LEU B 1 111 ? 4.828 27.391 -1.015 1 97.44 111 LEU B O 1
ATOM 5336 N N . PHE B 1 112 ? 6.258 28.406 -2.422 1 97.75 112 PHE B N 1
ATOM 5337 C CA . PHE B 1 112 ? 7.441 28.078 -1.636 1 97.75 112 PHE B CA 1
ATOM 5338 C C . PHE B 1 112 ? 8.078 29.328 -1.054 1 97.75 112 PHE B C 1
ATOM 5340 O O . PHE B 1 112 ? 8.305 30.312 -1.771 1 97.75 112 PHE B O 1
ATOM 5347 N N . ARG B 1 113 ? 8.289 29.344 0.195 1 97.56 113 ARG B N 1
ATOM 5348 C CA . ARG B 1 113 ? 9.148 30.328 0.84 1 97.56 113 ARG B CA 1
ATOM 5349 C C . ARG B 1 113 ? 10.57 29.797 0.987 1 97.56 113 ARG B C 1
ATOM 5351 O O . ARG B 1 113 ? 10.805 28.828 1.7 1 97.56 113 ARG B O 1
ATOM 5358 N N . ILE B 1 114 ? 11.508 30.469 0.377 1 95.38 114 ILE B N 1
ATOM 5359 C CA . ILE B 1 114 ? 12.891 30 0.409 1 95.38 114 ILE B CA 1
ATOM 5360 C C . ILE B 1 114 ? 13.828 31.172 0.691 1 95.38 114 ILE B C 1
ATOM 5362 O O . ILE B 1 114 ? 13.711 32.219 0.074 1 95.38 114 ILE B O 1
ATOM 5366 N N . ASN B 1 115 ? 14.617 31 1.628 1 90.62 115 ASN B N 1
ATOM 5367 C CA . ASN B 1 115 ? 15.742 31.891 1.842 1 90.62 115 ASN B CA 1
ATOM 5368 C C . ASN B 1 115 ? 17.016 31.359 1.194 1 90.62 115 ASN B C 1
ATOM 5370 O O . ASN B 1 115 ? 17.625 30.422 1.706 1 90.62 115 ASN B O 1
ATOM 5374 N N . TYR B 1 116 ? 17.391 32 0.136 1 86.12 116 TYR B N 1
ATOM 5375 C CA . TYR B 1 116 ? 18.484 31.5 -0.674 1 86.12 116 TYR B CA 1
ATOM 5376 C C . TYR B 1 116 ? 19.75 31.359 0.159 1 86.12 116 TYR B C 1
ATOM 5378 O O . TYR B 1 116 ? 20.484 30.375 0.029 1 86.12 116 TYR B O 1
ATOM 5386 N N . SER B 1 117 ? 19.969 32.281 1.065 1 85.75 117 SER B N 1
ATOM 5387 C CA . SER B 1 117 ? 21.219 32.312 1.822 1 85.75 117 SER B CA 1
ATOM 5388 C C . SER B 1 117 ? 21.266 31.203 2.873 1 85.75 117 SER B C 1
ATOM 5390 O O . SER B 1 117 ? 22.328 30.844 3.357 1 85.75 117 SER B O 1
ATOM 5392 N N . GLN B 1 118 ? 20.172 30.703 3.119 1 89.88 118 GLN B N 1
ATOM 5393 C CA . GLN B 1 118 ? 20.109 29.719 4.188 1 89.88 118 GLN B CA 1
ATOM 5394 C C . GLN B 1 118 ? 20.109 28.297 3.623 1 89.88 118 GLN B C 1
ATOM 5396 O O . GLN B 1 118 ? 20.094 27.328 4.379 1 89.88 118 GLN B O 1
ATOM 5401 N N . VAL B 1 119 ? 20.094 28.141 2.379 1 93.62 119 VAL B N 1
ATOM 5402 C CA . VAL B 1 119 ? 20.078 26.828 1.753 1 93.62 119 VAL B CA 1
ATOM 5403 C C . VAL B 1 119 ? 21.516 26.406 1.387 1 93.62 119 VAL B C 1
ATOM 5405 O O . VAL B 1 119 ? 22.188 27.125 0.644 1 93.62 119 VAL B O 1
ATOM 5408 N N . PRO B 1 120 ? 21.938 25.359 1.942 1 93.69 120 PRO B N 1
ATOM 5409 C CA . PRO B 1 120 ? 23.266 24.891 1.585 1 93.69 120 PRO B CA 1
ATOM 5410 C C . PRO B 1 120 ? 23.422 24.609 0.092 1 93.69 120 PRO B C 1
ATOM 5412 O O . PRO B 1 120 ? 22.469 24.141 -0.546 1 93.69 120 PRO B O 1
ATOM 5415 N N . GLU B 1 121 ? 24.578 24.797 -0.371 1 91.44 121 GLU B N 1
ATOM 5416 C CA . GLU B 1 121 ? 24.875 24.641 -1.792 1 91.44 121 GLU B CA 1
ATOM 5417 C C . GLU B 1 121 ? 24.609 23.203 -2.246 1 91.44 121 GLU B C 1
ATOM 5419 O O . GLU B 1 121 ? 24.156 22.969 -3.365 1 91.44 121 GLU B O 1
ATOM 5424 N N . SER B 1 122 ? 24.844 22.312 -1.398 1 92.81 122 SER B N 1
ATOM 5425 C CA . SER B 1 122 ? 24.734 20.906 -1.737 1 92.81 122 SER B CA 1
ATOM 5426 C C . SER B 1 122 ? 23.266 20.484 -1.936 1 92.81 122 SER B C 1
ATOM 5428 O O . SER B 1 122 ? 22.984 19.438 -2.512 1 92.81 122 SER B O 1
ATOM 5430 N N . CYS B 1 123 ? 22.359 21.375 -1.533 1 94.5 123 CYS B N 1
ATOM 5431 C CA . CYS B 1 123 ? 20.953 20.984 -1.539 1 94.5 123 CYS B CA 1
ATOM 5432 C C . CYS B 1 123 ? 20.297 21.344 -2.861 1 94.5 123 CYS B C 1
ATOM 5434 O O . CYS B 1 123 ? 19.234 20.812 -3.207 1 94.5 123 CYS B O 1
ATOM 5436 N N . TRP B 1 124 ? 20.891 22.141 -3.668 1 93.5 124 TRP B N 1
ATOM 5437 C CA . TRP B 1 124 ? 20.188 22.75 -4.801 1 93.5 124 TRP B CA 1
ATOM 5438 C C . TRP B 1 124 ? 19.938 21.719 -5.898 1 93.5 124 TRP B C 1
ATOM 5440 O O . TRP B 1 124 ? 18.922 21.781 -6.586 1 93.5 124 TRP B O 1
ATOM 5450 N N . LYS B 1 125 ? 20.828 20.859 -6.035 1 91.31 125 LYS B N 1
ATOM 5451 C CA . LYS B 1 125 ? 20.609 19.812 -7.02 1 91.31 125 LYS B CA 1
ATOM 5452 C C . LYS B 1 125 ? 19.344 19.016 -6.691 1 91.31 125 LYS B C 1
ATOM 5454 O O . LYS B 1 125 ? 18.5 18.781 -7.566 1 91.31 125 LYS B O 1
ATOM 5459 N N . GLY B 1 126 ? 19.219 18.656 -5.465 1 90.56 126 GLY B N 1
ATOM 5460 C CA . GLY B 1 126 ? 18.031 17.922 -5.027 1 90.56 126 GLY B CA 1
ATOM 5461 C C . GLY B 1 126 ? 16.766 18.75 -5.098 1 90.56 126 GLY B C 1
ATOM 5462 O O . GLY B 1 126 ? 15.711 18.25 -5.492 1 90.56 126 GLY B O 1
ATOM 5463 N N . ILE B 1 127 ? 16.875 19.953 -4.762 1 94.06 127 ILE B N 1
ATOM 5464 C CA . ILE B 1 127 ? 15.742 20.859 -4.801 1 94.06 127 ILE B CA 1
ATOM 5465 C C . ILE B 1 127 ? 15.242 21 -6.238 1 94.06 127 ILE B C 1
ATOM 5467 O O . ILE B 1 127 ? 14.039 20.984 -6.492 1 94.06 127 ILE B O 1
ATOM 5471 N N . GLY B 1 128 ? 16.156 21.156 -7.121 1 91.69 128 GLY B N 1
ATOM 5472 C CA . GLY B 1 128 ? 15.789 21.203 -8.531 1 91.69 128 GLY B CA 1
ATOM 5473 C C . GLY B 1 128 ? 15.039 19.969 -9 1 91.69 128 GLY B C 1
ATOM 5474 O O . GLY B 1 128 ? 14.047 20.078 -9.719 1 91.69 128 GLY B O 1
ATOM 5475 N N . GLU B 1 129 ? 15.539 18.922 -8.555 1 83.62 129 GLU B N 1
ATOM 5476 C CA . GLU B 1 129 ? 14.875 17.672 -8.906 1 83.62 129 GLU B CA 1
ATOM 5477 C C . GLU B 1 129 ? 13.461 17.609 -8.336 1 83.62 129 GLU B C 1
ATOM 5479 O O . GLU B 1 129 ? 12.531 17.156 -9 1 83.62 129 GLU B O 1
ATOM 5484 N N . THR B 1 130 ? 13.297 17.969 -7.141 1 88.06 130 THR B N 1
ATOM 5485 C CA . THR B 1 130 ? 11.977 18 -6.516 1 88.06 130 THR B CA 1
ATOM 5486 C C . THR B 1 130 ? 11.031 18.891 -7.301 1 88.06 130 THR B C 1
ATOM 5488 O O . THR B 1 130 ? 9.875 18.531 -7.539 1 88.06 130 THR B O 1
ATOM 5491 N N . PHE B 1 131 ? 11.5 19.984 -7.77 1 90.81 131 PHE B N 1
ATOM 5492 C CA . PHE B 1 131 ? 10.68 20.906 -8.562 1 90.81 131 PHE B CA 1
ATOM 5493 C C . PHE B 1 131 ? 10.25 20.25 -9.867 1 90.81 131 PHE B C 1
ATOM 5495 O O . PHE B 1 131 ? 9.094 20.375 -10.273 1 90.81 131 PHE B O 1
ATOM 5502 N N . ARG B 1 132 ? 11.094 19.609 -10.438 1 81.75 132 ARG B N 1
ATOM 5503 C CA . ARG B 1 132 ? 10.766 18.922 -11.68 1 81.75 132 ARG B CA 1
ATOM 5504 C C . ARG B 1 132 ? 9.688 17.875 -11.445 1 81.75 132 ARG B C 1
ATOM 5506 O O . ARG B 1 132 ? 8.75 17.75 -12.234 1 81.75 132 ARG B O 1
ATOM 5513 N N . ARG B 1 133 ? 9.883 17.203 -10.383 1 76.38 133 ARG B N 1
ATOM 5514 C CA . ARG B 1 133 ? 8.914 16.172 -10.047 1 76.38 133 ARG B CA 1
ATOM 5515 C C . ARG B 1 133 ? 7.535 16.781 -9.781 1 76.38 133 ARG B C 1
ATOM 5517 O O . ARG B 1 133 ? 6.52 16.219 -10.203 1 76.38 133 ARG B O 1
ATOM 5524 N N . LEU B 1 134 ? 7.504 17.812 -9.062 1 84.19 134 LEU B N 1
ATOM 5525 C CA . LEU B 1 134 ? 6.234 18.484 -8.797 1 84.19 134 LEU B CA 1
ATOM 5526 C C . LEU B 1 134 ? 5.539 18.875 -10.094 1 84.19 134 LEU B C 1
ATOM 5528 O O . LEU B 1 134 ? 4.34 18.641 -10.258 1 84.19 134 LEU B O 1
ATOM 5532 N N . GLN B 1 135 ? 6.238 19.391 -10.984 1 80.06 135 GLN B N 1
ATOM 5533 C CA . GLN B 1 135 ? 5.68 19.797 -12.273 1 80.06 135 GLN B CA 1
ATOM 5534 C C . GLN B 1 135 ? 5.18 18.578 -13.055 1 80.06 135 GLN B C 1
ATOM 5536 O O . GLN B 1 135 ? 4.125 18.625 -13.688 1 80.06 135 GLN B O 1
ATOM 5541 N N . GLN B 1 136 ? 5.887 17.656 -12.875 1 69 136 GLN B N 1
ATOM 5542 C CA . GLN B 1 136 ? 5.48 16.422 -13.531 1 69 136 GLN B CA 1
ATOM 5543 C C . GLN B 1 136 ? 4.176 15.891 -12.945 1 69 136 GLN B C 1
ATOM 5545 O O . GLN B 1 136 ? 3.365 15.297 -13.656 1 69 136 GLN B O 1
ATOM 5550 N N . PHE B 1 137 ? 4.09 16.141 -11.719 1 69.88 137 PHE B N 1
ATOM 5551 C CA . PHE B 1 137 ? 2.895 15.656 -11.039 1 69.88 137 PHE B CA 1
ATOM 5552 C C . PHE B 1 137 ? 1.746 16.641 -11.172 1 69.88 137 PHE B C 1
ATOM 5554 O O . PHE B 1 137 ? 0.666 16.438 -10.617 1 69.88 137 PHE B O 1
ATOM 5561 N N . GLY B 1 138 ? 1.979 17.672 -11.891 1 73.25 138 GLY B N 1
ATOM 5562 C CA . GLY B 1 138 ? 0.909 18.594 -12.227 1 73.25 138 GLY B CA 1
ATOM 5563 C C . GLY B 1 138 ? 0.81 19.766 -11.266 1 73.25 138 GLY B C 1
ATOM 5564 O O . GLY B 1 138 ? -0.18 20.5 -11.281 1 73.25 138 GLY B O 1
ATOM 5565 N N . VAL B 1 139 ? 1.77 19.844 -10.43 1 85.12 139 VAL B N 1
ATOM 5566 C CA . VAL B 1 139 ? 1.782 20.969 -9.508 1 85.12 139 VAL B CA 1
ATOM 5567 C C . VAL B 1 139 ? 2.863 21.969 -9.922 1 85.12 139 VAL B C 1
ATOM 5569 O O . VAL B 1 139 ? 4.008 21.578 -10.172 1 85.12 139 VAL B O 1
ATOM 5572 N N . SER B 1 140 ? 2.471 23.172 -10.031 1 90.56 140 SER B N 1
ATOM 5573 C CA . SER B 1 140 ? 3.395 24.219 -10.453 1 90.56 140 SER B CA 1
ATOM 5574 C C . SER B 1 140 ? 3.932 25 -9.258 1 90.56 140 SER B C 1
ATOM 5576 O O . SER B 1 140 ? 3.172 25.656 -8.555 1 90.56 140 SER B O 1
ATOM 5578 N N . PRO B 1 141 ? 5.188 24.953 -9.094 1 96.12 141 PRO B N 1
ATOM 5579 C CA . PRO B 1 141 ? 5.77 25.688 -7.965 1 96.12 141 PRO B CA 1
ATOM 5580 C C . PRO B 1 141 ? 5.945 27.172 -8.25 1 96.12 141 PRO B C 1
ATOM 5582 O O . PRO B 1 141 ? 6.199 27.562 -9.391 1 96.12 141 PRO B O 1
ATOM 5585 N N . VAL B 1 142 ? 5.734 27.984 -7.289 1 96.94 142 VAL B N 1
ATOM 5586 C CA . VAL B 1 142 ? 6.086 29.391 -7.242 1 96.94 142 VAL B CA 1
ATOM 5587 C C . VAL B 1 142 ? 6.977 29.672 -6.035 1 96.94 142 VAL B C 1
ATOM 5589 O O . VAL B 1 142 ? 6.633 29.312 -4.906 1 96.94 142 VAL B O 1
ATOM 5592 N N . VAL B 1 143 ? 8.078 30.344 -6.281 1 97.12 143 VAL B N 1
ATOM 5593 C CA . VAL B 1 143 ? 9.039 30.547 -5.199 1 97.12 143 VAL B CA 1
ATOM 5594 C C . VAL B 1 143 ? 9.047 32.031 -4.789 1 97.12 143 VAL B C 1
ATOM 5596 O O . VAL B 1 143 ? 9.234 32.906 -5.625 1 97.12 143 VAL B O 1
ATOM 5599 N N . VAL B 1 144 ? 8.789 32.25 -3.578 1 96.19 144 VAL B N 1
ATOM 5600 C CA . VAL B 1 144 ? 8.945 33.594 -2.998 1 96.19 144 VAL B CA 1
ATOM 5601 C C . VAL B 1 144 ? 10.227 33.625 -2.164 1 96.19 144 VAL B C 1
ATOM 5603 O O . VAL B 1 144 ? 10.375 32.906 -1.193 1 96.19 144 VAL B O 1
ATOM 5606 N N . LEU B 1 145 ? 11.078 34.531 -2.51 1 94.38 145 LEU B N 1
ATOM 5607 C CA . LEU B 1 145 ? 12.352 34.625 -1.812 1 94.38 145 LEU B CA 1
ATOM 5608 C C . LEU B 1 145 ? 12.195 35.406 -0.508 1 94.38 145 LEU B C 1
ATOM 5610 O O . LEU B 1 145 ? 11.594 36.5 -0.488 1 94.38 145 LEU B O 1
ATOM 5614 N N . ASP B 1 146 ? 12.734 34.844 0.499 1 93.5 146 ASP B N 1
ATOM 5615 C CA . ASP B 1 146 ? 12.656 35.406 1.84 1 93.5 146 ASP B CA 1
ATOM 5616 C C . ASP B 1 146 ? 13.914 36.188 2.18 1 93.5 146 ASP B C 1
ATOM 5618 O O . ASP B 1 146 ? 15.016 35.625 2.189 1 93.5 146 ASP B O 1
ATOM 5622 N N . PHE B 1 147 ? 13.742 37.5 2.477 1 89.81 147 PHE B N 1
ATOM 5623 C CA . PHE B 1 147 ? 14.852 38.375 2.861 1 89.81 147 PHE B CA 1
ATOM 5624 C C . PHE B 1 147 ? 14.531 39.125 4.156 1 89.81 147 PHE B C 1
ATOM 5626 O O . PHE B 1 147 ? 14.906 40.281 4.324 1 89.81 147 PHE B O 1
ATOM 5633 N N . ASP B 1 148 ? 13.797 38.469 4.984 1 86.56 148 ASP B N 1
ATOM 5634 C CA . ASP B 1 148 ? 13.336 39.094 6.215 1 86.56 148 ASP B CA 1
ATOM 5635 C C . ASP B 1 148 ? 14.508 39.438 7.137 1 86.56 148 ASP B C 1
ATOM 5637 O O . ASP B 1 148 ? 14.375 40.25 8.055 1 86.56 148 ASP B O 1
ATOM 5641 N N . HIS B 1 149 ? 15.625 38.906 6.852 1 83 149 HIS B N 1
ATOM 5642 C CA . HIS B 1 149 ? 16.797 39.188 7.684 1 83 149 HIS B CA 1
ATOM 5643 C C . HIS B 1 149 ? 17.406 40.531 7.359 1 83 149 HIS B C 1
ATOM 5645 O O . HIS B 1 149 ? 18.219 41.062 8.133 1 83 149 HIS B O 1
ATOM 5651 N N . LEU B 1 150 ? 17.031 41.125 6.266 1 84.06 150 LEU B N 1
ATOM 5652 C CA . LEU B 1 150 ? 17.609 42.406 5.859 1 84.06 150 LEU B CA 1
ATOM 5653 C C . LEU B 1 150 ? 17 43.562 6.676 1 84.06 150 LEU B C 1
ATOM 5655 O O . LEU B 1 150 ? 15.812 43.531 6.988 1 84.06 150 LEU B O 1
ATOM 5659 N N . VAL B 1 151 ? 17.859 44.531 7.016 1 75.75 151 VAL B N 1
ATOM 5660 C CA . VAL B 1 151 ? 17.422 45.719 7.703 1 75.75 151 VAL B CA 1
ATOM 5661 C C . VAL B 1 151 ? 16.766 46.688 6.711 1 75.75 151 VAL B C 1
ATOM 5663 O O . VAL B 1 151 ? 17.391 47.094 5.73 1 75.75 151 VAL B O 1
ATOM 5666 N N . ARG B 1 152 ? 15.5 47.062 6.684 1 69.81 152 ARG B N 1
ATOM 5667 C CA . ARG B 1 152 ? 14.688 47.719 5.68 1 69.81 152 ARG B CA 1
ATOM 5668 C C . ARG B 1 152 ? 14.898 49.25 5.723 1 69.81 152 ARG B C 1
ATOM 5670 O O . ARG B 1 152 ? 14.922 49.906 4.684 1 69.81 152 ARG B O 1
ATOM 5677 N N . GLU B 1 153 ? 14.875 50 6.719 1 62.66 153 GLU B N 1
ATOM 5678 C CA . GLU B 1 153 ? 14.719 51.469 6.84 1 62.66 153 GLU B CA 1
ATOM 5679 C C . GLU B 1 153 ? 15.805 52.188 6.074 1 62.66 153 GLU B C 1
ATOM 5681 O O . GLU B 1 153 ? 15.547 53.219 5.453 1 62.66 153 GLU B O 1
ATOM 5686 N N . LYS B 1 154 ? 17.062 51.719 5.957 1 63.28 154 LYS B N 1
ATOM 5687 C CA . LYS B 1 154 ? 18.094 52.688 5.59 1 63.28 154 LYS B CA 1
ATOM 5688 C C . LYS B 1 154 ? 18.828 52.25 4.336 1 63.28 154 LYS B C 1
ATOM 5690 O O . LYS B 1 154 ? 19.672 52.969 3.811 1 63.28 154 LYS B O 1
ATOM 5695 N N . LEU B 1 155 ? 18.312 51.281 3.697 1 75.31 155 LEU B N 1
ATOM 5696 C CA . LEU B 1 155 ? 19.234 50.844 2.637 1 75.31 155 LEU B CA 1
ATOM 5697 C C . LEU B 1 155 ? 18.469 50.156 1.52 1 75.31 155 LEU B C 1
ATOM 5699 O O . LEU B 1 155 ? 18.844 49.062 1.101 1 75.31 155 LEU B O 1
ATOM 5703 N N . PHE B 1 156 ? 17.438 50.969 0.969 1 82.12 156 PHE B N 1
ATOM 5704 C CA . PHE B 1 156 ? 16.578 50.312 -0.012 1 82.12 156 PHE B CA 1
ATOM 5705 C C . PHE B 1 156 ? 17.375 49.906 -1.25 1 82.12 156 PHE B C 1
ATOM 5707 O O . PHE B 1 156 ? 17.281 48.781 -1.715 1 82.12 156 PHE B O 1
ATOM 5714 N N . LYS B 1 157 ? 18.172 50.875 -1.749 1 82.94 157 LYS B N 1
ATOM 5715 C CA . LYS B 1 157 ? 18.891 50.625 -2.992 1 82.94 157 LYS B CA 1
ATOM 5716 C C . LYS B 1 157 ? 19.844 49.438 -2.844 1 82.94 157 LYS B C 1
ATOM 5718 O O . LYS B 1 157 ? 19.953 48.594 -3.74 1 82.94 157 LYS B O 1
ATOM 5723 N N . TYR B 1 158 ? 20.469 49.469 -1.747 1 85.81 158 TYR B N 1
ATOM 5724 C CA . TYR B 1 158 ? 21.406 48.375 -1.492 1 85.81 158 TYR B CA 1
ATOM 5725 C C . TYR B 1 158 ? 20.656 47.031 -1.371 1 85.81 158 TYR B C 1
ATOM 5727 O O . TYR B 1 158 ? 21.078 46.031 -1.936 1 85.81 158 TYR B O 1
ATOM 5735 N N . ASN B 1 159 ? 19.625 47.125 -0.683 1 88.69 159 ASN B N 1
ATOM 5736 C CA . ASN B 1 159 ? 18.828 45.906 -0.494 1 88.69 159 ASN B CA 1
ATOM 5737 C C . ASN B 1 159 ? 18.234 45.406 -1.811 1 88.69 159 ASN B C 1
ATOM 5739 O O . ASN B 1 159 ? 18.203 44.219 -2.074 1 88.69 159 ASN B O 1
ATOM 5743 N N . GLU B 1 160 ? 17.781 46.312 -2.58 1 86.12 160 GLU B N 1
ATOM 5744 C CA . GLU B 1 160 ? 17.203 45.969 -3.879 1 86.12 160 GLU B CA 1
ATOM 5745 C C . GLU B 1 160 ? 18.234 45.25 -4.766 1 86.12 160 GLU B C 1
ATOM 5747 O O . GLU B 1 160 ? 17.922 44.25 -5.402 1 86.12 160 GLU B O 1
ATOM 5752 N N . GLN B 1 161 ? 19.391 45.812 -4.777 1 87.62 161 GLN B N 1
ATOM 5753 C CA . GLN B 1 161 ? 20.469 45.25 -5.578 1 87.62 161 GLN B CA 1
ATOM 5754 C C . GLN B 1 161 ? 20.828 43.844 -5.066 1 87.62 161 GLN B C 1
ATOM 5756 O O . GLN B 1 161 ? 21.078 42.938 -5.855 1 87.62 161 GLN B O 1
ATOM 5761 N N . TYR B 1 162 ? 20.875 43.781 -3.791 1 90.06 162 TYR B N 1
ATOM 5762 C CA . TYR B 1 162 ? 21.172 42.5 -3.184 1 90.06 162 TYR B CA 1
ATOM 5763 C C . TYR B 1 162 ? 20.109 41.469 -3.545 1 90.06 162 TYR B C 1
ATOM 5765 O O . TYR B 1 162 ? 20.438 40.344 -3.92 1 90.06 162 TYR B O 1
ATOM 5773 N N . ILE B 1 163 ? 18.922 41.844 -3.449 1 90.75 163 ILE B N 1
ATOM 5774 C CA . ILE B 1 163 ? 17.797 40.969 -3.75 1 90.75 163 ILE B CA 1
ATOM 5775 C C . ILE B 1 163 ? 17.859 40.531 -5.207 1 90.75 163 ILE B C 1
ATOM 5777 O O . ILE B 1 163 ? 17.703 39.344 -5.508 1 90.75 163 ILE B O 1
ATOM 5781 N N . LEU B 1 164 ? 18.078 41.406 -6.066 1 88.19 164 LEU B N 1
ATOM 5782 C CA . LEU B 1 164 ? 18.172 41.094 -7.492 1 88.19 164 LEU B CA 1
ATOM 5783 C C . LEU B 1 164 ? 19.328 40.156 -7.777 1 88.19 164 LEU B C 1
ATOM 5785 O O . LEU B 1 164 ? 19.219 39.25 -8.602 1 88.19 164 LEU B O 1
ATOM 5789 N N . SER B 1 165 ? 20.391 40.406 -7.109 1 90.44 165 SER B N 1
ATOM 5790 C CA . SER B 1 165 ? 21.562 39.562 -7.289 1 90.44 165 SER B CA 1
ATOM 5791 C C . SER B 1 165 ? 21.281 38.125 -6.867 1 90.44 165 SER B C 1
ATOM 5793 O O . SER B 1 165 ? 21.609 37.188 -7.582 1 90.44 165 SER B O 1
ATOM 5795 N N . GLN B 1 166 ? 20.672 38.031 -5.754 1 90 166 GLN B N 1
ATOM 5796 C CA . GLN B 1 166 ? 20.359 36.719 -5.25 1 90 166 GLN B CA 1
ATOM 5797 C C . GLN B 1 166 ? 19.359 36 -6.156 1 90 166 GLN B C 1
ATOM 5799 O O . GLN B 1 166 ? 19.469 34.812 -6.402 1 90 166 GLN B O 1
ATOM 5804 N N . ALA B 1 167 ? 18.375 36.656 -6.594 1 91.94 167 ALA B N 1
ATOM 5805 C CA . ALA B 1 167 ? 17.359 36.094 -7.492 1 91.94 167 ALA B CA 1
ATOM 5806 C C . ALA B 1 167 ? 18 35.594 -8.781 1 91.94 167 ALA B C 1
ATOM 5808 O O . ALA B 1 167 ? 17.688 34.5 -9.258 1 91.94 167 ALA B O 1
ATOM 5809 N N . THR B 1 168 ? 18.859 36.375 -9.281 1 90.56 168 THR B N 1
ATOM 5810 C CA . THR B 1 168 ? 19.547 36.031 -10.516 1 90.56 168 THR B CA 1
ATOM 5811 C C . THR B 1 168 ? 20.406 34.781 -10.305 1 90.56 168 THR B C 1
ATOM 5813 O O . THR B 1 168 ? 20.469 33.906 -11.18 1 90.56 168 THR B O 1
ATOM 5816 N N . LYS B 1 169 ? 21.031 34.75 -9.242 1 90.69 169 LYS B N 1
ATOM 5817 C CA . LYS B 1 169 ? 21.828 33.562 -8.914 1 90.69 169 LYS B CA 1
ATOM 5818 C C . LYS B 1 169 ? 20.969 32.312 -8.867 1 90.69 169 LYS B C 1
ATOM 5820 O O . LYS B 1 169 ? 21.359 31.25 -9.375 1 90.69 169 LYS B O 1
ATOM 5825 N N . LEU B 1 170 ? 19.859 32.469 -8.266 1 92.5 170 LEU B N 1
ATOM 5826 C CA . LEU B 1 170 ? 18.969 31.312 -8.164 1 92.5 170 LEU B CA 1
ATOM 5827 C C . LEU B 1 170 ? 18.484 30.875 -9.547 1 92.5 170 LEU B C 1
ATOM 5829 O O . LEU B 1 170 ? 18.484 29.688 -9.867 1 92.5 170 LEU B O 1
ATOM 5833 N N . VAL B 1 171 ? 18.062 31.797 -10.359 1 92.19 171 VAL B N 1
ATOM 5834 C CA . VAL B 1 171 ? 17.578 31.5 -11.703 1 92.19 171 VAL B CA 1
ATOM 5835 C C . VAL B 1 171 ? 18.656 30.781 -12.508 1 92.19 171 VAL B C 1
ATOM 5837 O O . VAL B 1 171 ? 18.391 29.781 -13.164 1 92.19 171 VAL B O 1
ATOM 5840 N N . ASN B 1 172 ? 19.844 31.281 -12.383 1 90.5 172 ASN B N 1
ATOM 5841 C CA . ASN B 1 172 ? 20.969 30.672 -13.102 1 90.5 172 ASN B CA 1
ATOM 5842 C C . ASN B 1 172 ? 21.25 29.266 -12.609 1 90.5 172 ASN B C 1
ATOM 5844 O O . ASN B 1 172 ? 21.5 28.359 -13.414 1 90.5 172 ASN B O 1
ATOM 5848 N N . ARG B 1 173 ? 21.234 29.172 -11.43 1 90.81 173 ARG B N 1
ATOM 5849 C CA . ARG B 1 173 ? 21.484 27.859 -10.844 1 90.81 173 ARG B CA 1
ATOM 5850 C C . ARG B 1 173 ? 20.438 26.844 -11.305 1 90.81 173 ARG B C 1
ATOM 5852 O O . ARG B 1 173 ? 20.766 25.719 -11.672 1 90.81 173 ARG B O 1
ATOM 5859 N N . MET B 1 174 ? 19.234 27.203 -11.258 1 92.62 174 MET B N 1
ATOM 5860 C CA . MET B 1 174 ? 18.141 26.328 -11.68 1 92.62 174 MET B CA 1
ATOM 5861 C C . MET B 1 174 ? 18.25 26 -13.164 1 92.62 174 MET B C 1
ATOM 5863 O O . MET B 1 174 ? 17.953 24.875 -13.578 1 92.62 174 MET B O 1
ATOM 5867 N N . ALA B 1 175 ? 18.641 26.953 -13.883 1 86.81 175 ALA B N 1
ATOM 5868 C CA . ALA B 1 175 ? 18.828 26.719 -15.312 1 86.81 175 ALA B CA 1
ATOM 5869 C C . ALA B 1 175 ? 19.875 25.641 -15.57 1 86.81 175 ALA B C 1
ATOM 5871 O O . ALA B 1 175 ? 19.719 24.828 -16.469 1 86.81 175 ALA B O 1
ATOM 5872 N N . GLU B 1 176 ? 20.875 25.719 -14.789 1 85.56 176 GLU B N 1
ATOM 5873 C CA . GLU B 1 176 ? 21.906 24.703 -14.898 1 85.56 176 GLU B CA 1
ATOM 5874 C C . GLU B 1 176 ? 21.344 23.312 -14.617 1 85.56 176 GLU B C 1
ATOM 5876 O O . GLU B 1 176 ? 21.875 22.312 -15.109 1 85.56 176 GLU B O 1
ATOM 5881 N N . LEU B 1 177 ? 20.375 23.359 -13.844 1 81.38 177 LEU B N 1
ATOM 5882 C CA . LEU B 1 177 ? 19.766 22.094 -13.453 1 81.38 177 LEU B CA 1
ATOM 5883 C C . LEU B 1 177 ? 18.578 21.766 -14.359 1 81.38 177 LEU B C 1
ATOM 5885 O O . LEU B 1 177 ? 17.781 20.875 -14.047 1 81.38 177 LEU B O 1
ATOM 5889 N N . ASN B 1 178 ? 18.375 22.5 -15.391 1 80.44 178 ASN B N 1
ATOM 5890 C CA . ASN B 1 178 ? 17.328 22.312 -16.391 1 80.44 178 ASN B CA 1
ATOM 5891 C C . ASN B 1 178 ? 15.945 22.578 -15.812 1 80.44 178 ASN B C 1
ATOM 5893 O O . ASN B 1 178 ? 14.984 21.891 -16.141 1 80.44 178 ASN B O 1
ATOM 5897 N N . VAL B 1 179 ? 15.953 23.422 -14.875 1 88.38 179 VAL B N 1
ATOM 5898 C CA . VAL B 1 179 ? 14.688 23.922 -14.344 1 88.38 179 VAL B CA 1
ATOM 5899 C C . VAL B 1 179 ? 14.438 25.344 -14.844 1 88.38 179 VAL B C 1
ATOM 5901 O O . VAL B 1 179 ? 15.266 26.234 -14.648 1 88.38 179 VAL B O 1
ATOM 5904 N N . ASN B 1 180 ? 13.344 25.531 -15.516 1 89.69 180 ASN B N 1
ATOM 5905 C CA . ASN B 1 180 ? 13.023 26.828 -16.094 1 89.69 180 ASN B CA 1
ATOM 5906 C C . ASN B 1 180 ? 12.406 27.766 -15.07 1 89.69 180 ASN B C 1
ATOM 5908 O O . ASN B 1 180 ? 11.273 27.578 -14.641 1 89.69 180 ASN B O 1
ATOM 5912 N N . CYS B 1 181 ? 13.164 28.703 -14.719 1 93.62 181 CYS B N 1
ATOM 5913 C CA . CYS B 1 181 ? 12.695 29.703 -13.766 1 93.62 181 CYS B CA 1
ATOM 5914 C C . CYS B 1 181 ? 12.672 31.094 -14.383 1 93.62 181 CYS B C 1
ATOM 5916 O O . CYS B 1 181 ? 13.422 31.375 -15.32 1 93.62 181 CYS B O 1
ATOM 5918 N N . ARG B 1 182 ? 11.758 31.906 -13.898 1 91.62 182 ARG B N 1
ATOM 5919 C CA . ARG B 1 182 ? 11.641 33.312 -14.328 1 91.62 182 ARG B CA 1
ATOM 5920 C C . ARG B 1 182 ? 11.492 34.25 -13.141 1 91.62 182 ARG B C 1
ATOM 5922 O O . ARG B 1 182 ? 10.625 34.031 -12.289 1 91.62 182 ARG B O 1
ATOM 5929 N N . TRP B 1 183 ? 12.336 35.188 -13.125 1 92.56 183 TRP B N 1
ATOM 5930 C CA . TRP B 1 183 ? 12.234 36.188 -12.047 1 92.56 183 TRP B CA 1
ATOM 5931 C C . TRP B 1 183 ? 11.117 37.156 -12.32 1 92.56 183 TRP B C 1
ATOM 5933 O O . TRP B 1 183 ? 10.977 37.656 -13.438 1 92.56 183 TRP B O 1
ATOM 5943 N N . ILE B 1 184 ? 10.336 37.438 -11.297 1 90.38 184 ILE B N 1
ATOM 5944 C CA . ILE B 1 184 ? 9.273 38.406 -11.422 1 90.38 184 ILE B CA 1
ATOM 5945 C C . ILE B 1 184 ? 9.188 39.25 -10.141 1 90.38 184 ILE B C 1
ATOM 5947 O O . ILE B 1 184 ? 9.586 38.781 -9.07 1 90.38 184 ILE B O 1
ATOM 5951 N N . GLN B 1 185 ? 8.766 40.469 -10.281 1 85.75 185 GLN B N 1
ATOM 5952 C CA . GLN B 1 185 ? 8.406 41.281 -9.125 1 85.75 185 GLN B CA 1
ATOM 5953 C C . GLN B 1 185 ? 7.066 40.844 -8.539 1 85.75 185 GLN B C 1
ATOM 5955 O O . GLN B 1 185 ? 6.289 40.156 -9.211 1 85.75 185 GLN B 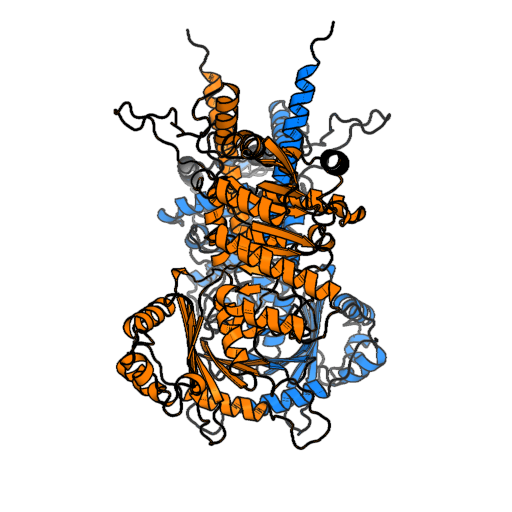O 1
ATOM 5960 N N . CYS B 1 186 ? 6.871 41.188 -7.328 1 87.38 186 CYS B N 1
ATOM 5961 C CA . CYS B 1 186 ? 5.598 40.812 -6.707 1 87.38 186 CYS B CA 1
ATOM 5962 C C . CYS B 1 186 ? 4.426 41.344 -7.539 1 87.38 186 CYS B C 1
ATOM 5964 O O . CYS B 1 186 ? 4.344 42.531 -7.844 1 87.38 186 CYS B O 1
ATOM 5966 N N . PRO B 1 187 ? 3.627 40.406 -7.934 1 85.12 187 PRO B N 1
ATOM 5967 C CA . PRO B 1 187 ? 2.521 40.812 -8.805 1 85.12 187 PRO B CA 1
ATOM 5968 C C . PRO B 1 187 ? 1.429 41.594 -8.062 1 85.12 187 PRO B C 1
ATOM 5970 O O . PRO B 1 187 ? 1.255 41.406 -6.855 1 85.12 187 PRO B O 1
ATOM 5973 N N . ASP B 1 188 ? 0.825 42.469 -8.727 1 81.88 188 ASP B N 1
ATOM 5974 C CA . ASP B 1 188 ? -0.384 43.125 -8.266 1 81.88 188 ASP B CA 1
ATOM 5975 C C . ASP B 1 188 ? -1.565 42.844 -9.188 1 81.88 188 ASP B C 1
ATOM 5977 O O . ASP B 1 188 ? -1.469 41.969 -10.07 1 81.88 188 ASP B O 1
ATOM 5981 N N . ASP B 1 189 ? -2.688 43.406 -8.922 1 80.69 189 ASP B N 1
ATOM 5982 C CA . ASP B 1 189 ? -3.914 43.156 -9.664 1 80.69 189 ASP B CA 1
ATOM 5983 C C . ASP B 1 189 ? -3.713 43.406 -11.156 1 80.69 189 ASP B C 1
ATOM 5985 O O . ASP B 1 189 ? -4.262 42.688 -12 1 80.69 189 ASP B O 1
ATOM 5989 N N . GLU B 1 190 ? -2.797 44.344 -11.492 1 77.44 190 GLU B N 1
ATOM 5990 C CA . GLU B 1 190 ? -2.609 44.75 -12.883 1 77.44 190 GLU B CA 1
ATOM 5991 C C . GLU B 1 190 ? -1.554 43.875 -13.57 1 77.44 190 GLU B C 1
ATOM 5993 O O . GLU B 1 190 ? -1.544 43.781 -14.797 1 77.44 190 GLU B O 1
ATOM 5998 N N . SER B 1 191 ? -0.748 43.281 -12.789 1 80.75 191 SER B N 1
ATOM 5999 C CA . SER B 1 191 ? 0.384 42.562 -13.375 1 80.75 191 SER B CA 1
ATOM 6000 C C . SER B 1 191 ? 0.269 41.062 -13.164 1 80.75 191 SER B C 1
ATOM 6002 O O . SER B 1 191 ? 1.28 40.375 -13.039 1 80.75 191 SER B O 1
ATOM 6004 N N . MET B 1 192 ? -0.924 40.594 -13.148 1 84.44 192 MET B N 1
ATOM 6005 C CA . MET B 1 192 ? -1.151 39.156 -12.898 1 84.44 192 MET B CA 1
ATOM 6006 C C . MET B 1 192 ? -0.603 38.312 -14.039 1 84.44 192 MET B C 1
ATOM 6008 O O . MET B 1 192 ? -0.192 37.156 -13.82 1 84.44 192 MET B O 1
ATOM 6012 N N . SER B 1 193 ? -0.576 38.906 -15.125 1 83.06 193 SER B N 1
ATOM 6013 C CA . SER B 1 193 ? -0.078 38.188 -16.297 1 83.06 193 SER B CA 1
ATOM 6014 C C . SER B 1 193 ? 1.388 37.781 -16.125 1 83.06 193 SER B C 1
ATOM 6016 O O . SER B 1 193 ? 1.832 36.781 -16.656 1 83.06 193 SER B O 1
ATOM 6018 N N . SER B 1 194 ? 2.088 38.625 -15.367 1 85.75 194 SER B N 1
ATOM 6019 C CA . SER B 1 194 ? 3.502 38.312 -15.148 1 85.75 194 SER B CA 1
ATOM 6020 C C . SER B 1 194 ? 3.691 37.031 -14.375 1 85.75 194 SER B C 1
ATOM 6022 O O . SER B 1 194 ? 4.734 36.375 -14.492 1 85.75 194 SER B O 1
ATOM 6024 N N . LEU B 1 195 ? 2.705 36.688 -13.656 1 90.06 195 LEU B N 1
ATOM 6025 C CA . LEU B 1 195 ? 2.746 35.469 -12.883 1 90.06 195 LEU B CA 1
ATOM 6026 C C . LEU B 1 195 ? 2.139 34.312 -13.68 1 90.06 195 LEU B C 1
ATOM 6028 O O . LEU B 1 195 ? 2.736 33.219 -13.773 1 90.06 195 LEU B O 1
ATOM 6032 N N . LEU B 1 196 ? 1.013 34.531 -14.352 1 88.31 196 LEU B N 1
ATOM 6033 C CA . LEU B 1 196 ? 0.216 33.5 -14.977 1 88.31 196 LEU B CA 1
ATOM 6034 C C . LEU B 1 196 ? 0.888 32.969 -16.25 1 88.31 196 LEU B C 1
ATOM 6036 O O . LEU B 1 196 ? 0.886 31.781 -16.516 1 88.31 196 LEU B O 1
ATOM 6040 N N . VAL B 1 197 ? 1.454 33.812 -16.953 1 84.5 197 VAL B N 1
ATOM 6041 C CA . VAL B 1 197 ? 2.031 33.438 -18.25 1 84.5 197 VAL B CA 1
ATOM 6042 C C . VAL B 1 197 ? 3.17 32.438 -18.016 1 84.5 197 VAL B C 1
ATOM 6044 O O . VAL B 1 197 ? 3.182 31.359 -18.609 1 84.5 197 VAL B O 1
ATOM 6047 N N . PRO B 1 198 ? 4.098 32.75 -17.172 1 87.06 198 PRO B N 1
ATOM 6048 C CA . PRO B 1 198 ? 5.145 31.781 -16.906 1 87.06 198 PRO B CA 1
ATOM 6049 C C . PRO B 1 198 ? 4.59 30.453 -16.406 1 87.06 198 PRO B C 1
ATOM 6051 O O . PRO B 1 198 ? 5.094 29.391 -16.781 1 87.06 198 PRO B O 1
ATOM 6054 N N . LEU B 1 199 ? 3.621 30.5 -15.609 1 88.44 199 LEU B N 1
ATOM 6055 C CA . LEU B 1 199 ? 3.031 29.281 -15.062 1 88.44 199 LEU B CA 1
ATOM 6056 C C . LEU B 1 199 ? 2.455 28.406 -16.172 1 88.44 199 LEU B C 1
ATOM 6058 O O . LEU B 1 199 ? 2.678 27.188 -16.203 1 88.44 199 LEU B O 1
ATOM 6062 N N . TYR B 1 200 ? 1.757 29.062 -17.078 1 82.31 200 TYR B N 1
ATOM 6063 C CA . TYR B 1 200 ? 1.156 28.312 -18.172 1 82.31 200 TYR B CA 1
ATOM 6064 C C . TYR B 1 200 ? 2.221 27.844 -19.156 1 82.31 200 TYR B C 1
ATOM 6066 O O . TYR B 1 200 ? 1.967 26.953 -19.984 1 82.31 200 TYR B O 1
ATOM 6074 N N . GLN B 1 201 ? 3.354 28.422 -19.047 1 78.19 201 GLN B N 1
ATOM 6075 C CA . GLN B 1 201 ? 4.477 27.969 -19.875 1 78.19 201 GLN B CA 1
ATOM 6076 C C . GLN B 1 201 ? 5.32 26.938 -19.125 1 78.19 201 GLN B C 1
ATOM 6078 O O . GLN B 1 201 ? 6.438 26.625 -19.547 1 78.19 201 GLN B O 1
ATOM 6083 N N . ASN B 1 202 ? 4.953 26.516 -18.031 1 81.88 202 ASN B N 1
ATOM 6084 C CA . ASN B 1 202 ? 5.598 25.5 -17.203 1 81.88 202 ASN B CA 1
ATOM 6085 C C . ASN B 1 202 ? 6.93 26 -16.656 1 81.88 202 ASN B C 1
ATOM 6087 O O . ASN B 1 202 ? 7.875 25.219 -16.5 1 81.88 202 ASN B O 1
ATOM 6091 N N . ALA B 1 203 ? 6.988 27.312 -16.469 1 89.62 203 ALA B N 1
ATOM 6092 C CA . ALA B 1 203 ? 8.141 27.922 -15.805 1 89.62 203 ALA B CA 1
ATOM 6093 C C . ALA B 1 203 ? 7.84 28.172 -14.328 1 89.62 203 ALA B C 1
ATOM 6095 O O . ALA B 1 203 ? 6.676 28.25 -13.93 1 89.62 203 ALA B O 1
ATOM 6096 N N . ILE B 1 204 ? 8.883 28.234 -13.57 1 96.06 204 ILE B N 1
ATOM 6097 C CA . ILE B 1 204 ? 8.734 28.484 -12.141 1 96.06 204 ILE B CA 1
ATOM 6098 C C . ILE B 1 204 ? 9.008 29.969 -11.852 1 96.06 204 ILE B C 1
ATOM 6100 O O . ILE B 1 204 ? 10.141 30.422 -11.969 1 96.06 204 ILE B O 1
ATOM 6104 N N . PRO B 1 205 ? 8 30.688 -11.5 1 95.94 205 PRO B N 1
ATOM 6105 C CA . PRO B 1 205 ? 8.234 32.094 -11.148 1 95.94 205 PRO B CA 1
ATOM 6106 C C . PRO B 1 205 ? 8.992 32.25 -9.836 1 95.94 205 PRO B C 1
ATOM 6108 O O . PRO B 1 205 ? 8.664 31.578 -8.844 1 95.94 205 PRO B O 1
ATOM 6111 N N . ILE B 1 206 ? 9.977 33.062 -9.859 1 96.06 206 ILE B N 1
ATOM 6112 C CA . ILE B 1 206 ? 10.711 33.5 -8.672 1 96.06 206 ILE B CA 1
ATOM 6113 C C . ILE B 1 206 ? 10.328 34.906 -8.297 1 96.06 206 ILE B C 1
ATOM 6115 O O . ILE B 1 206 ? 10.703 35.875 -9 1 96.06 206 ILE B O 1
ATOM 6119 N N . VAL B 1 207 ? 9.664 35.031 -7.164 1 95.06 207 VAL B N 1
ATOM 6120 C CA . VAL B 1 207 ? 9.102 36.312 -6.785 1 95.06 207 VAL B CA 1
ATOM 6121 C C . VAL B 1 207 ? 9.984 37 -5.734 1 95.06 207 VAL B C 1
ATOM 6123 O O . VAL B 1 207 ? 10.312 36.375 -4.719 1 95.06 207 VAL B O 1
ATOM 6126 N N . SER B 1 208 ? 10.344 38.188 -5.984 1 91.44 208 SER B N 1
ATOM 6127 C CA . SER B 1 208 ? 11.055 39 -4.996 1 91.44 208 SER B CA 1
ATOM 6128 C C . SER B 1 208 ? 10.094 39.844 -4.18 1 91.44 208 SER B C 1
ATOM 6130 O O . SER B 1 208 ? 9.062 40.281 -4.684 1 91.44 208 SER B O 1
ATOM 6132 N N . PRO B 1 209 ? 10.43 40.094 -2.955 1 90.25 209 PRO B N 1
ATOM 6133 C CA . PRO B 1 209 ? 9.516 40.844 -2.08 1 90.25 209 PRO B CA 1
ATOM 6134 C C . PRO B 1 209 ? 9.609 42.344 -2.281 1 90.25 209 PRO B C 1
ATOM 6136 O O . PRO B 1 209 ? 9.648 43.094 -1.306 1 90.25 209 PRO B O 1
ATOM 6139 N N . ILE B 1 210 ? 9.672 42.812 -3.438 1 84.94 210 ILE B N 1
ATOM 6140 C CA . ILE B 1 210 ? 9.695 44.219 -3.775 1 84.94 210 ILE B CA 1
ATOM 6141 C C . ILE B 1 210 ? 8.359 44.625 -4.383 1 84.94 210 ILE B C 1
ATOM 6143 O O . ILE B 1 210 ? 7.859 43.969 -5.309 1 84.94 210 ILE B O 1
ATOM 6147 N N . PHE B 1 211 ? 7.773 45.594 -3.748 1 81.25 211 PHE B N 1
ATOM 6148 C CA . PHE B 1 211 ? 6.469 46 -4.227 1 81.25 211 PHE B CA 1
ATOM 6149 C C . PHE B 1 211 ? 6.441 47.531 -4.43 1 81.25 211 PHE B C 1
ATOM 6151 O O . PHE B 1 211 ? 7.203 48.25 -3.795 1 81.25 211 PHE B O 1
ATOM 6158 N N . TYR B 1 212 ? 5.664 47.844 -5.352 1 75.56 212 TYR B N 1
ATOM 6159 C CA . TYR B 1 212 ? 5.418 49.25 -5.57 1 75.56 212 TYR B CA 1
ATOM 6160 C C . TYR B 1 212 ? 4.227 49.719 -4.754 1 75.56 212 TYR B C 1
ATOM 6162 O O . TYR B 1 212 ? 3.111 49.219 -4.914 1 75.56 212 TYR B O 1
ATOM 6170 N N . ASN B 1 213 ? 4.5 50.562 -3.865 1 76.25 213 ASN B N 1
ATOM 6171 C CA . ASN B 1 213 ? 3.424 51.188 -3.1 1 76.25 213 ASN B CA 1
ATOM 6172 C C . ASN B 1 213 ? 2.801 52.375 -3.852 1 76.25 213 ASN B C 1
ATOM 6174 O O . ASN B 1 213 ? 3.426 53.406 -4 1 76.25 213 ASN B O 1
ATOM 6178 N N . LYS B 1 214 ? 1.603 52.188 -4.23 1 74.38 214 LYS B N 1
ATOM 6179 C CA . LYS B 1 214 ? 0.926 53.219 -5.031 1 74.38 214 LYS B CA 1
ATOM 6180 C C . LYS B 1 214 ? 0.683 54.469 -4.223 1 74.38 214 LYS B C 1
ATOM 6182 O O . LYS B 1 214 ? 0.716 55.594 -4.766 1 74.38 214 LYS B O 1
ATOM 6187 N N . SER B 1 215 ? 0.428 54.344 -2.932 1 77.5 215 SER B N 1
ATOM 6188 C CA . SER B 1 215 ? 0.139 55.5 -2.084 1 77.5 215 SER B CA 1
ATOM 6189 C C . SER B 1 215 ? 1.372 56.375 -1.906 1 77.5 215 SER B C 1
ATOM 6191 O O . SER B 1 215 ? 1.271 57.594 -1.919 1 77.5 215 SER B O 1
ATOM 6193 N N . THR B 1 216 ? 2.521 55.688 -1.826 1 77.38 216 THR B N 1
ATOM 6194 C CA . THR B 1 216 ? 3.74 56.469 -1.58 1 77.38 216 THR B CA 1
ATOM 6195 C C . THR B 1 216 ? 4.559 56.594 -2.861 1 77.38 216 THR B C 1
ATOM 6197 O O . THR B 1 216 ? 5.535 57.344 -2.9 1 77.38 216 THR B O 1
ATOM 6200 N N . SER B 1 217 ? 4.094 55.969 -3.887 1 76.69 217 SER B N 1
ATOM 6201 C CA . SER B 1 217 ? 4.777 55.938 -5.176 1 76.69 217 SER B CA 1
ATOM 6202 C C . SER B 1 217 ? 6.242 55.562 -5.02 1 76.69 217 SER B C 1
ATOM 6204 O O . SER B 1 217 ? 7.125 56.156 -5.625 1 76.69 217 SER B O 1
ATOM 6206 N N . GLN B 1 218 ? 6.504 54.719 -3.994 1 79.31 218 GLN B N 1
ATOM 6207 C CA . GLN B 1 218 ? 7.859 54.25 -3.766 1 79.31 218 GLN B CA 1
ATOM 6208 C C . GLN B 1 218 ? 7.902 52.719 -3.756 1 79.31 218 GLN B C 1
ATOM 6210 O O . GLN B 1 218 ? 6.898 52.062 -3.455 1 79.31 218 GLN B O 1
ATOM 6215 N N . MET B 1 219 ? 9.047 52.25 -4.18 1 79.69 219 MET B N 1
ATOM 6216 C CA . MET B 1 219 ? 9.312 50.812 -4.059 1 79.69 219 MET B CA 1
ATOM 6217 C C . MET B 1 219 ? 9.664 50.438 -2.621 1 79.69 219 MET B C 1
ATOM 6219 O O . MET B 1 219 ? 10.367 51.188 -1.938 1 79.69 219 MET B O 1
ATOM 6223 N N . GLN B 1 220 ? 9.031 49.438 -2.119 1 83.88 220 GLN B N 1
ATOM 6224 C CA . GLN B 1 220 ? 9.281 49 -0.751 1 83.88 220 GLN B CA 1
ATOM 6225 C C . GLN B 1 220 ? 9.492 47.5 -0.694 1 83.88 220 GLN B C 1
ATOM 6227 O O . GLN B 1 220 ? 9.047 46.781 -1.586 1 83.88 220 GLN B O 1
ATOM 6232 N N . ILE B 1 221 ? 10.281 47.156 0.288 1 86.44 221 ILE B N 1
ATOM 6233 C CA . ILE B 1 221 ? 10.508 45.719 0.547 1 86.44 221 ILE B CA 1
ATOM 6234 C C . ILE B 1 221 ? 9.562 45.25 1.648 1 86.44 221 ILE B C 1
ATOM 6236 O O . ILE B 1 221 ? 9.484 45.875 2.717 1 86.44 221 ILE B O 1
ATOM 6240 N N . GLU B 1 222 ? 8.75 44.312 1.378 1 87 222 GLU B N 1
ATOM 6241 C CA . GLU B 1 222 ? 7.789 43.75 2.326 1 87 222 GLU B CA 1
ATOM 6242 C C . GLU B 1 222 ? 8.281 42.406 2.887 1 87 222 GLU B C 1
ATOM 6244 O O . GLU B 1 222 ? 9.211 41.812 2.342 1 87 222 GLU B O 1
ATOM 6249 N N . SER B 1 223 ? 7.719 42.094 4.004 1 90 223 SER B N 1
ATOM 6250 C CA . SER B 1 223 ? 8.047 40.781 4.559 1 90 223 SER B CA 1
ATOM 6251 C C . SER B 1 223 ? 7.566 39.656 3.643 1 90 223 SER B C 1
ATOM 6253 O O . SER B 1 223 ? 6.609 39.844 2.883 1 90 223 SER B O 1
ATOM 6255 N N . CYS B 1 224 ? 8.281 38.594 3.672 1 92.31 224 CYS B N 1
ATOM 6256 C CA . CYS B 1 224 ? 7.934 37.438 2.828 1 92.31 224 CYS B CA 1
ATOM 6257 C C . CYS B 1 224 ? 6.508 36.969 3.102 1 92.31 224 CYS B C 1
ATOM 6259 O O . CYS B 1 224 ? 5.773 36.625 2.174 1 92.31 224 CYS B O 1
ATOM 6261 N N . VAL B 1 225 ? 6.039 36.938 4.344 1 94.25 225 VAL B N 1
ATOM 6262 C CA . VAL B 1 225 ? 4.707 36.5 4.73 1 94.25 225 VAL B CA 1
ATOM 6263 C C . VAL B 1 225 ? 3.656 37.438 4.152 1 94.25 225 VAL B C 1
ATOM 6265 O O . VAL B 1 225 ? 2.605 37 3.682 1 94.25 225 VAL B O 1
ATOM 6268 N N . ASP B 1 226 ? 3.998 38.688 4.176 1 92.38 226 ASP B N 1
ATOM 6269 C CA . ASP B 1 226 ? 3.072 39.656 3.611 1 92.38 226 ASP B CA 1
ATOM 6270 C C . ASP B 1 226 ? 2.949 39.5 2.098 1 92.38 226 ASP B C 1
ATOM 6272 O O . ASP B 1 226 ? 1.865 39.656 1.535 1 92.38 226 ASP B O 1
ATOM 6276 N N . VAL B 1 227 ? 4.066 39.25 1.512 1 93.06 227 VAL B N 1
ATOM 6277 C CA . VAL B 1 227 ? 4.051 39 0.075 1 93.06 227 VAL B CA 1
ATOM 6278 C C . VAL B 1 227 ? 3.186 37.781 -0.224 1 93.06 227 VAL B C 1
ATOM 6280 O O . VAL B 1 227 ? 2.334 37.812 -1.114 1 93.06 227 VAL B O 1
ATOM 6283 N N . LEU B 1 228 ? 3.396 36.75 0.511 1 96.06 228 LEU B N 1
ATOM 6284 C CA . LEU B 1 228 ? 2.617 35.531 0.331 1 96.06 228 LEU B CA 1
ATOM 6285 C C . LEU B 1 228 ? 1.133 35.781 0.56 1 96.06 228 LEU B C 1
ATOM 6287 O O . LEU B 1 228 ? 0.287 35.281 -0.189 1 96.06 228 LEU B O 1
ATOM 6291 N N . GLN B 1 229 ? 0.826 36.531 1.587 1 94.81 229 GLN B N 1
ATOM 6292 C CA . GLN B 1 229 ? -0.564 36.875 1.868 1 94.81 229 GLN B CA 1
ATOM 6293 C C . GLN B 1 229 ? -1.186 37.656 0.706 1 94.81 229 GLN B C 1
ATOM 6295 O O . GLN B 1 229 ? -2.326 37.375 0.319 1 94.81 229 GLN B O 1
ATOM 6300 N N . SER B 1 230 ? -0.4 38.594 0.223 1 91.75 230 SER B N 1
ATOM 6301 C CA . SER B 1 230 ? -0.871 39.375 -0.916 1 91.75 230 SER B CA 1
ATOM 6302 C C . SER B 1 230 ? -1.103 38.469 -2.135 1 91.75 230 SER B C 1
ATOM 6304 O O . SER B 1 230 ? -2.104 38.625 -2.84 1 91.75 230 SER B O 1
ATOM 6306 N N . MET B 1 231 ? -0.216 37.625 -2.383 1 93.19 231 MET B N 1
ATOM 6307 C CA . MET B 1 231 ? -0.339 36.719 -3.514 1 93.19 231 MET B CA 1
ATOM 6308 C C . MET B 1 231 ? -1.569 35.844 -3.363 1 93.19 231 MET B C 1
ATOM 6310 O O . MET B 1 231 ? -2.32 35.625 -4.32 1 93.19 231 MET B O 1
ATOM 6314 N N . ILE B 1 232 ? -1.794 35.312 -2.174 1 94.88 232 ILE B N 1
ATOM 6315 C CA . ILE B 1 232 ? -2.947 34.438 -1.912 1 94.88 232 ILE B CA 1
ATOM 6316 C C . ILE B 1 232 ? -4.234 35.219 -2.154 1 94.88 232 ILE B C 1
ATOM 6318 O O . ILE B 1 232 ? -5.168 34.719 -2.783 1 94.88 232 ILE B O 1
ATOM 6322 N N . SER B 1 233 ? -4.234 36.438 -1.698 1 92.06 233 SER B N 1
ATOM 6323 C CA . SER B 1 233 ? -5.406 37.281 -1.877 1 92.06 233 SER B CA 1
ATOM 6324 C C . SER B 1 233 ? -5.672 37.562 -3.354 1 92.06 233 SER B C 1
ATOM 6326 O O . SER B 1 233 ? -6.828 37.688 -3.77 1 92.06 233 SER B O 1
ATOM 6328 N N . LEU B 1 234 ? -4.621 37.688 -4.082 1 89.69 234 LEU B N 1
ATOM 6329 C CA . LEU B 1 234 ? -4.734 37.938 -5.512 1 89.69 234 LEU B CA 1
ATOM 6330 C C . LEU B 1 234 ? -5.203 36.688 -6.254 1 89.69 234 LEU B C 1
ATOM 6332 O O . LEU B 1 234 ? -5.973 36.781 -7.215 1 89.69 234 LEU B O 1
ATOM 6336 N N . LEU B 1 235 ? -4.793 35.562 -5.852 1 90.81 235 LEU B N 1
ATOM 6337 C CA . LEU B 1 235 ? -5.016 34.312 -6.578 1 90.81 235 LEU B CA 1
ATOM 6338 C C . LEU B 1 235 ? -6.336 33.688 -6.172 1 90.81 235 LEU B C 1
ATOM 6340 O O . LEU B 1 235 ? -6.969 32.969 -6.973 1 90.81 235 LEU B O 1
ATOM 6344 N N . LYS B 1 236 ? -6.75 33.875 -4.988 1 88.19 236 LYS B N 1
ATOM 6345 C CA . LYS B 1 236 ? -7.91 33.188 -4.414 1 88.19 236 LYS B CA 1
ATOM 6346 C C . LYS B 1 236 ? -9.156 33.438 -5.258 1 88.19 236 LYS B C 1
ATOM 6348 O O . LYS B 1 236 ? -9.914 32.5 -5.527 1 88.19 236 LYS B O 1
ATOM 6353 N N . PRO B 1 237 ? -9.359 34.625 -5.777 1 86.56 237 PRO B N 1
ATOM 6354 C CA . PRO B 1 237 ? -10.562 34.875 -6.574 1 86.56 237 PRO B CA 1
ATOM 6355 C C . PRO B 1 237 ? -10.531 34.156 -7.926 1 86.56 237 PRO B C 1
ATOM 6357 O O . PRO B 1 237 ? -11.57 34.031 -8.586 1 86.56 237 PRO B O 1
ATOM 6360 N N . MET B 1 238 ? -9.414 33.656 -8.312 1 86.44 238 MET B N 1
ATOM 6361 C CA . MET B 1 238 ? -9.273 33 -9.594 1 86.44 238 MET B CA 1
ATOM 6362 C C . MET B 1 238 ? -9.414 31.469 -9.43 1 86.44 238 MET B C 1
ATOM 6364 O O . MET B 1 238 ? -8.648 30.703 -10.016 1 86.44 238 MET B O 1
ATOM 6368 N N . ASN B 1 239 ? -10.391 31.047 -8.727 1 81.75 239 ASN B N 1
ATOM 6369 C CA . ASN B 1 239 ? -10.539 29.641 -8.359 1 81.75 239 ASN B CA 1
ATOM 6370 C C . ASN B 1 239 ? -10.945 28.797 -9.555 1 81.75 239 ASN B C 1
ATOM 6372 O O . ASN B 1 239 ? -10.82 27.562 -9.523 1 81.75 239 ASN B O 1
ATOM 6376 N N . ASP B 1 240 ? -11.328 29.422 -10.586 1 80.38 240 ASP B N 1
ATOM 6377 C CA . ASP B 1 240 ? -11.672 28.672 -11.797 1 80.38 240 ASP B CA 1
ATOM 6378 C C . ASP B 1 240 ? -10.43 28.391 -12.641 1 80.38 240 ASP B C 1
ATOM 6380 O O . ASP B 1 240 ? -10.422 27.453 -13.445 1 80.38 240 ASP B O 1
ATOM 6384 N N . LEU B 1 241 ? -9.43 29.203 -12.398 1 82.38 241 LEU B N 1
ATOM 6385 C CA . LEU B 1 241 ? -8.219 29.094 -13.211 1 82.38 241 LEU B CA 1
ATOM 6386 C C . LEU B 1 241 ? -7.137 28.328 -12.461 1 82.38 241 LEU B C 1
ATOM 6388 O O . LEU B 1 241 ? -6.305 27.656 -13.086 1 82.38 241 LEU B O 1
ATOM 6392 N N . LEU B 1 242 ? -7.18 28.562 -11.188 1 87.5 242 LEU B N 1
ATOM 6393 C CA . LEU B 1 242 ? -6.078 27.938 -10.461 1 87.5 242 LEU B CA 1
ATOM 6394 C C . LEU B 1 242 ? -6.492 27.609 -9.031 1 87.5 242 LEU B C 1
ATOM 6396 O O . LEU B 1 242 ? -7.492 28.141 -8.531 1 87.5 242 LEU B O 1
ATOM 6400 N N . SER B 1 243 ? -5.785 26.703 -8.398 1 88.25 243 SER B N 1
ATOM 6401 C CA . SER B 1 243 ? -5.949 26.359 -6.992 1 88.25 243 SER B CA 1
ATOM 6402 C C . SER B 1 243 ? -4.609 26.359 -6.266 1 88.25 243 SER B C 1
ATOM 6404 O O . SER B 1 243 ? -3.59 25.953 -6.828 1 88.25 243 SER B O 1
ATOM 6406 N N . ILE B 1 244 ? -4.641 26.938 -5.102 1 93 244 ILE B N 1
ATOM 6407 C CA . ILE B 1 244 ? -3.459 26.891 -4.246 1 93 244 ILE B CA 1
ATOM 6408 C C . ILE B 1 244 ? -3.48 25.594 -3.418 1 93 244 ILE B C 1
ATOM 6410 O O . ILE B 1 244 ? -4.266 25.484 -2.473 1 93 244 ILE B O 1
ATOM 6414 N N . GLU B 1 245 ? -2.557 24.734 -3.719 1 90.75 245 GLU B N 1
ATOM 6415 C CA . GLU B 1 245 ? -2.609 23.406 -3.117 1 90.75 245 GLU B CA 1
ATOM 6416 C C . GLU B 1 245 ? -1.701 23.312 -1.895 1 90.75 245 GLU B C 1
ATOM 6418 O O . GLU B 1 245 ? -2.061 22.703 -0.894 1 90.75 245 GLU B O 1
ATOM 6423 N N . LYS B 1 246 ? -0.519 23.875 -2.039 1 95 246 LYS B N 1
ATOM 6424 C CA . LYS B 1 246 ? 0.484 23.703 -0.993 1 95 246 LYS B CA 1
ATOM 6425 C C . LYS B 1 246 ? 1.165 25.031 -0.664 1 95 246 LYS B C 1
ATOM 6427 O O . LYS B 1 246 ? 1.367 25.875 -1.547 1 95 246 LYS B O 1
ATOM 6432 N N . LEU B 1 247 ? 1.441 25.188 0.529 1 97.19 247 LEU B N 1
ATOM 6433 C CA . LEU B 1 247 ? 2.318 26.234 1.053 1 97.19 247 LEU B CA 1
ATOM 6434 C C . LEU B 1 247 ? 3.518 25.625 1.771 1 97.19 247 LEU B C 1
ATOM 6436 O O . LEU B 1 247 ? 3.367 25.016 2.83 1 97.19 247 LEU B O 1
ATOM 6440 N N . VAL B 1 248 ? 4.707 25.812 1.249 1 98 248 VAL B N 1
ATOM 6441 C CA . VAL B 1 248 ? 5.875 25.125 1.771 1 98 248 VAL B CA 1
ATOM 6442 C C . VAL B 1 248 ? 6.883 26.125 2.318 1 98 248 VAL B C 1
ATOM 6444 O O . VAL B 1 248 ? 7.297 27.047 1.607 1 98 248 VAL B O 1
ATOM 6447 N N . PHE B 1 249 ? 7.23 26.062 3.578 1 97.94 249 PHE B N 1
ATOM 6448 C CA . PHE B 1 249 ? 8.305 26.828 4.199 1 97.94 249 PHE B CA 1
ATOM 6449 C C . PHE B 1 249 ? 9.578 26 4.297 1 97.94 249 PHE B C 1
ATOM 6451 O O . PHE B 1 249 ? 9.594 24.953 4.953 1 97.94 249 PHE B O 1
ATOM 6458 N N . LEU B 1 250 ? 10.547 26.453 3.664 1 96.88 250 LEU B N 1
ATOM 6459 C CA . LEU B 1 250 ? 11.859 25.828 3.814 1 96.88 250 LEU B CA 1
ATOM 6460 C C . LEU B 1 250 ? 12.688 26.547 4.871 1 96.88 250 LEU B C 1
ATOM 6462 O O . LEU B 1 250 ? 13.094 27.688 4.672 1 96.88 250 LEU B O 1
ATOM 6466 N N . ASP B 1 251 ? 12.828 25.953 5.965 1 95.31 251 ASP B N 1
ATOM 6467 C CA . ASP B 1 251 ? 13.586 26.5 7.086 1 95.31 251 ASP B CA 1
ATOM 6468 C C . ASP B 1 251 ? 14.602 25.484 7.609 1 95.31 251 ASP B C 1
ATOM 6470 O O . ASP B 1 251 ? 14.281 24.297 7.781 1 95.31 251 ASP B O 1
ATOM 6474 N N . PRO B 1 252 ? 15.82 25.922 7.867 1 94.06 252 PRO B N 1
ATOM 6475 C CA . PRO B 1 252 ? 16.828 25 8.375 1 94.06 252 PRO B CA 1
ATOM 6476 C C . PRO B 1 252 ? 16.422 24.328 9.688 1 94.06 252 PRO B C 1
ATOM 6478 O O . PRO B 1 252 ? 16.875 23.234 10 1 94.06 252 PRO B O 1
ATOM 6481 N N . GLN B 1 253 ? 15.57 24.953 10.469 1 93.56 253 GLN B N 1
ATOM 6482 C CA . GLN B 1 253 ? 15.133 24.391 11.734 1 93.56 253 GLN B CA 1
ATOM 6483 C C . GLN B 1 253 ? 14.078 23.297 11.516 1 93.56 253 GLN B C 1
ATOM 6485 O O . GLN B 1 253 ? 13.805 22.5 12.406 1 93.56 253 GLN B O 1
ATOM 6490 N N . GLY B 1 254 ? 13.422 23.391 10.375 1 95.06 254 GLY B N 1
ATOM 6491 C CA . GLY B 1 254 ? 12.5 22.328 9.992 1 95.06 254 GLY B CA 1
ATOM 6492 C C . GLY B 1 254 ? 11.141 22.469 10.641 1 95.06 254 GLY B C 1
ATOM 6493 O O . GLY B 1 254 ? 10.664 23.578 10.875 1 95.06 254 GLY B O 1
ATOM 6494 N N . GLY B 1 255 ? 10.508 21.344 10.836 1 95.88 255 GLY B N 1
ATOM 6495 C CA . GLY B 1 255 ? 9.156 21.297 11.367 1 95.88 255 GLY B CA 1
ATOM 6496 C C . GLY B 1 255 ? 9.062 21.766 12.812 1 95.88 255 GLY B C 1
ATOM 6497 O O . GLY B 1 255 ? 10.086 21.984 13.461 1 95.88 255 GLY B O 1
ATOM 6498 N N . ILE B 1 256 ? 7.859 21.875 13.297 1 96.25 256 ILE B N 1
ATOM 6499 C CA . ILE B 1 256 ? 7.598 22.328 14.656 1 96.25 256 ILE B CA 1
ATOM 6500 C C . ILE B 1 256 ? 7.938 21.219 15.648 1 96.25 256 ILE B C 1
ATOM 6502 O O . ILE B 1 256 ? 7.395 20.125 15.57 1 96.25 256 ILE B O 1
ATOM 6506 N N . PRO B 1 257 ? 8.766 21.469 16.547 1 93.62 257 PRO B N 1
ATOM 6507 C CA . PRO B 1 257 ? 9.195 20.422 17.469 1 93.62 257 PRO B CA 1
ATOM 6508 C C . PRO B 1 257 ? 8.078 19.984 18.422 1 93.62 257 PRO B C 1
ATOM 6510 O O . PRO B 1 257 ? 7.23 20.797 18.797 1 93.62 257 PRO B O 1
ATOM 6513 N N . SER B 1 258 ? 8.109 18.703 18.812 1 89.44 258 SER B N 1
ATOM 6514 C CA . SER B 1 258 ? 7.137 18.109 19.734 1 89.44 258 SER B CA 1
ATOM 6515 C C . SER B 1 258 ? 7.824 17.484 20.938 1 89.44 258 SER B C 1
ATOM 6517 O O . SER B 1 258 ? 8.766 16.703 20.797 1 89.44 258 SER B O 1
ATOM 6519 N N . ILE B 1 259 ? 7.391 17.797 22.047 1 83.12 259 ILE B N 1
ATOM 6520 C CA . ILE B 1 259 ? 7.945 17.219 23.266 1 83.12 259 ILE B CA 1
ATOM 6521 C C . ILE B 1 259 ? 7.609 15.727 23.328 1 83.12 259 ILE B C 1
ATOM 6523 O O . ILE B 1 259 ? 8.453 14.914 23.703 1 83.12 259 ILE B O 1
ATOM 6527 N N . GLU B 1 260 ? 6.383 15.414 22.922 1 76.5 260 GLU B N 1
ATOM 6528 C CA . GLU B 1 260 ? 5.922 14.023 22.953 1 76.5 260 GLU B CA 1
ATOM 6529 C C . GLU B 1 260 ? 6.777 13.141 22.062 1 76.5 260 GLU B C 1
ATOM 6531 O O . GLU B 1 260 ? 6.934 11.945 22.328 1 76.5 260 GLU B O 1
ATOM 6536 N N . ARG B 1 261 ? 7.316 13.711 21.047 1 77.94 261 ARG B N 1
ATOM 6537 C CA . ARG B 1 261 ? 8.102 12.945 20.094 1 77.94 261 ARG B CA 1
ATOM 6538 C C . ARG B 1 261 ? 9.594 13.188 20.297 1 77.94 261 ARG B C 1
ATOM 6540 O O . ARG B 1 261 ? 10.352 13.273 19.328 1 77.94 261 ARG B O 1
ATOM 6547 N N . ASN B 1 262 ? 10.016 13.391 21.469 1 77.31 262 ASN B N 1
ATOM 6548 C CA . ASN B 1 262 ? 11.414 13.578 21.844 1 77.31 262 ASN B CA 1
ATOM 6549 C C . ASN B 1 262 ? 12.07 14.688 21.031 1 77.31 262 ASN B C 1
ATOM 6551 O O . ASN B 1 262 ? 13.164 14.516 20.5 1 77.31 262 ASN B O 1
ATOM 6555 N N . GLN B 1 263 ? 11.297 15.688 20.797 1 69.44 263 GLN B N 1
ATOM 6556 C CA . GLN B 1 263 ? 11.758 16.938 20.188 1 69.44 263 GLN B CA 1
ATOM 6557 C C . GLN B 1 263 ? 11.891 16.797 18.672 1 69.44 263 GLN B C 1
ATOM 6559 O O . GLN B 1 263 ? 12.469 17.672 18.016 1 69.44 263 GLN B O 1
ATOM 6564 N N . THR B 1 264 ? 11.422 15.672 18.234 1 82.62 264 THR B N 1
ATOM 6565 C CA . THR B 1 264 ? 11.219 15.664 16.797 1 82.62 264 THR B CA 1
ATOM 6566 C C . THR B 1 264 ? 9.977 16.453 16.406 1 82.62 264 THR B C 1
ATOM 6568 O O . THR B 1 264 ? 9.32 17.047 17.266 1 82.62 264 THR B O 1
ATOM 6571 N N . SER B 1 265 ? 9.711 16.562 15.164 1 89.12 265 SER B N 1
ATOM 6572 C CA . SER B 1 265 ? 8.68 17.484 14.711 1 89.12 265 SER B CA 1
ATOM 6573 C C . SER B 1 265 ? 7.289 16.875 14.828 1 89.12 265 SER B C 1
ATOM 6575 O O . SER B 1 265 ? 7.133 15.648 14.727 1 89.12 265 SER B O 1
ATOM 6577 N N . HIS B 1 266 ? 6.316 17.734 15.172 1 89.75 266 HIS B N 1
ATOM 6578 C CA . HIS B 1 266 ? 4.93 17.328 14.992 1 89.75 266 HIS B CA 1
ATOM 6579 C C . HIS B 1 266 ? 4.68 16.828 13.57 1 89.75 266 HIS B C 1
ATOM 6581 O O . HIS B 1 266 ? 5.062 17.484 12.602 1 89.75 266 HIS B O 1
ATOM 6587 N N . VAL B 1 267 ? 4.055 15.695 13.469 1 88.5 267 VAL B N 1
ATOM 6588 C CA . VAL B 1 267 ? 3.828 15.117 12.148 1 88.5 267 VAL B CA 1
ATOM 6589 C C . VAL B 1 267 ? 2.705 15.867 11.438 1 88.5 267 VAL B C 1
ATOM 6591 O O . VAL B 1 267 ? 2.844 16.25 10.273 1 88.5 267 VAL B O 1
ATOM 6594 N N . PHE B 1 268 ? 1.645 16.078 12.055 1 90.25 268 PHE B N 1
ATOM 6595 C CA . PHE B 1 268 ? 0.469 16.766 11.539 1 90.25 268 PHE B CA 1
ATOM 6596 C C . PHE B 1 268 ? -0.111 17.703 12.594 1 90.25 268 PHE B C 1
ATOM 6598 O O . PHE B 1 268 ? -0.238 17.328 13.758 1 90.25 268 PHE B O 1
ATOM 6605 N N . ILE B 1 269 ? -0.425 18.859 12.148 1 91.69 269 ILE B N 1
ATOM 6606 C CA . ILE B 1 269 ? -0.978 19.859 13.062 1 91.69 269 ILE B CA 1
ATOM 6607 C C . ILE B 1 269 ? -2.33 20.344 12.547 1 91.69 269 ILE B C 1
ATOM 6609 O O . ILE B 1 269 ? -2.416 20.906 11.453 1 91.69 269 ILE B O 1
ATOM 6613 N N . ASN B 1 270 ? -3.348 20.062 13.289 1 90.19 270 ASN B N 1
ATOM 6614 C CA . ASN B 1 270 ? -4.648 20.703 13.086 1 90.19 270 ASN B CA 1
ATOM 6615 C C . ASN B 1 270 ? -4.73 22.062 13.773 1 90.19 270 ASN B C 1
ATOM 6617 O O . ASN B 1 270 ? -5.051 22.141 14.961 1 90.19 270 ASN B O 1
ATOM 6621 N N . LEU B 1 271 ? -4.57 23.078 13.031 1 93.19 271 LEU B N 1
ATOM 6622 C CA . LEU B 1 271 ? -4.336 24.406 13.586 1 93.19 271 LEU B CA 1
ATOM 6623 C C . LEU B 1 271 ? -5.543 24.891 14.383 1 93.19 271 LEU B C 1
ATOM 6625 O O . LEU B 1 271 ? -5.387 25.469 15.453 1 93.19 271 LEU B O 1
ATOM 6629 N N . THR B 1 272 ? -6.68 24.656 13.922 1 89.25 272 THR B N 1
ATOM 6630 C CA . THR B 1 272 ? -7.891 25.109 14.594 1 89.25 272 THR B CA 1
ATOM 6631 C C . THR B 1 272 ? -7.973 24.547 16.016 1 89.25 272 THR B C 1
ATOM 6633 O O . THR B 1 272 ? -8.422 25.219 16.938 1 89.25 272 THR B O 1
ATOM 6636 N N . GLN B 1 273 ? -7.395 23.438 16.203 1 88.19 273 GLN B N 1
ATOM 6637 C CA . GLN B 1 273 ? -7.527 22.734 17.469 1 88.19 273 GLN B CA 1
ATOM 6638 C C . GLN B 1 273 ? -6.25 22.844 18.297 1 88.19 273 GLN B C 1
ATOM 6640 O O . GLN B 1 273 ? -6.305 22.984 19.516 1 88.19 273 GLN B O 1
ATOM 6645 N N . GLU B 1 274 ? -5.09 22.844 17.656 1 92.25 274 GLU B N 1
ATOM 6646 C CA . GLU B 1 274 ? -3.859 22.562 18.391 1 92.25 274 GLU B CA 1
ATOM 6647 C C . GLU B 1 274 ? -2.967 23.797 18.469 1 92.25 274 GLU B C 1
ATOM 6649 O O . GLU B 1 274 ? -1.948 23.781 19.156 1 92.25 274 GLU B O 1
ATOM 6654 N N . LEU B 1 275 ? -3.322 24.891 17.844 1 94.62 275 LEU B N 1
ATOM 6655 C CA . LEU B 1 275 ? -2.434 26.031 17.719 1 94.62 275 LEU B CA 1
ATOM 6656 C C . LEU B 1 275 ? -1.979 26.516 19.094 1 94.62 275 LEU B C 1
ATOM 6658 O O . LEU B 1 275 ? -0.778 26.625 19.359 1 94.62 275 LEU B O 1
ATOM 6662 N N . THR B 1 276 ? -2.906 26.734 20 1 93.5 276 THR B N 1
ATOM 6663 C CA . THR B 1 276 ? -2.594 27.312 21.297 1 93.5 276 THR B CA 1
ATOM 6664 C C . THR B 1 276 ? -1.749 26.344 22.125 1 93.5 276 THR B C 1
ATOM 6666 O O . THR B 1 276 ? -0.792 26.766 22.781 1 93.5 276 THR B O 1
ATOM 6669 N N . GLU B 1 277 ? -2.104 25.156 22.094 1 91.06 277 GLU B N 1
ATOM 6670 C CA . GLU B 1 277 ? -1.361 24.141 22.844 1 91.06 277 GLU B CA 1
ATOM 6671 C C . GLU B 1 277 ? 0.075 24.031 22.344 1 91.06 277 GLU B C 1
ATOM 6673 O O . GLU B 1 277 ? 1.007 23.891 23.141 1 91.06 277 GLU B O 1
ATOM 6678 N N . ILE B 1 278 ? 0.229 24.047 21.078 1 94.25 278 ILE B N 1
ATOM 6679 C CA . ILE B 1 278 ? 1.557 23.922 20.5 1 94.25 278 ILE B CA 1
ATOM 6680 C C . ILE B 1 278 ? 2.389 25.156 20.812 1 94.25 278 ILE B C 1
ATOM 6682 O O . ILE B 1 278 ? 3.58 25.062 21.125 1 94.25 278 ILE B O 1
ATOM 6686 N N . GLN B 1 279 ? 1.782 26.344 20.797 1 95.06 279 GLN B N 1
ATOM 6687 C CA . GLN B 1 279 ? 2.469 27.562 21.188 1 95.06 279 GLN B CA 1
ATOM 6688 C C . GLN B 1 279 ? 2.971 27.5 22.625 1 95.06 279 GLN B C 1
ATOM 6690 O O . GLN B 1 279 ? 4.117 27.844 22.906 1 95.06 279 GLN B O 1
ATOM 6695 N N . SER B 1 280 ? 2.088 26.969 23.469 1 93.25 280 SER B N 1
ATOM 6696 C CA . SER B 1 280 ? 2.463 26.828 24.875 1 93.25 280 SER B CA 1
ATOM 6697 C C . SER B 1 280 ? 3.602 25.828 25.031 1 93.25 280 SER B C 1
ATOM 6699 O O . SER B 1 280 ? 4.508 26.031 25.844 1 93.25 280 SER B O 1
ATOM 6701 N N . GLU B 1 281 ? 3.527 24.781 24.266 1 92.38 281 GLU B N 1
ATOM 6702 C CA . GLU B 1 281 ? 4.559 23.75 24.312 1 92.38 281 GLU B CA 1
ATOM 6703 C C . GLU B 1 281 ? 5.922 24.328 23.938 1 92.38 281 GLU B C 1
ATOM 6705 O O . GLU B 1 281 ? 6.945 23.938 24.516 1 92.38 281 GLU B O 1
ATOM 6710 N N . LEU B 1 282 ? 5.938 25.234 23.016 1 92.88 282 LEU B N 1
ATOM 6711 C CA . LEU B 1 282 ? 7.188 25.812 22.547 1 92.88 282 LEU B CA 1
ATOM 6712 C C . LEU B 1 282 ? 7.824 26.688 23.625 1 92.88 282 LEU B C 1
ATOM 6714 O O . LEU B 1 282 ? 9.039 26.906 23.625 1 92.88 282 LEU B O 1
ATOM 6718 N N . TYR B 1 283 ? 7.066 27.078 24.625 1 92.38 283 TYR B N 1
ATOM 6719 C CA . TYR B 1 283 ? 7.57 27.969 25.672 1 92.38 283 TYR B CA 1
ATOM 6720 C C . TYR B 1 283 ? 8.016 27.172 26.891 1 92.38 283 TYR B C 1
ATOM 6722 O O . TYR B 1 283 ? 8.516 27.734 27.875 1 92.38 283 TYR B O 1
ATOM 6730 N N . ILE B 1 284 ? 7.84 25.828 26.984 1 86.88 284 ILE B N 1
ATOM 6731 C CA . ILE B 1 284 ? 8.133 25 28.156 1 86.88 284 ILE B CA 1
ATOM 6732 C C . ILE B 1 284 ? 9.641 24.953 28.375 1 86.88 284 ILE B C 1
ATOM 6734 O O . ILE B 1 284 ? 10.102 24.641 29.484 1 86.88 284 ILE B O 1
ATOM 6738 N N . GLY B 1 285 ? 10.484 25.625 27.625 1 77.56 285 GLY B N 1
ATOM 6739 C CA . GLY B 1 285 ? 11.891 25.859 27.938 1 77.56 285 GLY B CA 1
ATOM 6740 C C . GLY B 1 285 ? 12.812 24.797 27.359 1 77.56 285 GLY B C 1
ATOM 6741 O O . GLY B 1 285 ? 13.961 24.672 27.781 1 77.56 285 GLY B O 1
ATOM 6742 N N . HIS B 1 286 ? 12.438 23.891 26.562 1 84.69 286 HIS B N 1
ATOM 6743 C CA . HIS B 1 286 ? 13.289 22.844 26 1 84.69 286 HIS B CA 1
ATOM 6744 C C . HIS B 1 286 ? 14.023 23.344 24.766 1 84.69 286 HIS B C 1
ATOM 6746 O O . HIS B 1 286 ? 14.883 22.641 24.219 1 84.69 286 HIS B O 1
ATOM 6752 N N . LEU B 1 287 ? 13.75 24.578 24.297 1 90.69 287 LEU B N 1
ATOM 6753 C CA . LEU B 1 287 ? 14.375 25.188 23.141 1 90.69 287 LEU B CA 1
ATOM 6754 C C . LEU B 1 287 ? 15.07 26.484 23.5 1 90.69 287 LEU B C 1
ATOM 6756 O O . LEU B 1 287 ? 14.656 27.172 24.438 1 90.69 287 LEU B O 1
ATOM 6760 N N . SER B 1 288 ? 16.141 26.797 22.812 1 93 288 SER B N 1
ATOM 6761 C CA . SER B 1 288 ? 16.719 28.141 22.953 1 93 288 SER B CA 1
ATOM 6762 C C . SER B 1 288 ? 15.75 29.219 22.469 1 93 288 SER B C 1
ATOM 6764 O O . SER B 1 288 ? 14.953 28.969 21.562 1 93 288 SER B O 1
ATOM 6766 N N . PRO B 1 289 ? 15.758 30.312 23.062 1 93.06 289 PRO B N 1
ATOM 6767 C CA . PRO B 1 289 ? 14.82 31.375 22.688 1 93.06 289 PRO B CA 1
ATOM 6768 C C . PRO B 1 289 ? 14.867 31.719 21.203 1 93.06 289 PRO B C 1
ATOM 6770 O O . PRO B 1 289 ? 13.82 31.953 20.578 1 93.06 289 PRO B O 1
ATOM 6773 N N . LYS B 1 290 ? 16.031 31.75 20.641 1 93.31 290 LYS B N 1
ATOM 6774 C CA . LYS B 1 290 ? 16.172 32.062 19.219 1 93.31 290 LYS B CA 1
ATOM 6775 C C . LYS B 1 290 ? 15.43 31.031 18.375 1 93.31 290 LYS B C 1
ATOM 6777 O O . LYS B 1 290 ? 14.68 31.391 17.469 1 93.31 290 LYS B O 1
ATOM 6782 N N . VAL B 1 291 ? 15.664 29.812 18.688 1 93.94 291 VAL B N 1
ATOM 6783 C CA . VAL B 1 291 ? 15.047 28.719 17.938 1 93.94 291 VAL B CA 1
ATOM 6784 C C . VAL B 1 291 ? 13.539 28.719 18.172 1 93.94 291 VAL B C 1
ATOM 6786 O O . VAL B 1 291 ? 12.758 28.531 17.234 1 93.94 291 VAL B O 1
ATOM 6789 N N . ARG B 1 292 ? 13.133 28.938 19.359 1 94.62 292 ARG B N 1
ATOM 6790 C CA . ARG B 1 292 ? 11.719 29.016 19.703 1 94.62 292 ARG B CA 1
ATOM 6791 C C . ARG B 1 292 ? 11.016 30.094 18.891 1 94.62 292 ARG B C 1
ATOM 6793 O O . ARG B 1 292 ? 9.945 29.844 18.312 1 94.62 292 ARG B O 1
ATOM 6800 N N . ASP B 1 293 ? 11.656 31.219 18.828 1 94.62 293 ASP B N 1
ATOM 6801 C CA . ASP B 1 293 ? 11.047 32.344 18.125 1 94.62 293 ASP B CA 1
ATOM 6802 C C . ASP B 1 293 ? 10.883 32.031 16.641 1 94.62 293 ASP B C 1
ATOM 6804 O O . ASP B 1 293 ? 9.906 32.469 16.016 1 94.62 293 ASP B O 1
ATOM 6808 N N . ILE B 1 294 ? 11.805 31.375 16.109 1 94.5 294 ILE B N 1
ATOM 6809 C CA . ILE B 1 2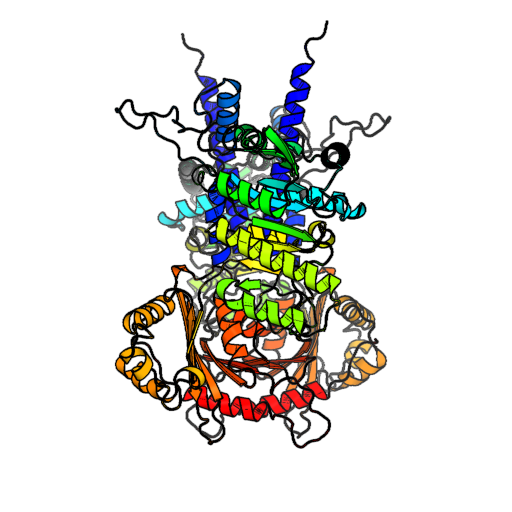94 ? 11.727 31 14.703 1 94.5 294 ILE B CA 1
ATOM 6810 C C . ILE B 1 294 ? 10.531 30.078 14.477 1 94.5 294 ILE B C 1
ATOM 6812 O O . ILE B 1 294 ? 9.727 30.312 13.57 1 94.5 294 ILE B O 1
ATOM 6816 N N . HIS B 1 295 ? 10.383 29.047 15.281 1 96.38 295 HIS B N 1
ATOM 6817 C CA . HIS B 1 295 ? 9.273 28.125 15.156 1 96.38 295 HIS B CA 1
ATOM 6818 C C . HIS B 1 295 ? 7.938 28.812 15.383 1 96.38 295 HIS B C 1
ATOM 6820 O O . HIS B 1 295 ? 6.957 28.531 14.688 1 96.38 295 HIS B O 1
ATOM 6826 N N . LEU B 1 296 ? 7.934 29.703 16.328 1 96.44 296 LEU B N 1
ATOM 6827 C CA . LEU B 1 296 ? 6.719 30.453 16.625 1 96.44 296 LEU B CA 1
ATOM 6828 C C . LEU B 1 296 ? 6.312 31.312 15.43 1 96.44 296 LEU B C 1
ATOM 6830 O O . LEU B 1 296 ? 5.141 31.328 15.047 1 96.44 296 LEU B O 1
ATOM 6834 N N . ARG B 1 297 ? 7.25 31.969 14.898 1 95.5 297 ARG B N 1
ATOM 6835 C CA . ARG B 1 297 ? 6.988 32.812 13.734 1 95.5 297 ARG B CA 1
ATOM 6836 C C . ARG B 1 297 ? 6.473 31.984 12.562 1 95.5 297 ARG B C 1
ATOM 6838 O O . ARG B 1 297 ? 5.516 32.375 11.898 1 95.5 297 ARG B O 1
ATOM 6845 N N . ASN B 1 298 ? 7.113 30.891 12.328 1 96.75 298 ASN B N 1
ATOM 6846 C CA . ASN B 1 298 ? 6.684 30.016 11.242 1 96.75 298 ASN B CA 1
ATOM 6847 C C . ASN B 1 298 ? 5.266 29.5 11.469 1 96.75 298 ASN B C 1
ATOM 6849 O O . ASN B 1 298 ? 4.461 29.453 10.539 1 96.75 298 ASN B O 1
ATOM 6853 N N . LEU B 1 299 ? 5.008 29.078 12.688 1 97.5 299 LEU B N 1
ATOM 6854 C CA . LEU B 1 299 ? 3.693 28.547 13.031 1 97.5 299 LEU B CA 1
ATOM 6855 C C . LEU B 1 299 ? 2.615 29.609 12.852 1 97.5 299 LEU B C 1
ATOM 6857 O O . LEU B 1 299 ? 1.581 29.359 12.234 1 97.5 299 LEU B O 1
ATOM 6861 N N . GLU B 1 300 ? 2.879 30.75 13.32 1 96.88 300 GLU B N 1
ATOM 6862 C CA . GLU B 1 300 ? 1.927 31.844 13.227 1 96.88 300 GLU B CA 1
ATOM 6863 C C . GLU B 1 300 ? 1.726 32.281 11.781 1 96.88 300 GLU B C 1
ATOM 6865 O O . GLU B 1 300 ? 0.602 32.562 11.367 1 96.88 300 GLU B O 1
ATOM 6870 N N . ALA B 1 301 ? 2.822 32.406 11.102 1 96.94 301 ALA B N 1
ATOM 6871 C CA . ALA B 1 301 ? 2.744 32.781 9.688 1 96.94 301 ALA B CA 1
ATOM 6872 C C . ALA B 1 301 ? 1.895 31.766 8.914 1 96.94 301 ALA B C 1
ATOM 6874 O O . ALA B 1 301 ? 1.025 32.156 8.125 1 96.94 301 ALA B O 1
ATOM 6875 N N . MET B 1 302 ? 2.178 30.516 9.148 1 97.19 302 MET B N 1
ATOM 6876 C CA . MET B 1 302 ? 1.425 29.469 8.469 1 97.19 302 MET B CA 1
ATOM 6877 C C . MET B 1 302 ? -0.06 29.562 8.805 1 97.19 302 MET B C 1
ATOM 6879 O O . MET B 1 302 ? -0.911 29.406 7.926 1 97.19 302 MET B O 1
ATOM 6883 N N . ASN B 1 303 ? -0.341 29.75 10.078 1 96.12 303 ASN B N 1
ATOM 6884 C CA . ASN B 1 303 ? -1.732 29.906 10.492 1 96.12 303 ASN B CA 1
ATOM 6885 C C . ASN B 1 303 ? -2.416 31.047 9.766 1 96.12 303 ASN B C 1
ATOM 6887 O O . ASN B 1 303 ? -3.535 30.906 9.273 1 96.12 303 ASN B O 1
ATOM 6891 N N . LYS B 1 304 ? -1.74 32.125 9.695 1 96 304 LYS B N 1
ATOM 6892 C CA . LYS B 1 304 ? -2.26 33.312 9.023 1 96 304 LYS B CA 1
ATOM 6893 C C . LYS B 1 304 ? -2.516 33.062 7.543 1 96 304 LYS B C 1
ATOM 6895 O O . LYS B 1 304 ? -3.582 33.375 7.02 1 96 304 LYS B O 1
ATOM 6900 N N . LEU B 1 305 ? -1.62 32.469 6.883 1 97.31 305 LEU B N 1
ATOM 6901 C CA . LEU B 1 305 ? -1.692 32.25 5.441 1 97.31 305 LEU B CA 1
ATOM 6902 C C . LEU B 1 305 ? -2.748 31.188 5.109 1 97.31 305 LEU B C 1
ATOM 6904 O O . LEU B 1 305 ? -3.484 31.344 4.133 1 97.31 305 LEU B O 1
ATOM 6908 N N . LEU B 1 306 ? -2.771 30.141 5.883 1 95.75 306 LEU B N 1
ATOM 6909 C CA . LEU B 1 306 ? -3.758 29.094 5.629 1 95.75 306 LEU B CA 1
ATOM 6910 C C . LEU B 1 306 ? -5.172 29.609 5.879 1 95.75 306 LEU B C 1
ATOM 6912 O O . LEU B 1 306 ? -6.117 29.188 5.211 1 95.75 306 LEU B O 1
ATOM 6916 N N . LYS B 1 307 ? -5.301 30.5 6.816 1 93.12 307 LYS B N 1
ATOM 6917 C CA . LYS B 1 307 ? -6.59 31.156 7.039 1 93.12 307 LYS B CA 1
ATOM 6918 C C . LYS B 1 307 ? -6.996 32 5.832 1 93.12 307 LYS B C 1
ATOM 6920 O O . LYS B 1 307 ? -8.164 32 5.438 1 93.12 307 LYS B O 1
ATOM 6925 N N . ALA B 1 308 ? -6.02 32.625 5.289 1 93.31 308 ALA B N 1
ATOM 6926 C CA . ALA B 1 308 ? -6.273 33.469 4.125 1 93.31 308 ALA B CA 1
ATOM 6927 C C . ALA B 1 308 ? -6.629 32.625 2.902 1 93.31 308 ALA B C 1
ATOM 6929 O O . ALA B 1 308 ? -7.48 33.031 2.102 1 93.31 308 ALA B O 1
ATOM 6930 N N . ALA B 1 309 ? -5.957 31.656 2.652 1 90.69 309 ALA B N 1
ATOM 6931 C CA . ALA B 1 309 ? -6.184 30.797 1.488 1 90.69 309 ALA B CA 1
ATOM 6932 C C . ALA B 1 309 ? -7.555 30.141 1.554 1 90.69 309 ALA B C 1
ATOM 6934 O O . ALA B 1 309 ? -8.211 29.953 0.527 1 90.69 309 ALA B O 1
ATOM 6935 N N . ASN B 1 310 ? -8.172 30.141 2.682 1 70.12 310 ASN B N 1
ATOM 6936 C CA . ASN B 1 310 ? -9.5 29.578 2.922 1 70.12 310 ASN B CA 1
ATOM 6937 C C . ASN B 1 310 ? -9.727 28.312 2.113 1 70.12 310 ASN B C 1
ATOM 6939 O O . ASN B 1 310 ? -9.406 28.266 0.925 1 70.12 310 ASN B O 1
ATOM 6943 N N . GLY B 1 311 ? -9.477 27.078 2.574 1 73.06 311 GLY B N 1
ATOM 6944 C CA . GLY B 1 311 ? -9.781 25.891 1.797 1 73.06 311 GLY B CA 1
ATOM 6945 C C . GLY B 1 311 ? -8.969 24.672 2.227 1 73.06 311 GLY B C 1
ATOM 6946 O O . GLY B 1 311 ? -8.688 24.5 3.412 1 73.06 311 GLY B O 1
ATOM 6947 N N . ASP B 1 312 ? -8.648 23.891 1.161 1 78.31 312 ASP B N 1
ATOM 6948 C CA . ASP B 1 312 ? -8 22.594 1.351 1 78.31 312 ASP B CA 1
ATOM 6949 C C . ASP B 1 312 ? -6.496 22.703 1.137 1 78.31 312 ASP B C 1
ATOM 6951 O O . ASP B 1 312 ? -5.828 21.703 0.874 1 78.31 312 ASP B O 1
ATOM 6955 N N . THR B 1 313 ? -5.98 24.016 1.292 1 91.81 313 THR B N 1
ATOM 6956 C CA . THR B 1 313 ? -4.543 24.203 1.146 1 91.81 313 THR B CA 1
ATOM 6957 C C . THR B 1 313 ? -3.789 23.547 2.297 1 91.81 313 THR B C 1
ATOM 6959 O O . THR B 1 313 ? -4.203 23.641 3.453 1 91.81 313 THR B O 1
ATOM 6962 N N . THR B 1 314 ? -2.709 22.844 1.994 1 93.19 314 THR B N 1
ATOM 6963 C CA . THR B 1 314 ? -1.886 22.172 2.994 1 93.19 314 THR B CA 1
ATOM 6964 C C . THR B 1 314 ? -0.57 22.922 3.201 1 93.19 314 THR B C 1
ATOM 6966 O O . THR B 1 314 ? 0.084 23.312 2.234 1 93.19 314 THR B O 1
ATOM 6969 N N . GLY B 1 315 ? -0.296 23.188 4.457 1 96.62 315 GLY B N 1
ATOM 6970 C CA . GLY B 1 315 ? 0.997 23.766 4.797 1 96.62 315 GLY B CA 1
ATOM 6971 C C . GLY B 1 315 ? 2.049 22.719 5.105 1 96.62 315 GLY B C 1
ATOM 6972 O O . GLY B 1 315 ? 1.754 21.703 5.734 1 96.62 315 GLY B O 1
ATOM 6973 N N . ILE B 1 316 ? 3.268 22.922 4.652 1 97.38 316 ILE B N 1
ATOM 6974 C CA . ILE B 1 316 ? 4.395 22.031 4.918 1 97.38 316 ILE B CA 1
ATOM 6975 C C . ILE B 1 316 ? 5.594 22.844 5.398 1 97.38 316 ILE B C 1
ATOM 6977 O O . ILE B 1 316 ? 6.004 23.812 4.738 1 97.38 316 ILE B O 1
ATOM 6981 N N . ILE B 1 317 ? 6.066 22.578 6.535 1 97.88 317 ILE B N 1
ATOM 6982 C CA . ILE B 1 317 ? 7.316 23.172 7.02 1 97.88 317 ILE B CA 1
ATOM 6983 C C . ILE B 1 317 ? 8.398 22.094 7.062 1 97.88 317 ILE B C 1
ATOM 6985 O O . ILE B 1 317 ? 8.25 21.078 7.734 1 97.88 317 ILE B O 1
ATOM 6989 N N . THR B 1 318 ? 9.445 22.281 6.383 1 97 318 THR B N 1
ATOM 6990 C CA . THR B 1 318 ? 10.5 21.281 6.297 1 97 318 THR B CA 1
ATOM 6991 C C . THR B 1 318 ? 11.859 21.938 6.113 1 97 318 THR B C 1
ATOM 6993 O O . THR B 1 318 ? 11.984 23.156 6.254 1 97 318 THR B O 1
ATOM 6996 N N . THR B 1 319 ? 12.906 21.156 5.949 1 96.19 319 THR B N 1
ATOM 6997 C CA . THR B 1 319 ? 14.266 21.656 5.777 1 96.19 319 THR B CA 1
ATOM 6998 C C . THR B 1 319 ? 14.719 21.516 4.328 1 96.19 319 THR B C 1
ATOM 7000 O O . THR B 1 319 ? 14.156 20.703 3.576 1 96.19 319 THR B O 1
ATOM 7003 N N . PRO B 1 320 ? 15.656 22.359 3.963 1 95.62 320 PRO B N 1
ATOM 7004 C CA . PRO B 1 320 ? 16.219 22.203 2.621 1 95.62 320 PRO B CA 1
ATOM 7005 C C . PRO B 1 320 ? 16.797 20.797 2.389 1 95.62 320 PRO B C 1
ATOM 7007 O O . PRO B 1 320 ? 16.672 20.25 1.287 1 95.62 320 PRO B O 1
ATOM 7010 N N . GLU B 1 321 ? 17.328 20.203 3.369 1 93.5 321 GLU B N 1
ATOM 7011 C CA . GLU B 1 321 ? 17.922 18.875 3.248 1 93.5 321 GLU B CA 1
ATOM 7012 C C . GLU B 1 321 ? 16.859 17.828 2.918 1 93.5 321 GLU B C 1
ATOM 7014 O O . GLU B 1 321 ? 17.078 16.938 2.092 1 93.5 321 GLU B O 1
ATOM 7019 N N . VAL B 1 322 ? 15.773 17.953 3.578 1 91.81 322 VAL B N 1
ATOM 7020 C CA . VAL B 1 322 ? 14.695 17 3.354 1 91.81 322 VAL B CA 1
ATOM 7021 C C . VAL B 1 322 ? 14.125 17.188 1.951 1 91.81 322 VAL B C 1
ATOM 7023 O O . VAL B 1 322 ? 13.82 16.203 1.261 1 91.81 322 VAL B O 1
ATOM 7026 N N . MET B 1 323 ? 13.945 18.391 1.525 1 92.88 323 MET B N 1
ATOM 7027 C CA . MET B 1 323 ? 13.43 18.656 0.187 1 92.88 323 MET B CA 1
ATOM 7028 C C . MET B 1 323 ? 14.375 18.125 -0.88 1 92.88 323 MET B C 1
ATOM 7030 O O . MET B 1 323 ? 13.945 17.766 -1.979 1 92.88 323 MET B O 1
ATOM 7034 N N . ALA B 1 324 ? 15.617 18.125 -0.522 1 91.31 324 ALA B N 1
ATOM 7035 C CA . ALA B 1 324 ? 16.641 17.734 -1.492 1 91.31 324 ALA B CA 1
ATOM 7036 C C . ALA B 1 324 ? 16.75 16.219 -1.608 1 91.31 324 ALA B C 1
ATOM 7038 O O . ALA B 1 324 ? 17.5 15.711 -2.443 1 91.31 324 ALA B O 1
ATOM 7039 N N . VAL B 1 325 ? 16.078 15.539 -0.799 1 80.12 325 VAL B N 1
ATOM 7040 C CA . VAL B 1 325 ? 16.172 14.078 -0.797 1 80.12 325 VAL B CA 1
ATOM 7041 C C . VAL B 1 325 ? 15.625 13.523 -2.107 1 80.12 325 VAL B C 1
ATOM 7043 O O . VAL B 1 325 ? 14.531 13.898 -2.533 1 80.12 325 VAL B O 1
ATOM 7046 N N . HIS B 1 326 ? 16.312 12.727 -2.855 1 64.69 326 HIS B N 1
ATOM 7047 C CA . HIS B 1 326 ? 15.875 12.148 -4.117 1 64.69 326 HIS B CA 1
ATOM 7048 C C . HIS B 1 326 ? 16.188 10.656 -4.176 1 64.69 326 HIS B C 1
ATOM 7050 O O . HIS B 1 326 ? 15.93 10.008 -5.195 1 64.69 326 HIS B O 1
ATOM 7056 N N . ASP B 1 327 ? 16.719 10.188 -3.127 1 54.25 327 ASP B N 1
ATOM 7057 C CA . ASP B 1 327 ? 17.016 8.758 -3.104 1 54.25 327 ASP B CA 1
ATOM 7058 C C . ASP B 1 327 ? 15.75 7.945 -2.834 1 54.25 327 ASP B C 1
ATOM 7060 O O . ASP B 1 327 ? 14.633 8.422 -3.066 1 54.25 327 ASP B O 1
ATOM 7064 N N . ASP B 1 328 ? 15.961 6.766 -2.49 1 46.88 328 ASP B N 1
ATOM 7065 C CA . ASP B 1 328 ? 14.906 5.781 -2.264 1 46.88 328 ASP B CA 1
ATOM 7066 C C . ASP B 1 328 ? 14.016 6.195 -1.096 1 46.88 328 ASP B C 1
ATOM 7068 O O . ASP B 1 328 ? 12.977 5.578 -0.853 1 46.88 328 ASP B O 1
ATOM 7072 N N . THR B 1 329 ? 14.43 7.391 -0.497 1 56.78 329 THR B N 1
ATOM 7073 C CA . THR B 1 329 ? 13.602 7.836 0.619 1 56.78 329 THR B CA 1
ATOM 7074 C C . THR B 1 329 ? 12.469 8.734 0.128 1 56.78 329 THR B C 1
ATOM 7076 O O . THR B 1 329 ? 12.594 9.383 -0.915 1 56.78 329 THR B O 1
ATOM 7079 N N . MET B 1 330 ? 11.398 8.547 0.75 1 64.31 330 MET B N 1
ATOM 7080 C CA . MET B 1 330 ? 10.211 9.273 0.319 1 64.31 330 MET B CA 1
ATOM 7081 C C . MET B 1 330 ? 10.336 10.758 0.637 1 64.31 330 MET B C 1
ATOM 7083 O O . MET B 1 330 ? 10.531 11.133 1.793 1 64.31 330 MET B O 1
ATOM 7087 N N . ASN B 1 331 ? 10.461 11.625 -0.329 1 81.12 331 ASN B N 1
ATOM 7088 C CA . ASN B 1 331 ? 10.383 13.07 -0.192 1 81.12 331 ASN B CA 1
ATOM 7089 C C . ASN B 1 331 ? 9.016 13.516 0.317 1 81.12 331 ASN B C 1
ATOM 7091 O O . ASN B 1 331 ? 8 13.281 -0.338 1 81.12 331 ASN B O 1
ATOM 7095 N N . PRO B 1 332 ? 8.992 14.094 1.467 1 84.75 332 PRO B N 1
ATOM 7096 C CA . PRO B 1 332 ? 7.703 14.383 2.094 1 84.75 332 PRO B CA 1
ATOM 7097 C C . PRO B 1 332 ? 6.852 15.344 1.272 1 84.75 332 PRO B C 1
ATOM 7099 O O . PRO B 1 332 ? 5.621 15.273 1.309 1 84.75 332 PRO B O 1
ATOM 7102 N N . ILE B 1 333 ? 7.441 16.25 0.587 1 89.38 333 ILE B N 1
ATOM 7103 C CA . ILE B 1 333 ? 6.695 17.203 -0.219 1 89.38 333 ILE B CA 1
ATOM 7104 C C . ILE B 1 333 ? 6.031 16.484 -1.392 1 89.38 333 ILE B C 1
ATOM 7106 O O . ILE B 1 333 ? 4.828 16.641 -1.62 1 89.38 333 ILE B O 1
ATOM 7110 N N . VAL B 1 334 ? 6.812 15.758 -2.062 1 80.12 334 VAL B N 1
ATOM 7111 C CA . VAL B 1 334 ? 6.301 15.008 -3.203 1 80.12 334 VAL B CA 1
ATOM 7112 C C . VAL B 1 334 ? 5.227 14.031 -2.736 1 80.12 334 VAL B C 1
ATOM 7114 O O . VAL B 1 334 ? 4.172 13.914 -3.365 1 80.12 334 VAL B O 1
ATOM 7117 N N . TYR B 1 335 ? 5.547 13.406 -1.634 1 76.06 335 TYR B N 1
ATOM 7118 C CA . TYR B 1 335 ? 4.59 12.453 -1.084 1 76.06 335 TYR B CA 1
ATOM 7119 C C . TYR B 1 335 ? 3.268 13.141 -0.754 1 76.06 335 TYR B C 1
ATOM 7121 O O . TYR B 1 335 ? 2.195 12.602 -1.035 1 76.06 335 TYR B O 1
ATOM 7129 N N . ASN B 1 336 ? 3.303 14.273 -0.198 1 83.81 336 ASN B N 1
ATOM 7130 C CA . ASN B 1 336 ? 2.096 14.992 0.186 1 83.81 336 ASN B CA 1
ATOM 7131 C C . ASN B 1 336 ? 1.311 15.461 -1.036 1 83.81 336 ASN B C 1
ATOM 7133 O O . ASN B 1 336 ? 0.079 15.5 -1.011 1 83.81 336 ASN B O 1
ATOM 7137 N N . VAL B 1 337 ? 2.008 15.789 -2 1 80.25 337 VAL B N 1
ATOM 7138 C CA . VAL B 1 337 ? 1.351 16.219 -3.232 1 80.25 337 VAL B CA 1
ATOM 7139 C C . VAL B 1 337 ? 0.551 15.047 -3.814 1 80.25 337 VAL B C 1
ATOM 7141 O O . VAL B 1 337 ? -0.566 15.234 -4.301 1 80.25 337 VAL B O 1
ATOM 7144 N N . LEU B 1 338 ? 1.082 13.945 -3.676 1 70.06 338 LEU B N 1
ATOM 7145 C CA . LEU B 1 338 ? 0.473 12.766 -4.277 1 70.06 338 LEU B CA 1
ATOM 7146 C C . LEU B 1 338 ? -0.682 12.258 -3.424 1 70.06 338 LEU B C 1
ATOM 7148 O O . LEU B 1 338 ? -1.689 11.781 -3.953 1 70.06 338 LEU B O 1
ATOM 7152 N N . THR B 1 339 ? -0.483 12.414 -2.074 1 69.88 339 THR B N 1
ATOM 7153 C CA . THR B 1 339 ? -1.42 11.703 -1.214 1 69.88 339 THR B CA 1
ATOM 7154 C C . THR B 1 339 ? -2.162 12.672 -0.298 1 69.88 339 THR B C 1
ATOM 7156 O O . THR B 1 339 ? -3.174 12.312 0.305 1 69.88 339 THR B O 1
ATOM 7159 N N . ASP B 1 340 ? -1.627 13.867 -0.156 1 76.5 340 ASP B N 1
ATOM 7160 C CA . ASP B 1 340 ? -2.123 14.875 0.778 1 76.5 340 ASP B CA 1
ATOM 7161 C C . ASP B 1 340 ? -1.956 14.406 2.223 1 76.5 340 ASP B C 1
ATOM 7163 O O . ASP B 1 340 ? -2.721 14.812 3.104 1 76.5 340 ASP B O 1
ATOM 7167 N N . ARG B 1 341 ? -0.891 13.492 2.459 1 77.62 341 ARG B N 1
ATOM 7168 C CA . ARG B 1 341 ? -0.619 12.953 3.787 1 77.62 341 ARG B CA 1
ATOM 7169 C C . ARG B 1 341 ? 0.843 13.148 4.172 1 77.62 341 ARG B C 1
ATOM 7171 O O . ARG B 1 341 ? 1.688 13.406 3.309 1 77.62 341 ARG B O 1
ATOM 7178 N N . ALA B 1 342 ? 0.986 13.086 5.484 1 82.56 342 ALA B N 1
ATOM 7179 C CA . ALA B 1 342 ? 2.365 12.992 5.957 1 82.56 342 ALA B CA 1
ATOM 7180 C C . ALA B 1 342 ? 2.951 11.617 5.676 1 82.56 342 ALA B C 1
ATOM 7182 O O . ALA B 1 342 ? 2.213 10.648 5.457 1 82.56 342 ALA B O 1
ATOM 7183 N N . VAL B 1 343 ? 4.215 11.523 5.695 1 74.94 343 VAL B N 1
ATOM 7184 C CA . VAL B 1 343 ? 4.914 10.281 5.383 1 74.94 343 VAL B CA 1
ATOM 7185 C C . VAL B 1 343 ? 4.594 9.227 6.441 1 74.94 343 VAL B C 1
ATOM 7187 O O . VAL B 1 343 ? 4.551 8.031 6.145 1 74.94 343 VAL B O 1
ATOM 7190 N N . ILE B 1 344 ? 4.336 9.742 7.629 1 78.06 344 ILE B N 1
ATOM 7191 C CA . ILE B 1 344 ? 3.934 8.836 8.695 1 78.06 344 ILE B CA 1
ATOM 7192 C C . ILE B 1 344 ? 2.631 9.32 9.328 1 78.06 344 ILE B C 1
ATOM 7194 O O . ILE B 1 344 ? 2.283 10.5 9.219 1 78.06 344 ILE B O 1
ATOM 7198 N N . SER B 1 345 ? 1.95 8.375 9.922 1 76.81 345 SER B N 1
ATOM 7199 C CA . SER B 1 345 ? 0.692 8.727 10.578 1 76.81 345 SER B CA 1
ATOM 7200 C C . SER B 1 345 ? 0.936 9.477 11.883 1 76.81 345 SER B C 1
ATOM 7202 O O . SER B 1 345 ? 1.842 9.125 12.641 1 76.81 345 SER B O 1
ATOM 7204 N N . SER B 1 346 ? 0.174 10.477 12.117 1 81.06 346 SER B N 1
ATOM 7205 C CA . SER B 1 346 ? 0.34 11.305 13.305 1 81.06 346 SER B CA 1
ATOM 7206 C C . SER B 1 346 ? -0.196 10.609 14.547 1 81.06 346 SER B C 1
ATOM 7208 O O . SER B 1 346 ? 0.099 11.016 15.672 1 81.06 346 SER B O 1
ATOM 7210 N N . SER B 1 347 ? -0.979 9.609 14.414 1 79.75 347 SER B N 1
ATOM 7211 C CA . SER B 1 347 ? -1.585 8.938 15.555 1 79.75 347 SER B CA 1
ATOM 7212 C C . SER B 1 347 ? -0.748 7.746 16 1 79.75 347 SER B C 1
ATOM 7214 O O . SER B 1 347 ? -1.11 7.051 16.953 1 79.75 347 SER B O 1
ATOM 7216 N N . LEU B 1 348 ? 0.342 7.512 15.312 1 78.56 348 LEU B N 1
ATOM 7217 C CA . LEU B 1 348 ? 1.234 6.445 15.75 1 78.56 348 LEU B CA 1
ATOM 7218 C C . LEU B 1 348 ? 1.862 6.781 17.094 1 78.56 348 LEU B C 1
ATOM 7220 O O . LEU B 1 348 ? 2.105 7.953 17.406 1 78.56 348 LEU B O 1
ATOM 7224 N N . PRO B 1 349 ? 2.107 5.754 17.844 1 75.06 349 PRO B N 1
ATOM 7225 C CA . PRO B 1 349 ? 2.723 6.039 19.141 1 75.06 349 PRO B CA 1
ATOM 7226 C C . PRO B 1 349 ? 4.102 6.68 19.016 1 75.06 349 PRO B C 1
ATOM 7228 O O . PRO B 1 349 ? 4.949 6.188 18.266 1 75.06 349 PRO B O 1
ATOM 7231 N N . PRO B 1 350 ? 4.32 7.84 19.609 1 65 350 PRO B N 1
ATOM 7232 C CA . PRO B 1 350 ? 5.551 8.617 19.453 1 65 350 PRO B CA 1
ATOM 7233 C C . PRO B 1 350 ? 6.793 7.867 19.922 1 65 350 PRO B C 1
ATOM 7235 O O . PRO B 1 350 ? 7.863 8 19.328 1 65 350 PRO B O 1
ATOM 7238 N N . ASN B 1 351 ? 6.828 7.289 21.078 1 61.59 351 ASN B N 1
ATOM 7239 C CA . ASN B 1 351 ? 8.039 6.738 21.672 1 61.59 351 ASN B CA 1
ATOM 7240 C C . ASN B 1 351 ? 8.25 5.281 21.266 1 61.59 351 ASN B C 1
ATOM 7242 O O . ASN B 1 351 ? 8.945 4.535 21.953 1 61.59 351 ASN B O 1
ATOM 7246 N N . SER B 1 352 ? 7.723 5.133 20.094 1 61.53 352 SER B N 1
ATOM 7247 C CA . SER B 1 352 ? 7.895 3.75 19.656 1 61.53 352 SER B CA 1
ATOM 7248 C C . SER B 1 352 ? 9.047 3.625 18.656 1 61.53 352 SER B C 1
ATOM 7250 O O . SER B 1 352 ? 9.297 4.539 17.875 1 61.53 352 SER B O 1
ATOM 7252 N N . LEU B 1 353 ? 9.984 2.809 18.969 1 60.97 353 LEU B N 1
ATOM 7253 C CA . LEU B 1 353 ? 11.039 2.494 18.031 1 60.97 353 LEU B CA 1
ATOM 7254 C C . LEU B 1 353 ? 10.492 2.385 16.609 1 60.97 353 LEU B C 1
ATOM 7256 O O . LEU B 1 353 ? 11.234 2.51 15.633 1 60.97 353 LEU B O 1
ATOM 7260 N N . ARG B 1 354 ? 9.172 2.48 16.703 1 61 354 ARG B N 1
ATOM 7261 C CA . ARG B 1 354 ? 8.477 2.24 15.453 1 61 354 ARG B CA 1
ATOM 7262 C C . ARG B 1 354 ? 8.32 3.533 14.656 1 61 354 ARG B C 1
ATOM 7264 O O . ARG B 1 354 ? 8.078 3.5 13.445 1 61 354 ARG B O 1
ATOM 7271 N N . THR B 1 355 ? 8.516 4.562 15.305 1 64.25 355 THR B N 1
ATOM 7272 C CA . THR B 1 355 ? 8.18 5.828 14.664 1 64.25 355 THR B CA 1
ATOM 7273 C C . THR B 1 355 ? 9.438 6.594 14.273 1 64.25 355 THR B C 1
ATOM 7275 O O . THR B 1 355 ? 10.219 6.992 15.141 1 64.25 355 THR B O 1
ATOM 7278 N N . PRO B 1 356 ? 9.695 6.73 12.969 1 66.69 356 PRO B N 1
ATOM 7279 C CA . PRO B 1 356 ? 10.883 7.457 12.523 1 66.69 356 PRO B CA 1
ATOM 7280 C C . PRO B 1 356 ? 10.875 8.922 12.945 1 66.69 356 PRO B C 1
ATOM 7282 O O . PRO B 1 356 ? 9.805 9.516 13.125 1 66.69 356 PRO B O 1
ATOM 7285 N N . GLU B 1 357 ? 12.07 9.414 13.164 1 73.94 357 GLU B N 1
ATOM 7286 C CA . GLU B 1 357 ? 12.219 10.844 13.445 1 73.94 357 GLU B CA 1
ATOM 7287 C C . GLU B 1 357 ? 12.023 11.672 12.18 1 73.94 357 GLU B C 1
ATOM 7289 O O . GLU B 1 357 ? 12.555 11.336 11.117 1 73.94 357 GLU B O 1
ATOM 7294 N N . ILE B 1 358 ? 11.07 12.633 12.266 1 80.62 358 ILE B N 1
ATOM 7295 C CA . ILE B 1 358 ? 10.766 13.43 11.086 1 80.62 358 ILE B CA 1
ATOM 7296 C C . ILE B 1 358 ? 11.086 14.898 11.352 1 80.62 358 ILE B C 1
ATOM 7298 O O . ILE B 1 358 ? 10.961 15.367 12.484 1 80.62 358 ILE B O 1
ATOM 7302 N N . SER B 1 359 ? 11.516 15.586 10.352 1 90.5 359 SER B N 1
ATOM 7303 C CA . SER B 1 359 ? 11.82 17.016 10.422 1 90.5 359 SER B CA 1
ATOM 7304 C C . SER B 1 359 ? 10.82 17.828 9.617 1 90.5 359 SER B C 1
ATOM 7306 O O . SER B 1 359 ? 11.117 18.953 9.211 1 90.5 359 SER B O 1
ATOM 7308 N N . THR B 1 360 ? 9.711 17.281 9.32 1 94.31 360 THR B N 1
ATOM 7309 C CA . THR B 1 360 ? 8.672 17.922 8.523 1 94.31 360 THR B CA 1
ATOM 7310 C C . THR B 1 360 ? 7.348 17.953 9.281 1 94.31 360 THR B C 1
ATOM 7312 O O . THR B 1 360 ? 6.957 16.969 9.898 1 94.31 360 THR B O 1
ATOM 7315 N N . SER B 1 361 ? 6.727 19.078 9.344 1 96.25 361 SER B N 1
ATOM 7316 C CA . SER B 1 361 ? 5.383 19.203 9.898 1 96.25 361 SER B CA 1
ATOM 7317 C C . SER B 1 361 ? 4.371 19.547 8.805 1 96.25 361 SER B C 1
ATOM 7319 O O . SER B 1 361 ? 4.59 20.453 8 1 96.25 361 SER B O 1
ATOM 7321 N N . ILE B 1 362 ? 3.373 18.812 8.727 1 94.44 362 ILE B N 1
ATOM 7322 C CA . ILE B 1 362 ? 2.244 19.094 7.848 1 94.44 362 ILE B CA 1
ATOM 7323 C C . ILE B 1 362 ? 1.164 19.844 8.625 1 94.44 362 ILE B C 1
ATOM 7325 O O . ILE B 1 362 ? 0.797 19.453 9.734 1 94.44 362 ILE B O 1
ATOM 7329 N N . LEU B 1 363 ? 0.723 20.953 8.078 1 94.81 363 LEU B N 1
ATOM 7330 C CA . LEU B 1 363 ? -0.268 21.781 8.758 1 94.81 363 LEU B CA 1
ATOM 7331 C C . LEU B 1 363 ? -1.503 21.984 7.887 1 94.81 363 LEU B C 1
ATOM 7333 O O . LEU B 1 363 ? -1.386 22.172 6.672 1 94.81 363 LEU B O 1
ATOM 7337 N N . LYS B 1 364 ? -2.615 21.953 8.484 1 91.06 364 LYS B N 1
ATOM 7338 C CA . LYS B 1 364 ? -3.881 22.328 7.863 1 91.06 364 LYS B CA 1
ATOM 7339 C C . LYS B 1 364 ? -4.707 23.219 8.789 1 91.06 364 LYS B C 1
ATOM 7341 O O . LYS B 1 364 ? -4.531 23.188 10.008 1 91.06 364 LYS B O 1
ATOM 7346 N N . ARG B 1 365 ? -5.465 24.094 8.133 1 89.88 365 ARG B N 1
ATOM 7347 C CA . ARG B 1 365 ? -6.41 24.828 8.969 1 89.88 365 ARG B CA 1
ATOM 7348 C C . ARG B 1 365 ? -7.184 23.875 9.875 1 89.88 365 ARG B C 1
ATOM 7350 O O . ARG B 1 365 ? -7.352 24.156 11.07 1 89.88 365 ARG B O 1
ATOM 7357 N N . GLY B 1 366 ? -7.512 22.688 9.211 1 83.81 366 GLY B N 1
ATOM 7358 C CA . GLY B 1 366 ? -8.055 21.578 9.961 1 83.81 366 GLY B CA 1
ATOM 7359 C C . GLY B 1 366 ? -9.523 21.734 10.297 1 83.81 366 GLY B C 1
ATOM 7360 O O . GLY B 1 366 ? -10.227 22.516 9.656 1 83.81 366 GLY B O 1
ATOM 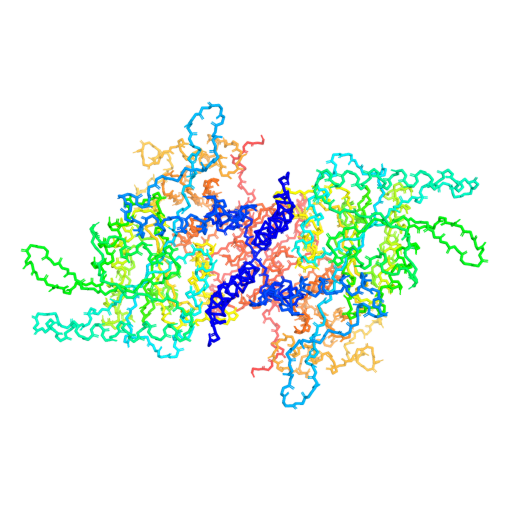7361 N N . VAL B 1 367 ? -10.023 20.922 11.203 1 85.75 367 VAL B N 1
ATOM 7362 C CA . VAL B 1 367 ? -11.438 20.844 11.555 1 85.75 367 VAL B CA 1
ATOM 7363 C C . VAL B 1 367 ? -11.617 21.141 13.039 1 85.75 367 VAL B C 1
ATOM 7365 O O . VAL B 1 367 ? -10.695 20.953 13.836 1 85.75 367 VAL B O 1
ATOM 7368 N N . SER B 1 368 ? -12.766 21.688 13.281 1 91.25 368 SER B N 1
ATOM 7369 C CA . SER B 1 368 ? -13.086 21.906 14.688 1 91.25 368 SER B CA 1
ATOM 7370 C C . SER B 1 368 ? -13.305 20.578 15.422 1 91.25 368 SER B C 1
ATOM 7372 O O . SER B 1 368 ? -13.789 19.609 14.836 1 91.25 368 SER B O 1
ATOM 7374 N N . VAL B 1 369 ? -12.883 20.562 16.672 1 93.25 369 VAL B N 1
ATOM 7375 C CA . VAL B 1 369 ? -13.039 19.359 17.469 1 93.25 369 VAL B CA 1
ATOM 7376 C C . VAL B 1 369 ? -13.734 19.703 18.781 1 93.25 369 VAL B C 1
ATOM 7378 O O . VAL B 1 369 ? -13.375 20.672 19.453 1 93.25 369 VAL B O 1
ATOM 7381 N N . GLU B 1 370 ? -14.758 18.984 19.125 1 94.44 370 GLU B N 1
ATOM 7382 C CA . GLU B 1 370 ? -15.438 19.078 20.406 1 94.44 370 GLU B CA 1
ATOM 7383 C C . GLU B 1 370 ? -15.188 17.828 21.266 1 94.44 370 GLU B C 1
ATOM 7385 O O . GLU B 1 370 ? -15.406 16.703 20.797 1 94.44 370 GLU B O 1
ATOM 7390 N N . ILE B 1 371 ? -14.719 18.062 22.406 1 94.19 371 ILE B N 1
ATOM 7391 C CA . ILE B 1 371 ? -14.461 16.969 23.344 1 94.19 371 ILE B CA 1
ATOM 7392 C C . ILE B 1 371 ? -15.328 17.141 24.594 1 94.19 371 ILE B C 1
ATOM 7394 O O . ILE B 1 371 ? -15.273 18.172 25.25 1 94.19 371 ILE B O 1
ATOM 7398 N N . TRP B 1 372 ? -16.156 16.172 24.891 1 94.62 372 TRP B N 1
ATOM 7399 C CA . TRP B 1 372 ? -17.031 16.219 26.047 1 94.62 372 TRP B CA 1
ATOM 7400 C C . TRP B 1 372 ? -16.703 15.094 27.016 1 94.62 372 TRP B C 1
ATOM 7402 O O . TRP B 1 372 ? -16.656 13.93 26.641 1 94.62 372 TRP B O 1
ATOM 7412 N N . ASP B 1 373 ? -16.422 15.414 28.203 1 93.56 373 ASP B N 1
ATOM 7413 C CA . ASP B 1 373 ? -16.219 14.445 29.266 1 93.56 373 ASP B CA 1
ATOM 7414 C C . ASP B 1 373 ? -16.688 15 30.609 1 93.56 373 ASP B C 1
ATOM 7416 O O . ASP B 1 373 ? -17.312 16.062 30.672 1 93.56 373 ASP B O 1
ATOM 7420 N N . ALA B 1 374 ? -16.469 14.234 31.672 1 88.81 374 ALA B N 1
ATOM 7421 C CA . ALA B 1 374 ? -16.984 14.594 33 1 88.81 374 ALA B CA 1
ATOM 7422 C C . ALA B 1 374 ? -16.359 15.883 33.5 1 88.81 374 ALA B C 1
ATOM 7424 O O . ALA B 1 374 ? -16.969 16.625 34.281 1 88.81 374 ALA B O 1
ATOM 7425 N N . SER B 1 375 ? -15.164 16.172 33.031 1 85.75 375 SER B N 1
ATOM 7426 C CA . SER B 1 375 ? -14.469 17.359 33.469 1 85.75 375 SER B CA 1
ATOM 7427 C C . SER B 1 375 ? -15.102 18.625 32.906 1 85.75 375 SER B C 1
ATOM 7429 O O . SER B 1 375 ? -14.992 19.703 33.5 1 85.75 375 SER B O 1
ATOM 7431 N N . VAL B 1 376 ? -15.742 18.531 31.828 1 82.19 376 VAL B N 1
ATOM 7432 C CA . VAL B 1 376 ? -16.312 19.688 31.141 1 82.19 376 VAL B CA 1
ATOM 7433 C C . VAL B 1 376 ? -17.703 19.984 31.703 1 82.19 376 VAL B C 1
ATOM 7435 O O . VAL B 1 376 ? -18.031 21.141 32 1 82.19 376 VAL B O 1
ATOM 7438 N N . LEU B 1 377 ? -18.609 19.047 31.812 1 77.88 377 LEU B N 1
ATOM 7439 C CA . LEU B 1 377 ? -20.016 19.234 32.156 1 77.88 377 LEU B CA 1
ATOM 7440 C C . LEU B 1 377 ? -20.234 19 33.656 1 77.88 377 LEU B C 1
ATOM 7442 O O . LEU B 1 377 ? -21.25 19.422 34.219 1 77.88 377 LEU B O 1
ATOM 7446 N N . GLY B 1 378 ? -19.25 18.5 34.375 1 76 378 GLY B N 1
ATOM 7447 C CA . GLY B 1 378 ? -19.391 18.281 35.812 1 76 378 GLY B CA 1
ATOM 7448 C C . GLY B 1 378 ? -19.891 16.891 36.156 1 76 378 GLY B C 1
ATOM 7449 O O . GLY B 1 378 ? -19.812 15.977 35.312 1 76 378 GLY B O 1
ATOM 7450 N N . ARG B 1 379 ? -20.422 16.656 37.344 1 67.56 379 ARG B N 1
ATOM 7451 C CA . ARG B 1 379 ? -20.641 15.383 38.031 1 67.56 379 ARG B CA 1
ATOM 7452 C C . ARG B 1 379 ? -21.688 14.547 37.281 1 67.56 379 ARG B C 1
ATOM 7454 O O . ARG B 1 379 ? -21.641 13.312 37.312 1 67.56 379 ARG B O 1
ATOM 7461 N N . GLU B 1 380 ? -22.531 15.047 36.625 1 79.12 380 GLU B N 1
ATOM 7462 C CA . GLU B 1 380 ? -23.547 14.211 36 1 79.12 380 GLU B CA 1
ATOM 7463 C C . GLU B 1 380 ? -23.344 14.133 34.469 1 79.12 380 GLU B C 1
ATOM 7465 O O . GLU B 1 380 ? -24.281 14.367 33.719 1 79.12 380 GLU B O 1
ATOM 7470 N N . PHE B 1 381 ? -22.281 13.695 34.031 1 89.12 381 PHE B N 1
ATOM 7471 C CA . PHE B 1 381 ? -21.984 13.617 32.594 1 89.12 381 PHE B CA 1
ATOM 7472 C C . PHE B 1 381 ? -22.688 12.414 31.969 1 89.12 381 PHE B C 1
ATOM 7474 O O . PHE B 1 381 ? -22.281 11.273 32.188 1 89.12 381 PHE B O 1
ATOM 7481 N N . THR B 1 382 ? -23.844 12.633 31.312 1 92.88 382 THR B N 1
ATOM 7482 C CA . THR B 1 382 ? -24.594 11.641 30.562 1 92.88 382 THR B CA 1
ATOM 7483 C C . THR B 1 382 ? -24.875 12.125 29.141 1 92.88 382 THR B C 1
ATOM 7485 O O . THR B 1 382 ? -24.812 13.328 28.875 1 92.88 382 THR B O 1
ATOM 7488 N N . LEU B 1 383 ? -25.125 11.25 28.25 1 93.25 383 LEU B N 1
ATOM 7489 C CA . LEU B 1 383 ? -25.438 11.617 26.875 1 93.25 383 LEU B CA 1
ATOM 7490 C C . LEU B 1 383 ? -26.734 12.406 26.812 1 93.25 383 LEU B C 1
ATOM 7492 O O . LEU B 1 383 ? -26.859 13.359 26.047 1 93.25 383 LEU B O 1
ATOM 7496 N N . ASN B 1 384 ? -27.656 11.945 27.641 1 92.19 384 ASN B N 1
ATOM 7497 C CA . ASN B 1 384 ? -28.953 12.617 27.656 1 92.19 384 ASN B CA 1
ATOM 7498 C C . ASN B 1 384 ? -28.812 14.086 28.062 1 92.19 384 ASN B C 1
ATOM 7500 O O . ASN B 1 384 ? -29.531 14.945 27.547 1 92.19 384 ASN B O 1
ATOM 7504 N N . GLU B 1 385 ? -27.953 14.359 28.922 1 92.06 385 GLU B N 1
ATOM 7505 C CA . GLU B 1 385 ? -27.703 15.742 29.312 1 92.06 385 GLU B CA 1
ATOM 7506 C C . GLU B 1 385 ? -27.125 16.547 28.141 1 92.06 385 GLU B C 1
ATOM 7508 O O . GLU B 1 385 ? -27.484 17.703 27.938 1 92.06 385 GLU B O 1
ATOM 7513 N N . LEU B 1 386 ? -26.219 15.969 27.391 1 93.62 386 LEU B N 1
ATOM 7514 C CA . LEU B 1 386 ? -25.641 16.625 26.219 1 93.62 386 LEU B CA 1
ATOM 7515 C C . LEU B 1 386 ? -26.688 16.922 25.172 1 93.62 386 LEU B C 1
ATOM 7517 O O . LEU B 1 386 ? -26.688 17.984 24.562 1 93.62 386 LEU B O 1
ATOM 7521 N N . PHE B 1 387 ? -27.641 15.977 25.047 1 94.56 387 PHE B N 1
ATOM 7522 C CA . PHE B 1 387 ? -28.719 16.141 24.094 1 94.56 387 PHE B CA 1
ATOM 7523 C C . PHE B 1 387 ? -29.688 17.219 24.547 1 94.56 387 PHE B C 1
ATOM 7525 O O . PHE B 1 387 ? -30.078 18.094 23.766 1 94.56 387 PHE B O 1
ATOM 7532 N N . SER B 1 388 ? -30.047 17.156 25.75 1 92.94 388 SER B N 1
ATOM 7533 C CA . SER B 1 388 ? -31.047 18.062 26.297 1 92.94 388 SER B CA 1
ATOM 7534 C C . SER B 1 388 ? -30.531 19.516 26.312 1 92.94 388 SER B C 1
ATOM 7536 O O . SER B 1 388 ? -31.312 20.438 26.094 1 92.94 388 SER B O 1
ATOM 7538 N N . LYS B 1 389 ? -29.297 19.703 26.547 1 92.19 389 LYS B N 1
ATOM 7539 C CA . LYS B 1 389 ? -28.703 21.031 26.609 1 92.19 389 LYS B CA 1
ATOM 7540 C C . LYS B 1 389 ? -28.359 21.531 25.203 1 92.19 389 LYS B C 1
ATOM 7542 O O . LYS B 1 389 ? -27.922 22.672 25.031 1 92.19 389 LYS B O 1
ATOM 7547 N N . GLY B 1 390 ? -28.531 20.688 24.234 1 93 390 GLY B N 1
ATOM 7548 C CA . GLY B 1 390 ? -28.312 21.078 22.844 1 93 390 GLY B CA 1
ATOM 7549 C C . GLY B 1 390 ? -26.844 21.156 22.484 1 93 390 GLY B C 1
ATOM 7550 O O . GLY B 1 390 ? -26.484 21.781 21.484 1 93 390 GLY B O 1
ATOM 7551 N N . LEU B 1 391 ? -26.047 20.625 23.266 1 93.38 391 LEU B N 1
ATOM 7552 C CA . LEU B 1 391 ? -24.609 20.641 23.016 1 93.38 391 LEU B CA 1
ATOM 7553 C C . LEU B 1 391 ? -24.234 19.656 21.922 1 93.38 391 LEU B C 1
ATOM 7555 O O . LEU B 1 391 ? -23.266 19.875 21.188 1 93.38 391 LEU B O 1
ATOM 7559 N N . VAL B 1 392 ? -24.969 18.562 21.875 1 95.81 392 VAL B N 1
ATOM 7560 C CA . VAL B 1 392 ? -24.781 17.531 20.859 1 95.81 392 VAL B CA 1
ATOM 7561 C C . VAL B 1 392 ? -26.109 17.281 20.141 1 95.81 392 VAL B C 1
ATOM 7563 O O . VAL B 1 392 ? -27.156 17.172 20.781 1 95.81 392 VAL B O 1
ATOM 7566 N N . ASP B 1 393 ? -26.094 17.25 18.891 1 97 393 ASP B N 1
ATOM 7567 C CA . ASP B 1 393 ? -27.281 16.953 18.094 1 97 393 ASP B CA 1
ATOM 7568 C C . ASP B 1 393 ? -27.5 15.445 17.953 1 97 393 ASP B C 1
ATOM 7570 O O . ASP B 1 393 ? -26.766 14.773 17.234 1 97 393 ASP B O 1
ATOM 7574 N N . LYS B 1 394 ? -28.562 14.992 18.578 1 96.44 394 LYS B N 1
ATOM 7575 C CA . LYS B 1 394 ? -28.812 13.555 18.609 1 96.44 394 LYS B CA 1
ATOM 7576 C C . LYS B 1 394 ? -29.062 13 17.219 1 96.44 394 LYS B C 1
ATOM 7578 O O . LYS B 1 394 ? -28.547 11.945 16.859 1 96.44 394 LYS B O 1
ATOM 7583 N N . GLN B 1 395 ? -29.812 13.688 16.438 1 96.81 395 GLN B N 1
ATOM 7584 C CA . GLN B 1 395 ? -30.141 13.211 15.094 1 96.81 395 GLN B CA 1
ATOM 7585 C C . GLN B 1 395 ? -28.906 13.133 14.203 1 96.81 395 GLN B C 1
ATOM 7587 O O . GLN B 1 395 ? -28.719 12.156 13.477 1 96.81 395 GLN B O 1
ATOM 7592 N N . LYS B 1 396 ? -28.109 14.156 14.273 1 97.19 396 LYS B N 1
ATOM 7593 C CA . LYS B 1 396 ? -26.891 14.148 13.477 1 97.19 396 LYS B CA 1
ATOM 7594 C C . LYS B 1 396 ? -25.953 13.023 13.914 1 97.19 396 LYS B C 1
ATOM 7596 O O . LYS B 1 396 ? -25.281 12.406 13.078 1 97.19 396 LYS B O 1
ATOM 7601 N N . LEU B 1 397 ? -25.938 12.844 15.172 1 97.38 397 LEU B N 1
ATOM 7602 C CA . LEU B 1 397 ? -25.125 11.766 15.711 1 97.38 397 LEU B CA 1
ATOM 7603 C C . LEU B 1 397 ? -25.594 10.414 15.188 1 97.38 397 LEU B C 1
ATOM 7605 O O . LEU B 1 397 ? -24.781 9.609 14.727 1 97.38 397 LEU B O 1
ATOM 7609 N N . VAL B 1 398 ? -26.859 10.188 15.227 1 97.31 398 VAL B N 1
ATOM 7610 C CA . VAL B 1 398 ? -27.453 8.945 14.758 1 97.31 398 VAL B CA 1
ATOM 7611 C C . VAL B 1 398 ? -27.188 8.766 13.266 1 97.31 398 VAL B C 1
ATOM 7613 O O . VAL B 1 398 ? -26.812 7.684 12.82 1 97.31 398 VAL B O 1
ATOM 7616 N N . ASP B 1 399 ? -27.344 9.82 12.555 1 97.19 399 ASP B N 1
ATOM 7617 C CA . ASP B 1 399 ? -27.141 9.781 11.109 1 97.19 399 ASP B CA 1
ATOM 7618 C C . ASP B 1 399 ? -25.688 9.406 10.781 1 97.19 399 ASP B C 1
ATOM 7620 O O . ASP B 1 399 ? -25.438 8.617 9.867 1 97.19 399 ASP B O 1
ATOM 7624 N N . LEU B 1 400 ? -24.781 9.977 11.484 1 97 400 LEU B N 1
ATOM 7625 C CA . LEU B 1 400 ? -23.375 9.695 11.258 1 97 400 LEU B CA 1
ATOM 7626 C C . LEU B 1 400 ? -23.062 8.227 11.547 1 97 400 LEU B C 1
ATOM 7628 O O . LEU B 1 400 ? -22.375 7.57 10.758 1 97 400 LEU B O 1
ATOM 7632 N N . LEU B 1 401 ? -23.562 7.711 12.648 1 97.06 401 LEU B N 1
ATOM 7633 C CA . LEU B 1 401 ? -23.312 6.316 13.008 1 97.06 401 LEU B CA 1
ATOM 7634 C C . LEU B 1 401 ? -23.891 5.375 11.953 1 97.06 401 LEU B C 1
ATOM 7636 O O . LEU B 1 401 ? -23.219 4.441 11.516 1 97.06 401 LEU B O 1
ATOM 7640 N N . GLN B 1 402 ? -25.078 5.668 11.523 1 96.81 402 GLN B N 1
ATOM 7641 C CA . GLN B 1 402 ? -25.719 4.828 10.516 1 96.81 402 GLN B CA 1
ATOM 7642 C C . GLN B 1 402 ? -25 4.918 9.18 1 96.81 402 GLN B C 1
ATOM 7644 O O . GLN B 1 402 ? -24.828 3.91 8.492 1 96.81 402 GLN B O 1
ATOM 7649 N N . ASP B 1 403 ? -24.578 6.074 8.867 1 95.19 403 ASP B N 1
ATOM 7650 C CA . ASP B 1 403 ? -23.844 6.297 7.629 1 95.19 403 ASP B CA 1
ATOM 7651 C C . ASP B 1 403 ? -22.5 5.551 7.648 1 95.19 403 ASP B C 1
ATOM 7653 O O . ASP B 1 403 ? -22.172 4.848 6.691 1 95.19 403 ASP B O 1
ATOM 7657 N N . SER B 1 404 ? -21.766 5.668 8.648 1 93.56 404 SER B N 1
ATOM 7658 C CA . SER B 1 404 ? -20.422 5.102 8.773 1 93.56 404 SER B CA 1
ATOM 7659 C C . SER B 1 404 ? -20.469 3.578 8.812 1 93.56 404 SER B C 1
ATOM 7661 O O . SER B 1 404 ? -19.656 2.912 8.18 1 93.56 404 SER B O 1
ATOM 7663 N N . PHE B 1 405 ? -21.469 2.982 9.508 1 93.44 405 PHE B N 1
ATOM 7664 C CA . PHE B 1 405 ? -21.5 1.539 9.719 1 93.44 405 PHE B CA 1
ATOM 7665 C C . PHE B 1 405 ? -22.375 0.86 8.664 1 93.44 405 PHE B C 1
ATOM 7667 O O . PHE B 1 405 ? -22.297 -0.358 8.492 1 93.44 405 PHE B O 1
ATOM 7674 N N . GLY B 1 406 ? -23.25 1.653 8.008 1 91.06 406 GLY B N 1
ATOM 7675 C CA . GLY B 1 406 ? -24.047 1.142 6.914 1 91.06 406 GLY B CA 1
ATOM 7676 C C . GLY B 1 406 ? -25.25 0.326 7.379 1 91.06 406 GLY B C 1
ATOM 7677 O O . GLY B 1 406 ? -25.75 -0.529 6.645 1 91.06 406 GLY B O 1
ATOM 7678 N N . LYS B 1 407 ? -25.641 0.393 8.648 1 93.44 407 LYS B N 1
ATOM 7679 C CA . LYS B 1 407 ? -26.766 -0.324 9.25 1 93.44 407 LYS B CA 1
ATOM 7680 C C . LYS B 1 407 ? -27.578 0.596 10.156 1 93.44 407 LYS B C 1
ATOM 7682 O O . LYS B 1 407 ? -27.047 1.552 10.719 1 93.44 407 LYS B O 1
ATOM 7687 N N . PRO B 1 408 ? -28.828 0.305 10.25 1 95.38 408 PRO B N 1
ATOM 7688 C CA . PRO B 1 408 ? -29.641 1.108 11.164 1 95.38 408 PRO B CA 1
ATOM 7689 C C . PRO B 1 408 ? -29.297 0.87 12.633 1 95.38 408 PRO B C 1
ATOM 7691 O O . PRO B 1 408 ? -29.094 -0.275 13.039 1 95.38 408 PRO B O 1
ATOM 7694 N N . LEU B 1 409 ? -29.234 1.902 13.328 1 96.19 409 LEU B N 1
ATOM 7695 C CA . LEU B 1 409 ? -28.922 1.854 14.75 1 96.19 409 LEU B CA 1
ATOM 7696 C C . LEU B 1 409 ? -30.172 1.55 15.578 1 96.19 409 LEU B C 1
ATOM 7698 O O . LEU B 1 409 ? -31.25 2.082 15.297 1 96.19 409 LEU B O 1
ATOM 7702 N N . ASP B 1 410 ? -30.047 0.665 16.547 1 96.31 410 ASP B N 1
ATOM 7703 C CA . ASP B 1 410 ? -31.078 0.537 17.578 1 96.31 410 ASP B CA 1
ATOM 7704 C C . ASP B 1 410 ? -31 1.682 18.578 1 96.31 410 ASP B C 1
ATOM 7706 O O . ASP B 1 410 ? -30.484 1.508 19.688 1 96.31 410 ASP B O 1
ATOM 7710 N N . ILE B 1 411 ? -31.578 2.688 18.25 1 96.06 411 ILE B N 1
ATOM 7711 C CA . ILE B 1 411 ? -31.359 3.996 18.844 1 96.06 411 ILE B CA 1
ATOM 7712 C C . ILE B 1 411 ? -31.656 3.932 20.344 1 96.06 411 ILE B C 1
ATOM 7714 O O . ILE B 1 411 ? -30.797 4.25 21.172 1 96.06 411 ILE B O 1
ATOM 7718 N N . ASP B 1 412 ? -32.781 3.516 20.766 1 93.94 412 ASP B N 1
ATOM 7719 C CA . ASP B 1 412 ? -33.188 3.549 22.156 1 93.94 412 ASP B CA 1
ATOM 7720 C C . ASP B 1 412 ? -32.344 2.602 23.016 1 93.94 412 ASP B C 1
ATOM 7722 O O . ASP B 1 412 ? -31.828 2.992 24.062 1 93.94 412 ASP B O 1
ATOM 7726 N N . ASN B 1 413 ? -32.188 1.434 22.516 1 94.44 413 ASN B N 1
ATOM 7727 C CA . ASN B 1 413 ? -31.422 0.454 23.281 1 94.44 413 ASN B CA 1
ATOM 7728 C C . ASN B 1 413 ? -29.953 0.86 23.406 1 94.44 413 ASN B C 1
ATOM 7730 O O . ASN B 1 413 ? -29.344 0.69 24.469 1 94.44 413 ASN B O 1
ATOM 7734 N N . TYR B 1 414 ? -29.422 1.395 22.344 1 96.19 414 TYR B N 1
ATOM 7735 C CA . TYR B 1 414 ? -28.016 1.765 22.328 1 96.19 414 TYR B CA 1
ATOM 7736 C C . TYR B 1 414 ? -27.75 2.916 23.297 1 96.19 414 TYR B C 1
ATOM 7738 O O . TYR B 1 414 ? -26.844 2.832 24.141 1 96.19 414 TYR B O 1
ATOM 7746 N N . PHE B 1 415 ? -28.547 3.984 23.219 1 96.06 415 PHE B N 1
ATOM 7747 C CA . PHE B 1 415 ? -28.297 5.168 24.031 1 96.06 415 PHE B CA 1
ATOM 7748 C C . PHE B 1 415 ? -28.641 4.902 25.5 1 96.06 415 PHE B C 1
ATOM 7750 O O . PHE B 1 415 ? -28.016 5.457 26.406 1 96.06 415 PHE B O 1
ATOM 7757 N N . ASN B 1 416 ? -29.562 4.027 25.688 1 94.56 416 ASN B N 1
ATOM 7758 C CA . ASN B 1 416 ? -29.859 3.641 27.062 1 94.56 416 ASN B CA 1
ATOM 7759 C C . ASN B 1 416 ? -28.688 2.887 27.688 1 94.56 416 ASN B C 1
ATOM 7761 O O . ASN B 1 416 ? -28.391 3.066 28.875 1 94.56 416 ASN B O 1
ATOM 7765 N N . ARG B 1 417 ? -28.062 2.131 26.922 1 94.44 417 ARG B N 1
ATOM 7766 C CA . ARG B 1 417 ? -26.953 1.328 27.422 1 94.44 417 ARG B CA 1
ATOM 7767 C C . ARG B 1 417 ? -25.781 2.211 27.828 1 94.44 417 ARG B C 1
ATOM 7769 O O . ARG B 1 417 ? -25.141 1.968 28.844 1 94.44 417 ARG B O 1
ATOM 7776 N N . ILE B 1 418 ? -25.5 3.24 26.984 1 95.62 418 ILE B N 1
ATOM 7777 C CA . ILE B 1 418 ? -24.234 3.938 27.188 1 95.62 418 ILE B CA 1
ATOM 7778 C C . ILE B 1 418 ? -24.484 5.254 27.906 1 95.62 418 ILE B C 1
ATOM 7780 O O . ILE B 1 418 ? -23.531 5.977 28.234 1 95.62 418 ILE B O 1
ATOM 7784 N N . ASP B 1 419 ? -25.672 5.609 28.234 1 95.31 419 ASP B N 1
ATOM 7785 C CA . ASP B 1 419 ? -26.031 6.918 28.766 1 95.31 419 ASP B CA 1
ATOM 7786 C C . ASP B 1 419 ? -25.219 7.238 30.016 1 95.31 419 ASP B C 1
ATOM 7788 O O . ASP B 1 419 ? -24.609 8.297 30.109 1 95.31 419 ASP B O 1
ATOM 7792 N N . SER B 1 420 ? -25.141 6.305 30.906 1 91.69 420 SER B N 1
ATOM 7793 C CA . SER B 1 420 ? -24.5 6.574 32.188 1 91.69 420 SER B CA 1
ATOM 7794 C C . SER B 1 420 ? -23.047 6.102 32.188 1 91.69 420 SER B C 1
ATOM 7796 O O . SER B 1 420 ? -22.312 6.316 33.156 1 91.69 420 SER B O 1
ATOM 7798 N N . SER B 1 421 ? -22.625 5.469 31.141 1 93.94 421 SER B N 1
ATOM 7799 C CA . SER B 1 421 ? -21.281 4.918 31.141 1 93.94 421 SER B CA 1
ATOM 7800 C C . SER B 1 421 ? -20.375 5.684 30.172 1 93.94 421 SER B C 1
ATOM 7802 O O . SER B 1 421 ? -19.203 5.359 30.031 1 93.94 421 SER B O 1
ATOM 7804 N N . VAL B 1 422 ? -20.891 6.715 29.547 1 95.75 422 VAL B N 1
ATOM 7805 C CA . VAL B 1 422 ? -20.094 7.477 28.609 1 95.75 422 VAL B CA 1
ATOM 7806 C C . VAL B 1 422 ? -18.922 8.141 29.328 1 95.75 422 VAL B C 1
ATOM 7808 O O . VAL B 1 422 ? -19.094 8.742 30.391 1 95.75 422 VAL B O 1
ATOM 7811 N N . ALA B 1 423 ? -17.75 7.953 28.859 1 95.88 423 ALA B N 1
ATOM 7812 C CA . ALA B 1 423 ? -16.547 8.516 29.438 1 95.88 423 ALA B CA 1
ATOM 7813 C C . ALA B 1 423 ? -16.094 9.766 28.688 1 95.88 423 ALA B C 1
ATOM 7815 O O . ALA B 1 423 ? -15.734 10.773 29.297 1 95.88 423 ALA B O 1
ATOM 7816 N N . THR B 1 424 ? -16.031 9.703 27.359 1 96.62 424 THR B N 1
ATOM 7817 C CA . THR B 1 424 ? -15.602 10.797 26.5 1 96.62 424 THR B CA 1
ATOM 7818 C C . THR B 1 424 ? -16.328 10.758 25.172 1 96.62 424 THR B C 1
ATOM 7820 O O . THR B 1 424 ? -16.531 9.68 24.594 1 96.62 424 THR B O 1
ATOM 7823 N N . LEU B 1 425 ? -16.812 11.828 24.734 1 97.19 425 LEU B N 1
ATOM 7824 C CA . LEU B 1 425 ? -17.406 12 23.406 1 97.19 425 LEU B CA 1
ATOM 7825 C C . LEU B 1 425 ? -16.594 13 22.578 1 97.19 425 LEU B C 1
ATOM 7827 O O . LEU B 1 425 ? -16.375 14.133 23.016 1 97.19 425 LEU B O 1
ATOM 7831 N N . VAL B 1 426 ? -16.094 12.578 21.453 1 96.69 426 VAL B N 1
ATOM 7832 C CA . VAL B 1 426 ? -15.328 13.438 20.562 1 96.69 426 VAL B CA 1
ATOM 7833 C C . VAL B 1 426 ? -16.094 13.633 19.25 1 96.69 426 VAL B C 1
ATOM 7835 O O . VAL B 1 426 ? -16.5 12.656 18.609 1 96.69 426 VAL B O 1
ATOM 7838 N N . ILE B 1 427 ? -16.344 14.82 18.891 1 96.5 427 ILE B N 1
ATOM 7839 C CA . ILE B 1 427 ? -17 15.156 17.625 1 96.5 427 ILE B CA 1
ATOM 7840 C C . ILE B 1 427 ? -16.094 16.062 16.812 1 96.5 427 ILE B C 1
ATOM 7842 O O . ILE B 1 427 ? -15.586 17.078 17.312 1 96.5 427 ILE B O 1
ATOM 7846 N N . VAL B 1 428 ? -15.922 15.688 15.617 1 93.31 428 VAL B N 1
ATOM 7847 C CA . VAL B 1 428 ? -15.055 16.469 14.742 1 93.31 428 VAL B CA 1
ATOM 7848 C C . VAL B 1 428 ? -15.875 17.078 13.609 1 93.31 428 VAL B C 1
ATOM 7850 O O . VAL B 1 428 ? -16.703 16.406 12.992 1 93.31 428 VAL B O 1
ATOM 7853 N N . GLY B 1 429 ? -15.625 18.438 13.383 1 91.69 429 GLY B N 1
ATOM 7854 C CA . GLY B 1 429 ? -16.375 19.125 12.344 1 91.69 429 GLY B CA 1
ATOM 7855 C C . GLY B 1 429 ? -17.859 19.125 12.586 1 91.69 429 GLY B C 1
ATOM 7856 O O . GLY B 1 429 ? -18.312 19.203 13.734 1 91.69 429 GLY B O 1
ATOM 7857 N N . ASP B 1 430 ? -18.672 19.219 11.516 1 92.88 430 ASP B N 1
ATOM 7858 C CA . ASP B 1 430 ? -20.125 19.078 11.578 1 92.88 430 ASP B CA 1
ATOM 7859 C C . ASP B 1 430 ? -20.547 17.609 11.414 1 92.88 430 ASP B C 1
ATOM 7861 O O . ASP B 1 430 ? -21.172 17.25 10.422 1 92.88 430 ASP B O 1
ATOM 7865 N N . TYR B 1 431 ? -20.172 16.859 12.445 1 95.56 431 TYR B N 1
ATOM 7866 C CA . TYR B 1 431 ? -20.406 15.43 12.508 1 95.56 431 TYR B CA 1
ATOM 7867 C C . TYR B 1 431 ? -19.781 14.719 11.312 1 95.56 431 TYR B C 1
ATOM 7869 O O . TYR B 1 431 ? -20.438 13.898 10.664 1 95.56 431 TYR B O 1
ATOM 7877 N N . ASP B 1 432 ? -18.5 15.102 11.047 1 92.81 432 ASP B N 1
ATOM 7878 C CA . ASP B 1 432 ? -17.688 14.422 10.047 1 92.81 432 ASP B CA 1
ATOM 7879 C C . ASP B 1 432 ? -17.047 13.164 10.617 1 92.81 432 ASP B C 1
ATOM 7881 O O . ASP B 1 432 ? -16.703 12.25 9.875 1 92.81 432 ASP B O 1
ATOM 7885 N N . GLY B 1 433 ? -16.844 13.172 11.82 1 94.62 433 GLY B N 1
ATOM 7886 C CA . GLY B 1 433 ? -16.297 12.047 12.562 1 94.62 433 GLY B CA 1
ATOM 7887 C C . GLY B 1 433 ? -16.672 12.062 14.031 1 94.62 433 GLY B C 1
ATOM 7888 O O . GLY B 1 433 ? -17.047 13.102 14.57 1 94.62 433 GLY B O 1
ATOM 7889 N N . LEU B 1 434 ? -16.531 10.914 14.672 1 96.06 434 LEU B N 1
ATOM 7890 C CA . LEU B 1 434 ? -16.891 10.844 16.078 1 96.06 434 LEU B CA 1
ATOM 7891 C C . LEU B 1 434 ? -16.25 9.633 16.75 1 96.06 434 LEU B C 1
ATOM 7893 O O . LEU B 1 434 ? -15.93 8.648 16.094 1 96.06 434 LEU B O 1
ATOM 7897 N N . ALA B 1 435 ? -16 9.742 18 1 97.69 435 ALA B N 1
ATOM 7898 C CA . ALA B 1 435 ? -15.633 8.617 18.859 1 97.69 435 ALA B CA 1
ATOM 7899 C C . ALA B 1 435 ? -16.422 8.648 20.172 1 97.69 435 ALA B C 1
ATOM 7901 O O . ALA B 1 435 ? -16.594 9.711 20.766 1 97.69 435 ALA B O 1
ATOM 7902 N N . ILE B 1 436 ? -16.938 7.57 20.516 1 98.06 436 ILE B N 1
ATOM 7903 C CA . ILE B 1 436 ? -17.641 7.414 21.781 1 98.06 436 ILE B CA 1
ATOM 7904 C C . ILE B 1 436 ? -16.875 6.426 22.672 1 98.06 436 ILE B C 1
ATOM 7906 O O . ILE B 1 436 ? -16.75 5.25 22.328 1 98.06 436 ILE B O 1
ATOM 7910 N N . ILE B 1 437 ? -16.406 6.883 23.734 1 98.19 437 ILE B N 1
ATOM 7911 C CA . ILE B 1 437 ? -15.719 6.031 24.703 1 98.19 437 ILE B CA 1
ATOM 7912 C C . ILE B 1 437 ? -16.609 5.816 25.922 1 98.19 437 ILE B C 1
ATOM 7914 O O . ILE B 1 437 ? -17.234 6.758 26.422 1 98.19 437 ILE B O 1
ATOM 7918 N N . THR B 1 438 ? -16.703 4.613 26.453 1 97.44 438 THR B N 1
ATOM 7919 C CA . THR B 1 438 ? -17.5 4.281 27.625 1 97.44 438 THR B CA 1
ATOM 7920 C C . THR B 1 438 ? -16.609 3.65 28.703 1 97.44 438 THR B C 1
ATOM 7922 O O . THR B 1 438 ? -15.586 3.047 28.406 1 97.44 438 THR B O 1
ATOM 7925 N N . TRP B 1 439 ? -16.984 3.816 29.922 1 96.19 439 TRP B N 1
ATOM 7926 C CA . TRP B 1 439 ? -16.406 3.074 31.031 1 96.19 439 TRP B CA 1
ATOM 7927 C C . TRP B 1 439 ? -17.047 1.702 31.172 1 96.19 439 TRP B C 1
ATOM 7929 O O . TRP B 1 439 ? -18.266 1.6 31.328 1 96.19 439 TRP B O 1
ATOM 7939 N N . GLU B 1 440 ? -16.25 0.662 31.062 1 96.38 440 GLU B N 1
ATOM 7940 C CA . GLU B 1 440 ? -16.734 -0.704 31.203 1 96.38 440 GLU B CA 1
ATOM 7941 C C . GLU B 1 440 ? -16.094 -1.417 32.375 1 96.38 440 GLU B C 1
ATOM 7943 O O . GLU B 1 440 ? -14.906 -1.241 32.656 1 96.38 440 GLU B O 1
ATOM 7948 N N . THR B 1 441 ? -16.844 -2.229 33.062 1 92.94 441 THR B N 1
ATOM 7949 C CA . THR B 1 441 ? -16.359 -2.973 34.219 1 92.94 441 THR B CA 1
ATOM 7950 C C . THR B 1 441 ? -16.172 -4.445 33.875 1 92.94 441 THR B C 1
ATOM 7952 O O . THR B 1 441 ? -17.062 -5.086 33.312 1 92.94 441 THR B O 1
ATOM 7955 N N . PRO B 1 442 ? -14.992 -4.93 34.188 1 90.19 442 PRO B N 1
ATOM 7956 C CA . PRO B 1 442 ? -14.789 -6.363 33.969 1 90.19 442 PRO B CA 1
ATOM 7957 C C . PRO B 1 442 ? -15.766 -7.223 34.781 1 90.19 442 PRO B C 1
ATOM 7959 O O . PRO B 1 442 ? -16.281 -6.781 35.812 1 90.19 442 PRO B O 1
ATOM 7962 N N . ALA B 1 443 ? -16 -8.414 34.281 1 82.56 443 ALA B N 1
ATOM 7963 C CA . ALA B 1 443 ? -16.953 -9.32 34.906 1 82.56 443 ALA B CA 1
ATOM 7964 C C . ALA B 1 443 ? -16.531 -9.648 36.344 1 82.56 443 ALA B C 1
ATOM 7966 O O . ALA B 1 443 ? -17.375 -9.812 37.219 1 82.56 443 ALA B O 1
ATOM 7967 N N . GLN B 1 444 ? -15.25 -9.844 36.531 1 80.88 444 GLN B N 1
ATOM 7968 C CA . GLN B 1 444 ? -14.742 -10.234 37.844 1 80.88 444 GLN B CA 1
ATOM 7969 C C . GLN B 1 444 ? -14.664 -9.031 38.781 1 80.88 444 GLN B C 1
ATOM 7971 O O . GLN B 1 444 ? -14.25 -9.164 39.938 1 80.88 444 GLN B O 1
ATOM 7976 N N . GLY B 1 445 ? -15.055 -7.895 38.344 1 77.69 445 GLY B N 1
ATOM 7977 C CA . GLY B 1 445 ? -14.977 -6.691 39.156 1 77.69 445 GLY B CA 1
ATOM 7978 C C . GLY B 1 445 ? -13.656 -5.961 39.031 1 77.69 445 GLY B C 1
ATOM 7979 O O . GLY B 1 445 ? -12.758 -6.418 38.312 1 77.69 445 GLY B O 1
ATOM 7980 N N . GLY B 1 446 ? -13.555 -4.719 39.562 1 81.38 446 GLY B N 1
ATOM 7981 C CA . GLY B 1 446 ? -12.312 -3.965 39.5 1 81.38 446 GLY B CA 1
ATOM 7982 C C . GLY B 1 446 ? -12.477 -2.58 38.906 1 81.38 446 GLY B C 1
ATOM 7983 O O . GLY B 1 446 ? -13.578 -2.031 38.906 1 81.38 446 GLY B O 1
ATOM 7984 N N . LYS B 1 447 ? -11.359 -2.039 38.531 1 89.38 447 LYS B N 1
ATOM 7985 C CA . LYS B 1 447 ? -11.32 -0.691 37.969 1 89.38 447 LYS B CA 1
ATOM 7986 C C . LYS B 1 447 ? -11.938 -0.655 36.562 1 89.38 447 LYS B C 1
ATOM 7988 O O . LYS B 1 447 ? -11.727 -1.569 35.781 1 89.38 447 LYS B O 1
ATOM 7993 N N . LYS B 1 448 ? -12.695 0.39 36.375 1 93.88 448 LYS B N 1
ATOM 7994 C CA . LYS B 1 448 ? -13.305 0.573 35.062 1 93.88 448 LYS B CA 1
ATOM 7995 C C . LYS B 1 448 ? -12.25 0.785 34 1 93.88 448 LYS B C 1
ATOM 7997 O O . LYS B 1 448 ? -11.203 1.396 34.25 1 93.88 448 LYS B O 1
ATOM 8002 N N . VAL B 1 449 ? -12.555 0.296 32.875 1 95.5 449 VAL B N 1
ATOM 8003 C CA . VAL B 1 449 ? -11.648 0.398 31.719 1 95.5 449 VAL B CA 1
ATOM 8004 C C . VAL B 1 449 ? -12.305 1.203 30.609 1 95.5 449 VAL B C 1
ATOM 8006 O O . VAL B 1 449 ? -13.492 1.017 30.312 1 95.5 449 VAL B O 1
ATOM 8009 N N . ALA B 1 450 ? -11.555 2.186 30.078 1 97.38 450 ALA B N 1
ATOM 8010 C CA . ALA B 1 450 ? -12.062 2.949 28.938 1 97.38 450 ALA B CA 1
ATOM 8011 C C . ALA B 1 450 ? -12.195 2.064 27.703 1 97.38 450 ALA B C 1
ATOM 8013 O O . ALA B 1 450 ? -11.242 1.369 27.328 1 97.38 450 ALA B O 1
ATOM 8014 N N . TYR B 1 451 ? -13.352 2.076 27.109 1 97.94 451 TYR B N 1
ATOM 8015 C CA . TYR B 1 451 ? -13.664 1.248 25.938 1 97.94 451 TYR B CA 1
ATOM 8016 C C . TYR B 1 451 ? -14.156 2.102 24.781 1 97.94 451 TYR B C 1
ATOM 8018 O O . TYR B 1 451 ? -15.141 2.828 24.906 1 97.94 451 TYR B O 1
ATOM 8026 N N . LEU B 1 452 ? -13.438 2.051 23.656 1 98.06 452 LEU B N 1
ATOM 8027 C CA . LEU B 1 452 ? -13.898 2.717 22.438 1 98.06 452 LEU B CA 1
ATOM 8028 C C . LEU B 1 452 ? -15.094 1.987 21.828 1 98.06 452 LEU B C 1
ATOM 8030 O O . LEU B 1 452 ? -14.93 1.013 21.094 1 98.06 452 LEU B O 1
ATOM 8034 N N . ASP B 1 453 ? -16.219 2.467 22.109 1 97.31 453 ASP B N 1
ATOM 8035 C CA . ASP B 1 453 ? -17.469 1.805 21.719 1 97.31 453 ASP B CA 1
ATOM 8036 C C . ASP B 1 453 ? -17.766 2.029 20.25 1 97.31 453 ASP B C 1
ATOM 8038 O O . ASP B 1 453 ? -18.125 1.089 19.531 1 97.31 453 ASP B O 1
ATOM 8042 N N . LYS B 1 454 ? -17.672 3.299 19.797 1 97.25 454 LYS B N 1
ATOM 8043 C CA . LYS B 1 454 ? -17.906 3.613 18.391 1 97.25 454 LYS B CA 1
ATOM 8044 C C . LYS B 1 454 ? -16.828 4.547 17.844 1 97.25 454 LYS B C 1
ATOM 8046 O O . LYS B 1 454 ? -16.438 5.504 18.516 1 97.25 454 LYS B O 1
ATOM 8051 N N . PHE B 1 455 ? -16.297 4.254 16.781 1 96.19 455 PHE B N 1
ATOM 8052 C CA . PHE B 1 455 ? -15.398 5.062 15.977 1 96.19 455 PHE B CA 1
ATOM 8053 C C . PHE B 1 455 ? -15.953 5.234 14.562 1 96.19 455 PHE B C 1
ATOM 8055 O O . PHE B 1 455 ? -16.016 4.277 13.789 1 96.19 455 PHE B O 1
ATOM 8062 N N . ALA B 1 456 ? -16.359 6.402 14.281 1 95.62 456 ALA B N 1
ATOM 8063 C CA . ALA B 1 456 ? -17.109 6.578 13.031 1 95.62 456 ALA B CA 1
ATOM 8064 C C . ALA B 1 456 ? -16.562 7.77 12.242 1 95.62 456 ALA B C 1
ATOM 8066 O O . ALA B 1 456 ? -16.266 8.82 12.812 1 95.62 456 ALA B O 1
ATOM 8067 N N . ILE B 1 457 ? -16.375 7.617 11.047 1 92.06 457 ILE B N 1
ATOM 8068 C CA . ILE B 1 457 ? -16.047 8.648 10.062 1 92.06 457 ILE B CA 1
ATOM 8069 C C . ILE B 1 457 ? -17.109 8.664 8.961 1 92.06 457 ILE B C 1
ATOM 8071 O O . ILE B 1 457 ? -17.5 7.609 8.445 1 92.06 457 ILE B O 1
ATOM 8075 N N . ALA B 1 458 ? -17.594 9.836 8.703 1 91.25 458 ALA B N 1
ATOM 8076 C CA . ALA B 1 458 ? -18.562 9.938 7.621 1 91.25 458 ALA B CA 1
ATOM 8077 C C . ALA B 1 458 ? -18.031 9.312 6.34 1 91.25 458 ALA B C 1
ATOM 8079 O O . ALA B 1 458 ? -16.844 9.484 6.008 1 91.25 458 ALA B O 1
ATOM 8080 N N . LYS B 1 459 ? -18.828 8.602 5.586 1 84.81 459 LYS B N 1
ATOM 8081 C CA . LYS B 1 459 ? -18.406 7.879 4.387 1 84.81 459 LYS B CA 1
ATOM 8082 C C . LYS B 1 459 ? -17.75 8.812 3.381 1 84.81 459 LYS B C 1
ATOM 8084 O O . LYS B 1 459 ? -16.75 8.445 2.752 1 84.81 459 LYS B O 1
ATOM 8089 N N . ARG B 1 460 ? -18.25 10.008 3.32 1 76.94 460 ARG B N 1
ATOM 8090 C CA . ARG B 1 460 ? -17.719 10.977 2.371 1 76.94 460 ARG B CA 1
ATOM 8091 C C . ARG B 1 460 ? -16.281 11.359 2.729 1 76.94 460 ARG B C 1
ATOM 8093 O O . ARG B 1 460 ? -15.523 11.805 1.867 1 76.94 460 ARG B O 1
ATOM 8100 N N . ASN B 1 461 ? -15.961 11.18 3.963 1 76.12 461 ASN B N 1
ATOM 8101 C CA . ASN B 1 461 ? -14.641 11.57 4.449 1 76.12 461 ASN B CA 1
ATOM 8102 C C . ASN B 1 461 ? -13.727 10.367 4.637 1 76.12 461 ASN B C 1
ATOM 8104 O O . ASN B 1 461 ? -12.578 10.516 5.047 1 76.12 461 ASN B O 1
ATOM 8108 N N . GLN B 1 462 ? -14.352 9.25 4.398 1 67 462 GLN B N 1
ATOM 8109 C CA . GLN B 1 462 ? -13.555 8.039 4.598 1 67 462 GLN B CA 1
ATOM 8110 C C . GLN B 1 462 ? -12.43 7.953 3.574 1 67 462 GLN B C 1
ATOM 8112 O O . GLN B 1 462 ? -12.641 8.188 2.385 1 67 462 GLN B O 1
ATOM 8117 N N . GLY B 1 463 ? -11.227 7.742 3.973 1 57.81 463 GLY B N 1
ATOM 8118 C CA . GLY B 1 463 ? -10.062 7.691 3.096 1 57.81 463 GLY B CA 1
ATOM 8119 C C . GLY B 1 463 ? -9.305 9 3.035 1 57.81 463 GLY B C 1
ATOM 8120 O O . GLY B 1 463 ? -8.148 9.039 2.594 1 57.81 463 GLY B O 1
ATOM 8121 N N . LEU B 1 464 ? -10.125 10.055 3.35 1 58.09 464 LEU B N 1
ATOM 8122 C CA . LEU B 1 464 ? -9.406 11.328 3.41 1 58.09 464 LEU B CA 1
ATOM 8123 C C . LEU B 1 464 ? -8.445 11.352 4.59 1 58.09 464 LEU B C 1
ATOM 8125 O O . LEU B 1 464 ? -8.773 10.883 5.68 1 58.09 464 LEU B O 1
ATOM 8129 N N . PRO B 1 465 ? -7.293 11.672 4.195 1 57.25 465 PRO B N 1
ATOM 8130 C CA . PRO B 1 465 ? -6.227 11.602 5.195 1 57.25 465 PRO B CA 1
ATOM 8131 C C . PRO B 1 465 ? -6.5 12.477 6.418 1 57.25 465 PRO B C 1
ATOM 8133 O O . PRO B 1 465 ? -7.125 13.531 6.293 1 57.25 465 PRO B O 1
ATOM 8136 N N . GLY B 1 466 ? -6.398 11.969 7.66 1 71.69 466 GLY B N 1
ATOM 8137 C CA . GLY B 1 466 ? -6.109 12.828 8.797 1 71.69 466 GLY B CA 1
ATOM 8138 C C . GLY B 1 466 ? -7.195 12.805 9.859 1 71.69 466 GLY B C 1
ATOM 8139 O O . GLY B 1 466 ? -6.906 12.828 11.055 1 71.69 466 GLY B O 1
ATOM 8140 N N . LEU B 1 467 ? -8.516 12.633 9.383 1 81.75 467 LEU B N 1
ATOM 8141 C CA . LEU B 1 467 ? -9.57 12.773 10.383 1 81.75 467 LEU B CA 1
ATOM 8142 C C . LEU B 1 467 ? -9.492 11.656 11.414 1 81.75 467 LEU B C 1
ATOM 8144 O O . LEU B 1 467 ? -9.586 11.898 12.617 1 81.75 467 LEU B O 1
ATOM 8148 N N . ALA B 1 468 ? -9.312 10.445 10.906 1 88.75 468 ALA B N 1
ATOM 8149 C CA . ALA B 1 468 ? -9.203 9.305 11.805 1 88.75 468 ALA B CA 1
ATOM 8150 C C . ALA B 1 468 ? -8.016 9.461 12.75 1 88.75 468 ALA B C 1
ATOM 8152 O O . ALA B 1 468 ? -8.117 9.164 13.938 1 88.75 468 ALA B O 1
ATOM 8153 N N . ASP B 1 469 ? -6.977 9.961 12.266 1 87.31 469 ASP B N 1
ATOM 8154 C CA . ASP B 1 469 ? -5.77 10.156 13.062 1 87.31 469 ASP B CA 1
ATOM 8155 C C . ASP B 1 469 ? -5.992 11.211 14.148 1 87.31 469 ASP B C 1
ATOM 8157 O O . ASP B 1 469 ? -5.535 11.055 15.281 1 87.31 469 ASP B O 1
ATOM 8161 N N . ILE B 1 470 ? -6.645 12.234 13.75 1 87.5 470 ILE B N 1
ATOM 8162 C CA . ILE B 1 470 ? -6.934 13.312 14.695 1 87.5 470 ILE B CA 1
ATOM 8163 C C . ILE B 1 470 ? -7.758 12.766 15.859 1 87.5 470 ILE B C 1
ATOM 8165 O O . ILE B 1 470 ? -7.418 12.977 17.031 1 87.5 470 ILE B O 1
ATOM 8169 N N . ILE B 1 471 ? -8.742 12.047 15.539 1 92.88 471 ILE B N 1
ATOM 8170 C CA . ILE B 1 471 ? -9.648 11.523 16.562 1 92.88 471 ILE B CA 1
ATOM 8171 C C . ILE B 1 471 ? -8.906 10.523 17.453 1 92.88 471 ILE B C 1
ATOM 8173 O O . ILE B 1 471 ? -8.992 10.594 18.672 1 92.88 471 ILE B O 1
ATOM 8177 N N . PHE B 1 472 ? -8.188 9.641 16.859 1 93.31 472 PHE B N 1
ATOM 8178 C CA . PHE B 1 472 ? -7.504 8.617 17.625 1 93.31 472 PHE B CA 1
ATOM 8179 C C . PHE B 1 472 ? -6.457 9.234 18.547 1 93.31 472 PHE B C 1
ATOM 8181 O O . PHE B 1 472 ? -6.293 8.805 19.688 1 93.31 472 PHE B O 1
ATOM 8188 N N . LYS B 1 473 ? -5.77 10.211 18.078 1 88.06 473 LYS B N 1
ATOM 8189 C CA . LYS B 1 473 ? -4.816 10.93 18.906 1 88.06 473 LYS B CA 1
ATOM 8190 C C . LYS B 1 473 ? -5.5 11.523 20.141 1 88.06 473 LYS B C 1
ATOM 8192 O O . LYS B 1 473 ? -4.988 11.422 21.25 1 88.06 473 LYS B O 1
ATOM 8197 N N . ILE B 1 474 ? -6.605 12.07 19.922 1 90.94 474 ILE B N 1
ATOM 8198 C CA . ILE B 1 474 ? -7.352 12.727 20.984 1 90.94 474 ILE B CA 1
ATOM 8199 C C . ILE B 1 474 ? -7.797 11.695 22.016 1 90.94 474 ILE B C 1
ATOM 8201 O O . ILE B 1 474 ? -7.68 11.922 23.219 1 90.94 474 ILE B O 1
ATOM 8205 N N . ILE B 1 475 ? -8.281 10.586 21.562 1 94.5 475 ILE B N 1
ATOM 8206 C CA . ILE B 1 475 ? -8.828 9.625 22.516 1 94.5 475 ILE B CA 1
ATOM 8207 C C . ILE B 1 475 ? -7.691 8.984 23.312 1 94.5 475 ILE B C 1
ATOM 8209 O O . ILE B 1 475 ? -7.852 8.688 24.5 1 94.5 475 ILE B O 1
ATOM 8213 N N . VAL B 1 476 ? -6.562 8.781 22.75 1 92.06 476 VAL B N 1
ATOM 8214 C CA . VAL B 1 476 ? -5.414 8.227 23.469 1 92.06 476 VAL B CA 1
ATOM 8215 C C . VAL B 1 476 ? -4.91 9.242 24.484 1 92.06 476 VAL B C 1
ATOM 8217 O O . VAL B 1 476 ? -4.477 8.867 25.578 1 92.06 476 VAL B O 1
ATOM 8220 N N . GLN B 1 477 ? -4.992 10.5 24.141 1 87.88 477 GLN B N 1
ATOM 8221 C CA . GLN B 1 477 ? -4.602 11.555 25.062 1 87.88 477 GLN B CA 1
ATOM 8222 C C . GLN B 1 477 ? -5.586 11.648 26.219 1 87.88 477 GLN B C 1
ATOM 8224 O O . GLN B 1 477 ? -5.191 11.906 27.359 1 87.88 477 GLN B O 1
ATOM 8229 N N . ALA B 1 478 ? -6.82 11.469 25.906 1 92.19 478 ALA B N 1
ATOM 8230 C CA . ALA B 1 478 ? -7.863 11.531 26.922 1 92.19 478 ALA B CA 1
ATOM 8231 C C . ALA B 1 478 ? -7.797 10.328 27.859 1 92.19 478 ALA B C 1
ATOM 8233 O O . ALA B 1 478 ? -8.148 10.422 29.031 1 92.19 478 ALA B O 1
ATOM 8234 N N . HIS B 1 479 ? -7.367 9.227 27.312 1 94.44 479 HIS B N 1
ATOM 8235 C CA . HIS B 1 479 ? -7.262 7.996 28.094 1 94.44 479 HIS B CA 1
ATOM 8236 C C . HIS B 1 479 ? -5.891 7.348 27.922 1 94.44 479 HIS B C 1
ATOM 8238 O O . HIS B 1 479 ? -5.789 6.23 27.406 1 94.44 479 HIS B O 1
ATOM 8244 N N . PRO B 1 480 ? -4.871 7.938 28.453 1 90.94 480 PRO B N 1
ATOM 8245 C CA . PRO B 1 480 ? -3.488 7.535 28.188 1 90.94 480 PRO B CA 1
ATOM 8246 C C . PRO B 1 480 ? -3.107 6.23 28.875 1 90.94 480 PRO B C 1
ATOM 8248 O O . PRO B 1 480 ? -2.205 5.523 28.438 1 90.94 480 PRO B O 1
ATOM 8251 N N . GLU B 1 481 ? -3.766 5.852 29.922 1 91.31 481 GLU B N 1
ATOM 8252 C CA . GLU B 1 481 ? -3.348 4.715 30.734 1 91.31 481 GLU B CA 1
ATOM 8253 C C . GLU B 1 481 ? -3.805 3.396 30.109 1 91.31 481 GLU B C 1
ATOM 8255 O O . GLU B 1 481 ? -3.041 2.432 30.062 1 91.31 481 GLU B O 1
ATOM 8260 N N . GLU B 1 482 ? -5.07 3.395 29.766 1 93.19 482 GLU B N 1
ATOM 8261 C CA . GLU B 1 482 ? -5.641 2.154 29.25 1 93.19 482 GLU B CA 1
ATOM 8262 C C . GLU B 1 482 ? -6.82 2.436 28.312 1 93.19 482 GLU B C 1
ATOM 8264 O O . GLU B 1 482 ? -7.746 3.166 28.688 1 93.19 482 GLU B O 1
ATOM 8269 N N . LEU B 1 483 ? -6.746 1.882 27.172 1 96.38 483 LEU B N 1
ATOM 8270 C CA . LEU B 1 483 ? -7.816 2.004 26.188 1 96.38 483 LEU B CA 1
ATOM 8271 C C . LEU B 1 483 ? -8.031 0.686 25.453 1 96.38 483 LEU B C 1
ATOM 8273 O O . LEU B 1 483 ? -7.07 0.091 24.938 1 96.38 483 LEU B O 1
ATOM 8277 N N . LEU B 1 484 ? -9.281 0.243 25.469 1 97.12 484 LEU B N 1
ATOM 8278 C CA . LEU B 1 484 ? -9.68 -1.03 24.891 1 97.12 484 LEU B CA 1
ATOM 8279 C C . LEU B 1 484 ? -10.672 -0.814 23.75 1 97.12 484 LEU B C 1
ATOM 8281 O O . LEU B 1 484 ? -11.508 0.085 23.812 1 97.12 484 LEU B O 1
ATOM 8285 N N . TRP B 1 485 ? -10.531 -1.596 22.672 1 97.12 485 TRP B N 1
ATOM 8286 C CA . TRP B 1 485 ? -11.57 -1.585 21.656 1 97.12 485 TRP B CA 1
ATOM 8287 C C . TRP B 1 485 ? -11.617 -2.916 20.906 1 97.12 485 TRP B C 1
ATOM 8289 O O . TRP B 1 485 ? -10.719 -3.748 21.062 1 97.12 485 TRP B O 1
ATOM 8299 N N . ARG B 1 486 ? -12.664 -3.197 20.219 1 95.31 486 ARG B N 1
ATOM 8300 C CA . ARG B 1 486 ? -12.797 -4.422 19.422 1 95.31 486 ARG B CA 1
ATOM 8301 C C . ARG B 1 486 ? -13.219 -4.109 18 1 95.31 486 ARG B C 1
ATOM 8303 O O . ARG B 1 486 ? -13.75 -3.029 17.719 1 95.31 486 ARG B O 1
ATOM 8310 N N . SER B 1 487 ? -12.922 -4.941 17.078 1 93.88 487 SER B N 1
ATOM 8311 C CA . SER B 1 487 ? -13.227 -4.84 15.648 1 93.88 487 SER B CA 1
ATOM 8312 C C . SER B 1 487 ? -13.5 -6.207 15.039 1 93.88 487 SER B C 1
ATOM 8314 O O . SER B 1 487 ? -12.969 -7.219 15.5 1 93.88 487 SER B O 1
ATOM 8316 N N . ARG B 1 488 ? -14.398 -6.191 14.094 1 90.25 488 ARG B N 1
ATOM 8317 C CA . ARG B 1 488 ? -14.602 -7.449 13.383 1 90.25 488 ARG B CA 1
ATOM 8318 C C . ARG B 1 488 ? -13.312 -7.934 12.742 1 90.25 488 ARG B C 1
ATOM 8320 O O . ARG B 1 488 ? -12.516 -7.129 12.25 1 90.25 488 ARG B O 1
ATOM 8327 N N . GLN B 1 489 ? -13.148 -9.172 12.656 1 85.5 489 GLN B N 1
ATOM 8328 C CA . GLN B 1 489 ? -11.898 -9.734 12.164 1 85.5 489 GLN B CA 1
ATOM 8329 C C . GLN B 1 489 ? -11.68 -9.398 10.695 1 85.5 489 GLN B C 1
ATOM 8331 O O . GLN B 1 489 ? -10.539 -9.305 10.242 1 85.5 489 GLN B O 1
ATOM 8336 N N . ASN B 1 490 ? -12.75 -9.25 10 1 82.5 490 ASN B N 1
ATOM 8337 C CA . ASN B 1 490 ? -12.625 -8.984 8.57 1 82.5 490 ASN B CA 1
ATOM 8338 C C . ASN B 1 490 ? -12.625 -7.484 8.273 1 82.5 490 ASN B C 1
ATOM 8340 O O . ASN B 1 490 ? -12.734 -7.078 7.117 1 82.5 490 ASN B O 1
ATOM 8344 N N . ASN B 1 491 ? -12.547 -6.723 9.281 1 87.31 491 ASN B N 1
ATOM 8345 C CA . ASN B 1 491 ? -12.5 -5.277 9.094 1 87.31 491 ASN B CA 1
ATOM 8346 C C . ASN B 1 491 ? -11.195 -4.832 8.453 1 87.31 491 ASN B C 1
ATOM 8348 O O . ASN B 1 491 ? -10.117 -5.082 8.992 1 87.31 491 ASN B O 1
ATOM 8352 N N . PRO B 1 492 ? -11.281 -4.18 7.328 1 79.06 492 PRO B N 1
ATOM 8353 C CA . PRO B 1 492 ? -10.062 -3.75 6.637 1 79.06 492 PRO B CA 1
ATOM 8354 C C . PRO B 1 492 ? -9.242 -2.744 7.445 1 79.06 492 PRO B C 1
ATOM 8356 O O . PRO B 1 492 ? -8.055 -2.564 7.191 1 79.06 492 PRO B O 1
ATOM 8359 N N . VAL B 1 493 ? -9.773 -2.139 8.445 1 86.06 493 VAL B N 1
ATOM 8360 C CA . VAL B 1 493 ? -9.109 -1.113 9.242 1 86.06 493 VAL B CA 1
ATOM 8361 C C . VAL B 1 493 ? -8.242 -1.771 10.312 1 86.06 493 VAL B C 1
ATOM 8363 O O . VAL B 1 493 ? -7.48 -1.095 11.008 1 86.06 493 VAL B O 1
ATOM 8366 N N . ASN B 1 494 ? -8.234 -3.021 10.477 1 90.94 494 ASN B N 1
ATOM 8367 C CA . ASN B 1 494 ? -7.531 -3.723 11.539 1 90.94 494 ASN B CA 1
ATOM 8368 C C . ASN B 1 494 ? -6.023 -3.506 11.453 1 90.94 494 ASN B C 1
ATOM 8370 O O . ASN B 1 494 ? -5.344 -3.441 12.477 1 90.94 494 ASN B O 1
ATOM 8374 N N . LYS B 1 495 ? -5.5 -3.408 10.281 1 86.25 495 LYS B N 1
ATOM 8375 C CA . LYS B 1 495 ? -4.07 -3.129 10.141 1 86.25 495 LYS B CA 1
ATOM 8376 C C . LYS B 1 495 ? -3.719 -1.767 10.727 1 86.25 495 LYS B C 1
ATOM 8378 O O . LYS B 1 495 ? -2.67 -1.61 11.359 1 86.25 495 LYS B O 1
ATOM 8383 N N . TRP B 1 496 ? -4.59 -0.841 10.492 1 86.56 496 TRP B N 1
ATOM 8384 C CA . TRP B 1 496 ? -4.422 0.492 11.062 1 86.56 496 TRP B CA 1
ATOM 8385 C C . TRP B 1 496 ? -4.453 0.44 12.586 1 86.56 496 TRP B C 1
ATOM 8387 O O . TRP B 1 496 ? -3.609 1.049 13.25 1 86.56 496 TRP B O 1
ATOM 8397 N N . TYR B 1 497 ? -5.367 -0.316 13.172 1 92.81 497 TYR B N 1
ATOM 8398 C CA . TYR B 1 497 ? -5.465 -0.498 14.617 1 92.81 497 TYR B CA 1
ATOM 8399 C C . TYR B 1 497 ? -4.215 -1.178 15.164 1 92.81 497 TYR B C 1
ATOM 8401 O O . TYR B 1 497 ? -3.717 -0.809 16.234 1 92.81 497 TYR B O 1
ATOM 8409 N N . PHE B 1 498 ? -3.711 -2.096 14.43 1 93.62 498 PHE B N 1
ATOM 8410 C CA . PHE B 1 498 ? -2.545 -2.863 14.852 1 93.62 498 PHE B CA 1
ATOM 8411 C C . PHE B 1 498 ? -1.345 -1.949 15.07 1 93.62 498 PHE B C 1
ATOM 8413 O O . PHE B 1 498 ? -0.58 -2.135 16.016 1 93.62 498 PHE B O 1
ATOM 8420 N N . GLU B 1 499 ? -1.203 -1.028 14.273 1 87.88 499 GLU B N 1
ATOM 8421 C CA . GLU B 1 499 ? -0.066 -0.117 14.359 1 87.88 499 GLU B CA 1
ATOM 8422 C C . GLU B 1 499 ? -0.179 0.79 15.586 1 87.88 499 GLU B C 1
ATOM 8424 O O . GLU B 1 499 ? 0.795 1.436 15.977 1 87.88 499 GLU B O 1
ATOM 8429 N N . ARG B 1 500 ? -1.323 0.793 16.188 1 89.75 500 ARG B N 1
ATOM 8430 C CA . ARG B 1 500 ? -1.581 1.754 17.25 1 89.75 500 ARG B CA 1
ATOM 8431 C C . ARG B 1 500 ? -1.843 1.044 18.578 1 89.75 500 ARG B C 1
ATOM 8433 O O . ARG B 1 500 ? -2.078 1.692 19.594 1 89.75 500 ARG B O 1
ATOM 8440 N N . CYS B 1 501 ? -1.731 -0.266 18.516 1 92.31 501 CYS B N 1
ATOM 8441 C CA . CYS B 1 501 ? -2.027 -1.016 19.734 1 92.31 501 CYS B CA 1
ATOM 8442 C C . CYS B 1 501 ? -0.757 -1.606 20.328 1 92.31 501 CYS B C 1
ATOM 8444 O O . CYS B 1 501 ? 0.272 -1.687 19.656 1 92.31 501 CYS B O 1
ATOM 8446 N N . CYS B 1 502 ? -0.888 -1.942 21.609 1 90.06 502 CYS B N 1
ATOM 8447 C CA . CYS B 1 502 ? 0.173 -2.672 22.281 1 90.06 502 CYS B CA 1
ATOM 8448 C C . CYS B 1 502 ? -0.102 -4.172 22.281 1 90.06 502 CYS B C 1
ATOM 8450 O O . CYS B 1 502 ? 0.781 -4.969 22.594 1 90.06 502 CYS B O 1
ATOM 8452 N N . GLY B 1 503 ? -1.271 -4.488 21.859 1 92.44 503 GLY B N 1
ATOM 8453 C CA . GLY B 1 503 ? -1.639 -5.895 21.781 1 92.44 503 GLY B CA 1
ATOM 8454 C C . GLY B 1 503 ? -2.979 -6.129 21.109 1 92.44 503 GLY B C 1
ATOM 8455 O O . GLY B 1 503 ? -3.82 -5.227 21.062 1 92.44 503 GLY B O 1
ATOM 8456 N N . SER B 1 504 ? -3.166 -7.297 20.594 1 94.5 504 SER B N 1
ATOM 8457 C CA . SER B 1 504 ? -4.391 -7.707 19.906 1 94.5 504 SER B CA 1
ATOM 8458 C C . SER B 1 504 ? -4.594 -9.219 20 1 94.5 504 SER B C 1
ATOM 8460 O O . SER B 1 504 ? -3.635 -9.984 19.891 1 94.5 504 SER B O 1
ATOM 8462 N N . VAL B 1 505 ? -5.797 -9.586 20.297 1 91.19 505 VAL B N 1
ATOM 8463 C CA . VAL B 1 505 ? -6.09 -11.008 20.406 1 91.19 505 VAL B CA 1
ATOM 8464 C C . VAL B 1 505 ? -7.457 -11.305 19.797 1 91.19 505 VAL B C 1
ATOM 8466 O O . VAL B 1 505 ? -8.359 -10.461 19.844 1 91.19 505 VAL B O 1
ATOM 8469 N N . CYS B 1 506 ? -7.535 -12.469 19.25 1 87.69 506 CYS B N 1
ATOM 8470 C CA . CYS B 1 506 ? -8.82 -12.953 18.766 1 87.69 506 CYS B CA 1
ATOM 8471 C C . CYS B 1 506 ? -9.438 -13.938 19.766 1 87.69 506 CYS B C 1
ATOM 8473 O O . CYS B 1 506 ? -9.117 -15.125 19.75 1 87.69 506 CYS B O 1
ATOM 8475 N N . PRO B 1 507 ? -10.32 -13.43 20.578 1 76.94 507 PRO B N 1
ATOM 8476 C CA . PRO B 1 507 ? -10.938 -14.352 21.547 1 76.94 507 PRO B CA 1
ATOM 8477 C C . PRO B 1 507 ? -11.859 -15.367 20.875 1 76.94 507 PRO B C 1
ATOM 8479 O O . PRO B 1 507 ? -12.102 -16.438 21.422 1 76.94 507 PRO B O 1
ATOM 8482 N N . ASP B 1 508 ? -12.383 -15 19.75 1 77.38 508 ASP B N 1
ATOM 8483 C CA . ASP B 1 508 ? -13.25 -15.875 18.969 1 77.38 508 ASP B CA 1
ATOM 8484 C C . ASP B 1 508 ? -13.094 -15.617 17.469 1 77.38 508 ASP B C 1
ATOM 8486 O O . ASP B 1 508 ? -12.141 -14.961 17.047 1 77.38 508 ASP B O 1
ATOM 8490 N N . ASP B 1 509 ? -13.992 -16.203 16.734 1 74.5 509 ASP B N 1
ATOM 8491 C CA . ASP B 1 509 ? -13.844 -16.141 15.273 1 74.5 509 ASP B CA 1
ATOM 8492 C C . ASP B 1 509 ? -14.492 -14.883 14.711 1 74.5 509 ASP B C 1
ATOM 8494 O O . ASP B 1 509 ? -14.453 -14.648 13.5 1 74.5 509 ASP B O 1
ATOM 8498 N N . HIS B 1 510 ? -14.992 -14.07 15.555 1 80.5 510 HIS B N 1
ATOM 8499 C CA . HIS B 1 510 ? -15.742 -12.945 15 1 80.5 510 HIS B CA 1
ATOM 8500 C C . HIS B 1 510 ? -15.016 -11.625 15.258 1 80.5 510 HIS B C 1
ATOM 8502 O O . HIS B 1 510 ? -14.93 -10.781 14.367 1 80.5 510 HIS B O 1
ATOM 8508 N N . TRP B 1 511 ? -14.539 -11.539 16.5 1 87.31 511 TRP B N 1
ATOM 8509 C CA . TRP B 1 511 ? -14.008 -10.227 16.875 1 87.31 511 TRP B CA 1
ATOM 8510 C C . TRP B 1 511 ? -12.516 -10.312 17.156 1 87.31 511 TRP B C 1
ATOM 8512 O O . TRP B 1 511 ? -12.008 -11.375 17.531 1 87.31 511 TRP B O 1
ATOM 8522 N N . ARG B 1 512 ? -11.898 -9.242 16.969 1 92.06 512 ARG B N 1
ATOM 8523 C CA . ARG B 1 512 ? -10.523 -9.016 17.406 1 92.06 512 ARG B CA 1
ATOM 8524 C C . ARG B 1 512 ? -10.453 -7.883 18.422 1 92.06 512 ARG B C 1
ATOM 8526 O O . ARG B 1 512 ? -11.047 -6.82 18.234 1 92.06 512 ARG B O 1
ATOM 8533 N N . LEU B 1 513 ? -9.82 -8.203 19.469 1 95.19 513 LEU B N 1
ATOM 8534 C CA . LEU B 1 513 ? -9.648 -7.246 20.562 1 95.19 513 LEU B CA 1
ATOM 8535 C C . LEU B 1 513 ? -8.32 -6.516 20.438 1 95.19 513 LEU B C 1
ATOM 8537 O O . LEU B 1 513 ? -7.293 -7.133 20.141 1 95.19 513 LEU B O 1
ATOM 8541 N N . PHE B 1 514 ? -8.352 -5.152 20.641 1 96.62 514 PHE B N 1
ATOM 8542 C CA . PHE B 1 514 ? -7.145 -4.328 20.656 1 96.62 514 PHE B CA 1
ATOM 8543 C C . PHE B 1 514 ? -7.051 -3.539 21.953 1 96.62 514 PHE B C 1
ATOM 8545 O O . PHE B 1 514 ? -8.07 -3.17 22.547 1 96.62 514 PHE B O 1
ATOM 8552 N N . PHE B 1 515 ? -5.824 -3.301 22.422 1 95.19 515 PHE B N 1
ATOM 8553 C CA . PHE B 1 515 ? -5.664 -2.443 23.594 1 95.19 515 PHE B CA 1
ATOM 8554 C C . PHE B 1 515 ? -4.34 -1.69 23.531 1 95.19 515 PHE B C 1
ATOM 8556 O O . PHE B 1 515 ? -3.398 -2.131 22.875 1 95.19 515 PHE B O 1
ATOM 8563 N N . THR B 1 516 ? -4.324 -0.517 24.125 1 93.06 516 THR B N 1
ATOM 8564 C CA . THR B 1 516 ? -3.133 0.316 24.266 1 93.06 516 THR B CA 1
ATOM 8565 C C . THR B 1 516 ? -3.137 1.062 25.594 1 93.06 516 THR B C 1
ATOM 8567 O O . THR B 1 516 ? -4.133 1.043 26.312 1 93.06 516 THR B O 1
ATOM 8570 N N . GLY B 1 517 ? -1.966 1.643 25.906 1 91 517 GLY B N 1
ATOM 8571 C CA . GLY B 1 517 ? -1.887 2.416 27.125 1 91 517 GLY B CA 1
ATOM 8572 C C . GLY B 1 517 ? -0.5 2.42 27.75 1 91 517 GLY B C 1
ATOM 8573 O O . GLY B 1 517 ? 0.319 1.548 27.453 1 91 517 GLY B O 1
ATOM 8574 N N . ALA B 1 518 ? -0.336 3.271 28.641 1 86.69 518 ALA B N 1
ATOM 8575 C CA . ALA B 1 518 ? 0.961 3.461 29.281 1 86.69 518 ALA B CA 1
ATOM 8576 C C . ALA B 1 518 ? 1.258 2.328 30.25 1 86.69 518 ALA B C 1
ATOM 8578 O O . ALA B 1 518 ? 2.414 2.1 30.625 1 86.69 518 ALA B O 1
ATOM 8579 N N . ILE B 1 519 ? 0.233 1.658 30.672 1 86.12 519 ILE B N 1
ATOM 8580 C CA . ILE B 1 519 ? 0.437 0.596 31.656 1 86.12 519 ILE B CA 1
ATOM 8581 C C . ILE B 1 519 ? 1.157 -0.58 31 1 86.12 519 ILE B C 1
ATOM 8583 O O . ILE B 1 519 ? 1.68 -1.46 31.688 1 86.12 519 ILE B O 1
ATOM 8587 N N . PHE B 1 520 ? 1.088 -0.546 29.672 1 80.38 520 PHE B N 1
ATOM 8588 C CA . PHE B 1 520 ? 1.749 -1.629 28.953 1 80.38 520 PHE B CA 1
ATOM 8589 C C . PHE B 1 520 ? 3.146 -1.211 28.516 1 80.38 520 PHE B C 1
ATOM 8591 O O . PHE B 1 520 ? 3.414 -0.022 28.328 1 80.38 520 PHE B O 1
ATOM 8598 N N . GLY B 1 521 ? 4.129 -2.156 28.141 1 62.94 521 GLY B N 1
ATOM 8599 C CA . GLY B 1 521 ? 5.418 -1.881 27.531 1 62.94 521 GLY B CA 1
ATOM 8600 C C . GLY B 1 521 ? 6.469 -1.428 28.516 1 62.94 521 GLY B C 1
ATOM 8601 O O . GLY B 1 521 ? 7.637 -1.26 28.172 1 62.94 521 GLY B O 1
ATOM 8602 N N . LYS B 1 522 ? 6.133 -0.801 29.562 1 53.28 522 LYS B N 1
ATOM 8603 C CA . LYS B 1 522 ? 7.18 -0.416 30.516 1 53.28 522 LYS B CA 1
ATOM 8604 C C . LYS B 1 522 ? 7.777 -1.64 31.203 1 53.28 522 LYS B C 1
ATOM 8606 O O . LYS B 1 522 ? 7.062 -2.6 31.5 1 53.28 522 LYS B O 1
ATOM 8611 N N . LYS B 1 523 ? 9.117 -1.682 30.875 1 47.38 523 LYS B N 1
ATOM 8612 C CA . LYS B 1 523 ? 9.914 -2.709 31.547 1 47.38 523 LYS B CA 1
ATOM 8613 C C . LYS B 1 523 ? 9.266 -3.148 32.844 1 47.38 523 LYS B C 1
ATOM 8615 O O . LYS B 1 523 ? 8.766 -2.316 33.625 1 47.38 523 LYS B O 1
ATOM 8620 N N . LEU B 1 524 ? 9.023 -4.488 32.844 1 41.62 524 LEU B N 1
ATOM 8621 C CA . LEU B 1 524 ? 8.891 -5.043 34.188 1 41.62 524 LEU B CA 1
ATOM 8622 C C . LEU B 1 524 ? 9.852 -4.355 35.156 1 41.62 524 LEU B C 1
ATOM 8624 O O . LEU B 1 524 ? 11.07 -4.539 35.062 1 41.62 524 LEU B O 1
ATOM 8628 N N . ARG B 1 525 ? 9.828 -3.182 35.406 1 37.09 525 ARG B N 1
ATOM 8629 C CA . ARG B 1 525 ? 10.781 -2.789 36.438 1 37.09 525 ARG B CA 1
ATOM 8630 C C . ARG B 1 525 ? 11.023 -3.932 37.406 1 37.09 525 ARG B C 1
ATOM 8632 O O . ARG B 1 525 ? 10.148 -4.777 37.625 1 37.09 525 ARG B O 1
ATOM 8639 N N . LYS B 1 526 ? 12.305 -3.984 37.719 1 38.88 526 LYS B N 1
ATOM 8640 C CA . LYS B 1 526 ? 12.875 -4.918 38.688 1 38.88 526 LYS B CA 1
ATOM 8641 C C . LYS B 1 526 ? 11.883 -5.227 39.812 1 38.88 526 LYS B C 1
ATOM 8643 O O . LYS B 1 526 ? 12.07 -6.18 40.562 1 38.88 526 LYS B O 1
ATOM 8648 N N . ASN B 1 527 ? 11.305 -4.273 40.406 1 36.09 527 ASN B N 1
ATOM 8649 C CA . ASN B 1 527 ? 10.57 -4.625 41.594 1 36.09 527 ASN B CA 1
ATOM 8650 C C . ASN B 1 527 ? 9.219 -5.258 41.281 1 36.09 527 ASN B C 1
ATOM 8652 O O . ASN B 1 527 ? 8.469 -4.734 40.469 1 36.09 527 ASN B O 1
ATOM 8656 N N . ALA B 1 528 ? 8.977 -6.531 41.562 1 40.72 528 ALA B N 1
ATOM 8657 C CA . ALA B 1 528 ? 7.98 -7.602 41.531 1 40.72 528 ALA B CA 1
ATOM 8658 C C . ALA B 1 528 ? 6.566 -7.043 41.688 1 40.72 528 ALA B C 1
ATOM 8660 O O . ALA B 1 528 ? 5.598 -7.652 41.25 1 40.72 528 ALA B O 1
ATOM 8661 N N . ALA B 1 529 ? 6.477 -6.066 42.375 1 40.84 529 ALA B N 1
ATOM 8662 C CA . ALA B 1 529 ? 5.164 -5.742 42.938 1 40.84 529 ALA B CA 1
ATOM 8663 C C . ALA B 1 529 ? 4.301 -5.023 41.906 1 40.84 529 ALA B C 1
ATOM 8665 O O . ALA B 1 529 ? 3.072 -5.086 41.969 1 40.84 529 ALA B O 1
ATOM 8666 N N . ASP B 1 530 ? 4.793 -4.176 40.844 1 48.38 530 ASP B N 1
ATOM 8667 C CA . ASP B 1 530 ? 3.965 -3.287 40.031 1 48.38 530 ASP B CA 1
ATOM 8668 C C . ASP B 1 530 ? 3.844 -3.807 38.594 1 48.38 530 ASP B C 1
ATOM 8670 O O . ASP B 1 530 ? 3.467 -3.061 37.688 1 48.38 530 ASP B O 1
ATOM 8674 N N . SER B 1 531 ? 4.172 -5.012 38.281 1 59.78 531 SER B N 1
ATOM 8675 C CA . SER B 1 531 ? 4.215 -5.535 36.906 1 59.78 531 SER B CA 1
ATOM 8676 C C . SER B 1 531 ? 2.83 -5.969 36.438 1 59.78 531 SER B C 1
ATOM 8678 O O . SER B 1 531 ? 2.119 -6.676 37.156 1 59.78 531 SER B O 1
ATOM 8680 N N . ILE B 1 532 ? 2.33 -5.238 35.469 1 72.75 532 ILE B N 1
ATOM 8681 C CA . ILE B 1 532 ? 1.022 -5.551 34.906 1 72.75 532 ILE B CA 1
ATOM 8682 C C . ILE B 1 532 ? 1.053 -6.941 34.281 1 72.75 532 ILE B C 1
ATOM 8684 O O . ILE B 1 532 ? 1.997 -7.289 33.562 1 72.75 532 ILE B O 1
ATOM 8688 N N . ASP B 1 533 ? 0.244 -7.746 34.875 1 82.12 533 ASP B N 1
ATOM 8689 C CA . ASP B 1 533 ? 0.045 -9.062 34.281 1 82.12 533 ASP B CA 1
ATOM 8690 C C . ASP B 1 533 ? -0.783 -8.961 33 1 82.12 533 ASP B C 1
ATOM 8692 O O . ASP B 1 533 ? -2.012 -8.883 33.031 1 82.12 533 ASP B O 1
ATOM 8696 N N . ILE B 1 534 ? -0.11 -9.016 31.906 1 83.38 534 ILE B N 1
ATOM 8697 C CA . ILE B 1 534 ? -0.758 -8.828 30.625 1 83.38 534 ILE B CA 1
ATOM 8698 C C . ILE B 1 534 ? -1.779 -9.938 30.391 1 83.38 534 ILE B C 1
ATOM 8700 O O . ILE B 1 534 ? -2.83 -9.711 29.781 1 83.38 534 ILE B O 1
ATOM 8704 N N . GLY B 1 535 ? -1.498 -11.148 30.859 1 84.25 535 GLY B N 1
ATOM 8705 C CA . GLY B 1 535 ? -2.453 -12.242 30.734 1 84.25 535 GLY B CA 1
ATOM 8706 C C . GLY B 1 535 ? -3.766 -11.969 31.438 1 84.25 535 GLY B C 1
ATOM 8707 O O . GLY B 1 535 ? -4.84 -12.234 30.891 1 84.25 535 GLY B O 1
ATOM 8708 N N . GLU B 1 536 ? -3.645 -11.477 32.562 1 86.25 536 GLU B N 1
ATOM 8709 C CA . GLU B 1 536 ? -4.844 -11.133 33.344 1 86.25 536 GLU B CA 1
ATOM 8710 C C . GLU B 1 536 ? -5.629 -10.016 32.656 1 86.25 536 GLU B C 1
ATOM 8712 O O . GLU B 1 536 ? -6.863 -10.047 32.625 1 86.25 536 GLU B O 1
ATOM 8717 N N . LYS B 1 537 ? -4.926 -9.078 32.188 1 89.19 537 LYS B N 1
ATOM 8718 C CA . LYS B 1 537 ? -5.594 -7.98 31.484 1 89.19 537 LYS B CA 1
ATOM 8719 C C . LYS B 1 537 ? -6.336 -8.477 30.25 1 89.19 537 LYS B C 1
ATOM 8721 O O . LYS B 1 537 ? -7.473 -8.078 30 1 89.19 537 LYS B O 1
ATOM 8726 N N . VAL B 1 538 ? -5.742 -9.367 29.547 1 88.5 538 VAL B N 1
ATOM 8727 C CA . VAL B 1 538 ? -6.359 -9.906 28.344 1 88.5 538 VAL B CA 1
ATOM 8728 C C . VAL B 1 538 ? -7.629 -10.672 28.719 1 88.5 538 VAL B C 1
ATOM 8730 O O . VAL B 1 538 ? -8.633 -10.602 28 1 88.5 538 VAL B O 1
ATOM 8733 N N . ARG B 1 539 ? -7.586 -11.336 29.781 1 87.31 539 ARG B N 1
ATOM 8734 C CA . ARG B 1 539 ? -8.773 -12.039 30.266 1 87.31 539 ARG B CA 1
ATOM 8735 C C . ARG B 1 539 ? -9.891 -11.062 30.594 1 87.31 539 ARG B C 1
ATOM 8737 O O . ARG B 1 539 ? -11.047 -11.281 30.219 1 87.31 539 ARG B O 1
ATOM 8744 N N . GLN B 1 540 ? -9.508 -10.047 31.281 1 90.69 540 GLN B N 1
ATOM 8745 C CA . GLN B 1 540 ? -10.477 -9.008 31.641 1 90.69 540 GLN B CA 1
ATOM 8746 C C . GLN B 1 540 ? -11.078 -8.375 30.391 1 90.69 540 GLN B C 1
ATOM 8748 O O . GLN B 1 540 ? -12.297 -8.195 30.312 1 90.69 540 GLN B O 1
ATOM 8753 N N . TYR B 1 541 ? -10.25 -8.062 29.5 1 93.06 541 TYR B N 1
ATOM 8754 C CA . TYR B 1 541 ? -10.688 -7.402 28.266 1 93.06 541 TYR B CA 1
ATOM 8755 C C . TYR B 1 541 ? -11.609 -8.305 27.453 1 93.06 541 TYR B C 1
ATOM 8757 O O . TYR B 1 541 ? -12.609 -7.848 26.906 1 93.06 541 TYR B O 1
ATOM 8765 N N . SER B 1 542 ? -11.234 -9.586 27.375 1 88.44 542 SER B N 1
ATOM 8766 C CA . SER B 1 542 ? -12.078 -10.547 26.672 1 88.44 542 SER B CA 1
ATOM 8767 C C . SER B 1 542 ? -13.469 -10.617 27.297 1 88.44 542 SER B C 1
ATOM 8769 O O . SER B 1 542 ? -14.469 -10.719 26.578 1 88.44 542 SER B O 1
ATOM 8771 N N . GLY B 1 543 ? -13.477 -10.586 28.594 1 88.69 543 GLY B N 1
ATOM 8772 C CA . GLY B 1 543 ? -14.758 -10.57 29.297 1 88.69 543 GLY B CA 1
ATOM 8773 C C . GLY B 1 543 ? -15.586 -9.344 28.969 1 88.69 543 GLY B C 1
ATOM 8774 O O . GLY B 1 543 ? -16.797 -9.445 28.75 1 88.69 543 GLY B O 1
ATOM 8775 N N . ILE B 1 544 ? -14.984 -8.211 28.938 1 92.94 544 ILE B N 1
ATOM 8776 C CA . ILE B 1 544 ? -15.664 -6.953 28.641 1 92.94 544 ILE B CA 1
ATOM 8777 C C . ILE B 1 544 ? -16.234 -7.004 27.219 1 92.94 544 ILE B C 1
ATOM 8779 O O . ILE B 1 544 ? -17.406 -6.699 27.016 1 92.94 544 ILE B O 1
ATOM 8783 N N . CYS B 1 545 ? -15.453 -7.391 26.266 1 90.88 545 CYS B N 1
ATOM 8784 C CA . CYS B 1 545 ? -15.852 -7.41 24.859 1 90.88 545 CYS B CA 1
ATOM 8785 C C . CYS B 1 545 ? -17.016 -8.375 24.641 1 90.88 545 CYS B C 1
ATOM 8787 O O . CYS B 1 545 ? -17.906 -8.102 23.844 1 90.88 545 CYS B O 1
ATOM 8789 N N . SER B 1 546 ? -16.938 -9.5 25.359 1 87.12 546 SER B N 1
ATOM 8790 C CA . SER B 1 546 ? -18 -10.492 25.188 1 87.12 546 SER B CA 1
ATOM 8791 C C . SER B 1 546 ? -19.328 -10 25.766 1 87.12 546 SER B C 1
ATOM 8793 O O . SER B 1 546 ? -20.391 -10.422 25.328 1 87.12 546 SER B O 1
ATOM 8795 N N . ALA B 1 547 ? -19.25 -9.109 26.672 1 88.44 547 ALA B N 1
ATOM 8796 C CA . ALA B 1 547 ? -20.453 -8.633 27.359 1 88.44 547 ALA B CA 1
ATOM 8797 C C . ALA B 1 547 ? -21.109 -7.496 26.578 1 88.44 547 ALA B C 1
ATOM 8799 O O . ALA B 1 547 ? -22.266 -7.141 26.844 1 88.44 547 ALA B O 1
ATOM 8800 N N . ILE B 1 548 ? -20.438 -6.883 25.656 1 90.44 548 ILE B N 1
ATOM 8801 C CA . ILE B 1 548 ? -20.984 -5.754 24.906 1 90.44 548 ILE B CA 1
ATOM 8802 C C . ILE B 1 548 ? -22.016 -6.242 23.906 1 90.44 548 ILE B C 1
ATOM 8804 O O . ILE B 1 548 ? -21.734 -7.121 23.094 1 90.44 548 ILE B O 1
ATOM 8808 N N . LYS B 1 549 ? -23.172 -5.68 23.969 1 87.69 549 LYS B N 1
ATOM 8809 C CA . LYS B 1 549 ? -24.281 -6.07 23.094 1 87.69 549 LYS B CA 1
ATOM 8810 C C . LYS B 1 549 ? -24.188 -5.379 21.734 1 87.69 549 LYS B C 1
ATOM 8812 O O . LYS B 1 549 ? -23.625 -4.281 21.625 1 87.69 549 LYS B O 1
ATOM 8817 N N . PRO B 1 550 ? -24.734 -6 20.672 1 88.38 550 PRO B N 1
ATOM 8818 C CA . PRO B 1 550 ? -24.766 -5.363 19.344 1 88.38 550 PRO B CA 1
ATOM 8819 C C . PRO B 1 550 ? -25.578 -4.066 19.328 1 88.38 550 PRO B C 1
ATOM 8821 O O . PRO B 1 550 ? -26.594 -3.969 20.016 1 88.38 550 PRO B O 1
ATOM 8824 N N . SER B 1 551 ? -25.141 -3.127 18.656 1 91.06 551 SER B N 1
ATOM 8825 C CA . SER B 1 551 ? -25.75 -1.797 18.641 1 91.06 551 SER B CA 1
ATOM 8826 C C . SER B 1 551 ? -26.625 -1.607 17.406 1 91.06 551 SER B C 1
ATOM 8828 O O . SER B 1 551 ? -27.469 -0.699 17.359 1 91.06 551 SER B O 1
ATOM 8830 N N . PHE B 1 552 ? -26.469 -2.436 16.406 1 89.38 552 PHE B N 1
ATOM 8831 C CA . PHE B 1 552 ? -27.141 -2.186 15.125 1 89.38 552 PHE B CA 1
ATOM 8832 C C . PHE B 1 552 ? -28.141 -3.281 14.82 1 89.38 552 PHE B C 1
ATOM 8834 O O . PHE B 1 552 ? -28 -4.418 15.273 1 89.38 552 PHE B O 1
ATOM 8841 N N . LEU B 1 553 ? -29.141 -2.887 14.109 1 86.75 553 LEU B N 1
ATOM 8842 C CA . LEU B 1 553 ? -30.203 -3.812 13.719 1 86.75 553 LEU B CA 1
ATOM 8843 C C . LEU B 1 553 ? -29.766 -4.66 12.523 1 86.75 553 LEU B C 1
ATOM 8845 O O . LEU B 1 553 ? -28.938 -4.223 11.719 1 86.75 553 LEU B O 1
ATOM 8849 N N . SER B 1 554 ? -30.016 -6.031 12.43 1 77.06 554 SER B N 1
ATOM 8850 C CA . SER B 1 554 ? -29.672 -6.961 11.367 1 77.06 554 SER B CA 1
ATOM 8851 C C . SER B 1 554 ? -30.375 -6.602 10.062 1 77.06 554 SER B C 1
ATOM 8853 O O . SER B 1 554 ? -31.484 -6.062 10.086 1 77.06 554 SER B O 1
#

pLDDT: mean 80.37, std 18.3, range [21.81, 98.19]